Protein AF-0000000085879384 (afdb_homodimer)

pLDDT: mean 85.68, std 15.35, range [21.73, 98.75]

Radius of gyration: 38.64 Å; Cα contacts (8 Å, |Δi|>4): 1532; chains: 2; bounding box: 88×122×91 Å

Structure (mmCIF, N/CA/C/O backbone):
data_AF-0000000085879384-model_v1
#
loop_
_entity.id
_entity.type
_entity.pdbx_description
1 polymer Zgc:158403
#
loop_
_atom_site.group_PDB
_atom_site.id
_atom_site.type_symbol
_atom_site.label_atom_id
_atom_site.label_alt_id
_atom_site.label_comp_id
_atom_site.label_asym_id
_atom_site.label_entity_id
_atom_site.label_seq_id
_atom_site.pdbx_PDB_ins_code
_atom_site.Cartn_x
_atom_site.Cartn_y
_atom_site.Cartn_z
_atom_site.occupancy
_atom_site.B_iso_or_equiv
_atom_site.auth_seq_id
_atom_site.auth_comp_id
_atom_site.auth_asym_id
_atom_site.auth_atom_id
_atom_site.pdbx_PDB_model_num
ATOM 1 N N . SER A 1 1 ? 50.188 -1.147 30.719 1 21.92 1 SER A N 1
ATOM 2 C CA . SER A 1 1 ? 49.281 -0.184 31.312 1 21.92 1 SER A CA 1
ATOM 3 C C . SER A 1 1 ? 48.125 0.158 30.359 1 21.92 1 SER A C 1
ATOM 5 O O . SER A 1 1 ? 47.094 0.657 30.781 1 21.92 1 SER A O 1
ATOM 7 N N . GLN A 1 2 ? 48.344 0.394 29.031 1 24.83 2 GLN A N 1
ATOM 8 C CA . GLN A 1 2 ? 47.75 0.589 27.719 1 24.83 2 GLN A CA 1
ATOM 9 C C . GLN A 1 2 ? 46.656 -0.47 27.453 1 24.83 2 GLN A C 1
ATOM 11 O O . GLN A 1 2 ? 45.875 -0.345 26.516 1 24.83 2 GLN A O 1
ATOM 16 N N . LEU A 1 3 ? 46.844 -1.719 27.859 1 24.33 3 LEU A N 1
ATOM 17 C CA . LEU A 1 3 ? 46.094 -2.961 27.75 1 24.33 3 LEU A CA 1
ATOM 18 C C . LEU A 1 3 ? 44.688 -2.801 28.312 1 24.33 3 LEU A C 1
ATOM 20 O O . LEU A 1 3 ? 43.812 -3.607 28.016 1 24.33 3 LEU A O 1
ATOM 24 N N . LEU A 1 4 ? 44.594 -2.078 29.406 1 22.78 4 LEU A N 1
ATOM 25 C CA . LEU A 1 4 ? 43.406 -2.004 30.281 1 22.78 4 LEU A CA 1
ATOM 26 C C . LEU A 1 4 ? 42.219 -1.388 29.547 1 22.78 4 LEU A C 1
ATOM 28 O O . LEU A 1 4 ? 41.094 -1.471 30.016 1 22.78 4 LEU A O 1
ATOM 32 N N . LEU A 1 5 ? 42.5 -0.334 28.75 1 22.27 5 LEU A N 1
ATOM 33 C CA . LEU A 1 5 ? 41.469 0.579 28.297 1 22.27 5 LEU A CA 1
ATOM 34 C C . LEU A 1 5 ? 40.5 -0.127 27.344 1 22.27 5 LEU A C 1
ATOM 36 O O . LEU A 1 5 ? 39.531 0.475 26.891 1 22.27 5 LEU A O 1
ATOM 40 N N . PHE A 1 6 ? 40.938 -1.2 26.672 1 22.88 6 PHE A N 1
ATOM 41 C CA . PHE A 1 6 ? 40.25 -1.945 25.625 1 22.88 6 PHE A CA 1
ATOM 42 C C . PHE A 1 6 ? 39 -2.625 26.172 1 22.88 6 PHE A C 1
ATOM 44 O O . PHE A 1 6 ? 38.312 -3.338 25.438 1 22.88 6 PHE A O 1
ATOM 51 N N . SER A 1 7 ? 38.938 -2.953 27.5 1 22.69 7 SER A N 1
ATOM 52 C CA . SER A 1 7 ? 37.875 -3.713 28.156 1 22.69 7 SER A CA 1
ATOM 53 C C . SER A 1 7 ? 36.562 -2.979 28.094 1 22.69 7 SER A C 1
ATOM 55 O O . SER A 1 7 ? 35.688 -3.141 28.969 1 22.69 7 SER A O 1
ATOM 57 N N . VAL A 1 8 ? 36.562 -1.793 27.547 1 24.95 8 VAL A N 1
ATOM 58 C CA . VAL A 1 8 ? 35.344 -1.015 27.469 1 24.95 8 VAL A CA 1
ATOM 59 C C . VAL A 1 8 ? 34.156 -1.939 27.156 1 24.95 8 VAL A C 1
ATOM 61 O O . VAL A 1 8 ? 34.312 -2.957 26.484 1 24.95 8 VAL A O 1
ATOM 64 N N . PHE A 1 9 ? 32.812 -1.55 27.609 1 25.44 9 PHE A N 1
ATOM 65 C CA . PHE A 1 9 ? 31.562 -2.145 28.078 1 25.44 9 PHE A CA 1
ATOM 66 C C . PHE A 1 9 ? 30.891 -2.938 26.953 1 25.44 9 PHE A C 1
ATOM 68 O O . PHE A 1 9 ? 30.359 -2.355 26 1 25.44 9 PHE A O 1
ATOM 75 N N . LEU A 1 10 ? 31.422 -3.916 26.531 1 24.12 10 LEU A N 1
ATOM 76 C CA . LEU A 1 10 ? 30.766 -4.969 25.766 1 24.12 10 LEU A CA 1
ATOM 77 C C . LEU A 1 10 ? 29.391 -5.281 26.359 1 24.12 10 LEU A C 1
ATOM 79 O O . LEU A 1 10 ? 29.266 -6.098 27.266 1 24.12 10 LEU A O 1
ATOM 83 N N . TYR A 1 11 ? 28.625 -4.301 26.891 1 29.3 11 TYR A N 1
ATOM 84 C CA . TYR A 1 11 ? 27.297 -4.738 27.328 1 29.3 11 TYR A CA 1
ATOM 85 C C . TYR A 1 11 ? 26.688 -5.719 26.344 1 29.3 11 TYR A C 1
ATOM 87 O O . TYR A 1 11 ? 26.641 -5.445 25.141 1 29.3 11 TYR A O 1
ATOM 95 N N . PRO A 1 12 ? 26.781 -6.926 26.562 1 32.44 12 PRO A N 1
ATOM 96 C CA . PRO A 1 12 ? 26.078 -7.922 25.766 1 32.44 12 PRO A CA 1
ATOM 97 C C . PRO A 1 12 ? 24.719 -7.418 25.25 1 32.44 12 PRO A C 1
ATOM 99 O O . PRO A 1 12 ? 23.922 -6.887 26.031 1 32.44 12 PRO A O 1
ATOM 102 N N . CYS A 1 13 ? 24.609 -6.855 24.109 1 34 13 CYS A N 1
ATOM 103 C CA . CYS A 1 13 ? 23.422 -6.41 23.406 1 34 13 CYS A CA 1
ATOM 104 C C . CYS A 1 13 ? 22.25 -7.371 23.641 1 34 13 CYS A C 1
ATOM 106 O O . CYS A 1 13 ? 22.156 -8.406 22.984 1 34 13 CYS A O 1
ATOM 108 N N . VAL A 1 14 ? 22 -7.754 24.844 1 40.12 14 VAL A N 1
ATOM 109 C CA . VAL A 1 14 ? 20.797 -8.508 25.203 1 40.12 14 VAL A CA 1
ATOM 110 C C . VAL A 1 14 ? 19.594 -7.945 24.469 1 40.12 14 VAL A C 1
ATOM 112 O O . VAL A 1 14 ? 19.25 -6.77 24.641 1 40.12 14 VAL A O 1
ATOM 115 N N . GLN A 1 15 ? 19.266 -8.547 23.266 1 57.19 15 GLN A N 1
ATOM 116 C CA . GLN A 1 15 ? 18.047 -8.242 22.5 1 57.19 15 GLN A CA 1
ATOM 117 C C . GLN A 1 15 ? 16.859 -8.07 23.438 1 57.19 15 GLN A C 1
ATOM 119 O O . GLN A 1 15 ? 16.547 -8.953 24.234 1 57.19 15 GLN A O 1
ATOM 124 N N . MET A 1 16 ? 16.531 -6.988 23.844 1 65.19 16 MET A N 1
ATOM 125 C CA . MET A 1 16 ? 15.5 -6.547 24.766 1 65.19 16 MET A CA 1
ATOM 126 C C . MET A 1 16 ? 14.117 -7.023 24.312 1 65.19 16 MET A C 1
ATOM 128 O O . MET A 1 16 ? 13.875 -7.18 23.125 1 65.19 16 MET A O 1
ATOM 132 N N . SER A 1 17 ? 13.391 -7.52 25.344 1 74.75 17 SER A N 1
ATOM 133 C CA . SER A 1 17 ? 11.977 -7.812 25.094 1 74.75 17 SER A CA 1
ATOM 134 C C . SER A 1 17 ? 11.234 -6.578 24.609 1 74.75 17 SER A C 1
ATOM 136 O O . SER A 1 17 ? 11.711 -5.453 24.781 1 74.75 17 SER A O 1
ATOM 138 N N . LEU A 1 18 ? 10.172 -6.754 24 1 77.56 18 LEU A N 1
ATOM 139 C CA . LEU A 1 18 ? 9.328 -5.66 23.531 1 77.56 18 LEU A CA 1
ATOM 140 C C . LEU A 1 18 ? 8.961 -4.727 24.688 1 77.56 18 LEU A C 1
ATOM 142 O O . LEU A 1 18 ? 9.016 -3.504 24.547 1 77.56 18 LEU A O 1
ATOM 146 N N . GLN A 1 19 ? 8.633 -5.258 25.844 1 80.06 19 GLN A N 1
ATOM 147 C CA . GLN A 1 19 ? 8.242 -4.461 27 1 80.06 19 GLN A CA 1
ATOM 148 C C . GLN A 1 19 ? 9.391 -3.58 27.484 1 80.06 19 GLN A C 1
ATOM 150 O O . GLN A 1 19 ? 9.188 -2.414 27.828 1 80.06 19 GLN A O 1
ATOM 155 N N . ALA A 1 20 ? 10.547 -4.164 27.516 1 82.94 20 ALA A N 1
ATOM 156 C CA . ALA A 1 20 ? 11.711 -3.402 27.953 1 82.94 20 ALA A CA 1
ATOM 157 C C . ALA A 1 20 ? 12.008 -2.256 26.984 1 82.94 20 ALA A C 1
ATOM 159 O O . ALA A 1 20 ? 12.414 -1.17 27.406 1 82.94 20 ALA A O 1
ATOM 160 N N . CYS A 1 21 ? 11.844 -2.494 25.719 1 83.69 21 CYS A N 1
ATOM 161 C CA . CYS A 1 21 ? 12.039 -1.457 24.719 1 83.69 21 CYS A CA 1
ATOM 162 C C . CYS A 1 21 ? 11.039 -0.325 24.891 1 83.69 21 CYS A C 1
ATOM 164 O O . CYS A 1 21 ? 11.406 0.851 24.844 1 83.69 21 CYS A O 1
ATOM 166 N N . LEU A 1 22 ? 9.789 -0.696 25.141 1 84.5 22 LEU A N 1
ATOM 167 C CA . LEU A 1 22 ? 8.734 0.294 25.312 1 84.5 22 LEU A CA 1
ATOM 168 C C . LEU A 1 22 ? 8.977 1.145 26.547 1 84.5 22 LEU A C 1
ATOM 170 O O . LEU A 1 22 ? 8.789 2.363 26.516 1 84.5 22 LEU A O 1
ATOM 174 N N . ASP A 1 23 ? 9.398 0.533 27.594 1 88.06 23 ASP A N 1
ATOM 175 C CA . ASP A 1 23 ? 9.672 1.253 28.828 1 88.06 23 ASP A CA 1
ATOM 176 C C . ASP A 1 23 ? 10.82 2.246 28.656 1 88.06 23 ASP A C 1
ATOM 178 O O . ASP A 1 23 ? 10.75 3.375 29.141 1 88.06 23 ASP A O 1
ATOM 182 N N . GLU A 1 24 ? 11.812 1.823 27.984 1 89.88 24 GLU A N 1
ATOM 183 C CA . GLU A 1 24 ? 12.953 2.707 27.75 1 89.88 24 GLU A CA 1
ATOM 184 C C . GLU A 1 24 ? 12.555 3.885 26.859 1 89.88 24 GLU A C 1
ATOM 186 O O . GLU A 1 24 ? 13.039 5 27.047 1 89.88 24 GLU A O 1
ATOM 191 N N . CYS A 1 25 ? 11.758 3.646 25.906 1 89.62 25 CYS A N 1
ATOM 192 C CA . CYS A 1 25 ? 11.281 4.711 25.047 1 89.62 25 CYS A CA 1
ATOM 193 C C . CYS A 1 25 ? 10.422 5.703 25.812 1 89.62 25 CYS A C 1
ATOM 195 O O . CYS A 1 25 ? 10.492 6.91 25.578 1 89.62 25 CYS A O 1
ATOM 197 N N . MET A 1 26 ? 9.617 5.148 26.719 1 89.62 26 MET A N 1
ATOM 198 C CA . MET A 1 26 ? 8.812 6.02 27.562 1 89.62 26 MET A CA 1
ATOM 199 C C . MET A 1 26 ? 9.703 6.93 28.406 1 89.62 26 MET A C 1
ATOM 201 O O . MET A 1 26 ? 9.398 8.109 28.578 1 89.62 26 MET A O 1
ATOM 205 N N . GLU A 1 27 ? 10.734 6.387 28.891 1 91.75 27 GLU A N 1
ATOM 206 C CA . GLU A 1 27 ? 11.68 7.176 29.672 1 91.75 27 GLU A CA 1
ATOM 207 C C . GLU A 1 27 ? 12.328 8.266 28.828 1 91.75 27 GLU A C 1
ATOM 209 O O . GLU A 1 27 ? 12.516 9.391 29.281 1 91.75 27 GLU A O 1
ATOM 214 N N . ALA A 1 28 ? 12.703 7.918 27.641 1 92.06 28 ALA A N 1
ATOM 215 C CA . ALA A 1 28 ? 13.312 8.883 26.734 1 92.06 28 ALA A CA 1
ATOM 216 C C . ALA A 1 28 ? 12.344 10.016 26.391 1 92.06 28 ALA A C 1
ATOM 218 O O . ALA A 1 28 ? 12.742 11.18 26.312 1 92.06 28 ALA A O 1
ATOM 219 N N . LEU A 1 29 ? 11.117 9.688 26.219 1 90.56 29 LEU A N 1
ATOM 220 C CA . LEU A 1 29 ? 10.109 10.703 25.922 1 90.56 29 LEU A CA 1
ATOM 221 C C . LEU A 1 29 ? 9.883 11.617 27.125 1 90.56 29 LEU A C 1
ATOM 223 O O . LEU A 1 29 ? 9.633 12.812 26.953 1 90.56 29 LEU A O 1
ATOM 227 N N . ASP A 1 30 ? 9.922 10.969 28.25 1 90.44 30 ASP A N 1
ATOM 228 C CA . ASP A 1 30 ? 9.797 11.766 29.453 1 90.44 30 ASP A CA 1
ATOM 229 C C . ASP A 1 30 ? 10.922 12.789 29.562 1 90.44 30 ASP A C 1
ATOM 231 O O . ASP A 1 30 ? 10.695 13.938 29.953 1 90.44 30 ASP A O 1
ATOM 235 N N . LEU A 1 31 ? 12.094 12.391 29.234 1 91.44 31 LEU A N 1
ATOM 236 C CA . LEU A 1 31 ? 13.227 13.312 29.203 1 91.44 31 LEU A CA 1
ATOM 237 C C . LEU A 1 31 ? 13.008 14.422 28.188 1 91.44 31 LEU A C 1
ATOM 239 O O . LEU A 1 31 ? 13.25 15.594 28.484 1 91.44 31 LEU A O 1
ATOM 243 N N . PHE A 1 32 ? 12.516 14.094 27.062 1 90.12 32 PHE A N 1
ATOM 244 C CA . PHE A 1 32 ? 12.25 15.047 25.984 1 90.12 32 PHE A CA 1
ATOM 245 C C . PHE A 1 32 ? 11.234 16.094 26.438 1 90.12 32 PHE A C 1
ATOM 247 O O . PHE A 1 32 ? 11.438 17.297 26.234 1 90.12 32 PHE A O 1
ATOM 254 N N . LEU A 1 33 ? 10.203 15.656 27.062 1 89.56 33 LEU A N 1
ATOM 255 C CA . LEU A 1 33 ? 9.109 16.531 27.453 1 89.56 33 LEU A CA 1
ATOM 256 C C . LEU A 1 33 ? 9.516 17.422 28.625 1 89.56 33 LEU A C 1
ATOM 258 O O . LEU A 1 33 ? 8.875 18.438 28.891 1 89.56 33 LEU A O 1
ATOM 262 N N . ASN A 1 34 ? 10.602 16.969 29.266 1 89.5 34 ASN A N 1
ATOM 263 C CA . ASN A 1 34 ? 11.156 17.781 30.344 1 89.5 34 ASN A CA 1
ATOM 264 C C . ASN A 1 34 ? 12.328 18.641 29.859 1 89.5 34 ASN A C 1
ATOM 266 O O . ASN A 1 34 ? 13.141 19.094 30.656 1 89.5 34 ASN A O 1
ATOM 270 N N . ASN A 1 35 ? 12.508 18.797 28.609 1 89.88 35 ASN A N 1
ATOM 271 C CA . ASN A 1 35 ? 13.453 19.688 27.938 1 89.88 35 ASN A CA 1
ATOM 272 C C . ASN A 1 35 ? 14.867 19.125 27.953 1 89.88 35 ASN A C 1
ATOM 274 O O . ASN A 1 35 ? 15.828 19.844 27.688 1 89.88 35 ASN A O 1
ATOM 278 N N . HIS A 1 36 ? 15.008 17.844 28.375 1 90.06 36 HIS A N 1
ATOM 279 C CA . HIS A 1 36 ? 16.297 17.188 28.266 1 90.06 36 HIS A CA 1
ATOM 280 C C . HIS A 1 36 ? 16.453 16.5 26.906 1 90.06 36 HIS A C 1
ATOM 282 O O . HIS A 1 36 ? 16.594 15.273 26.844 1 90.06 36 HIS A O 1
ATOM 288 N N . PHE A 1 37 ? 16.562 17.281 25.922 1 87.12 37 PHE A N 1
ATOM 289 C CA . PHE A 1 37 ? 16.453 16.812 24.531 1 87.12 37 PHE A CA 1
ATOM 290 C C . PHE A 1 37 ? 17.656 15.945 24.172 1 87.12 37 PHE A C 1
ATOM 292 O O . PHE A 1 37 ? 17.5 14.859 23.609 1 87.12 37 PHE A O 1
ATOM 299 N N . ASN A 1 38 ? 18.844 16.406 24.531 1 88.06 38 ASN A N 1
ATOM 300 C CA . ASN A 1 38 ? 20.047 15.672 24.172 1 88.06 38 ASN A CA 1
ATOM 301 C C . ASN A 1 38 ? 20.125 14.328 24.891 1 88.06 38 ASN A C 1
ATOM 303 O O . ASN A 1 38 ? 20.531 13.328 24.312 1 88.06 38 ASN A O 1
ATOM 307 N N . GLU A 1 39 ? 19.703 14.367 26.141 1 91.06 39 GLU A N 1
ATOM 308 C CA . GLU A 1 39 ? 19.703 13.133 26.906 1 91.06 39 GLU A CA 1
ATOM 309 C C . GLU A 1 39 ? 18.719 12.125 26.328 1 91.06 39 GLU A C 1
ATOM 311 O O . GLU A 1 39 ? 18.969 10.922 26.344 1 91.06 39 GLU A O 1
ATOM 316 N N . SER A 1 40 ? 17.594 12.664 25.938 1 91.19 40 SER A N 1
ATOM 317 C CA . SER A 1 40 ? 16.594 11.812 25.312 1 91.19 40 SER A CA 1
ATOM 318 C C . SER A 1 40 ? 17.141 11.133 24.062 1 91.19 40 SER A C 1
ATOM 320 O O . SER A 1 40 ? 17.031 9.914 23.906 1 91.19 40 SER A O 1
ATOM 322 N N . LEU A 1 41 ? 17.797 11.898 23.172 1 89.81 41 LEU A N 1
ATOM 323 C CA . LEU A 1 41 ? 18.359 11.375 21.938 1 89.81 41 LEU A CA 1
ATOM 324 C C . LEU A 1 41 ? 19.484 10.383 22.219 1 89.81 41 LEU A C 1
ATOM 326 O O . LEU A 1 41 ? 19.609 9.359 21.547 1 89.81 41 LEU A O 1
ATOM 330 N N . ASP A 1 42 ? 20.266 10.688 23.25 1 91.69 42 ASP A N 1
ATOM 331 C CA . ASP A 1 42 ? 21.375 9.812 23.625 1 91.69 42 ASP A CA 1
ATOM 332 C C . ASP A 1 42 ? 20.875 8.461 24.125 1 91.69 42 ASP A C 1
ATOM 334 O O . ASP A 1 42 ? 21.516 7.434 23.906 1 91.69 42 ASP A O 1
ATOM 338 N N . LYS A 1 43 ? 19.766 8.5 24.734 1 91.25 43 LYS A N 1
ATOM 339 C CA . LYS A 1 43 ? 19.188 7.27 25.266 1 91.25 43 LYS A CA 1
ATOM 340 C C . LYS A 1 43 ? 18.609 6.406 24.141 1 91.25 43 LYS A C 1
ATOM 342 O O . LYS A 1 43 ? 18.625 5.18 24.219 1 91.25 43 LYS A O 1
ATOM 347 N N . LEU A 1 44 ? 18.125 7.047 23.125 1 89.81 44 LEU A N 1
ATOM 348 C CA . LEU A 1 44 ? 17.453 6.344 22.031 1 89.81 44 LEU A CA 1
ATOM 349 C C . LEU A 1 44 ? 18.453 5.879 20.984 1 89.81 44 LEU A C 1
ATOM 351 O O . LEU A 1 44 ? 18.281 4.805 20.406 1 89.81 44 LEU A O 1
ATOM 355 N N . ARG A 1 45 ? 19.531 6.555 20.734 1 88.25 45 ARG A N 1
ATOM 356 C CA . ARG A 1 45 ? 20.422 6.426 19.609 1 88.25 45 ARG A CA 1
ATOM 357 C C . ARG A 1 45 ? 21.062 5.039 19.562 1 88.25 45 ARG A C 1
ATOM 359 O O . ARG A 1 45 ? 21.109 4.402 18.516 1 88.25 45 ARG A O 1
ATOM 366 N N . PRO A 1 46 ? 21.5 4.488 20.719 1 85.5 46 PRO A N 1
ATOM 367 C CA . PRO A 1 46 ? 22.219 3.213 20.672 1 85.5 46 PRO A CA 1
ATOM 368 C C . PRO A 1 46 ? 21.359 2.066 20.156 1 85.5 46 PRO A C 1
ATOM 370 O O . PRO A 1 46 ? 21.859 1.125 19.547 1 85.5 46 PRO A O 1
ATOM 373 N N . ARG A 1 47 ? 20.094 2.174 20.359 1 85.75 47 ARG A N 1
ATOM 374 C CA . ARG A 1 47 ? 19.234 1.055 19.984 1 85.75 47 ARG A CA 1
ATOM 375 C C . ARG A 1 47 ? 18.359 1.409 18.797 1 85.75 47 ARG A C 1
ATOM 377 O O . ARG A 1 47 ? 17.453 0.656 18.438 1 85.75 47 ARG A O 1
ATOM 384 N N . SER A 1 48 ? 18.656 2.506 18.203 1 82.94 48 SER A N 1
ATOM 385 C CA . SER A 1 48 ? 17.828 2.982 17.094 1 82.94 48 SER A CA 1
ATOM 386 C C . SER A 1 48 ? 18.016 2.117 15.859 1 82.94 48 SER A C 1
ATOM 388 O O . SER A 1 48 ? 17.172 2.098 14.969 1 82.94 48 SER A O 1
ATOM 390 N N . LYS A 1 49 ? 19.062 1.312 15.812 1 77.81 49 LYS A N 1
ATOM 391 C CA . LYS A 1 49 ? 19.297 0.453 14.656 1 77.81 49 LYS A CA 1
ATOM 392 C C . LYS A 1 49 ? 18.781 -0.961 14.906 1 77.81 49 LYS A C 1
ATOM 394 O O . LYS A 1 49 ? 18.703 -1.771 13.977 1 77.81 49 LYS A O 1
ATOM 399 N N . GLU A 1 50 ? 18.406 -1.22 16.109 1 76.81 50 GLU A N 1
ATOM 400 C CA . GLU A 1 50 ? 18.016 -2.582 16.484 1 76.81 50 GLU A CA 1
ATOM 401 C C . GLU A 1 50 ? 16.516 -2.676 16.75 1 76.81 50 GLU A C 1
ATOM 403 O O . GLU A 1 50 ? 15.844 -3.559 16.219 1 76.81 50 GLU A O 1
ATOM 408 N N . SER A 1 51 ? 16 -1.746 17.578 1 81.69 51 SER A N 1
ATOM 409 C CA . SER A 1 51 ? 14.617 -1.772 18.047 1 81.69 51 SER A CA 1
ATOM 410 C C . SER A 1 51 ? 13.727 -0.86 17.203 1 81.69 51 SER A C 1
ATOM 412 O O . SER A 1 51 ? 14.07 0.301 16.969 1 81.69 51 SER A O 1
ATOM 414 N N . MET A 1 52 ? 12.633 -1.408 16.781 1 81.88 52 MET A N 1
ATOM 415 C CA . MET A 1 52 ? 11.727 -0.634 15.93 1 81.88 52 MET A CA 1
ATOM 416 C C . MET A 1 52 ? 11.195 0.583 16.688 1 81.88 52 MET A C 1
ATOM 418 O O . MET A 1 52 ? 11.07 1.665 16.109 1 81.88 52 MET A O 1
ATOM 422 N N . TYR A 1 53 ? 10.898 0.463 17.984 1 83.88 53 TYR A N 1
ATOM 423 C CA . TYR A 1 53 ? 10.344 1.583 18.734 1 83.88 53 TYR A CA 1
ATOM 424 C C . TYR A 1 53 ? 11.414 2.631 19.031 1 83.88 53 TYR A C 1
ATOM 426 O O . TYR A 1 53 ? 11.141 3.834 18.969 1 83.88 53 TYR A O 1
ATOM 434 N N . HIS A 1 54 ? 12.641 2.15 19.391 1 86.62 54 HIS A N 1
ATOM 435 C CA . HIS A 1 54 ? 13.711 3.117 19.578 1 86.62 54 HIS A CA 1
ATOM 436 C C . HIS A 1 54 ? 13.969 3.906 18.297 1 86.62 54 HIS A C 1
ATOM 438 O O . HIS A 1 54 ? 14.164 5.125 18.344 1 86.62 54 HIS A O 1
ATOM 444 N N . ALA A 1 55 ? 13.961 3.176 17.203 1 83.75 55 ALA A N 1
ATOM 445 C CA . ALA A 1 55 ? 14.172 3.826 15.906 1 83.75 55 ALA A CA 1
ATOM 446 C C . ALA A 1 55 ? 13.062 4.828 15.617 1 83.75 55 ALA A C 1
ATOM 448 O O . ALA A 1 55 ? 13.328 5.941 15.156 1 83.75 55 ALA A O 1
ATOM 449 N N . LEU A 1 56 ? 11.828 4.473 15.836 1 84.88 56 LEU A N 1
ATOM 450 C CA . LEU A 1 56 ? 10.672 5.312 15.539 1 84.88 56 LEU A CA 1
ATOM 451 C C . LEU A 1 56 ? 10.688 6.574 16.406 1 84.88 56 LEU A C 1
ATOM 453 O O . LEU A 1 56 ? 10.492 7.68 15.891 1 84.88 56 LEU A O 1
ATOM 457 N N . ILE A 1 57 ? 10.898 6.402 17.672 1 87 57 ILE A N 1
ATOM 458 C CA . ILE A 1 57 ? 10.859 7.547 18.578 1 87 57 ILE A CA 1
ATOM 459 C C . ILE A 1 57 ? 12.047 8.469 18.297 1 87 57 ILE A C 1
ATOM 461 O O . ILE A 1 57 ? 11.914 9.688 18.359 1 87 57 ILE A O 1
ATOM 465 N N . TYR A 1 58 ? 13.188 7.84 18.062 1 87.31 58 TYR A N 1
ATOM 466 C CA . TYR A 1 58 ? 14.352 8.633 17.672 1 87.31 58 TYR A CA 1
ATOM 467 C C . TYR A 1 58 ? 14.055 9.477 16.438 1 87.31 58 TYR A C 1
ATOM 469 O O . TYR A 1 58 ? 14.336 10.672 16.422 1 87.31 58 TYR A O 1
ATOM 477 N N . ALA A 1 59 ? 13.453 8.898 15.469 1 83.75 59 ALA A N 1
ATOM 478 C CA . ALA A 1 59 ? 13.094 9.594 14.234 1 83.75 59 ALA A CA 1
ATOM 479 C C . ALA A 1 59 ? 12.055 10.672 14.5 1 83.75 59 ALA A C 1
ATOM 481 O O . ALA A 1 59 ? 12.094 11.75 13.898 1 83.75 59 ALA A O 1
ATOM 482 N N . THR A 1 60 ? 11.094 10.375 15.289 1 86.06 60 THR A N 1
ATOM 483 C CA . THR A 1 60 ? 10.039 11.328 15.625 1 86.06 60 THR A CA 1
ATOM 484 C C . THR A 1 60 ? 10.633 12.586 16.266 1 86.06 60 THR A C 1
ATOM 486 O O . THR A 1 60 ? 10.25 13.703 15.906 1 86.06 60 THR A O 1
ATOM 489 N N . VAL A 1 61 ? 11.555 12.375 17.156 1 85.69 61 VAL A N 1
ATOM 490 C CA . VAL A 1 61 ? 12.188 13.5 17.844 1 85.69 61 VAL A CA 1
ATOM 491 C C . VAL A 1 61 ? 12.992 14.328 16.828 1 85.69 61 VAL A C 1
ATOM 493 O O . VAL A 1 61 ? 12.945 15.562 16.859 1 85.69 61 VAL A O 1
ATOM 496 N N . LEU A 1 62 ? 13.656 13.648 15.938 1 84.75 62 LEU A N 1
ATOM 497 C CA . LEU A 1 62 ? 14.43 14.352 14.922 1 84.75 62 LEU A CA 1
ATOM 498 C C . LEU A 1 62 ? 13.516 15.109 13.961 1 84.75 62 LEU A C 1
ATOM 500 O O . LEU A 1 62 ? 13.852 16.203 13.508 1 84.75 62 LEU A O 1
ATOM 504 N N . GLU A 1 63 ? 12.445 14.531 13.68 1 84.31 63 GLU A N 1
ATOM 505 C CA . GLU A 1 63 ? 11.484 15.195 12.805 1 84.31 63 GLU A CA 1
ATOM 506 C C . GLU A 1 63 ? 10.898 16.438 13.461 1 84.31 63 GLU A C 1
ATOM 508 O O . GLU A 1 63 ? 10.656 17.453 12.797 1 84.31 63 GLU A O 1
ATOM 513 N N . MET A 1 64 ? 10.594 16.281 14.695 1 82.62 64 MET A N 1
ATOM 514 C CA . MET A 1 64 ? 10.102 17.438 15.414 1 82.62 64 MET A CA 1
ATOM 515 C C . MET A 1 64 ? 11.117 18.578 15.383 1 82.62 64 MET A C 1
ATOM 517 O O . MET A 1 64 ? 10.75 19.734 15.195 1 82.62 64 MET A O 1
ATOM 521 N N . GLN A 1 65 ? 12.336 18.156 15.531 1 79.06 65 GLN A N 1
ATOM 522 C CA . GLN A 1 65 ? 13.406 19.141 15.445 1 79.06 65 GLN A CA 1
ATOM 523 C C . GLN A 1 65 ? 13.477 19.766 14.047 1 79.06 65 GLN A C 1
ATOM 525 O O . GLN A 1 65 ? 13.633 20.969 13.914 1 79.06 65 GLN A O 1
ATOM 530 N N . ALA A 1 66 ? 13.336 18.953 13.07 1 80.94 66 ALA A N 1
ATOM 531 C CA . ALA A 1 66 ? 13.398 19.438 11.695 1 80.94 66 ALA A CA 1
ATOM 532 C C . ALA A 1 66 ? 12.227 20.359 11.375 1 80.94 66 ALA A C 1
ATOM 534 O O . ALA A 1 66 ? 12.391 21.344 10.656 1 80.94 66 ALA A O 1
ATOM 535 N N . MET A 1 67 ? 11.102 20.031 11.914 1 77.88 67 MET A N 1
ATOM 536 C CA . MET A 1 67 ? 9.906 20.844 11.672 1 77.88 67 MET A CA 1
ATOM 537 C C . MET A 1 67 ? 10.016 22.203 12.352 1 77.88 67 MET A C 1
ATOM 539 O O . MET A 1 67 ? 9.477 23.188 11.859 1 77.88 67 MET A O 1
ATOM 543 N N . MET A 1 68 ? 10.758 22.219 13.438 1 73.5 68 MET A N 1
ATOM 544 C CA . MET A 1 68 ? 10.891 23.453 14.18 1 73.5 68 MET A CA 1
ATOM 545 C C . MET A 1 68 ? 11.992 24.328 13.586 1 73.5 68 MET A C 1
ATOM 547 O O . MET A 1 68 ? 11.891 25.562 13.602 1 73.5 68 MET A O 1
ATOM 551 N N . THR A 1 69 ? 12.977 23.641 13.023 1 73.5 69 THR A N 1
ATOM 552 C CA . THR A 1 69 ? 14.125 24.391 12.547 1 73.5 69 THR A CA 1
ATOM 553 C C . THR A 1 69 ? 13.969 24.734 11.062 1 73.5 69 THR A C 1
ATOM 555 O O . THR A 1 69 ? 14.508 25.734 10.594 1 73.5 69 THR A O 1
ATOM 558 N N . PHE A 1 70 ? 13.289 23.906 10.312 1 72.81 70 PHE A N 1
ATOM 559 C CA . PHE A 1 70 ? 13.133 24 8.867 1 72.81 70 PHE A CA 1
ATOM 560 C C . PHE A 1 70 ? 14.492 24.047 8.18 1 72.81 70 PHE A C 1
ATOM 562 O O . PHE A 1 70 ? 14.617 24.594 7.074 1 72.81 70 PHE A O 1
ATOM 569 N N . GLN A 1 71 ? 15.492 23.594 8.898 1 74 71 GLN A N 1
ATOM 570 C CA . GLN A 1 71 ? 16.812 23.5 8.297 1 74 71 GLN A CA 1
ATOM 571 C C . GLN A 1 71 ? 16.922 22.281 7.387 1 74 71 GLN A C 1
ATOM 573 O O . GLN A 1 71 ? 16.484 21.188 7.746 1 74 71 GLN A O 1
ATOM 578 N N . HIS A 1 72 ? 17.484 22.5 6.297 1 76.31 72 HIS A N 1
ATOM 579 C CA . HIS A 1 72 ? 17.578 21.453 5.289 1 76.31 72 HIS A CA 1
ATOM 580 C C . HIS A 1 72 ? 18.359 20.25 5.82 1 76.31 72 HIS A C 1
ATOM 582 O O . HIS A 1 72 ? 17.953 19.109 5.602 1 76.31 72 HIS A O 1
ATOM 588 N N . ASP A 1 73 ? 19.391 20.562 6.508 1 78.44 73 ASP A N 1
ATOM 589 C CA . ASP A 1 73 ? 20.219 19.484 7.016 1 78.44 73 ASP A CA 1
ATOM 590 C C . ASP A 1 73 ? 19.469 18.625 8.023 1 78.44 73 ASP A C 1
ATOM 592 O O . ASP A 1 73 ? 19.625 17.406 8.062 1 78.44 73 ASP A O 1
ATOM 596 N N . ASP A 1 74 ? 18.703 19.281 8.812 1 78.12 74 ASP A N 1
ATOM 597 C CA . ASP A 1 74 ? 17.922 18.562 9.805 1 78.12 74 ASP A CA 1
ATOM 598 C C . ASP A 1 74 ? 16.844 17.703 9.133 1 78.12 74 ASP A C 1
ATOM 600 O O . ASP A 1 74 ? 16.547 16.609 9.594 1 78.12 74 ASP A O 1
ATOM 604 N N . ILE A 1 75 ? 16.312 18.219 8.102 1 76.44 75 ILE A N 1
ATOM 605 C CA . ILE A 1 75 ? 15.258 17.516 7.375 1 76.44 75 ILE A CA 1
ATOM 606 C C . ILE A 1 75 ? 15.844 16.266 6.715 1 76.44 75 ILE A C 1
ATOM 608 O O . ILE A 1 75 ? 15.273 15.172 6.82 1 76.44 75 ILE A O 1
ATOM 612 N N . VAL A 1 76 ? 16.984 16.422 6.117 1 77.25 76 VAL A N 1
ATOM 613 C CA . VAL A 1 76 ? 17.656 15.305 5.445 1 77.25 76 VAL A CA 1
ATOM 614 C C . VAL A 1 76 ? 18.109 14.281 6.48 1 77.25 76 VAL A C 1
ATOM 616 O O . VAL A 1 76 ? 17.969 13.07 6.27 1 77.25 76 VAL A O 1
ATOM 619 N N . HIS A 1 77 ? 18.625 14.781 7.535 1 79.44 77 HIS A N 1
ATOM 620 C CA . HIS A 1 77 ? 19.094 13.898 8.594 1 79.44 77 HIS A CA 1
ATOM 621 C C . HIS A 1 77 ? 17.938 13.086 9.188 1 79.44 77 HIS A C 1
ATOM 623 O O . HIS A 1 77 ? 18.078 11.891 9.438 1 79.44 77 HIS A O 1
ATOM 629 N N . ALA A 1 78 ? 16.906 13.773 9.492 1 78.81 78 ALA A N 1
ATOM 630 C CA . ALA A 1 78 ? 15.719 13.078 10.008 1 78.81 78 ALA A CA 1
ATOM 631 C C . ALA A 1 78 ? 15.227 12.031 9.023 1 78.81 78 ALA A C 1
ATOM 633 O O . ALA A 1 78 ? 14.82 10.938 9.422 1 78.81 78 ALA A O 1
ATOM 634 N N . GLY A 1 79 ? 15.242 12.328 7.766 1 73.75 79 GLY A N 1
ATOM 635 C CA . GLY A 1 79 ? 14.812 11.406 6.727 1 73.75 79 GLY A CA 1
ATOM 636 C C . GLY A 1 79 ? 15.68 10.164 6.633 1 73.75 79 GLY A C 1
ATOM 637 O O . GLY A 1 79 ? 15.172 9.062 6.422 1 73.75 79 GLY A O 1
ATOM 638 N N . ASN A 1 80 ? 16.828 10.328 6.848 1 71 80 ASN A N 1
ATOM 639 C CA . ASN A 1 80 ? 17.781 9.234 6.723 1 71 80 ASN A CA 1
ATOM 640 C C . ASN A 1 80 ? 17.719 8.297 7.926 1 71 80 ASN A C 1
ATOM 642 O O . ASN A 1 80 ? 18.094 7.125 7.824 1 71 80 ASN A O 1
ATOM 646 N N . THR A 1 81 ? 17.312 8.844 9.062 1 70.88 81 THR A N 1
ATOM 647 C CA . THR A 1 81 ? 17.297 8.039 10.281 1 70.88 81 THR A CA 1
ATOM 648 C C . THR A 1 81 ? 16.062 7.148 10.328 1 70.88 81 THR A C 1
ATOM 650 O O . THR A 1 81 ? 16.047 6.125 11.016 1 70.88 81 THR A O 1
ATOM 653 N N . MET A 1 82 ? 14.93 7.492 9.828 1 61.91 82 MET A N 1
ATOM 654 C CA . MET A 1 82 ? 13.68 6.742 9.906 1 61.91 82 MET A CA 1
ATOM 655 C C . MET A 1 82 ? 13.836 5.355 9.289 1 61.91 82 MET A C 1
ATOM 657 O O . MET A 1 82 ? 13.125 4.422 9.656 1 61.91 82 MET A O 1
ATOM 661 N N . LYS A 1 83 ? 14.578 5.043 8.539 1 58.22 83 LYS A N 1
ATOM 662 C CA . LYS A 1 83 ? 14.578 3.758 7.848 1 58.22 83 LYS A CA 1
ATOM 663 C C . LYS A 1 83 ? 15.008 2.629 8.781 1 58.22 83 LYS A C 1
ATOM 665 O O . LYS A 1 83 ? 14.492 1.512 8.688 1 58.22 83 LYS A O 1
ATOM 670 N N . SER A 1 84 ? 16.031 2.658 9.742 1 59.22 84 SER A N 1
ATOM 671 C CA . SER A 1 84 ? 17.016 1.599 9.633 1 59.22 84 SER A CA 1
ATOM 672 C C . SER A 1 84 ? 16.938 0.643 10.82 1 59.22 84 SER A C 1
ATOM 674 O O . SER A 1 84 ? 17.953 0.086 11.242 1 59.22 84 SER A O 1
ATOM 676 N N . ALA A 1 85 ? 15.75 0.401 11.398 1 68.62 85 ALA A N 1
ATOM 677 C CA . ALA A 1 85 ? 15.984 -0.595 12.445 1 68.62 85 ALA A CA 1
ATOM 678 C C . ALA A 1 85 ? 15.797 -2.01 11.898 1 68.62 85 ALA A C 1
ATOM 680 O O . ALA A 1 85 ? 14.844 -2.281 11.164 1 68.62 85 ALA A O 1
ATOM 681 N N . GLN A 1 86 ? 16.688 -2.844 12.18 1 71.75 86 GLN A N 1
ATOM 682 C CA . GLN A 1 86 ? 16.688 -4.23 11.727 1 71.75 86 GLN A CA 1
ATOM 683 C C . GLN A 1 86 ? 15.352 -4.898 12.023 1 71.75 86 GLN A C 1
ATOM 685 O O . GLN A 1 86 ? 14.789 -5.598 11.18 1 71.75 86 GLN A O 1
ATOM 690 N N . GLU A 1 87 ? 14.859 -4.652 13.211 1 74.75 87 GLU A N 1
ATOM 691 C CA . GLU A 1 87 ? 13.594 -5.266 13.609 1 74.75 87 GLU A CA 1
ATOM 692 C C . GLU A 1 87 ? 12.445 -4.809 12.711 1 74.75 87 GLU A C 1
ATOM 694 O O . GLU A 1 87 ? 11.555 -5.59 12.391 1 74.75 87 GLU A O 1
ATOM 699 N N . GLN A 1 88 ? 12.531 -3.617 12.352 1 76.12 88 GLN A N 1
ATOM 700 C CA . GLN A 1 88 ? 11.492 -3.084 11.477 1 76.12 88 GLN A CA 1
ATOM 701 C C . GLN A 1 88 ? 11.57 -3.693 10.086 1 76.12 88 GLN A C 1
ATOM 703 O O . GLN A 1 88 ? 10.547 -3.961 9.453 1 76.12 88 GLN A O 1
ATOM 708 N N . LEU A 1 89 ? 12.766 -3.869 9.656 1 81.06 89 LEU A N 1
ATOM 709 C CA . LEU A 1 89 ? 12.938 -4.465 8.336 1 81.06 89 LEU A CA 1
ATOM 710 C C . LEU A 1 89 ? 12.398 -5.891 8.312 1 81.06 89 LEU A C 1
ATOM 712 O O . LEU A 1 89 ? 11.75 -6.297 7.344 1 81.06 89 LEU A O 1
ATOM 716 N N . HIS A 1 90 ? 12.711 -6.629 9.336 1 81.44 90 HIS A N 1
ATOM 717 C CA . HIS A 1 90 ? 12.172 -7.98 9.453 1 81.44 90 HIS A CA 1
ATOM 718 C C . HIS A 1 90 ? 10.648 -7.969 9.469 1 81.44 90 HIS A C 1
ATOM 720 O O . HIS A 1 90 ? 10.008 -8.82 8.852 1 81.44 90 HIS A O 1
ATOM 726 N N . ALA A 1 91 ? 10.156 -7.047 10.195 1 81 91 ALA A N 1
ATOM 727 C CA . ALA A 1 91 ? 8.703 -6.965 10.297 1 81 91 ALA A CA 1
ATOM 728 C C . ALA A 1 91 ? 8.078 -6.621 8.953 1 81 91 ALA A C 1
ATOM 730 O O . ALA A 1 91 ? 6.996 -7.117 8.617 1 81 91 ALA A O 1
ATOM 731 N N . GLU A 1 92 ? 8.703 -5.762 8.25 1 83.62 92 GLU A N 1
ATOM 732 C CA . GLU A 1 92 ? 8.188 -5.379 6.934 1 83.62 92 GLU A CA 1
ATOM 733 C C . GLU A 1 92 ? 8.195 -6.566 5.977 1 83.62 92 GLU A C 1
ATOM 735 O O . GLU A 1 92 ? 7.25 -6.746 5.199 1 83.62 92 GLU A O 1
ATOM 740 N N . VAL A 1 93 ? 9.242 -7.301 5.996 1 86.75 93 VAL A N 1
ATOM 741 C CA . VAL A 1 93 ? 9.305 -8.469 5.121 1 86.75 93 VAL A CA 1
ATOM 742 C C . VAL A 1 93 ? 8.211 -9.461 5.512 1 86.75 93 VAL A C 1
ATOM 744 O O . VAL A 1 93 ? 7.562 -10.055 4.645 1 86.75 93 VAL A O 1
ATOM 747 N N . CYS A 1 94 ? 8.047 -9.688 6.824 1 84.5 94 CYS A N 1
ATOM 748 C CA . CYS A 1 94 ? 7.004 -10.594 7.297 1 84.5 94 CYS A CA 1
ATOM 749 C C . CYS A 1 94 ? 5.625 -10.109 6.875 1 84.5 94 CYS A C 1
ATOM 751 O O . CYS A 1 94 ? 4.777 -10.906 6.461 1 84.5 94 CYS A O 1
ATOM 753 N N . TYR A 1 95 ? 5.445 -8.805 7.023 1 83.75 95 TYR A N 1
ATOM 754 C CA . TYR A 1 95 ? 4.168 -8.227 6.625 1 83.75 95 TYR A CA 1
ATOM 755 C C . TYR A 1 95 ? 3.93 -8.406 5.129 1 83.75 95 TYR A C 1
ATOM 757 O O . TYR A 1 95 ? 2.824 -8.766 4.711 1 83.75 95 TYR A O 1
ATOM 765 N N . ALA A 1 96 ? 4.898 -8.117 4.324 1 87.62 96 ALA A N 1
ATOM 766 C CA . ALA A 1 96 ? 4.785 -8.297 2.877 1 87.62 96 ALA A CA 1
ATOM 767 C C . ALA A 1 96 ? 4.434 -9.742 2.529 1 87.62 96 ALA A C 1
ATOM 769 O O . ALA A 1 96 ? 3.613 -9.992 1.645 1 87.62 96 ALA A O 1
ATOM 770 N N . GLU A 1 97 ? 5.078 -10.664 3.145 1 88.19 97 GLU A N 1
ATOM 771 C CA . GLU A 1 97 ? 4.816 -12.078 2.91 1 88.19 97 GLU A CA 1
ATOM 772 C C . GLU A 1 97 ? 3.4 -12.461 3.33 1 88.19 97 GLU A C 1
ATOM 774 O O . GLU A 1 97 ? 2.74 -13.258 2.662 1 88.19 97 GLU A O 1
ATOM 779 N N . CYS A 1 98 ? 3.02 -11.891 4.418 1 83.5 98 CYS A N 1
ATOM 780 C CA . CYS A 1 98 ? 1.657 -12.141 4.875 1 83.5 98 CYS A CA 1
ATOM 781 C C . CYS A 1 98 ? 0.64 -11.648 3.852 1 83.5 98 CYS A C 1
ATOM 783 O O . CYS A 1 98 ? -0.388 -12.289 3.633 1 83.5 98 CYS A O 1
ATOM 785 N N . LEU A 1 99 ? 0.881 -10.484 3.324 1 83.44 99 LEU A N 1
ATOM 786 C CA . LEU A 1 99 ? -0.006 -9.945 2.299 1 83.44 99 LEU A CA 1
ATOM 787 C C . LEU A 1 99 ? -0.131 -10.914 1.127 1 83.44 99 LEU A C 1
ATOM 789 O O . LEU A 1 99 ? -1.222 -11.094 0.579 1 83.44 99 LEU A O 1
ATOM 793 N N . LEU A 1 100 ? 0.932 -11.57 0.757 1 84.25 100 LEU A N 1
ATOM 794 C CA . LEU A 1 100 ? 0.927 -12.523 -0.347 1 84.25 100 LEU A CA 1
ATOM 795 C C . LEU A 1 100 ? 0.094 -13.75 0.001 1 84.25 100 LEU A C 1
ATOM 797 O O . LEU A 1 100 ? -0.67 -14.242 -0.832 1 84.25 100 LEU A O 1
ATOM 801 N N . HIS A 1 101 ? 0.322 -14.219 1.165 1 83.38 101 HIS A N 1
ATOM 802 C CA . HIS A 1 101 ? -0.438 -15.383 1.61 1 83.38 101 HIS A CA 1
ATOM 803 C C . HIS A 1 101 ? -1.931 -15.07 1.675 1 83.38 101 HIS A C 1
ATOM 805 O O . HIS A 1 101 ? -2.756 -15.875 1.23 1 83.38 101 HIS A O 1
ATOM 811 N N . ARG A 1 102 ? -2.219 -13.883 2.16 1 79.69 102 ARG A N 1
ATOM 812 C CA . ARG A 1 102 ? -3.619 -13.477 2.248 1 79.69 102 ARG A CA 1
ATOM 813 C C . ARG A 1 102 ? -4.227 -13.305 0.859 1 79.69 102 ARG A C 1
ATOM 815 O O . ARG A 1 102 ? -5.395 -13.633 0.642 1 79.69 102 ARG A O 1
ATOM 822 N N . ALA A 1 103 ? -3.5 -12.734 0.034 1 81.44 103 ALA A N 1
ATOM 823 C CA . ALA A 1 103 ? -3.963 -12.586 -1.343 1 81.44 103 ALA A CA 1
ATOM 824 C C . ALA A 1 103 ? -4.25 -13.945 -1.974 1 81.44 103 ALA A C 1
ATOM 826 O O . ALA A 1 103 ? -5.277 -14.125 -2.633 1 81.44 103 ALA A O 1
ATOM 827 N N . ALA A 1 104 ? -3.312 -14.883 -1.778 1 79.44 104 ALA A N 1
ATOM 828 C CA . ALA A 1 104 ? -3.488 -16.219 -2.324 1 79.44 104 ALA A CA 1
ATOM 829 C C . ALA A 1 104 ? -4.766 -16.875 -1.795 1 79.44 104 ALA A C 1
ATOM 831 O O . ALA A 1 104 ? -5.508 -17.5 -2.549 1 79.44 104 ALA A O 1
ATOM 832 N N . LEU A 1 105 ? -5.008 -16.672 -0.551 1 77.25 105 LEU A N 1
ATOM 833 C CA . LEU A 1 105 ? -6.191 -17.25 0.074 1 77.25 105 LEU A CA 1
ATOM 834 C C . LEU A 1 105 ? -7.457 -16.547 -0.407 1 77.25 105 LEU A C 1
ATOM 836 O O . LEU A 1 105 ? -8.5 -17.188 -0.58 1 77.25 105 LEU A O 1
ATOM 840 N N . THR A 1 106 ? -7.34 -15.227 -0.593 1 75.31 106 THR A N 1
ATOM 841 C CA . THR A 1 106 ? -8.469 -14.461 -1.107 1 75.31 106 THR A CA 1
ATOM 842 C C . THR A 1 106 ? -8.859 -14.938 -2.504 1 75.31 106 THR A C 1
ATOM 844 O O . THR A 1 106 ? -10.047 -15.039 -2.824 1 75.31 106 THR A O 1
ATOM 847 N N . PHE A 1 107 ? -7.91 -15.297 -3.266 1 73.62 107 PHE A N 1
ATOM 848 C CA . PHE A 1 107 ? -8.164 -15.773 -4.617 1 73.62 107 PHE A CA 1
ATOM 849 C C . PHE A 1 107 ? -8.797 -17.156 -4.594 1 73.62 107 PHE A C 1
ATOM 851 O O . PHE A 1 107 ? -9.602 -17.5 -5.465 1 73.62 107 PHE A O 1
ATOM 858 N N . LEU A 1 108 ? -8.508 -17.891 -3.541 1 72.06 108 LEU A N 1
ATOM 859 C CA . LEU A 1 108 ? -9.016 -19.266 -3.441 1 72.06 108 LEU A CA 1
ATOM 860 C C . LEU A 1 108 ? -10.43 -19.281 -2.877 1 72.06 108 LEU A C 1
ATOM 862 O O . LEU A 1 108 ? -11.203 -20.203 -3.154 1 72.06 108 LEU A O 1
ATOM 866 N N . GLN A 1 109 ? -10.797 -18.281 -1.964 1 67.94 109 GLN A N 1
ATOM 867 C CA . GLN A 1 109 ? -12.07 -18.281 -1.25 1 67.94 109 GLN A CA 1
ATOM 868 C C . GLN A 1 109 ? -13.211 -17.812 -2.154 1 67.94 109 GLN A C 1
ATOM 870 O O . GLN A 1 109 ? -14.281 -18.422 -2.168 1 67.94 109 GLN A O 1
ATOM 875 N N . ASP A 1 110 ? -13.086 -16.453 -2.547 1 60.12 110 ASP A N 1
ATOM 876 C CA . ASP A 1 110 ? -14.281 -15.852 -3.129 1 60.12 110 ASP A CA 1
ATOM 877 C C . ASP A 1 110 ? -14.047 -15.477 -4.594 1 60.12 110 ASP A C 1
ATOM 879 O O . ASP A 1 110 ? -12.945 -15.086 -4.973 1 60.12 110 ASP A O 1
ATOM 883 N N . GLU A 1 111 ? -15.164 -15.828 -5.184 1 62.81 111 GLU A N 1
ATOM 884 C CA . GLU A 1 111 ? -15.172 -15.688 -6.637 1 62.81 111 GLU A CA 1
ATOM 885 C C . GLU A 1 111 ? -15.617 -14.289 -7.051 1 62.81 111 GLU A C 1
ATOM 887 O O . GLU A 1 111 ? -15.609 -13.961 -8.242 1 62.81 111 GLU A O 1
ATOM 892 N N . ASN A 1 112 ? -15.68 -13.391 -6.164 1 66.5 112 ASN A N 1
ATOM 893 C CA . ASN A 1 112 ? -16.297 -12.148 -6.637 1 66.5 112 ASN A CA 1
ATOM 894 C C . ASN A 1 112 ? -15.242 -11.094 -6.953 1 66.5 112 ASN A C 1
ATOM 896 O O . ASN A 1 112 ? -14.07 -11.258 -6.621 1 66.5 112 ASN A O 1
ATOM 900 N N . MET A 1 113 ? -15.664 -10.227 -7.742 1 66.12 113 MET A N 1
ATOM 901 C CA . MET A 1 113 ? -14.789 -9.164 -8.234 1 66.12 113 MET A CA 1
ATOM 902 C C . MET A 1 113 ? -14.211 -8.352 -7.082 1 66.12 113 MET A C 1
ATOM 904 O O . MET A 1 113 ? -13.055 -7.918 -7.145 1 66.12 113 MET A O 1
ATOM 908 N N . VAL A 1 114 ? -14.961 -8.211 -6.133 1 67.75 114 VAL A N 1
ATOM 909 C CA . VAL A 1 114 ? -14.5 -7.441 -4.984 1 67.75 114 VAL A CA 1
ATOM 910 C C . VAL A 1 114 ? -13.305 -8.141 -4.34 1 67.75 114 VAL A C 1
ATOM 912 O O . VAL A 1 114 ? -12.305 -7.5 -4.004 1 67.75 114 VAL A O 1
ATOM 915 N N . SER A 1 115 ? -13.344 -9.453 -4.281 1 71.56 115 SER A N 1
ATOM 916 C CA . SER A 1 115 ? -12.25 -10.234 -3.719 1 71.56 115 SER A CA 1
ATOM 917 C C . SER A 1 115 ? -11.016 -10.188 -4.609 1 71.56 115 SER A C 1
ATOM 919 O O . SER A 1 115 ? -9.883 -10.156 -4.117 1 71.56 115 SER A O 1
ATOM 921 N N . PHE A 1 116 ? -11.297 -10.125 -5.844 1 71.44 116 PHE A N 1
ATOM 922 C CA . PHE A 1 116 ? -10.195 -10.039 -6.793 1 71.44 116 PHE A CA 1
ATOM 923 C C . PHE A 1 116 ? -9.453 -8.719 -6.641 1 71.44 116 PHE A C 1
ATOM 925 O O . PHE A 1 116 ? -8.219 -8.695 -6.633 1 71.44 116 PHE A O 1
ATOM 932 N N . ILE A 1 117 ? -10.18 -7.711 -6.5 1 69.62 117 ILE A N 1
ATOM 933 C CA . ILE A 1 117 ? -9.578 -6.391 -6.363 1 69.62 117 ILE A CA 1
ATOM 934 C C . ILE A 1 117 ? -8.812 -6.309 -5.043 1 69.62 117 ILE A C 1
ATOM 936 O O . ILE A 1 117 ? -7.691 -5.789 -5 1 69.62 117 ILE A O 1
ATOM 940 N N . LYS A 1 118 ? -9.422 -6.832 -4.078 1 73.31 118 LYS A N 1
ATOM 941 C CA . LYS A 1 118 ? -8.766 -6.836 -2.771 1 73.31 118 LYS A CA 1
ATOM 942 C C . LYS A 1 118 ? -7.457 -7.621 -2.812 1 73.31 118 LYS A C 1
ATOM 944 O O . LYS A 1 118 ? -6.453 -7.199 -2.234 1 73.31 118 LYS A O 1
ATOM 949 N N . GLY A 1 119 ? -7.531 -8.758 -3.389 1 77.69 119 GLY A N 1
ATOM 950 C CA . GLY A 1 119 ? -6.328 -9.562 -3.553 1 77.69 119 GLY A CA 1
ATOM 951 C C . GLY A 1 119 ? -5.262 -8.867 -4.379 1 77.69 119 GLY A C 1
ATOM 952 O O . GLY A 1 119 ? -4.078 -8.906 -4.035 1 77.69 119 GLY A O 1
ATOM 953 N N . GLY A 1 120 ? -5.738 -8.172 -5.426 1 77.44 120 GLY A N 1
ATOM 954 C CA . GLY A 1 120 ? -4.812 -7.441 -6.277 1 77.44 120 GLY A CA 1
ATOM 955 C C . GLY A 1 120 ? -4.113 -6.305 -5.555 1 77.44 120 GLY A C 1
ATOM 956 O O . GLY A 1 120 ? -2.916 -6.082 -5.75 1 77.44 120 GLY A O 1
ATOM 957 N N . ILE A 1 121 ? -4.805 -5.645 -4.75 1 74.44 121 ILE A N 1
ATOM 958 C CA . ILE A 1 121 ? -4.242 -4.539 -3.98 1 74.44 121 ILE A CA 1
ATOM 959 C C . ILE A 1 121 ? -3.197 -5.07 -3 1 74.44 121 ILE A C 1
ATOM 961 O O . ILE A 1 121 ? -2.137 -4.465 -2.826 1 74.44 121 ILE A O 1
ATOM 965 N N . LYS A 1 122 ? -3.498 -6.176 -2.381 1 80.75 122 LYS A N 1
ATOM 966 C CA . LYS A 1 122 ? -2.547 -6.781 -1.452 1 80.75 122 LYS A CA 1
ATOM 967 C C . LYS A 1 122 ? -1.259 -7.18 -2.166 1 80.75 122 LYS A C 1
ATOM 969 O O . LYS A 1 122 ? -0.165 -7.031 -1.616 1 80.75 122 LYS A O 1
ATOM 974 N N . VAL A 1 123 ? -1.427 -7.715 -3.326 1 85 123 VAL A N 1
ATOM 975 C CA . VAL A 1 123 ? -0.274 -8.133 -4.121 1 85 123 VAL A CA 1
ATOM 976 C C . VAL A 1 123 ? 0.572 -6.91 -4.48 1 85 123 VAL A C 1
ATOM 978 O O . VAL A 1 123 ? 1.801 -6.945 -4.375 1 85 123 VAL A O 1
ATOM 981 N N . ARG A 1 124 ? -0.082 -5.848 -4.887 1 81.56 124 ARG A N 1
ATOM 982 C CA . ARG A 1 124 ? 0.64 -4.633 -5.254 1 81.56 124 ARG A CA 1
ATOM 983 C C . ARG A 1 124 ? 1.392 -4.062 -4.059 1 81.56 124 ARG A C 1
ATOM 985 O O . ARG A 1 124 ? 2.543 -3.643 -4.184 1 81.56 124 ARG A O 1
ATOM 992 N N . ASN A 1 125 ? 0.712 -3.988 -2.932 1 79.69 125 ASN A N 1
ATOM 993 C CA . ASN A 1 125 ? 1.345 -3.482 -1.718 1 79.69 125 ASN A CA 1
ATOM 994 C C . ASN A 1 125 ? 2.561 -4.32 -1.328 1 79.69 125 ASN A C 1
ATOM 996 O O . ASN A 1 125 ? 3.592 -3.775 -0.932 1 79.69 125 ASN A O 1
ATOM 1000 N N . SER A 1 126 ? 2.352 -5.613 -1.383 1 87.56 126 SER A N 1
ATOM 1001 C CA . SER A 1 126 ? 3.463 -6.512 -1.093 1 87.56 126 SER A CA 1
ATOM 1002 C C . SER A 1 126 ? 4.641 -6.254 -2.029 1 87.56 126 SER A C 1
ATOM 1004 O O . SER A 1 126 ? 5.785 -6.172 -1.584 1 87.56 126 SER A O 1
ATOM 1006 N N . TYR A 1 127 ? 4.355 -6.051 -3.238 1 88.19 127 TYR A N 1
ATOM 1007 C CA . TYR A 1 127 ? 5.391 -5.812 -4.238 1 88.19 127 TYR A CA 1
ATOM 1008 C C . TYR A 1 127 ? 6.172 -4.543 -3.922 1 88.19 127 TYR A C 1
ATOM 1010 O O . TYR A 1 127 ? 7.402 -4.527 -3.998 1 88.19 127 TYR A O 1
ATOM 1018 N N . LEU A 1 128 ? 5.484 -3.496 -3.639 1 82.25 128 LEU A N 1
ATOM 1019 C CA . LEU A 1 128 ? 6.113 -2.211 -3.361 1 82.25 128 LEU A CA 1
ATOM 1020 C C . LEU A 1 128 ? 7.004 -2.297 -2.125 1 82.25 128 LEU A C 1
ATOM 1022 O O . LEU A 1 128 ? 8.086 -1.707 -2.092 1 82.25 128 LEU A O 1
ATOM 1026 N N . ILE A 1 129 ? 6.559 -3.016 -1.145 1 84.75 129 ILE A N 1
ATOM 1027 C CA . ILE A 1 129 ? 7.348 -3.178 0.071 1 84.75 129 ILE A CA 1
ATOM 1028 C C . ILE A 1 129 ? 8.633 -3.945 -0.244 1 84.75 129 ILE A C 1
ATOM 1030 O O . ILE A 1 129 ? 9.711 -3.566 0.205 1 84.75 129 ILE A O 1
ATOM 1034 N N . TYR A 1 130 ? 8.516 -5.055 -1.024 1 89.88 130 TYR A N 1
ATOM 1035 C CA . TYR A 1 130 ? 9.695 -5.844 -1.375 1 89.88 130 TYR A CA 1
ATOM 1036 C C . TYR A 1 130 ? 10.68 -5.02 -2.193 1 89.88 130 TYR A C 1
ATOM 1038 O O . TYR A 1 130 ? 11.898 -5.152 -2.031 1 89.88 130 TYR A O 1
ATOM 1046 N N . LYS A 1 131 ? 10.148 -4.246 -3.096 1 87.44 131 LYS A N 1
ATOM 1047 C CA . LYS A 1 131 ? 11.008 -3.396 -3.914 1 87.44 131 LYS A CA 1
ATOM 1048 C C . LYS A 1 131 ? 11.82 -2.432 -3.049 1 87.44 131 LYS A C 1
ATOM 1050 O O . LYS A 1 131 ? 13.016 -2.25 -3.266 1 87.44 131 LYS A O 1
ATOM 1055 N N . GLU A 1 132 ? 11.156 -1.806 -2.094 1 81.81 132 GLU A N 1
ATOM 1056 C CA . GLU A 1 132 ? 11.828 -0.887 -1.182 1 81.81 132 GLU A CA 1
ATOM 1057 C C . GLU A 1 132 ? 12.852 -1.62 -0.318 1 81.81 132 GLU A C 1
ATOM 1059 O O . GLU A 1 132 ? 13.945 -1.107 -0.072 1 81.81 132 GLU A O 1
ATOM 1064 N N . LEU A 1 133 ? 12.469 -2.74 0.18 1 85.31 133 LEU A N 1
ATOM 1065 C CA . LEU A 1 133 ? 13.359 -3.533 1.019 1 85.31 133 LEU A CA 1
ATOM 1066 C C . LEU A 1 133 ? 14.586 -3.984 0.232 1 85.31 133 LEU A C 1
ATOM 1068 O O . LEU A 1 133 ? 15.703 -4.004 0.764 1 85.31 133 LEU A O 1
ATOM 1072 N N . TYR A 1 134 ? 14.391 -4.422 -1.001 1 88.75 134 TYR A N 1
ATOM 1073 C CA . TYR A 1 134 ? 15.508 -4.848 -1.845 1 88.75 134 TYR A CA 1
ATOM 1074 C C . TYR A 1 134 ? 16.5 -3.709 -2.051 1 88.75 134 TYR A C 1
ATOM 1076 O O . TYR A 1 134 ? 17.703 -3.908 -1.945 1 88.75 134 TYR A O 1
ATOM 1084 N N . ALA A 1 135 ? 15.922 -2.541 -2.387 1 82.88 135 ALA A N 1
ATOM 1085 C CA . ALA A 1 135 ? 16.781 -1.371 -2.57 1 82.88 135 ALA A CA 1
ATOM 1086 C C . ALA A 1 135 ? 17.562 -1.068 -1.302 1 82.88 135 ALA A C 1
ATOM 1088 O O . ALA A 1 135 ? 18.75 -0.714 -1.37 1 82.88 135 ALA A O 1
ATOM 1089 N N . PHE A 1 136 ? 17 -1.233 -0.192 1 79.12 136 PHE A N 1
ATOM 1090 C CA . PHE A 1 136 ? 17.641 -0.956 1.089 1 79.12 136 PHE A CA 1
ATOM 1091 C C . PHE A 1 136 ? 18.75 -1.962 1.368 1 79.12 136 PHE A C 1
ATOM 1093 O O . PHE A 1 136 ? 19.844 -1.585 1.799 1 79.12 136 PHE A O 1
ATOM 1100 N N . VAL A 1 137 ? 18.453 -3.199 1.232 1 81.81 137 VAL A N 1
ATOM 1101 C CA . VAL A 1 137 ? 19.391 -4.266 1.525 1 81.81 137 VAL A CA 1
ATOM 1102 C C . VAL A 1 137 ? 20.609 -4.152 0.592 1 81.81 137 VAL A C 1
ATOM 1104 O O . VAL A 1 137 ? 21.734 -4.445 0.99 1 81.81 137 VAL A O 1
ATOM 1107 N N . GLN A 1 138 ? 20.359 -3.643 -0.564 1 81.88 138 GLN A N 1
ATOM 1108 C CA . GLN A 1 138 ? 21.453 -3.488 -1.521 1 81.88 138 GLN A CA 1
ATOM 1109 C C . GLN A 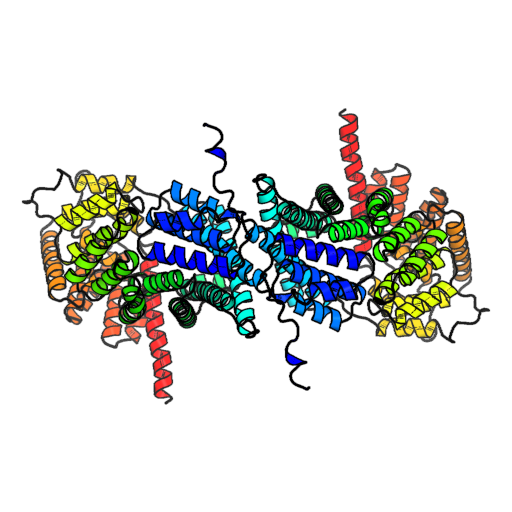1 138 ? 22.312 -2.285 -1.17 1 81.88 138 GLN A C 1
ATOM 1111 O O . GLN A 1 138 ? 23.516 -2.285 -1.44 1 81.88 138 GLN A O 1
ATOM 1116 N N . SER A 1 139 ? 21.688 -1.211 -0.6 1 73.62 139 SER A N 1
ATOM 1117 C CA . SER A 1 139 ? 22.406 0.035 -0.338 1 73.62 139 SER A CA 1
ATOM 1118 C C . SER A 1 139 ? 23.203 -0.044 0.961 1 73.62 139 SER A C 1
ATOM 1120 O O . SER A 1 139 ? 24.203 0.651 1.124 1 73.62 139 SER A O 1
ATOM 1122 N N . ASP A 1 140 ? 22.688 -0.705 1.984 1 65.44 140 ASP A N 1
ATOM 1123 C CA . ASP A 1 140 ? 23.359 -0.707 3.283 1 65.44 140 ASP A CA 1
ATOM 1124 C C . ASP A 1 140 ? 23.875 -2.098 3.629 1 65.44 140 ASP A C 1
ATOM 1126 O O . ASP A 1 140 ? 23.219 -2.865 4.32 1 65.44 140 ASP A O 1
ATOM 1130 N N . PRO A 1 141 ? 25.016 -2.344 3.057 1 57.78 141 PRO A N 1
ATOM 1131 C CA . PRO A 1 141 ? 25.578 -3.67 3.322 1 57.78 141 PRO A CA 1
ATOM 1132 C C . PRO A 1 141 ? 25.938 -3.873 4.793 1 57.78 141 PRO A C 1
ATOM 1134 O O . PRO A 1 141 ? 26.297 -4.98 5.195 1 57.78 141 PRO A O 1
ATOM 1137 N N . ALA A 1 142 ? 25.719 -2.852 5.59 1 55.41 142 ALA A N 1
ATOM 1138 C CA . ALA A 1 142 ? 26.297 -2.918 6.93 1 55.41 142 ALA A CA 1
ATOM 1139 C C . ALA A 1 142 ? 25.516 -3.885 7.812 1 55.41 142 ALA A C 1
ATOM 1141 O O . ALA A 1 142 ? 25.969 -4.273 8.891 1 55.41 142 ALA A O 1
ATOM 1142 N N . PHE A 1 143 ? 24.359 -4.168 7.414 1 62.16 143 PHE A N 1
ATOM 1143 C CA . PHE A 1 143 ? 23.688 -5.07 8.336 1 62.16 143 PHE A CA 1
ATOM 1144 C C . PHE A 1 143 ? 24.25 -6.48 8.234 1 62.16 143 PHE A C 1
ATOM 1146 O O . PHE A 1 143 ? 24.156 -7.125 7.191 1 62.16 143 PHE A O 1
ATOM 1153 N N . LYS A 1 144 ? 25.266 -6.602 9.07 1 64.62 144 LYS A N 1
ATOM 1154 C CA . LYS A 1 144 ? 25.922 -7.902 9.172 1 64.62 144 LYS A CA 1
ATOM 1155 C C . LYS A 1 144 ? 25.438 -8.664 10.398 1 64.62 144 LYS A C 1
ATOM 1157 O O . LYS A 1 144 ? 24.922 -8.07 11.344 1 64.62 144 LYS A O 1
ATOM 1162 N N . GLY A 1 145 ? 24.984 -10.031 10.227 1 65.31 145 GLY A N 1
ATOM 1163 C CA . GLY A 1 145 ? 24.656 -10.953 11.305 1 65.31 145 GLY A CA 1
ATOM 1164 C C . GLY A 1 145 ? 23.688 -12.039 10.875 1 65.31 145 GLY A C 1
ATOM 1165 O O . GLY A 1 145 ? 23.219 -12.047 9.734 1 65.31 145 GLY A O 1
ATOM 1166 N N . PRO A 1 146 ? 23.625 -12.898 11.773 1 66 146 PRO A N 1
ATOM 1167 C CA . PRO A 1 146 ? 22.781 -14.055 11.445 1 66 146 PRO A CA 1
ATOM 1168 C C . PRO A 1 146 ? 21.344 -13.656 11.117 1 66 146 PRO A C 1
ATOM 1170 O O . PRO A 1 146 ? 20.719 -14.242 10.234 1 66 146 PRO A O 1
ATOM 1173 N N . ASN A 1 147 ? 20.891 -12.602 11.781 1 77.81 147 ASN A N 1
ATOM 1174 C CA . ASN A 1 147 ? 19.531 -12.164 11.531 1 77.81 147 ASN A CA 1
ATOM 1175 C C . ASN A 1 147 ? 19.391 -11.508 10.156 1 77.81 147 ASN A C 1
ATOM 1177 O O . ASN A 1 147 ? 18.328 -11.57 9.539 1 77.81 147 ASN A O 1
ATOM 1181 N N . HIS A 1 148 ? 20.5 -11.055 9.789 1 82.19 148 HIS A N 1
ATOM 1182 C CA . HIS A 1 148 ? 20.469 -10.352 8.516 1 82.19 148 HIS A CA 1
ATOM 1183 C C . HIS A 1 148 ? 20.328 -11.336 7.352 1 82.19 148 HIS A C 1
ATOM 1185 O O . HIS A 1 148 ? 19.688 -11.016 6.34 1 82.19 148 HIS A O 1
ATOM 1191 N N . LYS A 1 149 ? 20.875 -12.531 7.539 1 84.44 149 LYS A N 1
ATOM 1192 C CA . LYS A 1 149 ? 20.781 -13.547 6.496 1 84.44 149 LYS A CA 1
ATOM 1193 C C . LYS A 1 149 ? 19.328 -13.938 6.25 1 84.44 149 LYS A C 1
ATOM 1195 O O . LYS A 1 149 ? 18.922 -14.172 5.105 1 84.44 149 LYS A O 1
ATOM 1200 N N . HIS A 1 150 ? 18.578 -14.039 7.254 1 87.5 150 HIS A N 1
ATOM 1201 C CA . HIS A 1 150 ? 17.172 -14.383 7.125 1 87.5 150 HIS A CA 1
ATOM 1202 C C . HIS A 1 150 ? 16.391 -13.258 6.445 1 87.5 150 HIS A C 1
ATOM 1204 O O . HIS A 1 150 ? 15.438 -13.516 5.711 1 87.5 150 HIS A O 1
ATOM 1210 N N . LEU A 1 151 ? 16.781 -12.023 6.754 1 87.31 151 LEU A N 1
ATOM 1211 C CA . LEU A 1 151 ? 16.156 -10.875 6.094 1 87.31 151 LEU A CA 1
ATOM 1212 C C . LEU A 1 151 ? 16.438 -10.898 4.594 1 87.31 151 LEU A C 1
ATOM 1214 O O . LEU A 1 151 ? 15.523 -10.727 3.787 1 87.31 151 LEU A O 1
ATOM 1218 N N . GLU A 1 152 ? 17.703 -11.141 4.266 1 88.06 152 GLU A N 1
ATOM 1219 C CA . GLU A 1 152 ? 18.094 -11.211 2.859 1 88.06 152 GLU A CA 1
ATOM 1220 C C . GLU A 1 152 ? 17.359 -12.344 2.141 1 88.06 152 GLU A C 1
ATOM 1222 O O . GLU A 1 152 ? 16.969 -12.195 0.981 1 88.06 152 GLU A O 1
ATOM 1227 N N . GLY A 1 153 ? 17.266 -13.461 2.789 1 89.25 153 GLY A N 1
ATOM 1228 C CA . GLY A 1 153 ? 16.531 -14.578 2.225 1 89.25 153 GLY A CA 1
ATOM 1229 C C . GLY A 1 153 ? 15.07 -14.242 1.939 1 89.25 153 GLY A C 1
ATOM 1230 O O . GLY A 1 153 ? 14.523 -14.656 0.912 1 89.25 153 GLY A O 1
ATOM 1231 N N . GLY A 1 154 ? 14.445 -13.516 2.9 1 90.44 154 GLY A N 1
ATOM 1232 C CA . GLY A 1 154 ? 13.07 -13.094 2.699 1 90.44 154 GLY A CA 1
ATOM 1233 C C . GLY A 1 154 ? 12.906 -12.133 1.538 1 90.44 154 GLY A C 1
ATOM 1234 O O . GLY A 1 154 ? 11.945 -12.234 0.769 1 90.44 154 GLY A O 1
ATOM 1235 N N . VAL A 1 155 ? 13.82 -11.227 1.477 1 91.62 155 VAL A N 1
ATOM 1236 C CA . VAL A 1 155 ? 13.781 -10.25 0.397 1 91.62 155 VAL A CA 1
ATOM 1237 C C . VAL A 1 155 ? 14.008 -10.938 -0.943 1 91.62 155 VAL A C 1
ATOM 1239 O O . VAL A 1 155 ? 13.32 -10.648 -1.926 1 91.62 155 VAL A O 1
ATOM 1242 N N . SER A 1 156 ? 14.93 -11.859 -0.968 1 92.5 156 SER A N 1
ATOM 1243 C CA . SER A 1 156 ? 15.203 -12.617 -2.186 1 92.5 156 SER A CA 1
ATOM 1244 C C . SER A 1 156 ? 13.984 -13.43 -2.619 1 92.5 156 SER A C 1
ATOM 1246 O O . SER A 1 156 ? 13.703 -13.547 -3.814 1 92.5 156 SER A O 1
ATOM 1248 N N . PHE A 1 157 ? 13.32 -13.977 -1.691 1 93.88 157 PHE A N 1
ATOM 1249 C CA . PHE A 1 157 ? 12.117 -14.742 -1.997 1 93.88 157 PHE A CA 1
ATOM 1250 C C . PHE A 1 157 ? 11.07 -13.859 -2.664 1 93.88 157 PHE A C 1
ATOM 1252 O O . PHE A 1 157 ? 10.539 -14.203 -3.723 1 93.88 157 PHE A O 1
ATOM 1259 N N . GLY A 1 158 ? 10.812 -12.742 -2.051 1 93.5 158 GLY A N 1
ATOM 1260 C CA . GLY A 1 158 ? 9.781 -11.852 -2.562 1 93.5 158 GLY A CA 1
ATOM 1261 C C . GLY A 1 158 ? 10.109 -11.289 -3.932 1 93.5 158 GLY A C 1
ATOM 1262 O O . GLY A 1 158 ? 9.32 -11.422 -4.871 1 93.5 158 GLY A O 1
ATOM 1263 N N . ILE A 1 159 ? 11.258 -10.719 -4.02 1 92.81 159 ILE A N 1
ATOM 1264 C CA . ILE A 1 159 ? 11.664 -10.086 -5.266 1 92.81 159 ILE A CA 1
ATOM 1265 C C . ILE A 1 159 ? 11.812 -11.141 -6.359 1 92.81 159 ILE A C 1
ATOM 1267 O O . ILE A 1 159 ? 11.461 -10.898 -7.516 1 92.81 159 ILE A O 1
ATOM 1271 N N . GLY A 1 160 ? 12.352 -12.234 -6.031 1 94.44 160 GLY A N 1
ATOM 1272 C CA . GLY A 1 160 ?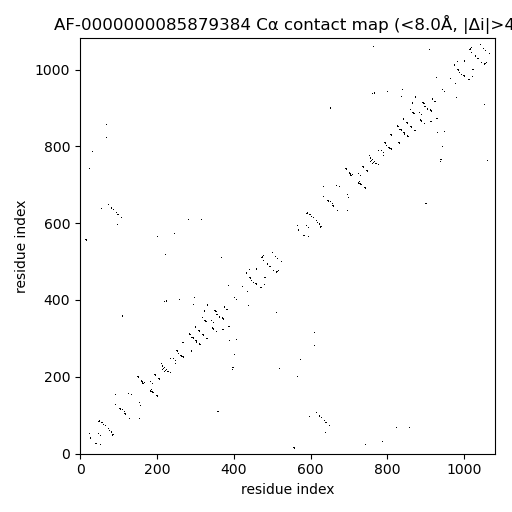 12.477 -13.328 -6.984 1 94.44 160 GLY A CA 1
ATOM 1273 C C . GLY A 1 160 ? 11.141 -13.859 -7.457 1 94.44 160 GLY A C 1
ATOM 1274 O O . GLY A 1 160 ? 10.93 -14.07 -8.656 1 94.44 160 GLY A O 1
ATOM 1275 N N . ALA A 1 161 ? 10.234 -14.109 -6.52 1 93.06 161 ALA A N 1
ATOM 1276 C CA . ALA A 1 161 ? 8.914 -14.633 -6.84 1 93.06 161 ALA A CA 1
ATOM 1277 C C . ALA A 1 161 ? 8.148 -13.68 -7.75 1 93.06 161 ALA A C 1
ATOM 1279 O O . ALA A 1 161 ? 7.543 -14.109 -8.734 1 93.06 161 ALA A O 1
ATOM 1280 N N . PHE A 1 162 ? 8.211 -12.422 -7.457 1 91 162 PHE A N 1
ATOM 1281 C CA . PHE A 1 162 ? 7.488 -11.43 -8.25 1 91 162 PHE A CA 1
ATOM 1282 C C . PHE A 1 162 ? 8.078 -11.328 -9.648 1 91 162 PHE A C 1
ATOM 1284 O O . PHE A 1 162 ? 7.348 -11.336 -10.641 1 91 162 PHE A O 1
ATOM 1291 N N . ASN A 1 163 ? 9.367 -11.258 -9.719 1 90.94 163 ASN A N 1
ATOM 1292 C CA . ASN A 1 163 ? 10 -11.125 -11.023 1 90.94 163 ASN A CA 1
ATOM 1293 C C . ASN A 1 163 ? 9.766 -12.359 -11.891 1 90.94 163 ASN A C 1
ATOM 1295 O O . ASN A 1 163 ? 9.508 -12.242 -13.094 1 90.94 163 ASN A O 1
ATOM 1299 N N . LEU A 1 164 ? 9.797 -13.492 -11.344 1 89.88 164 LEU A N 1
ATOM 1300 C CA . LEU A 1 164 ? 9.57 -14.727 -12.094 1 89.88 164 LEU A CA 1
ATOM 1301 C C . LEU A 1 164 ? 8.117 -14.828 -12.547 1 89.88 164 LEU A C 1
ATOM 1303 O O . LEU A 1 164 ? 7.848 -15.07 -13.727 1 89.88 164 LEU A O 1
ATOM 1307 N N . THR A 1 165 ? 7.195 -14.625 -11.656 1 86.19 165 THR A N 1
ATOM 1308 C CA . THR A 1 165 ? 5.773 -14.789 -11.945 1 86.19 165 THR A CA 1
ATOM 1309 C C . THR A 1 165 ? 5.305 -13.75 -12.953 1 86.19 165 THR A C 1
ATOM 1311 O O . THR A 1 165 ? 4.566 -14.062 -13.891 1 86.19 165 THR A O 1
ATOM 1314 N N . LEU A 1 166 ? 5.734 -12.547 -12.789 1 82 166 LEU A N 1
ATOM 1315 C CA . LEU A 1 166 ? 5.32 -11.477 -13.688 1 82 166 LEU A CA 1
ATOM 1316 C C . LEU A 1 166 ? 5.898 -11.68 -15.078 1 82 166 LEU A C 1
ATOM 1318 O O . LEU A 1 166 ? 5.262 -11.344 -16.078 1 82 166 LEU A O 1
ATOM 1322 N N . SER A 1 167 ? 7.035 -12.227 -15.164 1 82.5 167 SER A N 1
ATOM 1323 C CA . SER A 1 167 ? 7.695 -12.453 -16.453 1 82.5 167 SER A CA 1
ATOM 1324 C C . SER A 1 167 ? 6.957 -13.508 -17.266 1 82.5 167 SER A C 1
ATOM 1326 O O . SER A 1 167 ? 7.121 -13.578 -18.484 1 82.5 167 SER A O 1
ATOM 1328 N N . LEU A 1 168 ? 6.176 -14.328 -16.594 1 76.88 168 LEU A N 1
ATOM 1329 C CA . LEU A 1 168 ? 5.469 -15.406 -17.266 1 76.88 168 LEU A CA 1
ATOM 1330 C C . LEU A 1 168 ? 4.188 -14.898 -17.922 1 76.88 168 LEU A C 1
ATOM 1332 O O . LEU A 1 168 ? 3.607 -15.578 -18.766 1 76.88 168 LEU A O 1
ATOM 1336 N N . PHE A 1 169 ? 3.779 -13.664 -17.562 1 74.38 169 PHE A N 1
ATOM 1337 C CA . PHE A 1 169 ? 2.541 -13.125 -18.109 1 74.38 169 PHE A CA 1
ATOM 1338 C C . PHE A 1 169 ? 2.758 -12.594 -19.516 1 74.38 169 PHE A C 1
ATOM 1340 O O . PHE A 1 169 ? 3.824 -12.062 -19.828 1 74.38 169 PHE A O 1
ATOM 1347 N N . PRO A 1 170 ? 1.679 -12.844 -20.312 1 71 170 PRO A N 1
ATOM 1348 C CA . PRO A 1 170 ? 1.757 -12.25 -21.656 1 71 170 PRO A CA 1
ATOM 1349 C C . PRO A 1 170 ? 2.004 -10.75 -21.625 1 71 170 PRO A C 1
ATOM 1351 O O . PRO A 1 170 ? 1.61 -10.07 -20.672 1 71 170 PRO A O 1
ATOM 1354 N N . ALA A 1 171 ? 2.574 -10.25 -22.547 1 65.19 171 ALA A N 1
ATOM 1355 C CA . ALA A 1 171 ? 3.066 -8.875 -22.625 1 65.19 171 ALA A CA 1
ATOM 1356 C C . ALA A 1 171 ? 1.94 -7.875 -22.375 1 65.19 171 ALA A C 1
ATOM 1358 O O . ALA A 1 171 ? 2.146 -6.855 -21.703 1 65.19 171 ALA A O 1
ATOM 1359 N N . ARG A 1 172 ? 0.83 -8.188 -22.938 1 66.38 172 ARG A N 1
ATOM 1360 C CA . ARG A 1 172 ? -0.284 -7.258 -22.797 1 66.38 172 ARG A CA 1
ATOM 1361 C C . ARG A 1 172 ? -0.667 -7.078 -21.328 1 66.38 172 ARG A C 1
ATOM 1363 O O . ARG A 1 172 ? -0.938 -5.961 -20.891 1 66.38 172 ARG A O 1
ATOM 1370 N N . LEU A 1 173 ? -0.705 -8.141 -20.625 1 67.56 173 LEU A N 1
ATOM 1371 C CA . LEU A 1 173 ? -1.059 -8.102 -19.203 1 67.56 173 LEU A CA 1
ATOM 1372 C C . LEU A 1 173 ? 0.059 -7.465 -18.391 1 67.56 173 LEU A C 1
ATOM 1374 O O . LEU A 1 173 ? -0.206 -6.738 -17.422 1 67.56 173 LEU A O 1
ATOM 1378 N N . LEU A 1 174 ? 1.181 -7.715 -18.844 1 68.69 174 LEU A N 1
ATOM 1379 C CA . LEU A 1 174 ? 2.34 -7.176 -18.141 1 68.69 174 LEU A CA 1
ATOM 1380 C C . LEU A 1 174 ? 2.383 -5.652 -18.25 1 68.69 174 LEU A C 1
ATOM 1382 O O . LEU A 1 174 ? 2.73 -4.965 -17.281 1 68.69 174 LEU A O 1
ATOM 1386 N N . LYS A 1 175 ? 2.029 -5.145 -19.312 1 68.25 175 LYS A N 1
ATOM 1387 C CA . LYS A 1 175 ? 2.035 -3.699 -19.516 1 68.25 175 LYS A CA 1
ATOM 1388 C C . LYS A 1 175 ? 1.041 -3.008 -18.578 1 68.25 175 LYS A C 1
ATOM 1390 O O . LYS A 1 175 ? 1.32 -1.929 -18.047 1 68.25 175 LYS A O 1
ATOM 1395 N N . LEU A 1 176 ? -0.014 -3.705 -18.438 1 65.62 176 LEU A N 1
ATOM 1396 C CA . LEU A 1 176 ? -1.021 -3.17 -17.516 1 65.62 176 LEU A CA 1
ATOM 1397 C C . LEU A 1 176 ? -0.494 -3.133 -16.094 1 65.62 176 LEU A C 1
ATOM 1399 O O . LEU A 1 176 ? -0.727 -2.164 -15.367 1 65.62 176 LEU A O 1
ATOM 1403 N N . LEU A 1 177 ? 0.168 -4.109 -15.859 1 68.94 177 LEU A N 1
ATOM 1404 C CA . LEU A 1 177 ? 0.695 -4.227 -14.5 1 68.94 177 LEU A CA 1
ATOM 1405 C C . LEU A 1 177 ? 1.867 -3.273 -14.297 1 68.94 177 LEU A C 1
ATOM 1407 O O . LEU A 1 177 ? 2.076 -2.773 -13.188 1 68.94 177 LEU A O 1
ATOM 1411 N N . GLU A 1 178 ? 2.59 -2.998 -15.312 1 65.25 178 GLU A N 1
ATOM 1412 C CA . GLU A 1 178 ? 3.713 -2.066 -15.25 1 65.25 178 GLU A CA 1
ATOM 1413 C C . GLU A 1 178 ? 3.244 -0.659 -14.891 1 65.25 178 GLU A C 1
ATOM 1415 O O . GLU A 1 178 ? 3.945 0.076 -14.195 1 65.25 178 GLU A O 1
ATOM 1420 N N . PHE A 1 179 ? 2.215 -0.408 -15.352 1 56.81 179 PHE A N 1
ATOM 1421 C CA . PHE A 1 179 ? 1.635 0.879 -14.992 1 56.81 179 PHE A CA 1
ATOM 1422 C C . PHE A 1 179 ? 1.405 0.968 -13.492 1 56.81 179 PHE A C 1
ATOM 1424 O O . PHE A 1 179 ? 1.506 2.047 -12.906 1 56.81 179 PHE A O 1
ATOM 1431 N N . ALA A 1 180 ? 1.234 -0.132 -13.055 1 56.91 180 ALA A N 1
ATOM 1432 C CA . ALA A 1 180 ? 1.019 -0.181 -11.609 1 56.91 180 ALA A CA 1
ATOM 1433 C C . ALA A 1 180 ? 2.344 -0.305 -10.867 1 56.91 180 ALA A C 1
ATOM 1435 O O . ALA A 1 180 ? 2.359 -0.49 -9.648 1 56.91 180 ALA A O 1
ATOM 1436 N N . GLY A 1 181 ? 3.453 -0.27 -11.672 1 63.72 181 GLY A N 1
ATOM 1437 C CA . GLY A 1 181 ? 4.773 -0.246 -11.062 1 63.72 181 GLY A CA 1
ATOM 1438 C C . GLY A 1 181 ? 5.445 -1.606 -11.047 1 63.72 181 GLY A C 1
ATOM 1439 O O . GLY A 1 181 ? 6.5 -1.774 -10.43 1 63.72 181 GLY A O 1
ATOM 1440 N N . PHE A 1 182 ? 4.855 -2.504 -11.781 1 68.31 182 PHE A N 1
ATOM 1441 C CA . PHE A 1 182 ? 5.41 -3.852 -11.766 1 68.31 182 PHE A CA 1
ATOM 1442 C C . PHE A 1 182 ? 6.449 -4.027 -12.859 1 68.31 182 PHE A C 1
ATOM 1444 O O . PHE A 1 182 ? 6.398 -3.346 -13.891 1 68.31 182 PHE A O 1
ATOM 1451 N N . SER A 1 183 ? 7.5 -4.656 -12.656 1 74.19 183 SER A N 1
ATOM 1452 C CA . SER A 1 183 ? 8.461 -5.102 -13.656 1 74.19 183 SER A CA 1
ATOM 1453 C C . SER A 1 183 ? 8.914 -6.531 -13.391 1 74.19 183 SER A C 1
ATOM 1455 O O . SER A 1 183 ? 9.07 -6.941 -12.242 1 74.19 183 SER A O 1
ATOM 1457 N N . GLY A 1 184 ? 8.898 -7.301 -14.492 1 81.5 184 GLY A N 1
ATOM 1458 C CA . GLY A 1 184 ? 9.281 -8.695 -14.344 1 81.5 184 GLY A CA 1
ATOM 1459 C C . GLY A 1 184 ? 10.469 -9.086 -15.203 1 81.5 184 GLY A C 1
ATOM 1460 O O . GLY A 1 184 ? 10.477 -8.836 -16.406 1 81.5 184 GLY A O 1
ATOM 1461 N N . ASP A 1 185 ? 11.508 -9.523 -14.594 1 87 185 ASP A N 1
ATOM 1462 C CA . ASP A 1 185 ? 12.703 -10.078 -15.227 1 87 185 ASP A CA 1
ATOM 1463 C C . ASP A 1 185 ? 12.891 -11.547 -14.836 1 87 185 ASP A C 1
ATOM 1465 O O . ASP A 1 185 ? 13.266 -11.852 -13.703 1 87 185 ASP A O 1
ATOM 1469 N N . LYS A 1 186 ? 12.75 -12.438 -15.812 1 87.88 186 LYS A N 1
ATOM 1470 C CA . LYS A 1 186 ? 12.758 -13.875 -15.539 1 87.88 186 LYS A CA 1
ATOM 1471 C C . LYS A 1 186 ? 14.102 -14.328 -14.984 1 87.88 186 LYS A C 1
ATOM 1473 O O . LYS A 1 186 ? 14.164 -15.008 -13.961 1 87.88 186 LYS A O 1
ATOM 1478 N N . GLU A 1 187 ? 15.234 -13.922 -15.641 1 90.5 187 GLU A N 1
ATOM 1479 C CA . GLU A 1 187 ? 16.562 -14.367 -15.227 1 90.5 187 GLU A CA 1
ATOM 1480 C C . GLU A 1 187 ? 16.922 -13.828 -13.844 1 90.5 187 GLU A C 1
ATOM 1482 O O . GLU A 1 187 ? 17.516 -14.539 -13.031 1 90.5 187 GLU A O 1
ATOM 1487 N N . PHE A 1 188 ? 16.609 -12.602 -13.68 1 93 188 PHE A N 1
ATOM 1488 C CA . PHE A 1 188 ? 16.844 -12.016 -12.367 1 93 188 PHE A CA 1
ATOM 1489 C C . PHE A 1 188 ? 16.031 -12.742 -11.297 1 93 188 PHE A C 1
ATOM 1491 O O . PHE A 1 188 ? 16.531 -13.023 -10.211 1 93 188 PHE A O 1
ATOM 1498 N N . GLY A 1 189 ? 14.75 -12.984 -11.578 1 94.88 189 GLY A N 1
ATOM 1499 C CA . GLY A 1 189 ? 13.906 -13.711 -10.648 1 94.88 189 GLY A CA 1
ATOM 1500 C C . GLY A 1 189 ? 14.438 -15.094 -10.305 1 94.88 189 GLY A C 1
ATOM 1501 O O . GLY A 1 189 ? 14.484 -15.477 -9.133 1 94.88 189 GLY A O 1
ATOM 1502 N N . ILE A 1 190 ? 14.898 -15.797 -11.258 1 94.5 190 ILE A N 1
ATOM 1503 C CA . ILE A 1 190 ? 15.438 -17.141 -11.062 1 94.5 190 ILE A CA 1
ATOM 1504 C C . ILE A 1 190 ? 16.703 -17.062 -10.211 1 94.5 190 ILE A C 1
ATOM 1506 O O . ILE A 1 190 ? 16.891 -17.875 -9.305 1 94.5 190 ILE A O 1
ATOM 1510 N N . SER A 1 191 ? 17.516 -16.109 -10.5 1 95.81 191 SER A N 1
ATOM 1511 C CA . SER A 1 191 ? 18.766 -15.953 -9.766 1 95.81 191 SER A CA 1
ATOM 1512 C C . SER A 1 191 ? 18.5 -15.664 -8.289 1 95.81 191 SER A C 1
ATOM 1514 O O . SER A 1 191 ? 19.156 -16.219 -7.414 1 95.81 191 SER A O 1
ATOM 1516 N N . GLN A 1 192 ? 17.547 -14.805 -8.016 1 95.5 192 GLN A N 1
ATOM 1517 C CA . GLN A 1 192 ? 17.219 -14.445 -6.637 1 95.5 192 GLN A CA 1
ATOM 1518 C C . GLN A 1 192 ? 16.641 -15.641 -5.887 1 95.5 192 GLN A C 1
ATOM 1520 O O . GLN A 1 192 ? 16.984 -15.883 -4.727 1 95.5 192 GLN A O 1
ATOM 1525 N N . LEU A 1 193 ? 15.789 -16.344 -6.504 1 95.94 193 LEU A N 1
ATOM 1526 C CA . LEU A 1 193 ? 15.18 -17.516 -5.879 1 95.94 193 LEU A CA 1
ATOM 1527 C C . LEU A 1 193 ? 16.219 -18.609 -5.641 1 95.94 193 LEU A C 1
ATOM 1529 O O . LEU A 1 193 ? 16.172 -19.297 -4.625 1 95.94 193 LEU A O 1
ATOM 1533 N N . TYR A 1 194 ? 17.109 -18.734 -6.578 1 95.69 194 TYR A N 1
ATOM 1534 C CA . TYR A 1 194 ? 18.156 -19.734 -6.41 1 95.69 194 TYR A CA 1
ATOM 1535 C C . TYR A 1 194 ? 19.062 -19.375 -5.234 1 95.69 194 TYR A C 1
ATOM 1537 O O . TYR A 1 194 ? 19.422 -20.25 -4.434 1 95.69 194 TYR A O 1
ATOM 1545 N N . THR A 1 195 ? 19.406 -18.125 -5.145 1 92.88 195 THR A N 1
ATOM 1546 C CA . THR A 1 195 ? 20.188 -17.641 -4.008 1 92.88 195 THR A CA 1
ATOM 1547 C C . THR A 1 195 ? 19.438 -17.875 -2.699 1 92.88 195 THR A C 1
ATOM 1549 O O . THR A 1 195 ? 20.016 -18.328 -1.717 1 92.88 195 THR A O 1
ATOM 1552 N N . GLY A 1 196 ? 18.203 -17.578 -2.729 1 92.56 196 GLY A N 1
ATOM 1553 C CA . GLY A 1 196 ? 17.391 -17.812 -1.546 1 92.56 196 GLY A CA 1
ATOM 1554 C C . GLY A 1 196 ? 17.281 -19.266 -1.17 1 92.56 196 GLY A C 1
ATOM 1555 O O . GLY A 1 196 ? 17.297 -19.609 0.013 1 92.56 196 GLY A O 1
ATOM 1556 N N . ALA A 1 197 ? 17.188 -20.109 -2.1 1 93.31 197 ALA A N 1
ATOM 1557 C CA . ALA A 1 197 ? 17.047 -21.531 -1.875 1 93.31 197 ALA A CA 1
ATOM 1558 C C . ALA A 1 197 ? 18.328 -22.141 -1.292 1 93.31 197 ALA A C 1
ATOM 1560 O O . ALA A 1 197 ? 18.266 -23.078 -0.5 1 93.31 197 ALA A O 1
ATOM 1561 N N . THR A 1 198 ? 19.469 -21.516 -1.571 1 89.94 198 THR A N 1
ATOM 1562 C CA . THR A 1 198 ? 20.734 -22.109 -1.183 1 89.94 198 THR A CA 1
ATOM 1563 C C . THR A 1 198 ? 21.297 -21.406 0.051 1 89.94 198 THR A C 1
ATOM 1565 O O . THR A 1 198 ? 22.328 -21.812 0.589 1 89.94 198 THR A O 1
ATOM 1568 N N . SER A 1 199 ? 20.812 -20.312 0.588 1 86.88 199 SER A N 1
ATOM 1569 C CA . SER A 1 199 ? 21.312 -19.547 1.722 1 86.88 199 SER A CA 1
ATOM 1570 C C . SER A 1 199 ? 20.906 -20.172 3.047 1 86.88 199 SER A C 1
ATOM 1572 O O . SER A 1 199 ? 21.391 -19.781 4.109 1 86.88 199 SER A O 1
ATOM 1574 N N . HIS A 1 200 ? 20.266 -21.203 3.178 1 84.5 200 HIS A N 1
ATOM 1575 C CA . HIS A 1 200 ? 19.797 -21.922 4.363 1 84.5 200 HIS A CA 1
ATOM 1576 C C . HIS A 1 200 ? 19.094 -20.969 5.328 1 84.5 200 HIS A C 1
ATOM 1578 O O . HIS A 1 200 ? 19.562 -20.781 6.461 1 84.5 200 HIS A O 1
ATOM 1584 N N . THR A 1 201 ? 18.109 -20.391 4.953 1 89.12 201 THR A N 1
ATOM 1585 C CA . THR A 1 201 ? 17.266 -19.484 5.73 1 89.12 201 THR A CA 1
ATOM 1586 C C . THR A 1 201 ? 15.836 -20 5.812 1 89.12 201 THR A C 1
ATOM 1588 O O . THR A 1 201 ? 15.516 -21.047 5.254 1 89.12 201 THR A O 1
ATOM 1591 N N . LEU A 1 202 ? 15.016 -19.297 6.469 1 88 202 LEU A N 1
ATOM 1592 C CA . LEU A 1 202 ? 13.625 -19.672 6.672 1 88 202 LEU A CA 1
ATOM 1593 C C . LEU A 1 202 ? 12.891 -19.781 5.336 1 88 202 LEU A C 1
ATOM 1595 O O . LEU A 1 202 ? 11.953 -20.562 5.199 1 88 202 LEU A O 1
ATOM 1599 N N . ARG A 1 203 ? 13.344 -19.016 4.398 1 91.62 203 ARG A N 1
ATOM 1600 C CA . ARG A 1 203 ? 12.609 -18.969 3.137 1 91.62 203 ARG A CA 1
ATOM 1601 C C . ARG A 1 203 ? 13.266 -19.859 2.092 1 91.62 203 ARG A C 1
ATOM 1603 O O . ARG A 1 203 ? 12.82 -19.906 0.942 1 91.62 203 ARG A O 1
ATOM 1610 N N . SER A 1 204 ? 14.305 -20.562 2.465 1 90.19 204 SER A N 1
ATOM 1611 C CA . SER A 1 204 ? 14.984 -21.438 1.53 1 90.19 204 SER A CA 1
ATOM 1612 C C . SER A 1 204 ? 14.023 -22.469 0.927 1 90.19 204 SER A C 1
ATOM 1614 O O . SER A 1 204 ? 14.07 -22.734 -0.275 1 90.19 204 SER A O 1
ATOM 1616 N N . MET A 1 205 ? 13.219 -22.969 1.726 1 87.25 205 MET A N 1
ATOM 1617 C CA . MET A 1 205 ? 12.258 -23.969 1.273 1 87.25 205 MET A CA 1
ATOM 1618 C C . MET A 1 205 ? 11.305 -23.391 0.241 1 87.25 205 MET A C 1
ATOM 1620 O O . MET A 1 205 ? 11.078 -23.984 -0.811 1 87.25 205 MET A O 1
ATOM 1624 N N . LEU A 1 206 ? 10.766 -22.234 0.56 1 90.25 206 LEU A N 1
ATOM 1625 C CA . LEU A 1 206 ? 9.797 -21.625 -0.335 1 90.25 206 LEU A CA 1
ATOM 1626 C C . LEU A 1 206 ? 10.438 -21.25 -1.668 1 90.25 206 LEU A C 1
ATOM 1628 O O . LEU A 1 206 ? 9.828 -21.422 -2.725 1 90.25 206 LEU A O 1
ATOM 1632 N N . CYS A 1 207 ? 11.641 -20.75 -1.582 1 93.19 207 CYS A N 1
ATOM 1633 C CA . CYS A 1 207 ? 12.383 -20.438 -2.797 1 93.19 207 CYS A CA 1
ATOM 1634 C C . CYS A 1 207 ? 12.594 -21.672 -3.646 1 93.19 207 CYS A C 1
ATOM 1636 O O . CYS A 1 207 ? 12.383 -21.656 -4.859 1 93.19 207 CYS A O 1
ATOM 1638 N N . ALA A 1 208 ? 12.992 -22.719 -2.986 1 93.06 208 ALA A N 1
ATOM 1639 C CA . ALA A 1 208 ? 13.234 -23.984 -3.688 1 93.06 208 ALA A CA 1
ATOM 1640 C C . ALA A 1 208 ? 11.945 -24.531 -4.301 1 93.06 208 ALA A C 1
ATOM 1642 O O . ALA A 1 208 ? 11.945 -24.969 -5.449 1 93.06 208 ALA A O 1
ATOM 1643 N N . LEU A 1 209 ? 10.914 -24.5 -3.545 1 92.62 209 LEU A N 1
ATOM 1644 C CA . LEU A 1 209 ? 9.641 -25.031 -4.02 1 92.62 209 LEU A CA 1
ATOM 1645 C C . LEU A 1 209 ? 9.141 -24.234 -5.227 1 92.62 209 LEU A C 1
ATOM 1647 O O . LEU A 1 209 ? 8.68 -24.828 -6.207 1 92.62 209 LEU A O 1
ATOM 1651 N N . LEU A 1 210 ? 9.219 -22.969 -5.156 1 92.69 210 LEU A N 1
ATOM 1652 C CA . LEU A 1 210 ? 8.766 -22.125 -6.262 1 92.69 210 LEU A CA 1
ATOM 1653 C C . LEU A 1 210 ? 9.594 -22.375 -7.516 1 92.69 210 LEU A C 1
ATOM 1655 O O . LEU A 1 210 ? 9.047 -22.5 -8.617 1 92.69 210 LEU A O 1
ATOM 1659 N N . LEU A 1 211 ? 10.852 -22.484 -7.363 1 93.94 211 LEU A N 1
ATOM 1660 C CA . LEU A 1 211 ? 11.727 -22.734 -8.5 1 93.94 211 LEU A CA 1
ATOM 1661 C C . LEU A 1 211 ? 11.469 -24.125 -9.094 1 93.94 211 LEU A C 1
ATOM 1663 O O . LEU A 1 211 ? 11.477 -24.297 -10.312 1 93.94 211 LEU A O 1
ATOM 1667 N N . LEU A 1 212 ? 11.359 -25.078 -8.211 1 94 212 LEU A N 1
ATOM 1668 C CA . LEU A 1 212 ? 11.086 -26.438 -8.688 1 94 212 LEU A CA 1
ATOM 1669 C C . LEU A 1 212 ? 9.758 -26.484 -9.438 1 94 212 LEU A C 1
ATOM 1671 O O . LEU A 1 212 ? 9.648 -27.141 -10.477 1 94 212 LEU A O 1
ATOM 1675 N N . CYS A 1 213 ? 8.797 -25.797 -8.906 1 92.25 213 CYS A N 1
ATOM 1676 C CA . CYS A 1 213 ? 7.52 -25.719 -9.602 1 92.25 213 CYS A CA 1
ATOM 1677 C C . CYS A 1 213 ? 7.68 -25.062 -10.961 1 92.25 213 CYS A C 1
ATOM 1679 O O . CYS A 1 213 ? 7.09 -25.5 -11.945 1 92.25 213 CYS A O 1
ATOM 1681 N N . PHE A 1 214 ? 8.445 -24.062 -11 1 90.88 214 PHE A N 1
ATOM 1682 C CA . PHE A 1 214 ? 8.688 -23.375 -12.266 1 90.88 214 PHE A CA 1
ATOM 1683 C C . PHE A 1 214 ? 9.391 -24.281 -13.258 1 90.88 214 PHE A C 1
ATOM 1685 O O . PHE A 1 214 ? 8.961 -24.406 -14.406 1 90.88 214 PHE A O 1
ATOM 1692 N N . TYR A 1 215 ? 10.438 -24.969 -12.82 1 91.12 215 TYR A N 1
ATOM 1693 C CA . TYR A 1 215 ? 11.273 -25.781 -13.695 1 91.12 215 TYR A CA 1
ATOM 1694 C C . TYR A 1 215 ? 10.508 -27 -14.203 1 91.12 215 TYR A C 1
ATOM 1696 O O . TYR A 1 215 ? 10.695 -27.438 -15.344 1 91.12 215 TYR A O 1
ATOM 1704 N N . THR A 1 216 ? 9.633 -27.5 -13.391 1 91.94 216 THR A N 1
ATOM 1705 C CA . THR A 1 216 ? 9.117 -28.828 -13.711 1 91.94 216 THR A CA 1
ATOM 1706 C C . THR A 1 216 ? 7.652 -28.75 -14.141 1 91.94 216 THR A C 1
ATOM 1708 O O . THR A 1 216 ? 7.145 -29.672 -14.797 1 91.94 216 THR A O 1
ATOM 1711 N N . PHE A 1 217 ? 6.992 -27.734 -13.766 1 90.12 217 PHE A N 1
ATOM 1712 C CA . PHE A 1 217 ? 5.574 -27.672 -14.109 1 90.12 217 PHE A CA 1
ATOM 1713 C C . PHE A 1 217 ? 5.293 -26.469 -15.016 1 90.12 217 PHE A C 1
ATOM 1715 O O . PHE A 1 217 ? 4.891 -26.641 -16.172 1 90.12 217 PHE A O 1
ATOM 1722 N N . LEU A 1 218 ? 5.57 -25.312 -14.578 1 85.62 218 LEU A N 1
ATOM 1723 C CA . LEU A 1 218 ? 5.16 -24.125 -15.297 1 85.62 218 LEU A CA 1
ATOM 1724 C C . LEU A 1 218 ? 5.867 -24.016 -16.641 1 85.62 218 LEU A C 1
ATOM 1726 O O . LEU A 1 218 ? 5.23 -23.766 -17.672 1 85.62 218 LEU A O 1
ATOM 1730 N N . SER A 1 219 ? 7.141 -24.203 -16.562 1 83.12 219 SER A N 1
ATOM 1731 C CA . SER A 1 219 ? 7.906 -24.109 -17.797 1 83.12 219 SER A CA 1
ATOM 1732 C C . SER A 1 219 ? 7.508 -25.219 -18.781 1 83.12 219 SER A C 1
ATOM 1734 O O . SER A 1 219 ? 7.559 -25.031 -20 1 83.12 219 SER A O 1
ATOM 1736 N N . PHE A 1 220 ? 7.078 -26.281 -18.25 1 82.31 220 PHE A N 1
ATOM 1737 C CA . PHE A 1 220 ? 6.691 -27.406 -19.078 1 82.31 220 PHE A CA 1
ATOM 1738 C C . PHE A 1 220 ? 5.309 -27.203 -19.672 1 82.31 220 PHE A C 1
ATOM 1740 O O . PHE A 1 220 ? 5.105 -27.406 -20.875 1 82.31 220 PHE A O 1
ATOM 1747 N N . ILE A 1 221 ? 4.422 -26.75 -18.906 1 78.81 221 ILE A N 1
ATOM 1748 C CA . ILE A 1 221 ? 3.031 -26.641 -19.312 1 78.81 221 ILE A CA 1
ATOM 1749 C C . ILE A 1 221 ? 2.857 -25.375 -20.172 1 78.81 221 ILE A C 1
ATOM 1751 O O . ILE A 1 221 ? 2.146 -25.406 -21.188 1 78.81 221 ILE A O 1
ATOM 1755 N N . LEU A 1 222 ? 3.506 -24.344 -19.75 1 73.19 222 LEU A N 1
ATOM 1756 C CA . LEU A 1 222 ? 3.299 -23.078 -20.438 1 73.19 222 LEU A CA 1
ATOM 1757 C C . LEU A 1 222 ? 4.398 -22.828 -21.469 1 73.19 222 LEU A C 1
ATOM 1759 O O . LEU A 1 222 ? 4.289 -21.922 -22.297 1 73.19 222 LEU A O 1
ATOM 1763 N N . GLY A 1 223 ? 5.363 -23.688 -21.516 1 75.12 223 GLY A N 1
ATOM 1764 C CA . GLY A 1 223 ? 6.473 -23.531 -22.438 1 75.12 223 GLY A CA 1
ATOM 1765 C C . GLY A 1 223 ? 6.391 -24.453 -23.641 1 75.12 223 GLY A C 1
ATOM 1766 O O . GLY A 1 223 ? 5.297 -24.766 -24.109 1 75.12 223 GLY A O 1
ATOM 1767 N N . THR A 1 224 ? 7.648 -24.594 -24.234 1 70.31 224 THR A N 1
ATOM 1768 C CA . THR A 1 224 ? 7.727 -25.406 -25.453 1 70.31 224 THR A CA 1
ATOM 1769 C C . THR A 1 224 ? 7.957 -26.875 -25.109 1 70.31 224 THR A C 1
ATOM 1771 O O . THR A 1 224 ? 8.352 -27.656 -25.969 1 70.31 224 THR A O 1
ATOM 1774 N N . GLY A 1 225 ? 7.773 -27.172 -23.828 1 64.5 225 GLY A N 1
ATOM 1775 C CA . GLY A 1 225 ? 7.773 -28.562 -23.422 1 64.5 225 GLY A CA 1
ATOM 1776 C C . GLY A 1 225 ? 9.156 -29.094 -23.078 1 64.5 225 GLY A C 1
ATOM 1777 O O . GLY A 1 225 ? 9.336 -30.281 -22.844 1 64.5 225 GLY A O 1
ATOM 1778 N N . GLU A 1 226 ? 10.258 -28.375 -23.219 1 65.06 226 GLU A N 1
ATOM 1779 C CA . GLU A 1 226 ? 11.594 -28.875 -22.922 1 65.06 226 GLU A CA 1
ATOM 1780 C C . GLU A 1 226 ? 11.891 -28.781 -21.422 1 65.06 226 GLU A C 1
ATOM 1782 O O . GLU A 1 226 ? 12.719 -29.531 -20.906 1 65.06 226 GLU A O 1
ATOM 1787 N N . GLY A 1 227 ? 11.055 -28.422 -20.656 1 64.31 227 GLY A N 1
ATOM 1788 C CA . GLY A 1 227 ? 11.297 -28.266 -19.234 1 64.31 227 GLY A CA 1
ATOM 1789 C C . GLY A 1 227 ? 12.75 -27.953 -18.906 1 64.31 227 GLY A C 1
ATOM 1790 O O . GLY A 1 227 ? 13.609 -28.016 -19.781 1 64.31 227 GLY A O 1
ATOM 1791 N N . GLU A 1 228 ? 13.18 -27.469 -17.797 1 81.56 228 GLU A N 1
ATOM 1792 C CA . GLU A 1 228 ? 14.523 -27.219 -17.297 1 81.56 228 GLU A CA 1
ATOM 1793 C C . GLU A 1 228 ? 14.914 -28.234 -16.234 1 81.56 228 GLU A C 1
ATOM 1795 O O . GLU A 1 228 ? 15.148 -27.875 -15.078 1 81.56 228 GLU A O 1
ATOM 1800 N N . VAL A 1 229 ? 14.977 -29.594 -16.688 1 89.06 229 VAL A N 1
ATOM 1801 C CA . VAL A 1 229 ? 15.125 -30.734 -15.781 1 89.06 229 VAL A CA 1
ATOM 1802 C C . VAL A 1 229 ? 16.5 -30.703 -15.133 1 89.06 229 VAL A C 1
ATOM 1804 O O . VAL A 1 229 ? 16.656 -31.047 -13.961 1 89.06 229 VAL A O 1
ATOM 1807 N N . GLU A 1 230 ? 17.484 -30.312 -15.859 1 91.38 230 GLU A N 1
ATOM 1808 C CA . GLU A 1 230 ? 18.844 -30.266 -15.305 1 91.38 230 GLU A CA 1
ATOM 1809 C C . GLU A 1 230 ? 18.922 -29.266 -14.156 1 91.38 230 GLU A C 1
ATOM 1811 O O . GLU A 1 230 ? 19.547 -29.547 -13.125 1 91.38 230 GLU A O 1
ATOM 1816 N N . GLU A 1 231 ? 18.344 -28.156 -14.414 1 92.75 231 GLU A N 1
ATOM 1817 C CA . GLU A 1 231 ? 18.328 -27.125 -13.375 1 92.75 231 GLU A CA 1
ATOM 1818 C C . GLU A 1 231 ? 17.547 -27.609 -12.148 1 92.75 231 GLU A C 1
ATOM 1820 O O . GLU A 1 231 ? 17.938 -27.359 -11.016 1 92.75 231 GLU A O 1
ATOM 1825 N N . ALA A 1 232 ? 16.406 -28.266 -12.414 1 94.5 232 ALA A N 1
ATOM 1826 C CA . ALA A 1 232 ? 15.594 -28.797 -11.32 1 94.5 232 ALA A CA 1
ATOM 1827 C C . ALA A 1 232 ? 16.375 -29.812 -10.5 1 94.5 232 ALA A C 1
ATOM 1829 O O . ALA A 1 232 ? 16.344 -29.781 -9.266 1 94.5 232 ALA A O 1
ATOM 1830 N N . GLU A 1 233 ? 17.094 -30.703 -11.156 1 95.19 233 GLU A N 1
ATOM 1831 C CA . GLU A 1 233 ? 17.859 -31.734 -10.469 1 95.19 233 GLU A CA 1
ATOM 1832 C C . GLU A 1 233 ? 19 -31.125 -9.672 1 95.19 233 GLU A C 1
ATOM 1834 O O . GLU A 1 233 ? 19.312 -31.578 -8.57 1 95.19 233 GLU A O 1
ATOM 1839 N N . ARG A 1 234 ? 19.625 -30.188 -10.242 1 94.94 234 ARG A N 1
ATOM 1840 C CA . ARG A 1 234 ? 20.703 -29.5 -9.547 1 94.94 234 ARG A CA 1
ATOM 1841 C C . ARG A 1 234 ? 20.203 -28.859 -8.258 1 94.94 234 ARG A C 1
ATOM 1843 O O . ARG A 1 234 ? 20.875 -28.922 -7.223 1 94.94 234 ARG A O 1
ATOM 1850 N N . LEU A 1 235 ? 19.062 -28.266 -8.344 1 95.12 235 LEU A N 1
ATOM 1851 C CA . LEU A 1 235 ? 18.484 -27.594 -7.188 1 95.12 235 LEU A CA 1
ATOM 1852 C C . LEU A 1 235 ? 18.016 -28.609 -6.156 1 95.12 235 LEU A C 1
ATOM 1854 O O . LEU A 1 235 ? 18.078 -28.359 -4.953 1 95.12 235 LEU A O 1
ATOM 1858 N N . LEU A 1 236 ? 17.547 -29.766 -6.637 1 94.88 236 LEU A N 1
ATOM 1859 C CA . LEU A 1 236 ? 16.938 -30.781 -5.793 1 94.88 236 LEU A CA 1
ATOM 1860 C C . LEU A 1 236 ? 18.016 -31.531 -4.996 1 94.88 236 LEU A C 1
ATOM 1862 O O . LEU A 1 236 ? 17.734 -32.031 -3.895 1 94.88 236 LEU A O 1
ATOM 1866 N N . LYS A 1 237 ? 19.172 -31.594 -5.438 1 94.12 237 LYS A N 1
ATOM 1867 C CA . LYS A 1 237 ? 20.219 -32.438 -4.895 1 94.12 237 LYS A CA 1
ATOM 1868 C C . LYS A 1 237 ? 20.484 -32.125 -3.426 1 94.12 237 LYS A C 1
ATOM 1870 O O . LYS A 1 237 ? 20.453 -33 -2.574 1 94.12 237 LYS A O 1
ATOM 1875 N N . PRO A 1 238 ? 20.766 -30.875 -3.115 1 91.75 238 PRO A N 1
ATOM 1876 C CA . PRO A 1 238 ? 21.047 -30.594 -1.707 1 91.75 238 PRO A CA 1
ATOM 1877 C C . PRO A 1 238 ? 19.859 -30.891 -0.797 1 91.75 238 PRO A C 1
ATOM 1879 O O . PRO A 1 238 ? 20.047 -31.281 0.354 1 91.75 238 PRO A O 1
ATOM 1882 N N . PHE A 1 239 ? 18.719 -30.719 -1.235 1 91.56 239 PHE A N 1
ATOM 1883 C CA . PHE A 1 239 ? 17.516 -30.938 -0.424 1 91.56 239 PHE A CA 1
ATOM 1884 C C . PHE A 1 239 ? 17.25 -32.438 -0.251 1 91.56 239 PHE A C 1
ATOM 1886 O O . PHE A 1 239 ? 16.797 -32.875 0.812 1 91.56 239 PHE A O 1
ATOM 1893 N N . ARG A 1 240 ? 17.5 -33.219 -1.305 1 93.62 240 ARG A N 1
ATOM 1894 C CA . ARG A 1 240 ? 17.344 -34.656 -1.213 1 93.62 240 ARG A CA 1
ATOM 1895 C C . ARG A 1 240 ? 18.359 -35.25 -0.252 1 93.62 240 ARG A C 1
ATOM 1897 O O . ARG A 1 240 ? 18.078 -36.25 0.409 1 93.62 240 ARG A O 1
ATOM 1904 N N . LEU A 1 241 ? 19.516 -34.625 -0.131 1 91.5 241 LEU A N 1
ATOM 1905 C CA . LEU A 1 241 ? 20.547 -35.062 0.804 1 91.5 241 LEU A CA 1
ATOM 1906 C C . LEU A 1 241 ? 20.156 -34.719 2.24 1 91.5 241 LEU A C 1
ATOM 1908 O O . LEU A 1 241 ? 20.344 -35.531 3.146 1 91.5 241 LEU A O 1
ATOM 1912 N N . ARG A 1 242 ? 19.641 -33.562 2.469 1 87.38 242 ARG A N 1
ATOM 1913 C CA . ARG A 1 242 ? 19.266 -33.094 3.801 1 87.38 242 ARG A CA 1
ATOM 1914 C C . ARG A 1 242 ? 17.984 -33.781 4.277 1 87.38 242 ARG A C 1
ATOM 1916 O O . ARG A 1 242 ? 17.828 -34.031 5.473 1 87.38 242 ARG A O 1
ATOM 1923 N N . TYR A 1 243 ? 17.078 -34.031 3.285 1 91.62 243 TYR A N 1
ATOM 1924 C CA . TYR A 1 243 ? 15.797 -34.656 3.588 1 91.62 243 TYR A CA 1
ATOM 1925 C C . TYR A 1 243 ? 15.539 -35.844 2.68 1 91.62 243 TYR A C 1
ATOM 1927 O O . TYR A 1 243 ? 14.641 -35.812 1.838 1 91.62 243 TYR A O 1
ATOM 1935 N N . PRO A 1 244 ? 16.172 -36.875 2.828 1 91.31 244 PRO A N 1
ATOM 1936 C CA . PRO A 1 244 ? 16.125 -38 1.908 1 91.31 244 PRO A CA 1
ATOM 1937 C C . PRO A 1 244 ? 14.727 -38.625 1.838 1 91.31 244 PRO A C 1
ATOM 1939 O O . PRO A 1 244 ? 14.352 -39.188 0.805 1 91.31 244 PRO A O 1
ATOM 1942 N N . ARG A 1 245 ? 13.992 -38.531 2.871 1 91.69 245 ARG A N 1
ATOM 1943 C CA . ARG A 1 245 ? 12.656 -39.094 2.865 1 91.69 245 ARG A CA 1
ATOM 1944 C C . ARG A 1 245 ? 11.586 -38.031 2.848 1 91.69 245 ARG A C 1
ATOM 1946 O O . ARG A 1 245 ? 10.43 -38.281 3.174 1 91.69 245 ARG A O 1
ATOM 1953 N N . GLY A 1 246 ? 12.016 -36.875 2.57 1 91.12 246 GLY A N 1
ATOM 1954 C CA . GLY A 1 246 ? 11.039 -35.781 2.471 1 91.12 246 GLY A CA 1
ATOM 1955 C C . GLY A 1 246 ? 10.055 -36 1.339 1 91.12 246 GLY A C 1
ATOM 1956 O O . GLY A 1 246 ? 10.445 -36.125 0.179 1 91.12 246 GLY A O 1
ATOM 1957 N N . ALA A 1 247 ? 8.773 -36.031 1.642 1 91 247 ALA A N 1
ATOM 1958 C CA . ALA A 1 247 ? 7.727 -36.312 0.661 1 91 247 ALA A CA 1
ATOM 1959 C C . ALA A 1 247 ? 7.73 -35.281 -0.462 1 91 247 ALA A C 1
ATOM 1961 O O . ALA A 1 247 ? 7.551 -35.625 -1.633 1 91 247 ALA A O 1
ATOM 1962 N N . ILE A 1 248 ? 7.934 -34.062 -0.141 1 89.56 248 ILE A N 1
ATOM 1963 C CA . ILE A 1 248 ? 7.883 -32.969 -1.103 1 89.56 248 ILE A CA 1
ATOM 1964 C C . ILE A 1 248 ? 9 -33.125 -2.129 1 89.56 248 ILE A C 1
ATOM 1966 O O . ILE A 1 248 ? 8.766 -33.031 -3.336 1 89.56 248 ILE A O 1
ATOM 1970 N N . PHE A 1 249 ? 10.211 -33.375 -1.646 1 92.25 249 PHE A N 1
ATOM 1971 C CA . PHE A 1 249 ? 11.352 -33.469 -2.545 1 92.25 249 PHE A CA 1
ATOM 1972 C C . PHE A 1 249 ? 11.344 -34.781 -3.324 1 92.25 249 PHE A C 1
ATOM 1974 O O . PHE A 1 249 ? 11.789 -34.812 -4.473 1 92.25 249 PHE A O 1
ATOM 1981 N N . LEU A 1 250 ? 10.727 -35.844 -2.727 1 95 250 LEU A N 1
ATOM 1982 C CA . LEU A 1 250 ? 10.508 -37.062 -3.471 1 95 250 LEU A CA 1
ATOM 1983 C C . LEU A 1 250 ? 9.547 -36.844 -4.633 1 95 250 LEU A C 1
ATOM 1985 O O . LEU A 1 250 ? 9.75 -37.375 -5.723 1 95 250 LEU A O 1
ATOM 1989 N N . PHE A 1 251 ? 8.602 -36.094 -4.418 1 94.81 251 PHE A N 1
ATOM 1990 C CA . PHE A 1 251 ? 7.629 -35.781 -5.457 1 94.81 251 PHE A CA 1
ATOM 1991 C C . PHE A 1 251 ? 8.312 -35.094 -6.633 1 94.81 251 PHE A C 1
ATOM 1993 O O . PHE A 1 251 ? 8.109 -35.469 -7.789 1 94.81 251 PHE A O 1
ATOM 2000 N N . PHE A 1 252 ? 9.07 -34.062 -6.316 1 95.5 252 PHE A N 1
ATOM 2001 C CA . PHE A 1 252 ? 9.719 -33.312 -7.387 1 95.5 252 PHE A CA 1
ATOM 2002 C C . PHE A 1 252 ? 10.773 -34.156 -8.078 1 95.5 252 PHE A C 1
ATOM 2004 O O . PHE A 1 252 ? 11 -34.031 -9.281 1 95.5 252 PHE A O 1
ATOM 2011 N N . ALA A 1 253 ? 11.414 -35.031 -7.309 1 96.38 253 ALA A N 1
ATOM 2012 C CA . ALA A 1 253 ? 12.328 -35.969 -7.934 1 96.38 253 ALA A CA 1
ATOM 2013 C C . ALA A 1 253 ? 11.586 -36.875 -8.914 1 96.38 253 ALA A C 1
ATOM 2015 O O . ALA A 1 253 ? 12.109 -37.188 -9.984 1 96.38 253 ALA A O 1
ATOM 2016 N N . GLY A 1 254 ? 10.438 -37.375 -8.508 1 97.25 254 GLY A N 1
ATOM 2017 C CA . GLY A 1 254 ? 9.594 -38.156 -9.398 1 97.25 254 GLY A CA 1
ATOM 2018 C C . GLY A 1 254 ? 9.203 -37.406 -10.664 1 97.25 254 GLY A C 1
ATOM 2019 O O . GLY A 1 254 ? 9.242 -37.969 -11.758 1 97.25 254 GLY A O 1
ATOM 2020 N N . ARG A 1 255 ? 8.828 -36.156 -10.461 1 95.62 255 ARG A N 1
ATOM 2021 C CA . ARG A 1 255 ? 8.445 -35.312 -11.594 1 95.62 255 ARG A CA 1
ATOM 2022 C C . ARG A 1 255 ? 9.609 -35.125 -12.555 1 95.62 255 ARG A C 1
ATOM 2024 O O . ARG A 1 255 ? 9.422 -35.156 -13.773 1 95.62 255 ARG A O 1
ATOM 2031 N N . ALA A 1 256 ? 10.797 -34.906 -12.031 1 94.06 256 ALA A N 1
ATOM 2032 C CA . ALA A 1 256 ? 11.984 -34.781 -12.867 1 94.06 256 ALA A CA 1
ATOM 2033 C C . ALA A 1 256 ? 12.211 -36.031 -13.703 1 94.06 256 ALA A C 1
ATOM 2035 O O . ALA A 1 256 ? 12.508 -35.938 -14.898 1 94.06 256 ALA A O 1
ATOM 2036 N N . GLU A 1 257 ? 12.039 -37.188 -13.117 1 95.44 257 GLU A N 1
ATOM 2037 C CA . GLU A 1 257 ? 12.188 -38.469 -13.844 1 95.44 257 GLU A CA 1
ATOM 2038 C C . GLU A 1 257 ? 11.086 -38.625 -14.891 1 95.44 257 GLU A C 1
ATOM 2040 O O . GLU A 1 257 ? 11.336 -39.156 -15.977 1 95.44 257 GLU A O 1
ATOM 2045 N N . GLU A 1 258 ? 9.945 -38.188 -14.531 1 94.56 258 GLU A N 1
ATOM 2046 C CA . GLU A 1 258 ? 8.82 -38.219 -15.461 1 94.56 258 GLU A CA 1
ATOM 2047 C C . GLU A 1 258 ? 9.117 -37.438 -16.719 1 94.56 258 GLU A C 1
ATOM 2049 O O . GLU A 1 258 ? 8.867 -37.906 -17.844 1 94.56 258 GLU A O 1
ATOM 2054 N N . ILE A 1 259 ? 9.602 -36.25 -16.578 1 91.69 259 ILE A N 1
ATOM 2055 C CA . ILE A 1 259 ? 9.891 -35.375 -17.703 1 91.69 259 ILE A CA 1
ATOM 2056 C C . ILE A 1 259 ? 11 -35.969 -18.547 1 91.69 259 ILE A C 1
ATOM 2058 O O . ILE A 1 259 ? 11 -35.812 -19.781 1 91.69 259 ILE A O 1
ATOM 2062 N N . LYS A 1 260 ? 11.922 -36.719 -17.922 1 90.44 260 LYS A N 1
ATOM 2063 C CA . LYS A 1 260 ? 13 -37.375 -18.656 1 90.44 260 LYS A CA 1
ATOM 2064 C C . LYS A 1 260 ? 12.5 -38.594 -19.406 1 90.44 260 LYS A C 1
ATOM 2066 O O . LYS A 1 260 ? 13.203 -39.125 -20.266 1 90.44 260 LYS A O 1
ATOM 2071 N N . GLY A 1 261 ? 11.266 -39.031 -19.125 1 91.31 261 GLY A N 1
ATOM 2072 C CA . GLY A 1 261 ? 10.688 -40.188 -19.766 1 91.31 261 GLY A CA 1
ATOM 2073 C C . GLY A 1 261 ? 10.93 -41.469 -18.984 1 91.31 261 GLY A C 1
ATOM 2074 O O . GLY A 1 261 ? 10.523 -42.562 -19.406 1 91.31 261 GLY A O 1
ATOM 2075 N N . ASN A 1 262 ? 11.617 -41.344 -17.828 1 94.62 262 ASN A N 1
ATOM 2076 C CA . ASN A 1 262 ? 11.836 -42.5 -16.969 1 94.62 262 ASN A CA 1
ATOM 2077 C C . ASN A 1 262 ? 10.617 -42.812 -16.109 1 94.62 262 ASN A C 1
ATOM 2079 O O . ASN A 1 262 ? 10.625 -42.531 -14.906 1 94.62 262 ASN A O 1
ATOM 2083 N N . ILE A 1 263 ? 9.68 -43.438 -16.656 1 97.06 263 ILE A N 1
ATOM 2084 C CA . ILE A 1 263 ? 8.352 -43.562 -16.062 1 97.06 263 ILE A CA 1
ATOM 2085 C C . ILE A 1 263 ? 8.406 -44.5 -14.875 1 97.06 263 ILE A C 1
ATOM 2087 O O . ILE A 1 263 ? 7.789 -44.25 -13.844 1 97.06 263 ILE A O 1
ATOM 2091 N N . ASP A 1 264 ? 9.125 -45.625 -15 1 97.06 264 ASP A N 1
ATOM 2092 C CA . ASP A 1 264 ? 9.195 -46.562 -13.898 1 97.06 264 ASP A CA 1
ATOM 2093 C C . ASP A 1 264 ? 9.844 -45.938 -12.664 1 97.06 264 ASP A C 1
ATOM 2095 O O . ASP A 1 264 ? 9.383 -46.156 -11.539 1 97.06 264 ASP A O 1
ATOM 2099 N N . GLU A 1 265 ? 10.938 -45.25 -12.891 1 97.19 265 GLU A N 1
ATOM 2100 C CA . GLU A 1 265 ? 11.602 -44.531 -11.789 1 97.19 265 GLU A CA 1
ATOM 2101 C C . GLU A 1 265 ? 10.688 -43.5 -11.164 1 97.19 265 GLU A C 1
ATOM 2103 O O . GLU A 1 265 ? 10.664 -43.312 -9.945 1 97.19 265 GLU A O 1
ATOM 2108 N N . ALA A 1 266 ? 9.984 -42.75 -12.016 1 97.81 266 ALA A N 1
ATOM 2109 C CA . ALA A 1 266 ? 9.039 -41.75 -11.531 1 97.81 266 ALA A CA 1
ATOM 2110 C C . ALA A 1 266 ? 7.969 -42.375 -10.648 1 97.81 266 ALA A C 1
ATOM 2112 O O . ALA A 1 266 ? 7.664 -41.875 -9.57 1 97.81 266 ALA A O 1
ATOM 2113 N N . VAL A 1 267 ? 7.387 -43.5 -11.062 1 98.06 267 VAL A N 1
ATOM 2114 C CA . VAL A 1 267 ? 6.352 -44.219 -10.32 1 98.06 267 VAL A CA 1
ATOM 2115 C C . VAL A 1 267 ? 6.879 -44.594 -8.938 1 98.06 267 VAL A C 1
ATOM 2117 O O . VAL A 1 267 ? 6.191 -44.438 -7.934 1 98.06 267 VAL A O 1
ATOM 2120 N N . ALA A 1 268 ? 8.102 -45.094 -8.898 1 97.94 268 ALA A N 1
ATOM 2121 C CA . ALA A 1 268 ? 8.703 -45.5 -7.633 1 97.94 268 ALA A CA 1
ATOM 2122 C C . ALA A 1 268 ? 8.844 -44.344 -6.676 1 97.94 268 ALA A C 1
ATOM 2124 O O . ALA A 1 268 ? 8.57 -44.469 -5.48 1 97.94 268 ALA A O 1
ATOM 2125 N N . LEU A 1 269 ? 9.289 -43.25 -7.195 1 97.06 269 LEU A N 1
ATOM 2126 C CA . LEU A 1 269 ? 9.508 -42.062 -6.375 1 97.06 269 LEU A CA 1
ATOM 2127 C C . LEU A 1 269 ? 8.188 -41.5 -5.871 1 97.06 269 LEU A C 1
ATOM 2129 O O . LEU A 1 269 ? 8.094 -41.062 -4.719 1 97.06 269 LEU A O 1
ATOM 2133 N N . PHE A 1 270 ? 7.121 -41.438 -6.746 1 97.31 270 PHE A N 1
ATOM 2134 C CA . PHE A 1 270 ? 5.805 -40.969 -6.32 1 97.31 270 PHE A CA 1
ATOM 2135 C C . PHE A 1 270 ? 5.234 -41.875 -5.234 1 97.31 270 PHE A C 1
ATOM 2137 O O . PHE A 1 270 ? 4.664 -41.406 -4.254 1 97.31 270 PHE A O 1
ATOM 2144 N N . GLU A 1 271 ? 5.398 -43.156 -5.422 1 96.38 271 GLU A N 1
ATOM 2145 C CA . GLU A 1 271 ? 4.918 -44.125 -4.426 1 96.38 271 GLU A CA 1
ATOM 2146 C C . GLU A 1 271 ? 5.688 -43.969 -3.113 1 96.38 271 GLU A C 1
ATOM 2148 O O . GLU A 1 271 ? 5.102 -44.062 -2.033 1 96.38 271 GLU A O 1
ATOM 2153 N N . ASP A 1 272 ? 6.996 -43.781 -3.215 1 94.75 272 ASP A N 1
ATOM 2154 C CA . ASP A 1 272 ? 7.805 -43.531 -2.023 1 94.75 272 ASP A CA 1
ATOM 2155 C C . ASP A 1 272 ? 7.344 -42.281 -1.294 1 94.75 272 ASP A C 1
ATOM 2157 O O . ASP A 1 272 ? 7.352 -42.219 -0.062 1 94.75 272 ASP A O 1
ATOM 2161 N N . GLY A 1 273 ? 7.016 -41.25 -2.102 1 91.44 273 GLY A N 1
ATOM 2162 C CA . GLY A 1 273 ? 6.496 -40.031 -1.504 1 91.44 273 GLY A CA 1
ATOM 2163 C C . GLY A 1 273 ? 5.211 -40.281 -0.723 1 91.44 273 GLY A C 1
ATOM 2164 O O . GLY A 1 273 ? 5.023 -39.688 0.348 1 91.44 273 GLY A O 1
ATOM 2165 N N . CYS A 1 274 ? 4.34 -41.031 -1.228 1 92.5 274 CYS A N 1
ATOM 2166 C CA . CYS A 1 274 ? 3.088 -41.344 -0.555 1 92.5 274 CYS A CA 1
ATOM 2167 C C . CYS A 1 274 ? 3.338 -42.156 0.713 1 92.5 274 CYS A C 1
ATOM 2169 O O . CYS A 1 274 ? 2.689 -41.938 1.736 1 92.5 274 CYS A O 1
ATOM 2171 N N . LYS A 1 275 ? 4.301 -43.031 0.724 1 93 275 LYS A N 1
ATOM 2172 C CA . LYS A 1 275 ? 4.621 -43.906 1.862 1 93 275 LYS A CA 1
ATOM 2173 C C . LYS A 1 275 ? 5.32 -43.094 2.965 1 93 275 LYS A C 1
ATOM 2175 O O . LYS A 1 275 ? 5.25 -43.469 4.141 1 93 275 LYS A O 1
ATOM 2180 N N . ALA A 1 276 ? 6.016 -42.094 2.586 1 89.31 276 ALA A N 1
ATOM 2181 C CA . ALA A 1 276 ? 6.871 -41.312 3.496 1 89.31 276 ALA A CA 1
ATOM 2182 C C . ALA A 1 276 ? 6.047 -40.656 4.598 1 89.31 276 ALA A C 1
ATOM 2184 O O . ALA A 1 276 ? 6.555 -40.406 5.695 1 89.31 276 ALA A O 1
ATOM 2185 N N . GLN A 1 277 ? 4.801 -40.344 4.285 1 84.44 277 GLN A N 1
ATOM 2186 C CA . GLN A 1 277 ? 3.984 -39.719 5.312 1 84.44 277 GLN A CA 1
ATOM 2187 C C . GLN A 1 277 ? 2.504 -40.031 5.105 1 84.44 277 GLN A C 1
ATOM 2189 O O . GLN A 1 277 ? 2.061 -40.25 3.973 1 84.44 277 GLN A O 1
ATOM 2194 N N . GLN A 1 278 ? 1.734 -40.031 6.18 1 85 278 GLN A N 1
ATOM 2195 C CA . GLN A 1 278 ? 0.303 -40.312 6.133 1 85 278 GLN A CA 1
ATOM 2196 C C . GLN A 1 278 ? -0.501 -39.188 6.789 1 85 278 GLN A C 1
ATOM 2198 O O . GLN A 1 278 ? -1.733 -39.219 6.773 1 85 278 GLN A O 1
ATOM 2203 N N . ALA A 1 279 ? 0.226 -38.281 7.266 1 77.56 279 ALA A N 1
ATOM 2204 C CA . ALA A 1 279 ? -0.433 -37.188 8 1 77.56 279 ALA A CA 1
ATOM 2205 C C . ALA A 1 279 ? -1.198 -36.281 7.055 1 77.56 279 ALA A C 1
ATOM 2207 O O . ALA A 1 279 ? -2.295 -35.812 7.379 1 77.56 279 ALA A O 1
ATOM 2208 N N . TRP A 1 280 ? -0.671 -36 5.828 1 78.38 280 TRP A N 1
ATOM 2209 C CA . TRP A 1 280 ? -1.301 -35.125 4.836 1 78.38 280 TRP A CA 1
ATOM 2210 C C . TRP A 1 280 ? -1.759 -35.938 3.625 1 78.38 280 TRP A C 1
ATOM 2212 O O . TRP A 1 280 ? -1.09 -35.938 2.59 1 78.38 280 TRP A O 1
ATOM 2222 N N . LYS A 1 281 ? -2.859 -36.5 3.725 1 81.25 281 LYS A N 1
ATOM 2223 C CA . LYS A 1 281 ? -3.408 -37.344 2.682 1 81.25 281 LYS A CA 1
ATOM 2224 C C . LYS A 1 281 ? -3.619 -36.562 1.383 1 81.25 281 LYS A C 1
ATOM 2226 O O . LYS A 1 281 ? -3.527 -37.156 0.293 1 81.25 281 LYS A O 1
ATOM 2231 N N . GLN A 1 282 ? -3.799 -35.406 1.603 1 80.75 282 GLN A N 1
ATOM 2232 C CA . GLN A 1 282 ? -4.047 -34.562 0.432 1 80.75 282 GLN A CA 1
ATOM 2233 C C . GLN A 1 282 ? -2.791 -34.438 -0.429 1 80.75 282 GLN A C 1
ATOM 2235 O O . GLN A 1 282 ? -2.883 -34.219 -1.639 1 80.75 282 GLN A O 1
ATOM 2240 N N . PHE A 1 283 ? -1.698 -34.594 0.205 1 83.06 283 PHE A N 1
ATOM 2241 C CA . PHE A 1 283 ? -0.451 -34.625 -0.549 1 83.06 283 PHE A CA 1
ATOM 2242 C C . PHE A 1 283 ? -0.429 -35.812 -1.516 1 83.06 283 PHE A C 1
ATOM 2244 O O . PHE A 1 283 ? 0.128 -35.719 -2.611 1 83.06 283 PHE A O 1
ATOM 2251 N N . HIS A 1 284 ? -1.051 -36.844 -1.175 1 90.81 284 HIS A N 1
ATOM 2252 C CA . HIS A 1 284 ? -1.083 -38.031 -2.02 1 90.81 284 HIS A CA 1
ATOM 2253 C C . HIS A 1 284 ? -1.8 -37.75 -3.336 1 90.81 284 HIS A C 1
ATOM 2255 O O . HIS A 1 284 ? -1.49 -38.375 -4.359 1 90.81 284 HIS A O 1
ATOM 2261 N N . HIS A 1 285 ? -2.744 -36.875 -3.219 1 91.75 285 HIS A N 1
ATOM 2262 C CA . HIS A 1 285 ? -3.533 -36.562 -4.41 1 91.75 285 HIS A CA 1
ATOM 2263 C C . HIS A 1 285 ? -2.652 -36.062 -5.539 1 91.75 285 HIS A C 1
ATOM 2265 O O . HIS A 1 285 ? -2.898 -36.344 -6.711 1 91.75 285 HIS A O 1
ATOM 2271 N N . MET A 1 286 ? -1.657 -35.281 -5.23 1 90.62 286 MET A N 1
ATOM 2272 C CA . MET A 1 286 ? -0.726 -34.781 -6.246 1 90.62 286 MET A CA 1
ATOM 2273 C C . MET A 1 286 ? 0.04 -35.938 -6.875 1 90.62 286 MET A C 1
ATOM 2275 O O . MET A 1 286 ? 0.241 -35.969 -8.086 1 90.62 286 MET A O 1
ATOM 2279 N N . CYS A 1 287 ? 0.435 -36.844 -6 1 94.12 287 CYS A N 1
ATOM 2280 C CA . CYS A 1 287 ? 1.132 -38.031 -6.484 1 94.12 287 CYS A CA 1
ATOM 2281 C C . CYS A 1 287 ? 0.206 -38.906 -7.324 1 94.12 287 CYS A C 1
ATOM 2283 O O . CYS A 1 287 ? 0.608 -39.406 -8.367 1 94.12 287 CYS A O 1
ATOM 2285 N N . TYR A 1 288 ? -1.051 -39.062 -6.84 1 96.69 288 TYR A N 1
ATOM 2286 C CA . TYR A 1 288 ? -2.023 -39.875 -7.574 1 96.69 288 TYR A CA 1
ATOM 2287 C C . TYR A 1 288 ? -2.234 -39.312 -8.977 1 96.69 288 TYR A C 1
ATOM 2289 O O . TYR A 1 288 ? -2.373 -40.062 -9.938 1 96.69 288 TYR A O 1
ATOM 2297 N N . TRP A 1 289 ? -2.312 -38.031 -9.109 1 95.81 289 TRP A N 1
ATOM 2298 C CA . TRP A 1 289 ? -2.492 -37.406 -10.406 1 95.81 289 TRP A CA 1
ATOM 2299 C C . TRP A 1 289 ? -1.341 -37.75 -11.344 1 95.81 289 TRP A C 1
ATOM 2301 O O . TRP A 1 289 ? -1.564 -38.156 -12.492 1 95.81 289 TRP A O 1
ATOM 2311 N N . GLU A 1 290 ? -0.144 -37.625 -10.82 1 96.5 290 GLU A N 1
ATOM 2312 C CA . GLU A 1 290 ? 1.022 -37.906 -11.641 1 96.5 290 GLU A CA 1
ATOM 2313 C C . GLU A 1 290 ? 1.122 -39.406 -11.945 1 96.5 290 GLU A C 1
ATOM 2315 O O . GLU A 1 290 ? 1.532 -39.812 -13.039 1 96.5 290 GLU A O 1
ATOM 2320 N N . LEU A 1 291 ? 0.798 -40.219 -10.945 1 98 291 LEU A N 1
ATOM 2321 C CA . LEU A 1 291 ? 0.789 -41.656 -11.156 1 98 291 LEU A CA 1
ATOM 2322 C C . LEU A 1 291 ? -0.22 -42.031 -12.234 1 98 291 LEU A C 1
ATOM 2324 O O . LEU A 1 291 ? 0.047 -42.906 -13.055 1 98 291 LEU A O 1
ATOM 2328 N N . MET A 1 292 ? -1.373 -41.406 -12.195 1 98.31 292 MET A N 1
ATOM 2329 C CA . MET A 1 292 ? -2.371 -41.625 -13.242 1 98.31 292 MET A CA 1
ATOM 2330 C C . MET A 1 292 ? -1.765 -41.406 -14.625 1 98.31 292 MET A C 1
ATOM 2332 O O . MET A 1 292 ? -1.936 -42.25 -15.516 1 98.31 292 MET A O 1
ATOM 2336 N N . TRP A 1 293 ? -1.04 -40.375 -14.789 1 97.56 293 TRP A N 1
ATOM 2337 C CA . TRP A 1 293 ? -0.438 -40.062 -16.078 1 97.56 293 TRP A CA 1
ATOM 2338 C C . TRP A 1 293 ? 0.678 -41.062 -16.406 1 97.56 293 TRP A C 1
ATOM 2340 O O . TRP A 1 293 ? 0.838 -41.469 -17.562 1 97.56 293 TRP A O 1
ATOM 2350 N N . CYS A 1 294 ? 1.483 -41.406 -15.414 1 97.94 294 CYS A N 1
ATOM 2351 C CA . CYS A 1 294 ? 2.537 -42.375 -15.648 1 97.94 294 CYS A CA 1
ATOM 2352 C C . CYS A 1 294 ? 1.961 -43.656 -16.219 1 97.94 294 CYS A C 1
ATOM 2354 O O . CYS A 1 294 ? 2.494 -44.219 -17.188 1 97.94 294 CYS A O 1
ATOM 2356 N N . PHE A 1 295 ? 0.892 -44.094 -15.688 1 98 295 PHE A N 1
ATOM 2357 C CA . PHE A 1 295 ? 0.282 -45.344 -16.156 1 98 295 PHE A CA 1
ATOM 2358 C C . PHE A 1 295 ? -0.409 -45.125 -17.5 1 98 295 PHE A C 1
ATOM 2360 O O . PHE A 1 295 ? -0.515 -46.062 -18.312 1 98 295 PHE A O 1
ATOM 2367 N N . THR A 1 296 ? -0.873 -43.938 -17.75 1 98.19 296 THR A N 1
ATOM 2368 C CA . THR A 1 296 ? -1.398 -43.594 -19.062 1 98.19 296 THR A CA 1
ATOM 2369 C C . THR A 1 296 ? -0.321 -43.75 -20.141 1 98.19 296 THR A C 1
ATOM 2371 O O . THR A 1 296 ? -0.568 -44.344 -21.188 1 98.19 296 THR A O 1
ATOM 2374 N N . PHE A 1 297 ? 0.867 -43.281 -19.828 1 97.69 297 PHE A N 1
ATOM 2375 C CA . PHE A 1 297 ? 1.965 -43.344 -20.781 1 97.69 297 PHE A CA 1
ATOM 2376 C C . PHE A 1 297 ? 2.299 -44.781 -21.125 1 97.69 297 PHE A C 1
ATOM 2378 O O . PHE A 1 297 ? 2.709 -45.094 -22.25 1 97.69 297 PHE A O 1
ATOM 2385 N N . LYS A 1 298 ? 2.057 -45.625 -20.188 1 96.69 298 LYS A N 1
ATOM 2386 C CA . LYS A 1 298 ? 2.357 -47.031 -20.375 1 96.69 298 LYS A CA 1
ATOM 2387 C C . LYS A 1 298 ? 1.155 -47.781 -20.953 1 96.69 298 LYS A C 1
ATOM 2389 O O . LYS A 1 298 ? 1.204 -49 -21.125 1 96.69 298 LYS A O 1
ATOM 2394 N N . LYS A 1 299 ? 0.007 -47.156 -21.203 1 96.5 299 LYS A N 1
ATOM 2395 C CA . LYS A 1 299 ? -1.246 -47.688 -21.719 1 96.5 299 LYS A CA 1
ATOM 2396 C C . LYS A 1 299 ? -1.854 -48.688 -20.75 1 96.5 299 LYS A C 1
ATOM 2398 O O . LYS A 1 299 ? -2.49 -49.656 -21.188 1 96.5 299 LYS A O 1
ATOM 2403 N N . HIS A 1 300 ? -1.458 -48.531 -19.469 1 96.25 300 HIS A N 1
ATOM 2404 C CA . HIS A 1 300 ? -2.146 -49.281 -18.438 1 96.25 300 HIS A CA 1
ATOM 2405 C C . HIS A 1 300 ? -3.432 -48.594 -18 1 96.25 300 HIS A C 1
ATOM 2407 O O . HIS A 1 300 ? -3.504 -48.031 -16.906 1 96.25 300 HIS A O 1
ATOM 2413 N N . TRP A 1 301 ? -4.48 -48.688 -18.766 1 95.94 301 TRP A N 1
ATOM 2414 C CA . TRP A 1 301 ? -5.703 -47.906 -18.641 1 95.94 301 TRP A CA 1
ATOM 2415 C C . TRP A 1 301 ? -6.43 -48.219 -17.344 1 95.94 301 TRP A C 1
ATOM 2417 O O . TRP A 1 301 ? -7.016 -47.344 -16.719 1 95.94 301 TRP A O 1
ATOM 2427 N N . LYS A 1 302 ? -6.375 -49.469 -16.891 1 94.94 302 LYS A N 1
ATOM 2428 C CA . LYS A 1 302 ? -7.082 -49.875 -15.688 1 94.94 302 LYS A CA 1
ATOM 2429 C C . LYS A 1 302 ? -6.457 -49.25 -14.445 1 94.94 302 LYS A C 1
ATOM 2431 O O . LYS A 1 302 ? -7.172 -48.781 -13.562 1 94.94 302 LYS A O 1
ATOM 2436 N N . MET A 1 303 ? -5.145 -49.344 -14.422 1 95.62 303 MET A N 1
ATOM 2437 C CA . MET A 1 303 ? -4.453 -48.719 -13.297 1 95.62 303 MET A CA 1
ATOM 2438 C C . MET A 1 303 ? -4.699 -47.219 -13.281 1 95.62 303 MET A C 1
ATOM 2440 O O . MET A 1 303 ? -4.887 -46.625 -12.219 1 95.62 303 MET A O 1
ATOM 2444 N N . ALA A 1 304 ? -4.605 -46.562 -14.461 1 97.62 304 ALA A N 1
ATOM 2445 C CA . ALA A 1 304 ? -4.887 -45.125 -14.562 1 97.62 304 ALA A CA 1
ATOM 2446 C C . ALA A 1 304 ? -6.305 -44.812 -14.102 1 97.62 304 ALA A C 1
ATOM 2448 O O . ALA A 1 304 ? -6.531 -43.812 -13.414 1 97.62 304 ALA A O 1
ATOM 2449 N N . TYR A 1 305 ? -7.27 -45.688 -14.469 1 97.38 305 TYR A N 1
ATOM 2450 C CA . TYR A 1 305 ? -8.656 -45.531 -14.031 1 97.38 305 TYR A CA 1
ATOM 2451 C C . TYR A 1 305 ? -8.75 -45.562 -12.508 1 97.38 305 TYR A C 1
ATOM 2453 O O . TYR A 1 305 ? -9.508 -44.781 -11.922 1 97.38 305 TYR A O 1
ATOM 2461 N N . PHE A 1 306 ? -8.008 -46.406 -11.883 1 96.81 306 PHE A N 1
ATOM 2462 C CA . PHE A 1 306 ? -8.047 -46.531 -10.438 1 96.81 306 PHE A CA 1
ATOM 2463 C C . PHE A 1 306 ? -7.633 -45.219 -9.766 1 96.81 306 PHE A C 1
ATOM 2465 O O . PHE A 1 306 ? -8.25 -44.812 -8.789 1 96.81 306 PHE A O 1
ATOM 2472 N N . TYR A 1 307 ? -6.57 -44.656 -10.273 1 97.31 307 TYR A N 1
ATOM 2473 C CA . TYR A 1 307 ? -6.113 -43.406 -9.695 1 97.31 307 TYR A CA 1
ATOM 2474 C C . TYR A 1 307 ? -7.105 -42.281 -9.977 1 97.31 307 TYR A C 1
ATOM 2476 O O . TYR A 1 307 ? -7.32 -41.406 -9.133 1 97.31 307 TYR A O 1
ATOM 2484 N N . ALA A 1 308 ? -7.703 -42.25 -11.188 1 97.75 308 ALA A N 1
ATOM 2485 C CA . ALA A 1 308 ? -8.742 -41.25 -11.484 1 97.75 308 ALA A CA 1
ATOM 2486 C C . ALA A 1 308 ? -9.938 -41.406 -10.539 1 97.75 308 ALA A C 1
ATOM 2488 O O . ALA A 1 308 ? -10.539 -40.438 -10.117 1 97.75 308 ALA A O 1
ATOM 2489 N N . ASP A 1 309 ? -10.242 -42.625 -10.266 1 96.81 309 ASP A N 1
ATOM 2490 C CA . ASP A 1 309 ? -11.344 -42.938 -9.352 1 96.81 309 ASP A CA 1
ATOM 2491 C C . ASP A 1 309 ? -11.023 -42.469 -7.938 1 96.81 309 ASP A C 1
ATOM 2493 O O . ASP A 1 309 ? -11.875 -41.875 -7.27 1 96.81 309 ASP A O 1
ATOM 2497 N N . LEU A 1 310 ? -9.828 -42.781 -7.5 1 95.19 310 LEU A N 1
ATOM 2498 C CA . LEU A 1 310 ? -9.391 -42.344 -6.18 1 95.19 310 LEU A CA 1
ATOM 2499 C C . LEU A 1 310 ? -9.461 -40.812 -6.062 1 95.19 310 LEU A C 1
ATOM 2501 O O . LEU A 1 310 ? -9.938 -40.312 -5.055 1 95.19 310 LEU A O 1
ATOM 2505 N N . LEU A 1 311 ? -8.992 -40.125 -7.062 1 95.31 311 LEU A N 1
ATOM 2506 C CA . LEU A 1 311 ? -9 -38.688 -7.07 1 95.31 311 LEU A CA 1
ATOM 2507 C C . LEU A 1 311 ? -10.43 -38.156 -7.082 1 95.31 311 LEU A C 1
ATOM 2509 O O . LEU A 1 311 ? -10.734 -37.156 -6.398 1 95.31 311 LEU A O 1
ATOM 2513 N N . SER A 1 312 ? -11.32 -38.719 -7.863 1 95.06 312 SER A N 1
ATOM 2514 C CA . SER A 1 312 ? -12.703 -38.25 -7.965 1 95.06 312 SER A CA 1
ATOM 2515 C C . SER A 1 312 ? -13.43 -38.375 -6.625 1 95.06 312 SER A C 1
ATOM 2517 O O . SER A 1 312 ? -14.359 -37.625 -6.34 1 95.06 312 SER A O 1
ATOM 2519 N N . GLN A 1 313 ? -12.93 -39.25 -5.773 1 93.56 313 GLN A N 1
ATOM 2520 C CA . GLN A 1 313 ? -13.57 -39.5 -4.488 1 93.56 313 GLN A CA 1
ATOM 2521 C C . GLN A 1 313 ? -12.969 -38.594 -3.4 1 93.56 313 GLN A C 1
ATOM 2523 O O . GLN A 1 313 ? -13.688 -38.125 -2.52 1 93.56 313 GLN A O 1
ATOM 2528 N N . GLU A 1 314 ? -11.664 -38.438 -3.525 1 90.25 314 GLU A N 1
ATOM 2529 C CA . GLU A 1 314 ? -10.977 -37.875 -2.365 1 90.25 314 GLU A CA 1
ATOM 2530 C C . GLU A 1 314 ? -10.594 -36.406 -2.605 1 90.25 314 GLU A C 1
ATOM 2532 O O . GLU A 1 314 ? -10.516 -35.625 -1.663 1 90.25 314 GLU A O 1
ATOM 2537 N N . SER A 1 315 ? -10.273 -36.156 -3.818 1 88.31 315 SER A N 1
ATOM 2538 C CA . SER A 1 315 ? -9.734 -34.812 -4.086 1 88.31 315 SER A CA 1
ATOM 2539 C C . SER A 1 315 ? -10.852 -33.812 -4.371 1 88.31 315 SER A C 1
ATOM 2541 O O . SER A 1 315 ? -11.852 -34.156 -5 1 88.31 315 SER A O 1
ATOM 2543 N N . ARG A 1 316 ? -10.641 -32.562 -3.951 1 81.5 316 ARG A N 1
ATOM 2544 C CA . ARG A 1 316 ? -11.656 -31.531 -4.125 1 81.5 316 ARG A CA 1
ATOM 2545 C C . ARG A 1 316 ? -11.203 -30.469 -5.121 1 81.5 316 ARG A C 1
ATOM 2547 O O . ARG A 1 316 ? -11.906 -29.484 -5.348 1 81.5 316 ARG A O 1
ATOM 2554 N N . TRP A 1 317 ? -10.141 -30.688 -5.766 1 79.75 317 TRP A N 1
ATOM 2555 C CA . TRP A 1 317 ? -9.617 -29.703 -6.699 1 79.75 317 TRP A CA 1
ATOM 2556 C C . TRP A 1 317 ? -10.539 -29.547 -7.902 1 79.75 317 TRP A C 1
ATOM 2558 O O . TRP A 1 317 ? -11.031 -28.453 -8.18 1 79.75 317 TRP A O 1
ATOM 2568 N N . SER A 1 318 ? -10.789 -30.625 -8.648 1 86.88 318 SER A N 1
ATOM 2569 C CA . SER A 1 318 ? -11.703 -30.609 -9.789 1 86.88 318 SER A CA 1
ATOM 2570 C C . SER A 1 318 ? -12.375 -31.953 -9.992 1 86.88 318 SER A C 1
ATOM 2572 O O . SER A 1 318 ? -11.875 -32.812 -10.75 1 86.88 318 SER A O 1
ATOM 2574 N N . LYS A 1 319 ? -13.414 -32.094 -9.406 1 91.25 319 LYS A N 1
ATOM 2575 C CA . LYS A 1 319 ? -14.148 -33.344 -9.531 1 91.25 319 LYS A CA 1
ATOM 2576 C C . LYS A 1 319 ? -14.586 -33.594 -10.977 1 91.25 319 LYS A C 1
ATOM 2578 O O . LYS A 1 319 ? -14.602 -34.75 -11.438 1 91.25 319 LYS A O 1
ATOM 2583 N N . ALA A 1 320 ? -14.953 -32.531 -11.609 1 94.25 320 ALA A N 1
ATOM 2584 C CA . ALA A 1 320 ? -15.352 -32.625 -13.008 1 94.25 320 ALA A CA 1
ATOM 2585 C C . ALA A 1 320 ? -14.234 -33.25 -13.852 1 94.25 320 ALA A C 1
ATOM 2587 O O . ALA A 1 320 ? -14.477 -34.125 -14.672 1 94.25 320 ALA A O 1
ATOM 2588 N N . MET A 1 321 ? -13.039 -32.781 -13.602 1 94.56 321 MET A N 1
ATOM 2589 C CA . MET A 1 321 ? -11.883 -33.281 -14.352 1 94.56 321 MET A CA 1
ATOM 2590 C C . MET A 1 321 ? -11.609 -34.75 -14.023 1 94.56 321 MET A C 1
ATOM 2592 O O . MET A 1 321 ? -11.352 -35.562 -14.922 1 94.56 321 MET A O 1
ATOM 2596 N N . TYR A 1 322 ? -11.719 -35.125 -12.797 1 96.12 322 TYR A N 1
ATOM 2597 C CA . TYR A 1 322 ? -11.398 -36.5 -12.383 1 96.12 322 TYR A CA 1
ATOM 2598 C C . TYR A 1 322 ? -12.438 -37.469 -12.906 1 96.12 322 TYR A C 1
ATOM 2600 O O . TYR A 1 322 ? -12.094 -38.562 -13.359 1 96.12 322 TYR A O 1
ATOM 2608 N N . VAL A 1 323 ? -13.688 -37.062 -12.844 1 97.5 323 VAL A N 1
ATOM 2609 C CA . VAL A 1 323 ? -14.75 -37.938 -13.352 1 97.5 323 VAL A CA 1
ATOM 2610 C C . VAL A 1 323 ? -14.633 -38.062 -14.867 1 97.5 323 VAL A C 1
ATOM 2612 O O . VAL A 1 323 ? -14.883 -39.125 -15.43 1 97.5 323 VAL A O 1
ATOM 2615 N N . TYR A 1 324 ? -14.305 -37 -15.484 1 98.06 324 TYR A N 1
ATOM 2616 C CA . TYR A 1 324 ? -14.062 -37.062 -16.922 1 98.06 324 TYR A CA 1
ATOM 2617 C C . TYR A 1 324 ? -12.961 -38.094 -17.234 1 98.06 324 TYR A C 1
ATOM 2619 O O . TYR A 1 324 ? -13.117 -38.906 -18.141 1 98.06 324 TYR A O 1
ATOM 2627 N N . MET A 1 325 ? -11.844 -38 -16.531 1 98.25 325 MET A N 1
ATOM 2628 C CA . MET A 1 325 ? -10.727 -38.906 -16.781 1 98.25 325 MET A CA 1
ATOM 2629 C C . MET A 1 325 ? -11.117 -40.344 -16.484 1 98.25 325 MET A C 1
ATOM 2631 O O . MET A 1 325 ? -10.727 -41.25 -17.203 1 98.25 325 MET A O 1
ATOM 2635 N N . LYS A 1 326 ? -11.836 -40.469 -15.422 1 97.56 326 LYS A N 1
ATOM 2636 C CA . LYS A 1 326 ? -12.359 -41.781 -15.078 1 97.56 326 LYS A CA 1
ATOM 2637 C C . LYS A 1 326 ? -13.156 -42.375 -16.234 1 97.56 326 LYS A C 1
ATOM 2639 O O . LYS A 1 326 ? -12.938 -43.531 -16.625 1 97.56 326 LYS A O 1
ATOM 2644 N N . ALA A 1 327 ? -14.094 -41.625 -16.75 1 97.88 327 ALA A N 1
ATOM 2645 C CA . ALA A 1 327 ? -14.906 -42.062 -17.891 1 97.88 327 ALA A CA 1
ATOM 2646 C C . ALA A 1 327 ? -14.039 -42.312 -19.125 1 97.88 327 ALA A C 1
ATOM 2648 O O . ALA A 1 327 ? -14.25 -43.281 -19.859 1 97.88 327 ALA A O 1
ATOM 2649 N N . ALA A 1 328 ? -13.102 -41.469 -19.359 1 98.19 328 ALA A N 1
ATOM 2650 C CA . ALA A 1 328 ? -12.211 -41.562 -20.516 1 98.19 328 ALA A CA 1
ATOM 2651 C C . ALA A 1 328 ? -11.422 -42.844 -20.484 1 98.19 328 ALA A C 1
ATOM 2653 O O . ALA A 1 328 ? -11.305 -43.531 -21.5 1 98.19 328 ALA A O 1
ATOM 2654 N N . TYR A 1 329 ? -10.906 -43.219 -19.375 1 97.94 329 TYR A N 1
ATOM 2655 C CA . TYR A 1 329 ? -10.117 -44.438 -19.25 1 97.94 329 TYR A CA 1
ATOM 2656 C C . TYR A 1 329 ? -10.992 -45.656 -19.5 1 97.94 329 TYR A C 1
ATOM 2658 O O . TYR A 1 329 ? -10.547 -46.625 -20.141 1 97.94 329 TYR A O 1
ATOM 2666 N N . LEU A 1 330 ? -12.172 -45.625 -18.969 1 96.06 330 LEU A N 1
ATOM 2667 C CA . LEU A 1 330 ? -13.094 -46.719 -19.203 1 96.06 330 LEU A CA 1
ATOM 2668 C C . LEU A 1 330 ? -13.383 -46.875 -20.703 1 96.06 330 LEU A C 1
ATOM 2670 O O . LEU A 1 330 ? -13.5 -48 -21.203 1 96.06 330 LEU A O 1
ATOM 2674 N N . SER A 1 331 ? -13.484 -45.781 -21.344 1 95.06 331 SER A N 1
ATOM 2675 C CA . SER A 1 331 ? -13.812 -45.812 -22.766 1 95.06 331 SER A CA 1
ATOM 2676 C C . SER A 1 331 ? -12.656 -46.344 -23.594 1 95.06 331 SER A C 1
ATOM 2678 O O . SER A 1 331 ? -12.844 -46.75 -24.734 1 95.06 331 SER A O 1
ATOM 2680 N N . MET A 1 332 ? -11.469 -46.312 -23.062 1 94 332 MET A N 1
ATOM 2681 C CA . MET A 1 332 ? -10.289 -46.812 -23.766 1 94 332 MET A CA 1
ATOM 2682 C C . MET A 1 332 ? -10.164 -48.312 -23.641 1 94 332 MET A C 1
ATOM 2684 O O . MET A 1 332 ? -9.43 -48.938 -24.391 1 94 332 MET A O 1
ATOM 2688 N N . LEU A 1 333 ? -10.906 -48.875 -22.734 1 91.94 333 LEU A N 1
ATOM 2689 C CA . LEU A 1 333 ? -10.867 -50.344 -22.547 1 91.94 333 LEU A CA 1
ATOM 2690 C C . LEU A 1 333 ? -11.648 -51.031 -23.656 1 91.94 333 LEU A C 1
ATOM 2692 O O . LEU A 1 333 ? -12.695 -50.562 -24.078 1 91.94 333 LEU A O 1
ATOM 2696 N N . PRO A 1 334 ? -11.102 -52.125 -24.109 1 87.19 334 PRO A N 1
ATOM 2697 C CA . PRO A 1 334 ? -11.852 -52.906 -25.109 1 87.19 334 PRO A CA 1
ATOM 2698 C C . PRO A 1 334 ? -13.211 -53.375 -24.594 1 87.19 334 PRO A C 1
ATOM 2700 O O . PRO A 1 334 ? -13.391 -53.562 -23.391 1 87.19 334 PRO A O 1
ATOM 2703 N N . ASP A 1 335 ? -14.125 -53.562 -25.484 1 83.56 335 ASP A N 1
ATOM 2704 C CA . ASP A 1 335 ? -15.492 -53.938 -25.156 1 83.56 335 ASP A CA 1
ATOM 2705 C C . ASP A 1 335 ? -15.523 -55.312 -24.469 1 83.56 335 ASP A C 1
ATOM 2707 O O . ASP A 1 335 ? -16.422 -55.594 -23.672 1 83.56 335 ASP A O 1
ATOM 2711 N N . THR A 1 336 ? -14.547 -56.094 -24.703 1 85.88 336 THR A N 1
ATOM 2712 C CA . THR A 1 336 ? -14.516 -57.438 -24.172 1 85.88 336 THR A CA 1
ATOM 2713 C C . THR A 1 336 ? -14.094 -57.438 -22.703 1 85.88 336 THR A C 1
ATOM 2715 O O . THR A 1 336 ? -14.305 -58.438 -22 1 85.88 336 THR A O 1
ATOM 2718 N N . GLU A 1 337 ? -13.602 -56.375 -22.297 1 84.69 337 GLU A N 1
ATOM 2719 C CA . GLU A 1 337 ? -13.102 -56.312 -20.922 1 84.69 337 GLU A CA 1
ATOM 2720 C C . GLU A 1 337 ? -14.18 -55.812 -19.969 1 84.69 337 GLU A C 1
ATOM 2722 O O . GLU A 1 337 ? -14.938 -54.906 -20.328 1 84.69 337 GLU A O 1
ATOM 2727 N N . CYS A 1 338 ? -14.141 -56.375 -18.828 1 81.06 338 CYS A N 1
ATOM 2728 C CA . CYS A 1 338 ? -15.094 -55.969 -17.812 1 81.06 338 CYS A CA 1
ATOM 2729 C C . CYS A 1 338 ? -14.742 -54.562 -17.266 1 81.06 338 CYS A C 1
ATOM 2731 O O . CYS A 1 338 ? -13.562 -54.281 -17.062 1 81.06 338 CYS A O 1
ATOM 2733 N N . ARG A 1 339 ? -15.758 -53.844 -17.062 1 83.38 339 ARG A N 1
ATOM 2734 C CA . ARG A 1 339 ? -15.586 -52.5 -16.484 1 83.38 339 ARG A CA 1
ATOM 2735 C C . ARG A 1 339 ? -15.414 -52.594 -14.961 1 83.38 339 ARG A C 1
ATOM 2737 O O . ARG A 1 339 ? -16.203 -53.25 -14.281 1 83.38 339 ARG A O 1
ATOM 2744 N N . PRO A 1 340 ? -14.352 -51.969 -14.469 1 84.88 340 PRO A N 1
ATOM 2745 C CA . PRO A 1 340 ? -14.133 -52 -13.023 1 84.88 340 PRO A CA 1
ATOM 2746 C C . PRO A 1 340 ? -15.266 -51.312 -12.242 1 84.88 340 PRO A C 1
ATOM 2748 O O . PRO A 1 340 ? -15.805 -50.312 -12.672 1 84.88 340 PRO A O 1
ATOM 2751 N N . PHE A 1 341 ? -15.672 -51.906 -11.047 1 83.19 341 PHE A N 1
ATOM 2752 C CA . PHE A 1 341 ? -16.625 -51.406 -10.062 1 83.19 341 PHE A CA 1
ATOM 2753 C C . PHE A 1 341 ? -18 -51.25 -10.68 1 83.19 341 PHE A C 1
ATOM 2755 O O . PHE A 1 341 ? -18.859 -50.531 -10.141 1 83.19 341 PHE A O 1
ATOM 2762 N N . GLY A 1 342 ? -18.234 -51.844 -11.906 1 82.81 342 GLY A N 1
ATOM 2763 C CA . GLY A 1 342 ? -19.531 -51.75 -12.555 1 82.81 342 GLY A CA 1
ATOM 2764 C C . GLY A 1 342 ? -19.844 -50.406 -13.117 1 82.81 342 GLY A C 1
ATOM 2765 O O . GLY A 1 342 ? -21 -50.094 -13.398 1 82.81 342 GLY A O 1
ATOM 2766 N N . ASP A 1 343 ? -18.844 -49.594 -13.312 1 88.62 343 ASP A N 1
ATOM 2767 C CA . ASP A 1 343 ? -19.031 -48.25 -13.836 1 88.62 343 ASP A CA 1
ATOM 2768 C C . ASP A 1 343 ? -19.328 -48.281 -15.336 1 88.62 343 ASP A C 1
ATOM 2770 O O . ASP A 1 343 ? -18.906 -49.219 -16.031 1 88.62 343 ASP A O 1
ATOM 2774 N N . ASN A 1 344 ? -20.109 -47.312 -15.695 1 92.81 344 ASN A N 1
ATOM 2775 C CA . ASN A 1 344 ? -20.422 -47.094 -17.109 1 92.81 344 ASN A CA 1
ATOM 2776 C C . ASN A 1 344 ? -19.859 -45.781 -17.609 1 92.81 344 ASN A C 1
ATOM 2778 O O . ASN A 1 344 ? -20.172 -44.719 -17.047 1 92.81 344 ASN A O 1
ATOM 2782 N N . GLU A 1 345 ? -19.016 -45.875 -18.609 1 94.81 345 GLU A N 1
ATOM 2783 C CA . GLU A 1 345 ? -18.344 -44.656 -19.094 1 94.81 345 GLU A CA 1
ATOM 2784 C C . GLU A 1 345 ? -19.344 -43.625 -19.562 1 94.81 345 GLU A C 1
ATOM 2786 O O . GLU A 1 345 ? -19.141 -42.406 -19.344 1 94.81 345 GLU A O 1
ATOM 2791 N N . VAL A 1 346 ? -20.453 -44 -20.25 1 95.88 346 VAL A N 1
ATOM 2792 C CA . VAL A 1 346 ? -21.438 -43.031 -20.766 1 95.88 346 VAL A CA 1
ATOM 2793 C C . VAL A 1 346 ? -22.109 -42.312 -19.594 1 95.88 346 VAL A C 1
ATOM 2795 O O . VAL A 1 346 ? -22.281 -41.094 -19.656 1 95.88 346 VAL A O 1
ATOM 2798 N N . ASP A 1 347 ? -22.438 -43.031 -18.578 1 95.75 347 ASP A N 1
ATOM 2799 C CA . ASP A 1 347 ? -23.047 -42.406 -17.406 1 95.75 347 ASP A CA 1
ATOM 2800 C C . ASP A 1 347 ? -22.094 -41.438 -16.719 1 95.75 347 ASP A C 1
ATOM 2802 O O . ASP A 1 347 ? -22.5 -40.406 -16.234 1 95.75 347 ASP A O 1
ATOM 2806 N N . LEU A 1 348 ? -20.891 -41.844 -16.656 1 96.94 348 LEU A N 1
ATOM 2807 C CA . LEU A 1 348 ? -19.891 -41 -16.031 1 96.94 348 LEU A CA 1
ATOM 2808 C C . LEU A 1 348 ? -19.703 -39.719 -16.812 1 96.94 348 LEU A C 1
ATOM 2810 O O . LEU A 1 348 ? -19.672 -38.625 -16.234 1 96.94 348 LEU A O 1
ATOM 2814 N N . PHE A 1 349 ? -19.562 -39.812 -18.172 1 97.88 349 PHE A N 1
ATOM 2815 C CA . PHE A 1 349 ? -19.453 -38.594 -18.984 1 97.88 349 PHE A CA 1
ATOM 2816 C C . PHE A 1 349 ? -20.641 -37.688 -18.781 1 97.88 349 PHE A C 1
ATOM 2818 O O . PHE A 1 349 ? -20.484 -36.469 -18.719 1 97.88 349 PHE A O 1
ATOM 2825 N N . ARG A 1 350 ? -21.828 -38.219 -18.609 1 97.19 350 ARG A N 1
ATOM 2826 C CA . ARG A 1 350 ? -23.062 -37.469 -18.438 1 97.19 350 ARG A CA 1
ATOM 2827 C C . ARG A 1 350 ? -23.047 -36.688 -17.125 1 97.19 350 ARG A C 1
ATOM 2829 O O . ARG A 1 350 ? -23.656 -35.625 -17 1 97.19 350 ARG A O 1
ATOM 2836 N N . GLN A 1 351 ? -22.266 -37.125 -16.203 1 96.38 351 GLN A N 1
ATOM 2837 C CA . GLN A 1 351 ? -22.25 -36.5 -14.867 1 96.38 351 GLN A CA 1
ATOM 2838 C C . GLN A 1 351 ? -21.219 -35.375 -14.797 1 96.38 351 GLN A C 1
ATOM 2840 O O . GLN A 1 351 ? -21.266 -34.562 -13.883 1 96.38 351 GLN A O 1
ATOM 2845 N N . VAL A 1 352 ? -20.328 -35.312 -15.695 1 96.81 352 VAL A N 1
ATOM 2846 C CA . VAL A 1 352 ? -19.172 -34.406 -15.633 1 96.81 352 VAL A CA 1
ATOM 2847 C C . VAL A 1 352 ? -19.656 -32.969 -15.453 1 96.81 352 VAL A C 1
ATOM 2849 O O . VAL A 1 352 ? -19.156 -32.25 -14.578 1 96.81 352 VAL A O 1
ATOM 2852 N N . PRO A 1 353 ? -20.703 -32.469 -16.188 1 94.75 353 PRO A N 1
ATOM 2853 C CA . PRO A 1 353 ? -21.125 -31.078 -16.062 1 94.75 353 PRO A CA 1
ATOM 2854 C C . PRO A 1 353 ? -21.734 -30.75 -14.695 1 94.75 353 PRO A C 1
ATOM 2856 O O . PRO A 1 353 ? -21.719 -29.594 -14.273 1 94.75 353 PRO A O 1
ATOM 2859 N N . THR A 1 354 ? -22.141 -31.75 -13.984 1 94.25 354 THR A N 1
ATOM 2860 C CA . THR A 1 354 ? -22.781 -31.516 -12.695 1 94.25 354 THR A CA 1
ATOM 2861 C C . THR A 1 354 ? -21.75 -31.156 -11.633 1 94.25 354 THR A C 1
ATOM 2863 O O . THR A 1 354 ? -22.094 -30.625 -10.578 1 94.25 354 THR A O 1
ATOM 2866 N N . TYR A 1 355 ? -20.516 -31.453 -11.977 1 92.81 355 TYR A N 1
ATOM 2867 C CA . TYR A 1 355 ? -19.469 -31.25 -10.977 1 92.81 355 TYR A CA 1
ATOM 2868 C C . TYR A 1 355 ? -18.719 -29.953 -11.25 1 92.81 355 TYR A C 1
ATOM 2870 O O . TYR A 1 355 ? -17.641 -29.719 -10.68 1 92.81 355 TYR A O 1
ATOM 2878 N N . LYS A 1 356 ? -19.25 -29.156 -12.078 1 88.31 356 LYS A N 1
ATOM 2879 C CA . LYS A 1 356 ? -18.594 -27.891 -12.391 1 88.31 356 LYS A CA 1
ATOM 2880 C C . LYS A 1 356 ? -18.422 -27.031 -11.141 1 88.31 356 LYS A C 1
ATOM 2882 O O . LYS A 1 356 ? -19.344 -26.953 -10.312 1 88.31 356 LYS A O 1
ATOM 2887 N N . GLN A 1 357 ? -17.234 -26.609 -10.938 1 78.25 357 GLN A N 1
ATOM 2888 C CA . GLN A 1 357 ? -16.969 -25.719 -9.805 1 78.25 357 GLN A CA 1
ATOM 2889 C C . GLN A 1 357 ? -16.266 -24.438 -10.25 1 78.25 357 GLN A C 1
ATOM 2891 O O . GLN A 1 357 ? -15.648 -24.406 -11.312 1 78.25 357 GLN A O 1
ATOM 2896 N N . LYS A 1 358 ? -16.578 -23.297 -9.539 1 70.25 358 LYS A N 1
ATOM 2897 C CA . LYS A 1 358 ? -15.914 -22.016 -9.812 1 70.25 358 LYS A CA 1
ATOM 2898 C C . LYS A 1 358 ? -14.828 -21.734 -8.781 1 70.25 358 LYS A C 1
ATOM 2900 O O . LYS A 1 358 ? -15.008 -22.016 -7.59 1 70.25 358 LYS A O 1
ATOM 2905 N N . ILE A 1 359 ? -13.727 -21.641 -9.273 1 62.69 359 ILE A N 1
ATOM 2906 C CA . ILE A 1 359 ? -12.625 -21.156 -8.453 1 62.69 359 ILE A CA 1
ATOM 2907 C C . ILE A 1 359 ? -12.344 -19.703 -8.773 1 62.69 359 ILE A C 1
ATOM 2909 O O . ILE A 1 359 ? -12.078 -19.344 -9.93 1 62.69 359 ILE A O 1
ATOM 2913 N N . ALA A 1 360 ? -12.281 -18.703 -7.777 1 56.91 360 ALA A N 1
ATOM 2914 C CA . ALA A 1 360 ? -12.086 -17.266 -7.965 1 56.91 360 ALA A CA 1
ATOM 2915 C C . ALA A 1 360 ? -13.047 -16.719 -9.016 1 56.91 360 ALA A C 1
ATOM 2917 O O . ALA A 1 360 ? -12.648 -15.953 -9.898 1 56.91 360 ALA A O 1
ATOM 2918 N N . GLY A 1 361 ? -14.164 -17.297 -9.07 1 60.97 361 GLY A N 1
ATOM 2919 C CA . GLY A 1 361 ? -15.219 -16.797 -9.938 1 60.97 361 GLY A CA 1
ATOM 2920 C C . GLY A 1 361 ? -15.211 -17.438 -11.312 1 60.97 361 GLY A C 1
ATOM 2921 O O . GLY A 1 361 ? -16.125 -17.234 -12.102 1 60.97 361 GLY A O 1
ATOM 2922 N N . LYS A 1 362 ? -14.109 -18.141 -11.594 1 69.62 362 LYS A N 1
ATOM 2923 C CA . LYS A 1 362 ? -14.023 -18.75 -12.922 1 69.62 362 LYS A CA 1
ATOM 2924 C C . LYS A 1 362 ? -13.742 -20.25 -12.812 1 69.62 362 LYS A C 1
ATOM 2926 O O . LYS A 1 362 ? -13.102 -20.703 -11.867 1 69.62 362 LYS A O 1
ATOM 2931 N N . SER A 1 363 ? -14.359 -20.922 -13.742 1 76.19 363 SER A N 1
ATOM 2932 C CA . SER A 1 363 ? -14.031 -22.344 -13.844 1 76.19 363 SER A CA 1
ATOM 2933 C C . SER A 1 363 ? -12.695 -22.547 -14.555 1 76.19 363 SER A C 1
ATOM 2935 O O . SER A 1 363 ? -12.391 -21.859 -15.531 1 76.19 363 SER A O 1
ATOM 2937 N N . PRO A 1 364 ? -11.867 -23.375 -14.039 1 81.19 364 PRO A N 1
ATOM 2938 C CA . PRO A 1 364 ? -10.602 -23.672 -14.711 1 81.19 364 PRO A CA 1
ATOM 2939 C C . PRO A 1 364 ? -10.781 -24.062 -16.172 1 81.19 364 PRO A C 1
ATOM 2941 O O . PRO A 1 364 ? -11.734 -24.781 -16.516 1 81.19 364 PRO A O 1
ATOM 2944 N N . PRO A 1 365 ? -9.898 -23.609 -16.984 1 85.81 365 PRO A N 1
ATOM 2945 C CA . PRO A 1 365 ? -10.016 -23.891 -18.406 1 85.81 365 PRO A CA 1
ATOM 2946 C C . PRO A 1 365 ? -10.078 -25.391 -18.719 1 85.81 365 PRO A C 1
ATOM 2948 O O . PRO A 1 365 ? -10.805 -25.812 -19.609 1 85.81 365 PRO A O 1
ATOM 2951 N N . THR A 1 366 ? -9.352 -26.172 -17.984 1 89.06 366 THR A N 1
ATOM 2952 C CA . THR A 1 366 ? -9.328 -27.609 -18.234 1 89.06 366 THR A CA 1
ATOM 2953 C C . THR A 1 366 ? -10.672 -28.234 -17.875 1 89.06 366 THR A C 1
ATOM 2955 O O . THR A 1 366 ? -11.117 -29.188 -18.516 1 89.06 366 THR A O 1
ATOM 2958 N N . GLU A 1 367 ? -11.234 -27.75 -16.891 1 89.75 367 GLU A N 1
ATOM 2959 C CA . GLU A 1 367 ? -12.562 -28.219 -16.5 1 89.75 367 GLU A CA 1
ATOM 2960 C C . GLU A 1 367 ? -13.609 -27.875 -17.562 1 89.75 367 GLU A C 1
ATOM 2962 O O . GLU A 1 367 ? -14.445 -28.703 -17.906 1 89.75 367 GLU A O 1
ATOM 2967 N N . LYS A 1 368 ? -13.562 -26.688 -18.016 1 91.94 368 LYS A N 1
ATOM 2968 C CA . LYS A 1 368 ? -14.477 -26.266 -19.078 1 91.94 368 LYS A CA 1
ATOM 2969 C C . LYS A 1 368 ? -14.305 -27.141 -20.328 1 91.94 368 LYS A C 1
ATOM 2971 O O . LYS A 1 368 ? -15.281 -27.469 -21 1 91.94 368 LYS A O 1
ATOM 2976 N N . PHE A 1 369 ? -13.086 -27.422 -20.578 1 95.31 369 PHE A N 1
ATOM 2977 C CA . PHE A 1 369 ? -12.773 -28.266 -21.719 1 95.31 369 PHE A CA 1
ATOM 2978 C C . PHE A 1 369 ? -13.391 -29.656 -21.531 1 95.31 369 PHE A C 1
ATOM 2980 O O . PHE A 1 369 ? -14.016 -30.188 -22.453 1 95.31 369 PHE A O 1
ATOM 2987 N N . ALA A 1 370 ? -13.18 -30.234 -20.391 1 95.94 370 ALA A N 1
ATOM 2988 C CA . ALA A 1 370 ? -13.727 -31.562 -20.078 1 95.94 370 ALA A CA 1
ATOM 2989 C C . ALA A 1 370 ? -15.25 -31.547 -20.172 1 95.94 370 ALA A C 1
ATOM 2991 O O . ALA A 1 370 ? -15.844 -32.5 -20.719 1 95.94 370 ALA A O 1
ATOM 2992 N N . ILE A 1 371 ? -15.852 -30.531 -19.688 1 95.5 371 ILE A N 1
ATOM 2993 C CA . ILE A 1 371 ? -17.297 -30.406 -19.688 1 95.5 371 ILE A CA 1
ATOM 2994 C C . ILE A 1 371 ? -17.812 -30.281 -21.125 1 95.5 371 ILE A C 1
ATOM 2996 O O . ILE A 1 371 ? -18.812 -30.906 -21.484 1 95.5 371 ILE A O 1
ATOM 3000 N N . ARG A 1 372 ? -17.172 -29.484 -21.875 1 95.88 372 ARG A N 1
ATOM 3001 C CA . ARG A 1 372 ? -17.562 -29.312 -23.266 1 95.88 372 ARG A CA 1
ATOM 3002 C C . ARG A 1 372 ? -17.484 -30.641 -24.031 1 95.88 372 ARG A C 1
ATOM 3004 O O . ARG A 1 372 ? -18.359 -30.953 -24.828 1 95.88 372 ARG A O 1
ATOM 3011 N N . LYS A 1 373 ? -16.422 -31.406 -23.844 1 97.06 373 LYS A N 1
ATOM 3012 C CA . LYS A 1 373 ? -16.266 -32.719 -24.5 1 97.06 373 LYS A CA 1
ATOM 3013 C C . LYS A 1 373 ? -17.328 -33.688 -24.031 1 97.06 373 LYS A C 1
ATOM 3015 O O . LYS A 1 373 ? -17.859 -34.469 -24.828 1 97.06 373 LYS A O 1
ATOM 3020 N N . ALA A 1 374 ? -17.625 -33.625 -22.797 1 97.06 374 ALA A N 1
ATOM 3021 C CA . ALA A 1 374 ? -18.578 -34.531 -22.188 1 97.06 374 ALA A CA 1
ATOM 3022 C C . ALA A 1 374 ? -20 -34.25 -22.688 1 97.06 374 ALA A C 1
ATOM 3024 O O . ALA A 1 374 ? -20.859 -35.156 -22.641 1 97.06 374 ALA A O 1
ATOM 3025 N N . ARG A 1 375 ? -20.297 -33.094 -23.062 1 94.62 375 ARG A N 1
ATOM 3026 C CA . ARG A 1 375 ? -21.625 -32.688 -23.531 1 94.62 375 ARG A CA 1
ATOM 3027 C C . ARG A 1 375 ? -22.094 -33.594 -24.672 1 94.62 375 ARG A C 1
ATOM 3029 O O . ARG A 1 375 ? -23.297 -33.75 -24.875 1 94.62 375 ARG A O 1
ATOM 3036 N N . ARG A 1 376 ? -21.125 -34.062 -25.422 1 94.5 376 ARG A N 1
ATOM 3037 C CA . ARG A 1 376 ? -21.438 -34.969 -26.531 1 94.5 376 ARG A CA 1
ATOM 3038 C C . ARG A 1 376 ? -22.281 -36.156 -26.047 1 94.5 376 ARG A C 1
ATOM 3040 O O . ARG A 1 376 ? -23.078 -36.688 -26.797 1 94.5 376 ARG A O 1
ATOM 3047 N N . TYR A 1 377 ? -22.234 -36.531 -24.844 1 96.5 377 TYR A N 1
ATOM 3048 C CA . TYR A 1 377 ? -22.859 -37.75 -24.312 1 96.5 377 TYR A CA 1
ATOM 3049 C C . TYR A 1 377 ? -24.234 -37.438 -23.734 1 96.5 377 TYR A C 1
ATOM 3051 O O . TYR A 1 377 ? -24.922 -38.344 -23.266 1 96.5 377 TYR A O 1
ATOM 3059 N N . LYS A 1 378 ? -24.672 -36.25 -23.781 1 93.75 378 LYS A N 1
ATOM 3060 C CA . LYS A 1 378 ? -26.031 -35.906 -23.359 1 93.75 378 LYS A CA 1
ATOM 3061 C C . LYS A 1 378 ? -27.078 -36.562 -24.266 1 93.75 378 LYS A C 1
ATOM 3063 O O . LYS A 1 378 ? -28.203 -36.844 -23.828 1 93.75 378 LYS A O 1
ATOM 3068 N N . ALA A 1 379 ? -26.703 -36.75 -25.516 1 92.44 379 ALA A N 1
ATOM 3069 C CA . ALA A 1 379 ? -27.609 -37.375 -26.469 1 92.44 379 ALA A CA 1
ATOM 3070 C C . ALA A 1 379 ? -27.953 -38.812 -26.047 1 92.44 379 ALA A C 1
ATOM 3072 O O . ALA A 1 379 ? -27.156 -39.469 -25.391 1 92.44 379 ALA A O 1
ATOM 3073 N N . SER A 1 380 ? -29.125 -39.312 -26.438 1 92 380 SER A N 1
ATOM 3074 C CA . SER A 1 380 ? -29.562 -40.656 -26.109 1 92 380 SER A CA 1
ATOM 3075 C C . SER A 1 380 ? -28.641 -41.719 -26.719 1 92 380 SER A C 1
ATOM 3077 O O . SER A 1 380 ? -28.297 -42.688 -26.062 1 92 380 SER A O 1
ATOM 3079 N N . ASN A 1 381 ? -28.266 -41.531 -27.938 1 91.5 381 ASN A N 1
ATOM 3080 C CA . ASN A 1 381 ? -27.25 -42.344 -28.609 1 91.5 381 ASN A CA 1
ATOM 3081 C C . ASN A 1 381 ? -26 -41.531 -28.953 1 91.5 381 ASN A C 1
ATOM 3083 O O . ASN A 1 381 ? -25.812 -41.156 -30.109 1 91.5 381 ASN A O 1
ATOM 3087 N N . PRO A 1 382 ? -25.156 -41.438 -27.969 1 94.06 382 PRO A N 1
ATOM 3088 C CA . PRO A 1 382 ? -24.031 -40.5 -28.156 1 94.06 382 PRO A CA 1
ATOM 3089 C C . PRO A 1 382 ? -22.953 -41.094 -29.078 1 94.06 382 PRO A C 1
ATOM 3091 O O . PRO A 1 382 ? -22.703 -42.281 -29.062 1 94.06 382 PRO A O 1
ATOM 3094 N N . VAL A 1 383 ? -22.406 -40.188 -29.859 1 93.88 383 VAL A N 1
ATOM 3095 C CA . VAL A 1 383 ? -21.203 -40.531 -30.625 1 93.88 383 VAL A CA 1
ATOM 3096 C C . VAL A 1 383 ? -19.984 -40.531 -29.688 1 93.88 383 VAL A C 1
ATOM 3098 O O . VAL A 1 383 ? -19.688 -39.531 -29.031 1 93.88 383 VAL A O 1
ATOM 3101 N N . ARG A 1 384 ? -19.328 -41.594 -29.625 1 93.94 384 ARG A N 1
ATOM 3102 C CA . ARG A 1 384 ? -18.234 -41.781 -28.672 1 93.94 384 ARG A CA 1
ATOM 3103 C C . ARG A 1 384 ? -17.031 -40.938 -29.062 1 93.94 384 ARG A C 1
ATOM 3105 O O . ARG A 1 384 ? -16.734 -40.75 -30.25 1 93.94 384 ARG A O 1
ATOM 3112 N N . LEU A 1 385 ? -16.344 -40.406 -28.078 1 96.88 385 LEU A N 1
ATOM 3113 C CA . LEU A 1 385 ? -15.07 -39.75 -28.312 1 96.88 385 LEU A CA 1
ATOM 3114 C C . LEU A 1 385 ? -14.008 -40.75 -28.734 1 96.88 385 LEU A C 1
ATOM 3116 O O . LEU A 1 385 ? -13.906 -41.844 -28.141 1 96.88 385 LEU A O 1
ATOM 3120 N N . PRO A 1 386 ? -13.273 -40.469 -29.688 1 96.12 386 PRO A N 1
ATOM 3121 C CA . PRO A 1 386 ? -12.359 -41.469 -30.219 1 96.12 386 PRO A CA 1
ATOM 3122 C C . PRO A 1 386 ? -11.195 -41.781 -29.281 1 96.12 386 PRO A C 1
ATOM 3124 O O . PRO A 1 386 ? -10.836 -42.938 -29.078 1 96.12 386 PRO A O 1
ATOM 3127 N N . VAL A 1 387 ? -10.516 -40.781 -28.766 1 97.44 387 VAL A N 1
ATOM 3128 C CA . VAL A 1 387 ? -9.344 -40.969 -27.906 1 97.44 387 VAL A CA 1
ATOM 3129 C C . VAL A 1 387 ? -9.305 -39.875 -26.828 1 97.44 387 VAL A C 1
ATOM 3131 O O . VAL A 1 387 ? -8.328 -39.125 -26.734 1 97.44 387 VAL A O 1
ATOM 3134 N N . PRO A 1 388 ? -10.273 -39.906 -25.953 1 97.81 388 PRO A N 1
ATOM 3135 C CA . PRO A 1 388 ? -10.375 -38.812 -24.984 1 97.81 388 PRO A CA 1
ATOM 3136 C C . PRO A 1 388 ? -9.164 -38.719 -24.062 1 97.81 388 PRO A C 1
ATOM 3138 O O . PRO A 1 388 ? -8.734 -37.625 -23.688 1 97.81 388 PRO A O 1
ATOM 3141 N N . VAL A 1 389 ? -8.586 -39.844 -23.672 1 98.19 389 VAL A N 1
ATOM 3142 C CA . VAL A 1 389 ? -7.426 -39.875 -22.781 1 98.19 389 VAL A CA 1
ATOM 3143 C C . VAL A 1 389 ? -6.234 -39.188 -23.469 1 98.19 389 VAL A C 1
ATOM 3145 O O . VAL A 1 389 ? -5.527 -38.406 -22.859 1 98.19 389 VAL A O 1
ATOM 3148 N N . LEU A 1 390 ? -6.02 -39.531 -24.719 1 98.31 390 LEU A N 1
ATOM 3149 C CA . LEU A 1 390 ? -4.871 -39.031 -25.453 1 98.31 390 LEU A CA 1
ATOM 3150 C C . LEU A 1 390 ? -5.039 -37.531 -25.766 1 98.31 390 LEU A C 1
ATOM 3152 O O . LEU A 1 390 ? -4.059 -36.781 -25.797 1 98.31 390 LEU A O 1
ATOM 3156 N N . GLU A 1 391 ? -6.293 -37.125 -25.984 1 98 391 GLU A N 1
ATOM 3157 C CA . GLU A 1 391 ? -6.555 -35.719 -26.172 1 98 391 GLU A CA 1
ATOM 3158 C C . GLU A 1 391 ? -6.188 -34.906 -24.922 1 98 391 GLU A C 1
ATOM 3160 O O . GLU A 1 391 ? -5.559 -33.844 -25.016 1 98 391 GLU A O 1
ATOM 3165 N N . MET A 1 392 ? -6.574 -35.438 -23.781 1 96.88 392 MET A N 1
ATOM 3166 C CA . MET A 1 392 ? -6.227 -34.781 -22.516 1 96.88 392 MET A CA 1
ATOM 3167 C C . MET A 1 392 ? -4.723 -34.844 -22.266 1 96.88 392 MET A C 1
ATOM 3169 O O . MET A 1 392 ? -4.145 -33.906 -21.703 1 96.88 392 MET A O 1
ATOM 3173 N N . MET A 1 393 ? -4.172 -35.969 -22.672 1 96.5 393 MET A N 1
ATOM 3174 C CA . MET A 1 393 ? -2.721 -36.094 -22.562 1 96.5 393 MET A CA 1
ATOM 3175 C C . MET A 1 393 ? -2.012 -35 -23.312 1 96.5 393 MET A C 1
ATOM 3177 O O . MET A 1 393 ? -0.997 -34.469 -22.859 1 96.5 393 MET A O 1
ATOM 3181 N N . TYR A 1 394 ? -2.52 -34.625 -24.453 1 95.94 394 TYR A N 1
ATOM 3182 C CA . TYR A 1 394 ? -1.959 -33.5 -25.234 1 95.94 394 TYR A CA 1
ATOM 3183 C C . TYR A 1 394 ? -2.072 -32.188 -24.453 1 95.94 394 TYR A C 1
ATOM 3185 O O . TYR A 1 394 ? -1.131 -31.406 -24.438 1 95.94 394 TYR A O 1
ATOM 3193 N N . MET A 1 395 ? -3.27 -32 -23.828 1 93.25 395 MET A N 1
ATOM 3194 C CA . MET A 1 395 ? -3.512 -30.75 -23.094 1 93.25 395 MET A CA 1
ATOM 3195 C C . MET A 1 395 ? -2.525 -30.609 -21.938 1 93.25 395 MET A C 1
ATOM 3197 O O . MET A 1 395 ? -2.158 -29.484 -21.562 1 93.25 395 MET A O 1
ATOM 3201 N N . TRP A 1 396 ? -2.107 -31.719 -21.438 1 90.88 396 TRP A N 1
ATOM 3202 C CA . TRP A 1 396 ? -1.19 -31.672 -20.312 1 90.88 396 TRP A CA 1
ATOM 3203 C C . TRP A 1 396 ? 0.249 -31.891 -20.766 1 90.88 396 TRP A C 1
ATOM 3205 O O . TRP A 1 396 ? 1.124 -32.219 -19.953 1 90.88 396 TRP A O 1
ATOM 3215 N N . ASN A 1 397 ? 0.497 -31.922 -22.062 1 90.69 397 ASN A N 1
ATOM 3216 C CA . ASN A 1 397 ? 1.802 -32.031 -22.703 1 90.69 397 ASN A CA 1
ATOM 3217 C C . ASN A 1 397 ? 2.436 -33.375 -22.484 1 90.69 397 ASN A C 1
ATOM 3219 O O . ASN A 1 397 ? 3.654 -33.5 -22.344 1 90.69 397 ASN A O 1
ATOM 3223 N N . GLY A 1 398 ? 1.613 -34.344 -22.438 1 92.88 398 GLY A N 1
ATOM 3224 C CA . GLY A 1 398 ? 2.092 -35.688 -22.203 1 92.88 398 GLY A CA 1
ATOM 3225 C C . GLY A 1 398 ? 2.904 -36.25 -23.359 1 92.88 398 GLY A C 1
ATOM 3226 O O . GLY A 1 398 ? 3.803 -37.062 -23.156 1 92.88 398 GLY A O 1
ATOM 3227 N N . PHE A 1 399 ? 2.643 -35.781 -24.609 1 94.5 399 PHE A N 1
ATOM 3228 C CA . PHE A 1 399 ? 3.373 -36.281 -25.766 1 94.5 399 PHE A CA 1
ATOM 3229 C C . PHE A 1 399 ? 4.809 -35.781 -25.766 1 94.5 399 PHE A C 1
ATOM 3231 O O . PHE A 1 399 ? 5.715 -36.438 -26.266 1 94.5 399 PHE A O 1
ATOM 3238 N N . SER A 1 400 ? 4.973 -34.594 -25.172 1 90.38 400 SER A N 1
ATOM 3239 C CA . SER A 1 400 ? 6.328 -34.094 -24.984 1 90.38 400 SER A CA 1
ATOM 3240 C C . SER A 1 400 ? 7.07 -34.906 -23.922 1 90.38 400 SER A C 1
ATOM 3242 O O . SER A 1 400 ? 8.281 -35.125 -24.031 1 90.38 400 SER A O 1
ATOM 3244 N N . MET A 1 401 ? 6.332 -35.375 -22.984 1 89.5 401 MET A N 1
ATOM 3245 C CA . MET A 1 401 ? 6.902 -36.125 -21.875 1 89.5 401 MET A CA 1
ATOM 3246 C C . MET A 1 401 ? 7.48 -37.438 -22.359 1 89.5 401 MET A C 1
ATOM 3248 O O . MET A 1 401 ? 8.453 -37.938 -21.781 1 89.5 401 MET A O 1
ATOM 3252 N N . ILE A 1 402 ? 6.902 -38.031 -23.344 1 93.5 402 ILE A N 1
ATOM 3253 C CA . ILE A 1 402 ? 7.305 -39.375 -23.75 1 93.5 402 ILE A CA 1
ATOM 3254 C C . ILE A 1 402 ? 8.164 -39.281 -25.016 1 93.5 402 ILE A C 1
ATOM 3256 O O . ILE A 1 402 ? 8.461 -40.312 -25.641 1 93.5 402 ILE A O 1
ATOM 3260 N N . SER A 1 403 ? 8.555 -38.156 -25.406 1 92.06 403 SER A N 1
ATOM 3261 C CA . SER A 1 403 ? 9.25 -37.938 -26.672 1 92.06 403 SER A CA 1
ATOM 3262 C C . SER A 1 403 ? 10.586 -38.656 -26.703 1 92.06 403 SER A C 1
ATOM 3264 O O . SER A 1 403 ? 11.055 -39.062 -27.766 1 92.06 403 SER A O 1
ATOM 3266 N N . LYS A 1 404 ? 11.164 -38.906 -25.562 1 90 404 LYS A N 1
ATOM 3267 C CA . LYS A 1 404 ? 12.484 -39.531 -25.516 1 90 404 LYS A CA 1
ATOM 3268 C C . LYS A 1 404 ? 12.375 -41.031 -25.328 1 90 404 LYS A C 1
ATOM 3270 O O . LYS A 1 404 ? 13.383 -41.719 -25.25 1 90 404 LYS A O 1
ATOM 3275 N N . GLN A 1 405 ? 11.188 -41.531 -25.281 1 94.25 405 GLN A N 1
ATOM 3276 C CA . GLN A 1 405 ? 10.953 -42.969 -25.109 1 94.25 405 GLN A CA 1
ATOM 3277 C C . GLN A 1 405 ? 10.188 -43.531 -26.297 1 94.25 405 GLN A C 1
ATOM 3279 O O . GLN A 1 405 ? 8.961 -43.625 -26.266 1 94.25 405 GLN A O 1
ATOM 3284 N N . PRO A 1 406 ? 10.883 -44.094 -27.219 1 95.31 406 PRO A N 1
ATOM 3285 C CA . PRO A 1 406 ? 10.25 -44.562 -28.453 1 95.31 406 PRO A CA 1
ATOM 3286 C C . PRO A 1 406 ? 9.18 -45.625 -28.219 1 95.31 406 PRO A C 1
ATOM 3288 O O . PRO A 1 406 ? 8.164 -45.656 -28.922 1 95.31 406 PRO A O 1
ATOM 3291 N N . GLU A 1 407 ? 9.391 -46.438 -27.234 1 95.75 407 GLU A N 1
ATOM 3292 C CA . GLU A 1 407 ? 8.438 -47.531 -26.969 1 95.75 407 GLU A CA 1
ATOM 3293 C C . GLU A 1 407 ? 7.086 -46.969 -26.531 1 95.75 407 GLU A C 1
ATOM 3295 O O . GLU A 1 407 ? 6.039 -47.5 -26.922 1 95.75 407 GLU A O 1
ATOM 3300 N N . LEU A 1 408 ? 7.16 -45.938 -25.766 1 96.31 408 LEU A N 1
ATOM 3301 C CA . LEU A 1 408 ? 5.922 -45.312 -25.297 1 96.31 408 LEU A CA 1
ATOM 3302 C C . LEU A 1 408 ? 5.191 -44.625 -26.453 1 96.31 408 LEU A C 1
ATOM 3304 O O . LEU A 1 408 ? 3.971 -44.75 -26.578 1 96.31 408 LEU A O 1
ATOM 3308 N N . THR A 1 409 ? 5.93 -43.969 -27.281 1 97.38 409 THR A N 1
ATOM 3309 C CA . THR A 1 409 ? 5.355 -43.312 -28.453 1 97.38 409 THR A CA 1
ATOM 3310 C C . THR A 1 409 ? 4.727 -44.344 -29.391 1 97.38 409 THR A C 1
ATOM 3312 O O . THR A 1 409 ? 3.67 -44.094 -29.969 1 97.38 409 THR A O 1
ATOM 3315 N N . GLU A 1 410 ? 5.395 -45.438 -29.516 1 97.44 410 GLU A N 1
ATOM 3316 C CA . GLU A 1 410 ? 4.875 -46.5 -30.375 1 97.44 410 GLU A CA 1
ATOM 3317 C C . GLU A 1 410 ? 3.537 -47 -29.859 1 97.44 410 GLU A C 1
ATOM 3319 O O . GLU A 1 410 ? 2.631 -47.281 -30.641 1 97.44 410 GLU A O 1
ATOM 3324 N N . GLY A 1 411 ? 3.506 -47.156 -28.578 1 96.5 411 GLY A N 1
ATOM 3325 C CA . GLY A 1 411 ? 2.244 -47.594 -27.984 1 96.5 411 GLY A CA 1
ATOM 3326 C C . GLY A 1 411 ? 1.111 -46.625 -28.234 1 96.5 411 GLY A C 1
ATOM 3327 O O . GLY A 1 411 ? -0.009 -47.031 -28.547 1 96.5 411 GLY A O 1
ATOM 3328 N N . MET A 1 412 ? 1.361 -45.344 -28.156 1 97.5 412 MET A N 1
ATOM 3329 C CA . MET A 1 412 ? 0.357 -44.312 -28.422 1 97.5 412 MET A CA 1
ATOM 3330 C C . MET A 1 412 ? -0.061 -44.344 -29.891 1 97.5 412 MET A C 1
ATOM 3332 O O . MET A 1 412 ? -1.243 -44.188 -30.203 1 97.5 412 MET A O 1
ATOM 3336 N N . MET A 1 413 ? 0.922 -44.531 -30.75 1 97.94 413 MET A N 1
ATOM 3337 C CA . MET A 1 413 ? 0.654 -44.594 -32.188 1 97.94 413 MET A CA 1
ATOM 3338 C C . MET A 1 413 ? -0.283 -45.75 -32.5 1 97.94 413 MET A C 1
ATOM 3340 O O . MET A 1 413 ? -1.205 -45.594 -33.312 1 97.94 413 MET A O 1
ATOM 3344 N N . GLU A 1 414 ? -0.064 -46.812 -31.844 1 97.44 414 GLU A N 1
ATOM 3345 C CA . GLU A 1 414 ? -0.924 -47.969 -32.062 1 97.44 414 GLU A CA 1
ATOM 3346 C C . GLU A 1 414 ? -2.371 -47.656 -31.688 1 97.44 414 GLU A C 1
ATOM 3348 O O . GLU A 1 414 ? -3.297 -48.031 -32.406 1 97.44 414 GLU A O 1
ATOM 3353 N N . THR A 1 415 ? -2.506 -47.031 -30.594 1 97.25 415 THR A N 1
ATOM 3354 C CA . THR A 1 415 ? -3.838 -46.656 -30.141 1 97.25 415 THR A CA 1
ATOM 3355 C C . THR A 1 415 ? -4.496 -45.688 -31.109 1 97.25 415 THR A C 1
ATOM 3357 O O . THR A 1 415 ? -5.688 -45.812 -31.406 1 97.25 415 THR A O 1
ATOM 3360 N N . LEU A 1 416 ? -3.752 -44.781 -31.656 1 98.25 416 LEU A N 1
ATOM 3361 C CA . LEU A 1 416 ? -4.262 -43.781 -32.594 1 98.25 416 LEU A CA 1
ATOM 3362 C C . LEU A 1 416 ? -4.645 -44.438 -33.938 1 98.25 416 LEU A C 1
ATOM 3364 O O . LEU A 1 416 ? -5.656 -44.062 -34.531 1 98.25 416 LEU A O 1
ATOM 3368 N N . LEU A 1 417 ? -3.846 -45.344 -34.344 1 97.81 417 LEU A N 1
ATOM 3369 C CA . LEU A 1 417 ? -4.141 -46.031 -35.594 1 97.81 417 LEU A CA 1
ATOM 3370 C C . LEU A 1 417 ? -5.418 -46.844 -35.5 1 97.81 417 LEU A C 1
ATOM 3372 O O . LEU A 1 417 ? -6.215 -46.906 -36.438 1 97.81 417 LEU A O 1
ATOM 3376 N N . GLU A 1 418 ? -5.555 -47.469 -34.375 1 96.31 418 GLU A N 1
ATOM 3377 C CA . GLU A 1 418 ? -6.785 -48.219 -34.156 1 96.31 418 GLU A CA 1
ATOM 3378 C C . GLU A 1 418 ? -8 -47.281 -34.125 1 96.31 418 GLU A C 1
ATOM 3380 O O . GLU A 1 418 ? -9.055 -47.656 -34.656 1 96.31 418 GLU A O 1
ATOM 3385 N N . ALA A 1 419 ? -7.859 -46.188 -33.531 1 96.69 419 ALA A N 1
ATOM 3386 C CA . ALA A 1 419 ? -8.945 -45.219 -33.469 1 96.69 419 ALA A CA 1
ATOM 3387 C C . ALA A 1 419 ? -9.25 -44.688 -34.875 1 96.69 419 ALA A C 1
ATOM 3389 O O . ALA A 1 419 ? -10.406 -44.438 -35.219 1 96.69 419 ALA A O 1
ATOM 3390 N N . GLU A 1 420 ? -8.211 -44.438 -35.562 1 97.5 420 GLU A N 1
ATOM 3391 C CA . GLU A 1 420 ? -8.367 -43.969 -36.938 1 97.5 420 GLU A CA 1
ATOM 3392 C C . GLU A 1 420 ? -9.141 -44.969 -37.781 1 97.5 420 GLU A C 1
ATOM 3394 O O . GLU A 1 420 ? -10.039 -44.594 -38.531 1 97.5 420 GLU A O 1
ATOM 3399 N N . ARG A 1 421 ? -8.836 -46.219 -37.656 1 96.88 421 ARG A N 1
ATOM 3400 C CA . ARG A 1 421 ? -9.516 -47.281 -38.406 1 96.88 421 ARG A CA 1
ATOM 3401 C C . ARG A 1 421 ? -10.984 -47.344 -38 1 96.88 421 ARG A C 1
ATOM 3403 O O . ARG A 1 421 ? -11.859 -47.531 -38.844 1 96.88 421 ARG A O 1
ATOM 3410 N N . THR A 1 422 ? -11.203 -47.25 -36.812 1 95.12 422 THR A N 1
ATOM 3411 C CA . THR A 1 422 ? -12.57 -47.312 -36.312 1 95.12 422 THR A CA 1
ATOM 3412 C C . THR A 1 422 ? -13.391 -46.125 -36.812 1 95.12 422 THR A C 1
ATOM 3414 O O . THR A 1 422 ? -14.547 -46.281 -37.188 1 95.12 422 THR A O 1
ATOM 3417 N N . LEU A 1 423 ? -12.82 -45.031 -36.844 1 96.12 423 LEU A N 1
ATOM 3418 C CA . LEU A 1 423 ? -13.5 -43.812 -37.312 1 96.12 423 LEU A CA 1
ATOM 3419 C C . LEU A 1 423 ? -13.805 -43.906 -38.812 1 96.12 423 LEU A C 1
ATOM 3421 O O . LEU A 1 423 ? -14.875 -43.5 -39.25 1 96.12 423 LEU A O 1
ATOM 3425 N N . GLN A 1 424 ? -12.828 -44.469 -39.5 1 95 424 GLN A N 1
ATOM 3426 C CA . GLN A 1 424 ? -13 -44.594 -40.938 1 95 424 GLN A CA 1
ATOM 3427 C C . GLN A 1 424 ? -14.086 -45.625 -41.281 1 95 424 GLN A C 1
ATOM 3429 O O . GLN A 1 424 ? -14.758 -45.5 -42.312 1 95 424 GLN A O 1
ATOM 3434 N N . ALA A 1 425 ? -14.297 -46.531 -40.438 1 94.69 425 ALA A N 1
ATOM 3435 C CA . ALA A 1 425 ? -15.273 -47.594 -40.656 1 94.69 425 ALA A CA 1
ATOM 3436 C C . ALA A 1 425 ? -16.672 -47.156 -40.219 1 94.69 425 ALA A C 1
ATOM 3438 O O . ALA A 1 425 ? -17.672 -47.75 -40.625 1 94.69 425 ALA A O 1
ATOM 3439 N N . ALA A 1 426 ? -16.781 -46.188 -39.469 1 92.62 426 ALA A N 1
ATOM 3440 C CA . ALA A 1 426 ? -18.047 -45.719 -38.938 1 92.62 426 ALA A CA 1
ATOM 3441 C C . ALA A 1 426 ? -18.734 -44.75 -39.906 1 92.62 426 ALA A C 1
ATOM 3443 O O . ALA A 1 426 ? -18.062 -44.062 -40.688 1 92.62 426 ALA A O 1
ATOM 3444 N N . PRO A 1 427 ? -20.094 -44.688 -39.906 1 93.81 427 PRO A N 1
ATOM 3445 C CA . PRO A 1 427 ? -20.797 -43.75 -40.75 1 93.81 427 PRO A CA 1
ATOM 3446 C C . PRO A 1 427 ? -20.484 -42.281 -40.406 1 93.81 427 PRO A C 1
ATOM 3448 O O . PRO A 1 427 ? -20.281 -41.969 -39.219 1 93.81 427 PRO A O 1
ATOM 3451 N N . GLU A 1 428 ? -20.484 -41.469 -41.406 1 93.94 428 GLU A N 1
ATOM 3452 C CA . GLU A 1 428 ? -20.203 -40.062 -41.219 1 93.94 428 GLU A CA 1
ATOM 3453 C C . GLU A 1 428 ? -21.25 -39.406 -40.312 1 93.94 428 GLU A C 1
ATOM 3455 O O . GLU A 1 428 ? -22.438 -39.719 -40.406 1 93.94 428 GLU A O 1
ATOM 3460 N N . ASN A 1 429 ? -20.812 -38.594 -39.438 1 94.12 429 ASN A N 1
ATOM 3461 C CA . ASN A 1 429 ? -21.688 -37.812 -38.562 1 94.12 429 ASN A CA 1
ATOM 3462 C C . ASN A 1 429 ? -21.156 -36.406 -38.406 1 94.12 429 ASN A C 1
ATOM 3464 O O . ASN A 1 429 ? -20.188 -36 -39.062 1 94.12 429 ASN A O 1
ATOM 3468 N N . GLU A 1 430 ? -21.781 -35.562 -37.562 1 94.5 430 GLU A N 1
ATOM 3469 C CA . GLU A 1 430 ? -21.453 -34.125 -37.438 1 94.5 430 GLU A CA 1
ATOM 3470 C C . GLU A 1 430 ? -20.078 -33.938 -36.812 1 94.5 430 GLU A C 1
ATOM 3472 O O . GLU A 1 430 ? -19.469 -32.875 -36.938 1 94.5 430 GLU A O 1
ATOM 3477 N N . TYR A 1 431 ? -19.531 -35.031 -36.156 1 96.38 431 TYR A N 1
ATOM 3478 C CA . TYR A 1 431 ? -18.266 -34.906 -35.438 1 96.38 431 TYR A CA 1
ATOM 3479 C C . TYR A 1 431 ? -17.125 -35.531 -36.25 1 96.38 431 TYR A C 1
ATOM 3481 O O . TYR A 1 431 ? -15.953 -35.406 -35.844 1 96.38 431 TYR A O 1
ATOM 3489 N N . SER A 1 432 ? -17.312 -36.125 -37.344 1 96.81 432 SER A N 1
ATOM 3490 C CA . SER A 1 432 ? -16.328 -36.938 -38.062 1 96.81 432 SER A CA 1
ATOM 3491 C C . SER A 1 432 ? -15.094 -36.125 -38.438 1 96.81 432 SER A C 1
ATOM 3493 O O . SER A 1 432 ? -13.969 -36.594 -38.25 1 96.81 432 SER A O 1
ATOM 3495 N N . VAL A 1 433 ? -15.367 -34.875 -38.875 1 97.56 433 VAL A N 1
ATOM 3496 C CA . VAL A 1 433 ? -14.234 -34.062 -39.281 1 97.56 433 VAL A CA 1
ATOM 3497 C C . VAL A 1 433 ? -13.422 -33.656 -38.031 1 97.56 433 VAL A C 1
ATOM 3499 O O . VAL A 1 433 ? -12.195 -33.719 -38.062 1 97.56 433 VAL A O 1
ATOM 3502 N N . ASP A 1 434 ? -14.094 -33.25 -37 1 98.06 434 ASP A N 1
ATOM 3503 C CA . ASP A 1 434 ? -13.43 -32.906 -35.75 1 98.06 434 ASP A CA 1
ATOM 3504 C C . ASP A 1 434 ? -12.617 -34.062 -35.188 1 98.06 434 ASP A C 1
ATOM 3506 O O . ASP A 1 434 ? -11.445 -33.906 -34.844 1 98.06 434 ASP A O 1
ATOM 3510 N N . ASP A 1 435 ? -13.258 -35.188 -35.188 1 98.31 435 ASP A N 1
ATOM 3511 C CA . ASP A 1 435 ? -12.609 -36.375 -34.656 1 98.31 435 ASP A CA 1
ATOM 3512 C C . ASP A 1 435 ? -11.391 -36.781 -35.469 1 98.31 435 ASP A C 1
ATOM 3514 O O . ASP A 1 435 ? -10.375 -37.219 -34.938 1 98.31 435 ASP A O 1
ATOM 3518 N N . THR A 1 436 ? -11.516 -36.688 -36.75 1 98.19 436 THR A N 1
ATOM 3519 C CA . THR A 1 436 ? -10.391 -36.969 -37.656 1 98.19 436 THR A CA 1
ATOM 3520 C C . THR A 1 436 ? -9.234 -36 -37.375 1 98.19 436 THR A C 1
ATOM 3522 O O . THR A 1 436 ? -8.078 -36.438 -37.344 1 98.19 436 THR A O 1
ATOM 3525 N N . CYS A 1 437 ? -9.578 -34.781 -37.156 1 98.56 437 CYS A N 1
ATOM 3526 C CA . CYS A 1 437 ? -8.555 -33.781 -36.938 1 98.56 437 CYS A CA 1
ATOM 3527 C C . CYS A 1 437 ? -7.859 -34 -35.594 1 98.56 437 CYS A C 1
ATOM 3529 O O . CYS A 1 437 ? -6.66 -33.75 -35.469 1 98.56 437 CYS A O 1
ATOM 3531 N N . VAL A 1 438 ? -8.586 -34.438 -34.531 1 98.62 438 VAL A N 1
ATOM 3532 C CA . VAL A 1 438 ? -7.984 -34.781 -33.25 1 98.62 438 VAL A CA 1
ATOM 3533 C C . VAL A 1 438 ? -6.961 -35.875 -33.438 1 98.62 438 VAL A C 1
ATOM 3535 O O . VAL A 1 438 ? -5.832 -35.781 -32.938 1 98.62 438 VAL A O 1
ATOM 3538 N N . ILE A 1 439 ? -7.355 -36.906 -34.125 1 98.62 439 ILE A N 1
ATOM 3539 C CA . ILE A 1 439 ? -6.488 -38.031 -34.344 1 98.62 439 ILE A CA 1
ATOM 3540 C C . ILE A 1 439 ? -5.266 -37.625 -35.156 1 98.62 439 ILE A C 1
ATOM 3542 O O . ILE A 1 439 ? -4.141 -38.031 -34.844 1 98.62 439 ILE A O 1
ATOM 3546 N N . LEU A 1 440 ? -5.48 -36.75 -36.188 1 98.62 440 LEU A N 1
ATOM 3547 C CA . LEU A 1 440 ? -4.387 -36.281 -37.031 1 98.62 440 LEU A CA 1
ATOM 3548 C C . LEU A 1 440 ? -3.383 -35.469 -36.219 1 98.62 440 LEU A C 1
ATOM 3550 O O . LEU A 1 440 ? -2.17 -35.625 -36.406 1 98.62 440 LEU A O 1
ATOM 3554 N N . LEU A 1 441 ? -3.863 -34.625 -35.406 1 98.75 441 LEU A N 1
ATOM 3555 C CA . LEU A 1 441 ? -2.984 -33.812 -34.562 1 98.75 441 LEU A CA 1
ATOM 3556 C C . LEU A 1 441 ? -2.115 -34.719 -33.688 1 98.75 441 LEU A C 1
ATOM 3558 O O . LEU A 1 441 ? -0.897 -34.531 -33.594 1 98.75 441 LEU A O 1
ATOM 3562 N N . LEU A 1 442 ? -2.758 -35.656 -33.031 1 98.75 442 LEU A N 1
ATOM 3563 C CA . LEU A 1 442 ? -2.055 -36.531 -32.094 1 98.75 442 LEU A CA 1
ATOM 3564 C C . LEU A 1 442 ? -1.102 -37.469 -32.812 1 98.75 442 LEU A C 1
ATOM 3566 O O . LEU A 1 442 ? 0 -37.719 -32.344 1 98.75 442 LEU A O 1
ATOM 3570 N N . LYS A 1 443 ? -1.598 -37.938 -33.969 1 98.62 443 LYS A N 1
ATOM 3571 C CA . LYS A 1 443 ? -0.726 -38.75 -34.812 1 98.62 443 LYS A CA 1
ATOM 3572 C C . LYS A 1 443 ? 0.51 -37.969 -35.25 1 98.62 443 LYS A C 1
ATOM 3574 O O . LYS A 1 443 ? 1.619 -38.5 -35.25 1 98.62 443 LYS A O 1
ATOM 3579 N N . GLY A 1 444 ? 0.325 -36.719 -35.625 1 98.56 444 GLY A N 1
ATOM 3580 C CA . GLY A 1 444 ? 1.442 -35.875 -35.969 1 98.56 444 GLY A CA 1
ATOM 3581 C C . GLY A 1 444 ? 2.473 -35.719 -34.875 1 98.56 444 GLY A C 1
ATOM 3582 O O . GLY A 1 444 ? 3.676 -35.719 -35.156 1 98.56 444 GLY A O 1
ATOM 3583 N N . LEU A 1 445 ? 2.014 -35.656 -33.656 1 97.88 445 LEU A N 1
ATOM 3584 C CA . LEU A 1 445 ? 2.906 -35.531 -32.531 1 97.88 445 LEU A CA 1
ATOM 3585 C C . LEU A 1 445 ? 3.729 -36.812 -32.344 1 97.88 445 LEU A C 1
ATOM 3587 O O . LEU A 1 445 ? 4.922 -36.75 -32.031 1 97.88 445 LEU A O 1
ATOM 3591 N N . CYS A 1 446 ? 3.051 -37.969 -32.469 1 98.19 446 CYS A N 1
ATOM 3592 C CA . CYS A 1 446 ? 3.764 -39.219 -32.375 1 98.19 446 CYS A CA 1
ATOM 3593 C C . CYS A 1 446 ? 4.805 -39.344 -33.5 1 98.19 446 CYS A C 1
ATOM 3595 O O . CYS A 1 446 ? 5.926 -39.812 -33.25 1 98.19 446 CYS A O 1
ATOM 3597 N N . LEU A 1 447 ? 4.43 -38.938 -34.719 1 98.38 447 LEU A N 1
ATOM 3598 C CA . LEU A 1 447 ? 5.348 -39 -35.844 1 98.38 447 LEU A CA 1
ATOM 3599 C C . LEU A 1 447 ? 6.531 -38.062 -35.625 1 98.38 447 LEU A C 1
ATOM 3601 O O . LEU A 1 447 ? 7.664 -38.406 -35.969 1 98.38 447 LEU A O 1
ATOM 3605 N N . LYS A 1 448 ? 6.27 -36.969 -35.094 1 96.5 448 LYS A N 1
ATOM 3606 C CA . LYS A 1 448 ? 7.336 -36.031 -34.719 1 96.5 448 LYS A CA 1
ATOM 3607 C C . LYS A 1 448 ? 8.305 -36.656 -33.719 1 96.5 448 LYS A C 1
ATOM 3609 O O . LYS A 1 448 ? 9.523 -36.562 -33.906 1 96.5 448 LYS A O 1
ATOM 3614 N N . ASN A 1 449 ? 7.75 -37.281 -32.719 1 95.31 449 ASN A N 1
ATOM 3615 C CA . ASN A 1 449 ? 8.57 -37.938 -31.703 1 95.31 449 ASN A CA 1
ATOM 3616 C C . ASN A 1 449 ? 9.422 -39.062 -32.312 1 95.31 449 ASN A C 1
ATOM 3618 O O . ASN A 1 449 ? 10.508 -39.344 -31.812 1 95.31 449 ASN A O 1
ATOM 3622 N N . GLN A 1 450 ? 8.938 -39.625 -33.406 1 96.31 450 GLN A N 1
ATOM 3623 C CA . GLN A 1 450 ? 9.633 -40.719 -34.062 1 96.31 450 GLN A CA 1
ATOM 3624 C C . GLN A 1 450 ? 10.633 -40.219 -35.094 1 96.31 450 GLN A C 1
ATOM 3626 O O . GLN A 1 450 ? 11.305 -41 -35.781 1 96.31 450 GLN A O 1
ATOM 3631 N N . GLY A 1 451 ? 10.695 -38.938 -35.281 1 94.62 451 GLY A N 1
ATOM 3632 C CA . GLY A 1 451 ? 11.641 -38.312 -36.188 1 94.62 451 GLY A CA 1
ATOM 3633 C C . GLY A 1 451 ? 11.141 -38.281 -37.625 1 94.62 451 GLY A C 1
ATOM 3634 O O . GLY A 1 451 ? 11.906 -38 -38.562 1 94.62 451 GLY A O 1
ATOM 3635 N N . GLN A 1 452 ? 9.836 -38.625 -37.812 1 97.06 452 GLN A N 1
ATOM 3636 C CA . GLN A 1 452 ? 9.242 -38.562 -39.156 1 97.06 452 GLN A CA 1
ATOM 3637 C C . GLN A 1 452 ? 8.68 -37.188 -39.438 1 97.06 452 GLN A C 1
ATOM 3639 O O . GLN A 1 452 ? 7.465 -37 -39.469 1 97.06 452 GLN A O 1
ATOM 3644 N N . THR A 1 453 ? 9.5 -36.312 -39.812 1 96.44 453 THR A N 1
ATOM 3645 C CA . THR A 1 453 ? 9.219 -34.875 -39.875 1 96.44 453 THR A CA 1
ATOM 3646 C C . THR A 1 453 ? 8.203 -34.562 -40.969 1 96.44 453 THR A C 1
ATOM 3648 O O . THR A 1 453 ? 7.25 -33.812 -40.75 1 96.44 453 THR A O 1
ATOM 3651 N N . GLN A 1 454 ? 8.398 -35.156 -42.094 1 97.19 454 GLN A N 1
ATOM 3652 C CA . GLN A 1 454 ? 7.508 -34.875 -43.219 1 97.19 454 GLN A CA 1
ATOM 3653 C C . GLN A 1 454 ? 6.102 -35.406 -42.969 1 97.19 454 GLN A C 1
ATOM 3655 O O . GLN A 1 454 ? 5.113 -34.719 -43.25 1 97.19 454 GLN A O 1
ATOM 3660 N N . ALA A 1 455 ? 6.086 -36.625 -42.469 1 98.12 455 ALA A N 1
ATOM 3661 C CA . ALA A 1 455 ? 4.789 -37.219 -42.156 1 98.12 455 ALA A CA 1
ATOM 3662 C C . ALA A 1 455 ? 4.059 -36.406 -41.094 1 98.12 455 ALA A C 1
ATOM 3664 O O . ALA A 1 455 ? 2.836 -36.25 -41.156 1 98.12 455 ALA A O 1
ATOM 3665 N N . ALA A 1 456 ? 4.797 -35.969 -40.125 1 98.25 456 ALA A N 1
ATOM 3666 C CA . ALA A 1 456 ? 4.219 -35.156 -39.062 1 98.25 456 ALA A CA 1
ATOM 3667 C C . ALA A 1 456 ? 3.676 -33.844 -39.625 1 98.25 456 ALA A C 1
ATOM 3669 O O . ALA A 1 456 ? 2.562 -33.406 -39.312 1 98.25 456 ALA A O 1
ATOM 3670 N N . GLU A 1 457 ? 4.453 -33.156 -40.438 1 98.06 457 GLU A N 1
ATOM 3671 C CA . GLU A 1 457 ? 4.039 -31.922 -41.094 1 98.06 457 GLU A CA 1
ATOM 3672 C C . GLU A 1 457 ? 2.756 -32.125 -41.906 1 98.06 457 GLU A C 1
ATOM 3674 O O . GLU A 1 457 ? 1.874 -31.266 -41.875 1 98.06 457 GLU A O 1
ATOM 3679 N N . ASP A 1 458 ? 2.711 -33.219 -42.594 1 98.44 458 ASP A N 1
ATOM 3680 C CA . ASP A 1 458 ? 1.529 -33.531 -43.406 1 98.44 458 ASP A CA 1
ATOM 3681 C C . ASP A 1 458 ? 0.283 -33.625 -42.531 1 98.44 458 ASP A C 1
ATOM 3683 O O . ASP A 1 458 ? -0.802 -33.219 -42.906 1 98.44 458 ASP A O 1
ATOM 3687 N N . CYS A 1 459 ? 0.414 -34.25 -41.375 1 98.56 459 CYS A N 1
ATOM 3688 C CA . CYS A 1 459 ? -0.705 -34.375 -40.469 1 98.56 459 CYS A CA 1
ATOM 3689 C C . CYS A 1 459 ? -1.182 -33 -40 1 98.56 459 CYS A C 1
ATOM 3691 O O . CYS A 1 459 ? -2.381 -32.719 -40.031 1 98.56 459 CYS A O 1
ATOM 3693 N N . PHE A 1 460 ? -0.26 -32.125 -39.656 1 98.56 460 PHE A N 1
ATOM 3694 C CA . PHE A 1 460 ? -0.607 -30.797 -39.188 1 98.56 460 PHE A CA 1
ATOM 3695 C C . PHE A 1 460 ? -1.229 -29.969 -40.281 1 98.56 460 PHE A C 1
ATOM 3697 O O . PHE A 1 460 ? -2.174 -29.203 -40.062 1 98.56 460 PHE A O 1
ATOM 3704 N N . LYS A 1 461 ? -0.73 -30.109 -41.469 1 98.06 461 LYS A N 1
ATOM 3705 C CA . LYS A 1 461 ? -1.268 -29.406 -42.625 1 98.06 461 LYS A CA 1
ATOM 3706 C C . LYS A 1 461 ? -2.701 -29.844 -42.906 1 98.06 461 LYS A C 1
ATOM 3708 O O . LYS A 1 461 ? -3.531 -29.016 -43.312 1 98.06 461 LYS A O 1
ATOM 3713 N N . GLN A 1 462 ? -2.91 -31.062 -42.781 1 98.38 462 GLN A N 1
ATOM 3714 C CA . GLN A 1 462 ? -4.258 -31.578 -43.031 1 98.38 462 GLN A CA 1
ATOM 3715 C C . GLN A 1 462 ? -5.25 -30.984 -42.031 1 98.38 462 GLN A C 1
ATOM 3717 O O . GLN A 1 462 ? -6.395 -30.688 -42.375 1 98.38 462 GLN A O 1
ATOM 3722 N N . VAL A 1 463 ? -4.863 -30.891 -40.75 1 98.56 463 VAL A N 1
ATOM 3723 C CA . VAL A 1 463 ? -5.715 -30.266 -39.75 1 98.56 463 VAL A CA 1
ATOM 3724 C C . VAL A 1 463 ? -5.969 -28.812 -40.156 1 98.56 463 VAL A C 1
ATOM 3726 O O . VAL A 1 463 ? -7.102 -28.328 -40.062 1 98.56 463 VAL A O 1
ATOM 3729 N N . TYR A 1 464 ? -4.93 -28.125 -40.562 1 97.69 464 TYR A N 1
ATOM 3730 C CA . TYR A 1 464 ? -5.035 -26.734 -40.969 1 97.69 464 TYR A CA 1
ATOM 3731 C C . TYR A 1 464 ? -5.969 -26.578 -42.156 1 97.69 464 TYR A C 1
ATOM 3733 O O . TYR A 1 464 ? -6.77 -25.641 -42.219 1 97.69 464 TYR A O 1
ATOM 3741 N N . SER A 1 465 ? -5.898 -27.484 -43.062 1 97.44 465 SER A N 1
ATOM 3742 C CA . SER A 1 465 ? -6.715 -27.438 -44.281 1 97.44 465 SER A CA 1
ATOM 3743 C C . SER A 1 465 ? -8.188 -27.688 -43.969 1 97.44 465 SER A C 1
ATOM 3745 O O . SER A 1 465 ? -9.062 -27.344 -44.75 1 97.44 465 SER A O 1
ATOM 3747 N N . SER A 1 466 ? -8.43 -28.281 -42.844 1 97.12 466 SER A N 1
ATOM 3748 C CA . SER A 1 466 ? -9.797 -28.609 -42.469 1 97.12 466 SER A CA 1
ATOM 3749 C C . SER A 1 466 ? -10.422 -27.484 -41.656 1 97.12 466 SER A C 1
ATOM 3751 O O . SER A 1 466 ? -11.484 -27.672 -41.031 1 97.12 466 SER A O 1
ATOM 3753 N N . GLU A 1 467 ? -9.867 -26.375 -41.594 1 95.94 467 GLU A N 1
ATOM 3754 C CA . GLU A 1 467 ? -10.242 -25.25 -40.75 1 95.94 467 GLU A CA 1
ATOM 3755 C C . GLU A 1 467 ? -11.711 -24.875 -40.938 1 95.94 467 GLU A C 1
ATOM 3757 O O . GLU A 1 467 ? -12.422 -24.625 -39.969 1 95.94 467 GLU A O 1
ATOM 3762 N N . LYS A 1 468 ? -12.18 -24.859 -42.188 1 96.06 468 LYS A N 1
ATOM 3763 C CA . LYS A 1 468 ? -13.539 -24.422 -42.469 1 96.06 468 LYS A CA 1
ATOM 3764 C C . LYS A 1 468 ? -14.547 -25.516 -42.156 1 96.06 468 LYS A C 1
ATOM 3766 O O . LYS A 1 468 ? -15.742 -25.25 -42.031 1 96.06 468 LYS A O 1
ATOM 3771 N N . LYS A 1 469 ? -14.062 -26.734 -42.031 1 97.06 469 LYS A N 1
ATOM 3772 C CA . LYS A 1 469 ? -14.961 -27.875 -41.844 1 97.06 469 LYS A CA 1
ATOM 3773 C C . LYS A 1 469 ? -15.094 -28.25 -40.375 1 97.06 469 LYS A C 1
ATOM 3775 O O . LYS A 1 469 ? -16.016 -28.953 -40 1 97.06 469 LYS A O 1
ATOM 3780 N N . VAL A 1 470 ? -14.156 -27.812 -39.531 1 96.94 470 VAL A N 1
ATOM 3781 C CA . VAL A 1 470 ? -14.211 -28.094 -38.125 1 96.94 470 VAL A CA 1
ATOM 3782 C C . VAL A 1 470 ? -15.43 -27.406 -37.5 1 96.94 470 VAL A C 1
ATOM 3784 O O . VAL A 1 470 ? -15.664 -26.203 -37.75 1 96.94 470 VAL A O 1
ATOM 3787 N N . LYS A 1 471 ? -16.188 -28.031 -36.719 1 96.19 471 LYS A N 1
ATOM 3788 C CA . LYS A 1 471 ? -17.469 -27.5 -36.25 1 96.19 471 LYS A CA 1
ATOM 3789 C C . LYS A 1 471 ? -17.375 -27.141 -34.781 1 96.19 471 LYS A C 1
ATOM 3791 O O . LYS A 1 471 ? -17.984 -26.156 -34.312 1 96.19 471 LYS A O 1
ATOM 3796 N N . PHE A 1 472 ? -16.703 -27.953 -33.938 1 95.56 472 PHE A N 1
ATOM 3797 C CA . PHE A 1 472 ? -16.781 -27.781 -32.5 1 95.56 472 PHE A CA 1
ATOM 3798 C C . PHE A 1 472 ? -15.391 -27.531 -31.906 1 95.56 472 PHE A C 1
ATOM 3800 O O . PHE A 1 472 ? -15.203 -26.625 -31.094 1 95.56 472 PHE A O 1
ATOM 3807 N N . ASP A 1 473 ? -14.406 -28.359 -32.281 1 97.12 473 ASP A N 1
ATOM 3808 C CA . ASP A 1 473 ? -13.078 -28.344 -31.688 1 97.12 473 ASP A CA 1
ATOM 3809 C C . ASP A 1 473 ? -12.18 -27.297 -32.375 1 97.12 473 ASP A C 1
ATOM 3811 O O . ASP A 1 473 ? -11.148 -27.656 -32.938 1 97.12 473 ASP A O 1
ATOM 3815 N N . HIS A 1 474 ? -12.469 -26.062 -32.094 1 97.25 474 HIS A N 1
ATOM 3816 C CA . HIS A 1 474 ? -11.805 -24.969 -32.781 1 97.25 474 HIS A CA 1
ATOM 3817 C C . HIS A 1 474 ? -10.391 -24.766 -32.25 1 97.25 474 HIS A C 1
ATOM 3819 O O . HIS A 1 474 ? -9.602 -24.031 -32.844 1 97.25 474 HIS A O 1
ATOM 3825 N N . TYR A 1 475 ? -10.008 -25.469 -31.172 1 97.69 475 TYR A N 1
ATOM 3826 C CA . TYR A 1 475 ? -8.656 -25.375 -30.641 1 97.69 475 TYR A CA 1
ATOM 3827 C C . TYR A 1 475 ? -7.664 -26.109 -31.531 1 97.69 475 TYR A C 1
ATOM 3829 O O . TYR A 1 475 ? -6.453 -25.891 -31.453 1 97.69 475 TYR A O 1
ATOM 3837 N N . LEU A 1 476 ? -8.117 -26.984 -32.438 1 98.5 476 LEU A N 1
ATOM 3838 C CA . LEU A 1 476 ? -7.277 -27.906 -33.188 1 98.5 476 LEU A CA 1
ATOM 3839 C C . LEU A 1 476 ? -6.402 -27.156 -34.188 1 98.5 476 LEU A C 1
ATOM 3841 O O . LEU A 1 476 ? -5.203 -27.438 -34.312 1 98.5 476 LEU A O 1
ATOM 3845 N N . VAL A 1 477 ? -6.98 -26.172 -34.844 1 98.12 477 VAL A N 1
ATOM 3846 C CA . VAL A 1 477 ? -6.277 -25.5 -35.906 1 98.12 477 VAL A CA 1
ATOM 3847 C C . VAL A 1 477 ? -5.125 -24.672 -35.375 1 98.12 477 VAL A C 1
ATOM 3849 O O . VAL A 1 477 ? -3.977 -24.828 -35.781 1 98.12 477 VAL A O 1
ATOM 3852 N N . PRO A 1 478 ? -5.391 -23.797 -34.375 1 97.81 478 PRO A N 1
ATOM 3853 C CA . PRO A 1 478 ? -4.258 -23.031 -33.844 1 97.81 478 PRO A CA 1
ATOM 3854 C C . PRO A 1 478 ? -3.211 -23.938 -33.188 1 97.81 478 PRO A C 1
ATOM 3856 O O . PRO A 1 478 ? -2.016 -23.641 -33.25 1 97.81 478 PRO A O 1
ATOM 3859 N N . ASN A 1 479 ? -3.58 -25.031 -32.562 1 97.56 479 ASN A N 1
ATOM 3860 C CA . ASN A 1 479 ? -2.613 -25.938 -31.969 1 97.56 479 ASN A CA 1
ATOM 3861 C C . ASN A 1 479 ? -1.818 -26.703 -33.031 1 97.56 479 ASN A C 1
ATOM 3863 O O . ASN A 1 479 ? -0.648 -27.016 -32.812 1 97.56 479 ASN A O 1
ATOM 3867 N N . ALA A 1 480 ? -2.498 -27.016 -34.125 1 98.5 480 ALA A N 1
ATOM 3868 C CA . ALA A 1 480 ? -1.767 -27.641 -35.25 1 98.5 480 ALA A CA 1
ATOM 3869 C C . ALA A 1 480 ? -0.702 -26.688 -35.781 1 98.5 480 ALA A C 1
ATOM 3871 O O . ALA A 1 480 ? 0.408 -27.125 -36.125 1 98.5 480 ALA A O 1
ATOM 3872 N N . LEU A 1 481 ? -1.092 -25.422 -35.906 1 98.06 481 LEU A N 1
ATOM 3873 C CA . LEU A 1 481 ? -0.136 -24.422 -36.375 1 98.06 481 LEU A CA 1
ATOM 3874 C C . LEU A 1 481 ? 1.021 -24.281 -35.375 1 98.06 481 LEU A C 1
ATOM 3876 O O . LEU A 1 481 ? 2.176 -24.156 -35.781 1 98.06 481 LEU A O 1
ATOM 3880 N N . LEU A 1 482 ? 0.723 -24.312 -34.156 1 96.44 482 LEU A N 1
ATOM 3881 C CA . LEU A 1 482 ? 1.743 -24.25 -33.125 1 96.44 482 LEU A CA 1
ATOM 3882 C C . LEU A 1 482 ? 2.699 -25.438 -33.219 1 96.44 482 LEU A C 1
ATOM 3884 O O . LEU A 1 482 ? 3.92 -25.25 -33.219 1 96.44 482 LEU A O 1
ATOM 3888 N N . GLU A 1 483 ? 2.127 -26.656 -33.281 1 96.69 483 GLU A N 1
ATOM 3889 C CA . GLU A 1 483 ? 2.955 -27.859 -33.344 1 96.69 483 GLU A CA 1
ATOM 3890 C C . GLU A 1 483 ? 3.797 -27.891 -34.594 1 96.69 483 GLU A C 1
ATOM 3892 O O . GLU A 1 483 ? 4.938 -28.344 -34.594 1 96.69 483 GLU A O 1
ATOM 3897 N N . MET A 1 484 ? 3.209 -27.406 -35.688 1 97.31 484 MET A N 1
ATOM 3898 C CA . MET A 1 484 ? 3.957 -27.297 -36.938 1 97.31 484 MET A CA 1
ATOM 3899 C C . MET A 1 484 ? 5.117 -26.312 -36.781 1 97.31 484 MET A C 1
ATOM 3901 O O . MET A 1 484 ? 6.215 -26.578 -37.281 1 97.31 484 MET A O 1
ATOM 3905 N N . SER A 1 485 ? 4.871 -25.219 -36.156 1 96.44 485 SER A N 1
ATOM 3906 C CA . SER A 1 485 ? 5.914 -24.234 -35.906 1 96.44 485 SER A CA 1
ATOM 3907 C C . SER A 1 485 ? 7.047 -24.812 -35.062 1 96.44 485 SER A C 1
ATOM 3909 O O . SER A 1 485 ? 8.219 -24.531 -35.312 1 96.44 485 SER A O 1
ATOM 3911 N N . LEU A 1 486 ? 6.684 -25.547 -34.031 1 94 486 LEU A N 1
ATOM 3912 C CA . LEU A 1 486 ? 7.699 -26.172 -33.188 1 94 486 LEU A CA 1
ATOM 3913 C C . LEU A 1 486 ? 8.539 -27.156 -34 1 94 486 LEU A C 1
ATOM 3915 O O . LEU A 1 486 ? 9.75 -27.266 -33.781 1 94 486 LEU A O 1
ATOM 3919 N N . LEU A 1 487 ? 7.891 -27.875 -34.875 1 95.38 487 LEU A N 1
ATOM 3920 C CA . LEU A 1 487 ? 8.594 -28.75 -35.812 1 95.38 487 LEU A CA 1
ATOM 3921 C C . LEU A 1 487 ? 9.57 -27.969 -36.688 1 95.38 487 LEU A C 1
ATOM 3923 O O . LEU A 1 487 ? 10.703 -28.406 -36.906 1 95.38 487 LEU A O 1
ATOM 3927 N N . TYR A 1 488 ? 9.117 -26.812 -37.125 1 95.62 488 TYR A N 1
ATOM 3928 C CA . TYR A 1 488 ? 9.953 -25.953 -37.938 1 95.62 488 TYR A CA 1
ATOM 3929 C C . TYR A 1 488 ? 11.133 -25.422 -37.156 1 95.62 488 TYR A C 1
ATOM 3931 O O . TYR A 1 488 ? 12.242 -25.297 -37.688 1 95.62 488 TYR A O 1
ATOM 3939 N N . ILE A 1 489 ? 10.977 -25.078 -35.969 1 92.06 489 ILE A N 1
ATOM 3940 C CA . ILE A 1 489 ? 12.055 -24.609 -35.094 1 92.06 489 ILE A CA 1
ATOM 3941 C C . ILE A 1 489 ? 13.109 -25.703 -34.969 1 92.06 489 ILE A C 1
ATOM 3943 O O . ILE A 1 489 ? 14.312 -25.438 -35.062 1 92.06 489 ILE A O 1
ATOM 3947 N N . ASP A 1 490 ? 12.656 -26.922 -34.781 1 89.62 490 ASP A N 1
ATOM 3948 C CA . ASP A 1 490 ? 13.555 -28.062 -34.594 1 89.62 490 ASP A CA 1
ATOM 3949 C C . ASP A 1 490 ? 14.344 -28.344 -35.844 1 89.62 490 ASP A C 1
ATOM 3951 O O . ASP A 1 490 ? 15.469 -28.859 -35.781 1 89.62 490 ASP A O 1
ATOM 3955 N N . THR A 1 491 ? 13.75 -27.984 -36.969 1 93.19 491 THR A N 1
ATOM 3956 C CA . THR A 1 491 ? 14.391 -28.297 -38.25 1 93.19 491 THR A CA 1
ATOM 3957 C C . THR A 1 491 ? 15.102 -27.062 -38.812 1 93.19 491 THR A C 1
ATOM 3959 O O . THR A 1 491 ? 15.562 -27.047 -39.938 1 93.19 491 THR A O 1
ATOM 3962 N N . GLY A 1 492 ? 15.148 -25.938 -38.031 1 91.69 492 GLY A N 1
ATOM 3963 C CA . GLY A 1 492 ? 15.938 -24.75 -38.344 1 91.69 492 GLY A CA 1
ATOM 3964 C C . GLY A 1 492 ? 15.203 -23.766 -39.219 1 91.69 492 GLY A C 1
ATOM 3965 O O . GLY A 1 492 ? 15.789 -22.797 -39.719 1 91.69 492 GLY A O 1
ATOM 3966 N N . LYS A 1 493 ? 13.953 -23.969 -39.5 1 94.44 493 LYS A N 1
ATOM 3967 C CA . LYS A 1 493 ? 13.148 -23.047 -40.312 1 94.44 493 LYS A CA 1
ATOM 3968 C C . LYS A 1 493 ? 12.508 -21.984 -39.438 1 94.44 493 LYS A C 1
ATOM 3970 O O . LYS A 1 493 ? 11.281 -21.906 -39.312 1 94.44 493 LYS A O 1
ATOM 3975 N N . LYS A 1 494 ? 13.188 -21.094 -38.938 1 94.12 494 LYS A N 1
ATOM 3976 C CA . LYS A 1 494 ? 12.789 -20.156 -37.906 1 94.12 494 LYS A CA 1
ATOM 3977 C C . LYS A 1 494 ? 11.812 -19.109 -38.438 1 94.12 494 LYS A C 1
ATOM 3979 O O . LYS A 1 494 ? 10.836 -18.766 -37.781 1 94.12 494 LYS A O 1
ATOM 3984 N N . GLU A 1 495 ? 12.031 -18.625 -39.656 1 94.25 495 GLU A N 1
ATOM 3985 C CA . GLU A 1 495 ? 11.172 -17.594 -40.219 1 94.25 495 GLU A CA 1
ATOM 3986 C C . GLU A 1 495 ? 9.758 -18.125 -40.438 1 94.25 495 GLU A C 1
ATOM 3988 O O . GLU A 1 495 ? 8.773 -17.422 -40.156 1 94.25 495 GLU A O 1
ATOM 3993 N N . GLN A 1 496 ? 9.727 -19.297 -41 1 95.56 496 GLN A N 1
ATOM 3994 C CA . GLN A 1 496 ? 8.414 -19.906 -41.219 1 95.56 496 GLN A CA 1
ATOM 3995 C C . GLN A 1 496 ? 7.707 -20.172 -39.906 1 95.56 496 GLN A C 1
ATOM 3997 O O . GLN A 1 496 ? 6.488 -20.016 -39.812 1 95.56 496 GLN A O 1
ATOM 4002 N N . ALA A 1 497 ? 8.477 -20.609 -38.938 1 96.38 497 ALA A N 1
ATOM 4003 C CA . ALA A 1 497 ? 7.922 -20.859 -37.625 1 96.38 497 ALA A CA 1
ATOM 4004 C C . ALA A 1 497 ? 7.312 -19.594 -37.031 1 96.38 497 ALA A C 1
ATOM 4006 O O . ALA A 1 497 ? 6.211 -19.625 -36.469 1 96.38 497 ALA A O 1
ATOM 4007 N N . ILE A 1 498 ? 8.016 -18.516 -37.156 1 95.81 498 ILE A N 1
ATOM 4008 C CA . ILE A 1 498 ? 7.551 -17.234 -36.625 1 95.81 498 ILE A CA 1
ATOM 4009 C C . ILE A 1 498 ? 6.246 -16.828 -37.312 1 95.81 498 ILE A C 1
ATOM 4011 O O . ILE A 1 498 ? 5.312 -16.359 -36.656 1 95.81 498 ILE A O 1
ATOM 4015 N N . HIS A 1 499 ? 6.23 -17.016 -38.531 1 96.06 499 HIS A N 1
ATOM 4016 C CA . HIS A 1 499 ? 5.043 -16.656 -39.312 1 96.06 499 HIS A CA 1
ATOM 4017 C C . HIS A 1 499 ? 3.83 -17.469 -38.844 1 96.06 499 HIS A C 1
ATOM 4019 O O . HIS A 1 499 ? 2.748 -16.906 -38.656 1 96.06 499 HIS A O 1
ATOM 4025 N N . LEU A 1 500 ? 3.973 -18.703 -38.688 1 96.88 500 LEU A N 1
ATOM 4026 C CA . LEU A 1 500 ? 2.879 -19.578 -38.281 1 96.88 500 LEU A CA 1
ATOM 4027 C C . LEU A 1 500 ? 2.439 -19.266 -36.844 1 96.88 500 LEU A C 1
ATOM 4029 O O . LEU A 1 500 ? 1.25 -19.344 -36.531 1 96.88 500 LEU A O 1
ATOM 4033 N N . LEU A 1 501 ? 3.379 -19.016 -36.031 1 96 501 LEU A N 1
ATOM 4034 C CA . LEU A 1 501 ? 3.062 -18.656 -34.625 1 96 501 LEU A CA 1
ATOM 4035 C C . LEU A 1 501 ? 2.244 -17.375 -34.594 1 96 501 LEU A C 1
ATOM 4037 O O . LEU A 1 501 ? 1.297 -17.266 -33.812 1 96 501 LEU A O 1
ATOM 4041 N N . GLN A 1 502 ? 2.607 -16.422 -35.375 1 95.25 502 GLN A N 1
ATOM 4042 C CA . GLN A 1 502 ? 1.855 -15.18 -35.438 1 95.25 502 GLN A CA 1
ATOM 4043 C C . GLN A 1 502 ? 0.436 -15.414 -35.938 1 95.25 502 GLN A C 1
ATOM 4045 O O . GLN A 1 502 ? -0.514 -14.797 -35.438 1 95.25 502 GLN A O 1
ATOM 4050 N N . LYS A 1 503 ? 0.364 -16.25 -36.875 1 95.75 503 LYS A N 1
ATOM 4051 C CA . LYS A 1 503 ? -0.95 -16.609 -37.406 1 95.75 503 LYS A CA 1
ATOM 4052 C C . LYS A 1 503 ? -1.812 -17.266 -36.312 1 95.75 503 LYS A C 1
ATOM 4054 O O . LYS A 1 503 ? -2.994 -16.953 -36.188 1 95.75 503 LYS A O 1
ATOM 4059 N N . ALA A 1 504 ? -1.261 -18.219 -35.625 1 95.94 504 ALA A N 1
ATOM 4060 C CA . ALA A 1 504 ? -1.973 -18.906 -34.562 1 95.94 504 ALA A CA 1
ATOM 4061 C C . ALA A 1 504 ? -2.404 -17.922 -33.469 1 95.94 504 ALA A C 1
ATOM 4063 O O . ALA A 1 504 ? -3.473 -18.078 -32.875 1 95.94 504 ALA A O 1
ATOM 4064 N N . LYS A 1 505 ? -1.612 -16.984 -33.219 1 92.69 505 LYS A N 1
ATOM 4065 C CA . LYS A 1 505 ? -1.843 -16 -32.156 1 92.69 505 LYS A CA 1
ATOM 4066 C C . LYS A 1 505 ? -2.928 -15.008 -32.562 1 92.69 505 LYS A C 1
ATOM 4068 O O . LYS A 1 505 ? -3.795 -14.672 -31.734 1 92.69 505 LYS A O 1
ATOM 4073 N N . LYS A 1 506 ? -2.996 -14.531 -33.781 1 93.12 506 LYS A N 1
ATOM 4074 C CA . LYS A 1 506 ? -3.797 -13.383 -34.188 1 93.12 506 LYS A CA 1
ATOM 4075 C C . LYS A 1 506 ? -5.109 -13.828 -34.812 1 93.12 506 LYS A C 1
ATOM 4077 O O . LYS A 1 506 ? -6.133 -13.148 -34.656 1 93.12 506 LYS A O 1
ATOM 4082 N N . ASN A 1 507 ? -5.102 -14.961 -35.438 1 94.19 507 ASN A N 1
ATOM 4083 C CA . ASN A 1 507 ? -6.215 -15.281 -36.312 1 94.19 507 ASN A CA 1
ATOM 4084 C C . ASN A 1 507 ? -7.293 -16.078 -35.594 1 94.19 507 ASN A C 1
ATOM 4086 O O . ASN A 1 507 ? -8.406 -16.234 -36.094 1 94.19 507 ASN A O 1
ATOM 4090 N N . TYR A 1 508 ? -7.012 -16.609 -34.469 1 95.12 508 TYR A N 1
ATOM 4091 C CA . TYR A 1 508 ? -7.969 -17.469 -33.812 1 95.12 508 TYR A CA 1
ATOM 4092 C C . TYR A 1 508 ? -8.234 -16.984 -32.375 1 95.12 508 TYR A C 1
ATOM 4094 O O . TYR A 1 508 ? -7.305 -16.703 -31.625 1 95.12 508 TYR A O 1
ATOM 4102 N N . LYS A 1 509 ? -9.5 -16.859 -32.094 1 92.69 509 LYS A N 1
ATOM 4103 C CA . LYS A 1 509 ? -9.883 -16.344 -30.766 1 92.69 509 LYS A CA 1
ATOM 4104 C C . LYS A 1 509 ? -11.102 -17.094 -30.234 1 92.69 509 LYS A C 1
ATOM 4106 O O . LYS A 1 509 ? -11.812 -17.766 -30.984 1 92.69 509 LYS A O 1
ATOM 4111 N N . GLU A 1 510 ? -11.305 -17.094 -28.891 1 92.19 510 GLU A N 1
ATOM 4112 C CA . GLU A 1 510 ? -12.477 -17.578 -28.172 1 92.19 510 GLU A CA 1
ATOM 4113 C C . GLU A 1 510 ? -12.648 -19.078 -28.344 1 92.19 510 GLU A C 1
ATOM 4115 O O . GLU A 1 510 ? -13.766 -19.562 -28.562 1 92.19 510 GLU A O 1
ATOM 4120 N N . TYR A 1 511 ? -11.578 -19.797 -28.422 1 94.25 511 TYR A N 1
ATOM 4121 C CA . TYR A 1 511 ? -11.648 -21.25 -28.469 1 94.25 511 TYR A CA 1
ATOM 4122 C C . TYR A 1 511 ? -11.227 -21.859 -27.141 1 94.25 511 TYR A C 1
ATOM 4124 O O . TYR A 1 511 ? -10.711 -21.156 -26.266 1 94.25 511 TYR A O 1
ATOM 4132 N N . SER A 1 512 ? -11.523 -23.125 -26.953 1 94.19 512 SER A N 1
ATOM 4133 C CA . SER A 1 512 ? -11.242 -23.828 -25.703 1 94.19 512 SER A CA 1
ATOM 4134 C C . SER A 1 512 ? -9.742 -23.906 -25.453 1 94.19 512 SER A C 1
ATOM 4136 O O . SER A 1 512 ? -8.961 -24.203 -26.359 1 94.19 512 SER A O 1
ATOM 4138 N N . MET A 1 513 ? -9.336 -23.609 -24.234 1 92.75 513 MET A N 1
ATOM 4139 C CA . MET A 1 513 ? -7.945 -23.703 -23.797 1 92.75 513 MET A CA 1
ATOM 4140 C C . MET A 1 513 ? -7.074 -22.688 -24.547 1 92.75 513 MET A C 1
ATOM 4142 O O . MET A 1 513 ? -5.906 -22.953 -24.828 1 92.75 513 MET A O 1
ATOM 4146 N N . GLU A 1 514 ? -7.664 -21.578 -24.938 1 92.44 514 GLU A N 1
ATOM 4147 C CA . GLU A 1 514 ? -6.969 -20.547 -25.688 1 92.44 514 GLU A CA 1
ATOM 4148 C C . GLU A 1 514 ? -5.77 -20.016 -24.922 1 92.44 514 GLU A C 1
ATOM 4150 O O . GLU A 1 514 ? -4.707 -19.766 -25.5 1 92.44 514 GLU A O 1
ATOM 4155 N N . SER A 1 515 ? -5.945 -19.828 -23.609 1 84.75 515 SER A N 1
ATOM 4156 C CA . SER A 1 515 ? -4.871 -19.281 -22.781 1 84.75 515 SER A CA 1
ATOM 4157 C C . SER A 1 515 ? -3.631 -20.172 -22.828 1 84.75 515 SER A C 1
ATOM 4159 O O . SER A 1 515 ? -2.508 -19.672 -22.938 1 84.75 515 SER A O 1
ATOM 4161 N N . ARG A 1 516 ? -3.859 -21.391 -22.734 1 88.75 516 ARG A N 1
ATOM 4162 C CA . ARG A 1 516 ? -2.742 -22.328 -22.797 1 88.75 516 ARG A CA 1
ATOM 4163 C C . ARG A 1 516 ? -1.99 -22.188 -24.109 1 88.75 516 ARG A C 1
ATOM 4165 O O . ARG A 1 516 ? -0.758 -22.156 -24.125 1 88.75 516 ARG A O 1
ATOM 4172 N N . THR A 1 517 ? -2.723 -22.172 -25.234 1 91.81 517 THR A N 1
ATOM 4173 C CA . THR A 1 517 ? -2.125 -22.047 -26.562 1 91.81 517 THR A CA 1
ATOM 4174 C C . THR A 1 517 ? -1.354 -20.734 -26.688 1 91.81 517 THR A C 1
ATOM 4176 O O . THR A 1 517 ? -0.242 -20.719 -27.219 1 91.81 517 THR A O 1
ATOM 4179 N N . GLN A 1 518 ? -1.978 -19.703 -26.141 1 88.5 518 GLN A N 1
ATOM 4180 C CA . GLN A 1 518 ? -1.352 -18.391 -26.219 1 88.5 518 GLN A CA 1
ATOM 4181 C C . GLN A 1 518 ? -0.051 -18.344 -25.422 1 88.5 518 GLN A C 1
ATOM 4183 O O . GLN A 1 518 ? 0.933 -17.75 -25.859 1 88.5 518 GLN A O 1
ATOM 4188 N N . PHE A 1 519 ? -0.08 -18.953 -24.297 1 85.06 519 PHE A N 1
ATOM 4189 C CA . PHE A 1 519 ? 1.126 -19 -23.484 1 85.06 519 PHE A CA 1
ATOM 4190 C C . PHE A 1 519 ? 2.232 -19.781 -24.188 1 85.06 519 PHE A C 1
ATOM 4192 O O . PHE A 1 519 ? 3.396 -19.375 -24.156 1 85.06 519 PHE A O 1
ATOM 4199 N N . ARG A 1 520 ? 1.905 -20.844 -24.797 1 89.19 520 ARG A N 1
ATOM 4200 C CA . ARG A 1 520 ? 2.883 -21.656 -25.5 1 89.19 520 ARG A CA 1
ATOM 4201 C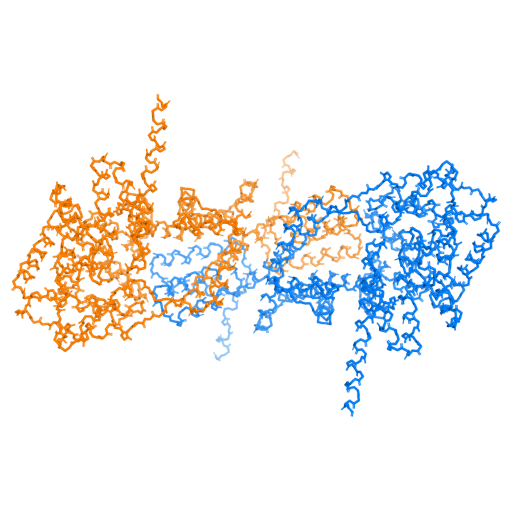 C . ARG A 1 520 ? 3.43 -20.938 -26.719 1 89.19 520 ARG A C 1
ATOM 4203 O O . ARG A 1 520 ? 4.621 -21.031 -27.016 1 89.19 520 ARG A O 1
ATOM 4210 N N . VAL A 1 521 ? 2.537 -20.25 -27.438 1 90.88 521 VAL A N 1
ATOM 4211 C CA . VAL A 1 521 ? 2.955 -19.438 -28.578 1 90.88 521 VAL A CA 1
ATOM 4212 C C . VAL A 1 521 ? 3.932 -18.359 -28.125 1 90.88 521 VAL A C 1
ATOM 4214 O O . VAL A 1 521 ? 4.965 -18.141 -28.766 1 90.88 521 VAL A O 1
ATOM 4217 N N . HIS A 1 522 ? 3.568 -17.75 -27.047 1 84.62 522 HIS A N 1
ATOM 4218 C CA . HIS A 1 522 ? 4.426 -16.703 -26.5 1 84.62 522 HIS A CA 1
ATOM 4219 C C . HIS A 1 522 ? 5.789 -17.266 -26.094 1 84.62 522 HIS A C 1
ATOM 4221 O O . HIS A 1 522 ? 6.82 -16.641 -26.344 1 84.62 522 HIS A O 1
ATOM 4227 N N . ALA A 1 523 ? 5.754 -18.328 -25.438 1 84.31 523 ALA A N 1
ATOM 4228 C CA . ALA A 1 523 ? 6.996 -18.969 -25.031 1 84.31 523 ALA A CA 1
ATOM 4229 C C . ALA A 1 523 ? 7.871 -19.312 -26.234 1 84.31 523 ALA A C 1
ATOM 4231 O O . ALA A 1 523 ? 9.094 -19.156 -26.188 1 84.31 523 ALA A O 1
ATOM 4232 N N . ALA A 1 524 ? 7.301 -19.844 -27.281 1 88.56 524 ALA A N 1
ATOM 4233 C CA . ALA A 1 524 ? 8.023 -20.203 -28.5 1 88.56 524 ALA A CA 1
ATOM 4234 C C . ALA A 1 524 ? 8.617 -18.969 -29.172 1 88.56 524 ALA A C 1
ATOM 4236 O O . ALA A 1 524 ? 9.766 -19 -29.625 1 88.56 524 ALA A O 1
ATOM 4237 N N . LEU A 1 525 ? 7.828 -17.922 -29.188 1 87.81 525 LEU A N 1
ATOM 4238 C CA . LEU A 1 525 ? 8.289 -16.672 -29.797 1 87.81 525 LEU A CA 1
ATOM 4239 C C . LEU A 1 525 ? 9.438 -16.078 -29 1 87.81 525 LEU A C 1
ATOM 4241 O O . LEU A 1 525 ? 10.391 -15.547 -29.578 1 87.81 525 LEU A O 1
ATOM 4245 N N . THR A 1 526 ? 9.297 -16.109 -27.703 1 80.38 526 THR A N 1
ATOM 4246 C CA . THR A 1 526 ? 10.336 -15.578 -26.844 1 80.38 526 THR A CA 1
ATOM 4247 C C . THR A 1 526 ? 11.633 -16.359 -27.016 1 80.38 526 THR A C 1
ATOM 4249 O O . THR A 1 526 ? 12.719 -15.766 -27 1 80.38 526 THR A O 1
ATOM 4252 N N . LYS A 1 527 ? 11.477 -17.641 -27.109 1 78.81 527 LYS A N 1
ATOM 4253 C CA . LYS A 1 527 ? 12.641 -18.5 -27.328 1 78.81 527 LYS A CA 1
ATOM 4254 C C . LYS A 1 527 ? 13.312 -18.172 -28.656 1 78.81 527 LYS A C 1
ATOM 4256 O O . LYS A 1 527 ? 14.547 -18.188 -28.75 1 78.81 527 LYS A O 1
ATOM 4261 N N . LEU A 1 528 ? 12.562 -17.922 -29.688 1 85.88 528 LEU A N 1
ATOM 4262 C CA . LEU A 1 528 ? 13.078 -17.609 -31.016 1 85.88 528 LEU A CA 1
ATOM 4263 C C . LEU A 1 528 ? 13.75 -16.234 -31.016 1 85.88 528 LEU A C 1
ATOM 4265 O O . LEU A 1 528 ? 14.758 -16.047 -31.719 1 85.88 528 LEU A O 1
ATOM 4269 N N . LYS A 1 529 ? 13.234 -15.227 -30.297 1 75.31 529 LYS A N 1
ATOM 4270 C CA . LYS A 1 529 ? 13.828 -13.891 -30.219 1 75.31 529 LYS A CA 1
ATOM 4271 C C . LYS A 1 529 ? 15.148 -13.914 -29.453 1 75.31 529 LYS A C 1
ATOM 4273 O O . LYS A 1 529 ? 16.094 -13.219 -29.828 1 75.31 529 LYS A O 1
ATOM 4278 N N . ALA A 1 530 ? 15.094 -14.664 -28.469 1 65.19 530 ALA A N 1
ATOM 4279 C CA . ALA A 1 530 ? 16.312 -14.766 -27.656 1 65.19 530 ALA A CA 1
ATOM 4280 C C . ALA A 1 530 ? 17.453 -15.383 -28.453 1 65.19 530 ALA A C 1
ATOM 4282 O O . ALA A 1 530 ? 18.609 -15 -28.281 1 65.19 530 ALA A O 1
ATOM 4283 N N . ASP A 1 531 ? 17.125 -16.25 -29.203 1 58.19 531 ASP A N 1
ATOM 4284 C CA . ASP A 1 531 ? 18.094 -16.922 -30.062 1 58.19 531 ASP A CA 1
ATOM 4285 C C . ASP A 1 531 ? 18.641 -15.977 -31.125 1 58.19 531 ASP A C 1
ATOM 4287 O O . ASP A 1 531 ? 19.797 -16.078 -31.516 1 58.19 531 ASP A O 1
ATOM 4291 N N . THR A 1 532 ? 17.766 -15.109 -31.422 1 55.34 532 THR A N 1
ATOM 4292 C CA . THR A 1 532 ? 18.219 -14.125 -32.406 1 55.34 532 THR A CA 1
ATOM 4293 C C . THR A 1 532 ? 19.141 -13.102 -31.75 1 55.34 532 THR A C 1
ATOM 4295 O O . THR A 1 532 ? 20.125 -12.672 -32.344 1 55.34 532 THR A O 1
ATOM 4298 N N . ASN A 1 533 ? 18.75 -12.633 -30.531 1 48.84 533 ASN A N 1
ATOM 4299 C CA . ASN A 1 533 ? 19.641 -11.711 -29.828 1 48.84 533 ASN A CA 1
ATOM 4300 C C . ASN A 1 533 ? 20.953 -12.383 -29.438 1 48.84 533 ASN A C 1
ATOM 4302 O O . ASN A 1 533 ? 22.016 -11.742 -29.453 1 48.84 533 ASN A O 1
ATOM 4306 N N . ASP A 1 534 ? 20.938 -13.57 -29.016 1 44.53 534 ASP A N 1
ATOM 4307 C CA . ASP A 1 534 ? 22.156 -14.32 -28.734 1 44.53 534 ASP A CA 1
ATOM 4308 C C . ASP A 1 534 ? 22.953 -14.547 -30.016 1 44.53 534 ASP A C 1
ATOM 4310 O O . ASP A 1 534 ? 24.188 -14.562 -30 1 44.53 534 ASP A O 1
ATOM 4314 N N . GLN A 1 535 ? 22.391 -14.828 -31.125 1 42.59 535 GLN A N 1
ATOM 4315 C CA . GLN A 1 535 ? 23.094 -14.945 -32.406 1 42.59 535 GLN A CA 1
ATOM 4316 C C . GLN A 1 535 ? 23.656 -13.602 -32.844 1 42.59 535 GLN A C 1
ATOM 4318 O O . GLN A 1 535 ? 24.75 -13.531 -33.438 1 42.59 535 GLN A O 1
ATOM 4323 N N . ASP A 1 536 ? 23.047 -12.562 -32.688 1 37.28 536 ASP A N 1
ATOM 4324 C CA . ASP A 1 536 ? 23.625 -11.273 -33.031 1 37.28 536 ASP A CA 1
ATOM 4325 C C . ASP A 1 536 ? 24.812 -10.945 -32.125 1 37.28 536 ASP A C 1
ATOM 4327 O O . ASP A 1 536 ? 25.766 -10.281 -32.531 1 37.28 536 ASP A O 1
ATOM 4331 N N . GLU A 1 537 ? 24.703 -11.352 -30.984 1 36.03 537 GLU A N 1
ATOM 4332 C CA . GLU A 1 537 ? 25.875 -11.148 -30.141 1 36.03 537 GLU A CA 1
ATOM 4333 C C . GLU A 1 537 ? 27 -12.117 -30.5 1 36.03 537 GLU A C 1
ATOM 4335 O O . GLU A 1 537 ? 28.172 -11.797 -30.344 1 36.03 537 GLU A O 1
ATOM 4340 N N . ILE A 1 538 ? 26.812 -13.336 -30.859 1 35.72 538 ILE A N 1
ATOM 4341 C CA . ILE A 1 538 ? 27.875 -14.219 -31.312 1 35.72 538 ILE A CA 1
ATOM 4342 C C . ILE A 1 538 ? 28.453 -13.711 -32.625 1 35.72 538 ILE A C 1
ATOM 4344 O O . ILE A 1 538 ? 29.656 -13.844 -32.875 1 35.72 538 ILE A O 1
ATOM 4348 N N . THR A 1 539 ? 27.781 -13.141 -33.5 1 32.66 539 THR A N 1
ATOM 4349 C CA . THR A 1 539 ? 28.375 -12.648 -34.75 1 32.66 539 THR A CA 1
ATOM 4350 C C . THR A 1 539 ? 29.141 -11.344 -34.5 1 32.66 539 THR A C 1
ATOM 4352 O O . THR A 1 539 ? 29.922 -10.906 -35.344 1 32.66 539 THR A O 1
ATOM 4355 N N . THR A 1 540 ? 28.641 -10.648 -33.5 1 31.25 540 THR A N 1
ATOM 4356 C CA . THR A 1 540 ? 29.469 -9.469 -33.281 1 31.25 540 THR A CA 1
ATOM 4357 C C . THR A 1 540 ? 30.766 -9.844 -32.562 1 31.25 540 THR A C 1
ATOM 4359 O O . THR A 1 540 ? 31.594 -8.984 -32.281 1 31.25 540 THR A O 1
ATOM 4362 N N . LEU A 1 541 ? 30.781 -10.953 -32.094 1 24.62 541 LEU A N 1
ATOM 4363 C CA . LEU A 1 541 ? 32.125 -11.336 -31.594 1 24.62 541 LEU A CA 1
ATOM 4364 C C . LEU A 1 541 ? 32.938 -11.953 -32.719 1 24.62 541 LEU A C 1
ATOM 4366 O O . LEU A 1 541 ? 34.156 -11.734 -32.781 1 24.62 541 LEU A O 1
ATOM 4370 N N . SER B 1 1 ? -4.285 -33.812 47.812 1 21.89 1 SER B N 1
ATOM 4371 C CA . SER B 1 1 ? -3.754 -34.5 46.656 1 21.89 1 SER B CA 1
ATOM 4372 C C . SER B 1 1 ? -3.98 -33.719 45.375 1 21.89 1 SER B C 1
ATOM 4374 O O . SER B 1 1 ? -3.33 -33.969 44.344 1 21.89 1 SER B O 1
ATOM 4376 N N . GLN B 1 2 ? -5.156 -33.094 45.125 1 24.61 2 GLN B N 1
ATOM 4377 C CA . GLN B 1 2 ? -5.863 -32.156 44.219 1 24.61 2 GLN B CA 1
ATOM 4378 C C . GLN B 1 2 ? -5.031 -30.922 43.938 1 24.61 2 GLN B C 1
ATOM 4380 O O . GLN B 1 2 ? -5.316 -30.172 43 1 24.61 2 GLN B O 1
ATOM 4385 N N . LEU B 1 3 ? -4.324 -30.359 44.906 1 23.38 3 LEU B N 1
ATOM 4386 C CA . LEU B 1 3 ? -3.504 -29.172 45.031 1 23.38 3 LEU B CA 1
ATOM 4387 C C . LEU B 1 3 ? -2.361 -29.188 44.031 1 23.38 3 LEU B C 1
ATOM 4389 O O . LEU B 1 3 ? -1.732 -28.156 43.75 1 23.38 3 LEU B O 1
ATOM 4393 N N . LEU B 1 4 ? -1.782 -30.359 43.781 1 22.81 4 LEU B N 1
ATOM 4394 C CA . LEU B 1 4 ? -0.518 -30.547 43.094 1 22.81 4 LEU B CA 1
ATOM 4395 C C . LEU B 1 4 ? -0.626 -30.109 41.625 1 22.81 4 LEU B C 1
ATOM 4397 O O . LEU B 1 4 ? 0.39 -29.922 40.969 1 22.81 4 LEU B O 1
ATOM 4401 N N . LEU B 1 5 ? -1.796 -30.375 41.031 1 22.19 5 LEU B N 1
ATOM 4402 C CA . LEU B 1 5 ? -1.945 -30.375 39.562 1 22.19 5 LEU B CA 1
ATOM 4403 C C . LEU B 1 5 ? -1.795 -28.953 39.031 1 22.19 5 LEU B C 1
ATOM 4405 O O . LEU B 1 5 ? -1.827 -28.75 37.812 1 22.19 5 LEU B O 1
ATOM 4409 N N . PHE B 1 6 ? -2.088 -27.953 39.812 1 22.86 6 PHE B N 1
ATOM 4410 C CA . PHE B 1 6 ? -2.193 -26.547 39.469 1 22.86 6 PHE B CA 1
ATOM 4411 C C . PHE B 1 6 ? -0.836 -25.984 39.031 1 22.86 6 PHE B C 1
ATOM 4413 O O . PHE B 1 6 ? -0.716 -24.797 38.719 1 22.86 6 PHE B O 1
ATOM 4420 N N . SER B 1 7 ? 0.282 -26.531 39.562 1 22.89 7 SER B N 1
ATOM 4421 C CA . SER B 1 7 ? 1.643 -26.031 39.406 1 22.89 7 SER B CA 1
ATOM 4422 C C . SER B 1 7 ? 2.076 -26.094 37.938 1 22.89 7 SER B C 1
ATOM 4424 O O . SER B 1 7 ? 3.262 -26.266 37.656 1 22.89 7 SER B O 1
ATOM 4426 N N . VAL B 1 8 ? 1.209 -26.562 37.094 1 24.91 8 VAL B N 1
ATOM 4427 C CA . VAL B 1 8 ? 1.548 -26.672 35.688 1 24.91 8 VAL B CA 1
ATOM 4428 C C . VAL B 1 8 ? 2.357 -25.453 35.25 1 24.91 8 VAL B C 1
ATOM 4430 O O . VAL B 1 8 ? 2.16 -24.344 35.781 1 24.91 8 VAL B O 1
ATOM 4433 N N . PHE B 1 9 ? 3.344 -25.594 34.188 1 25.34 9 PHE B N 1
ATOM 4434 C CA . PHE B 1 9 ? 4.605 -25.031 33.719 1 25.34 9 PHE B CA 1
ATOM 4435 C C . PHE B 1 9 ? 4.434 -23.578 33.312 1 25.34 9 PHE B C 1
ATOM 4437 O O . PHE B 1 9 ? 3.816 -23.281 32.281 1 25.34 9 PHE B O 1
ATOM 4444 N N . LEU B 1 10 ? 4.152 -22.766 34.156 1 24.31 10 LEU B N 1
ATOM 4445 C CA . LEU B 1 10 ? 4.324 -21.328 34 1 24.31 10 LEU B CA 1
ATOM 4446 C C . LEU B 1 10 ? 5.645 -21 33.312 1 24.31 10 LEU B C 1
ATOM 4448 O O . LEU B 1 10 ? 6.684 -20.891 33.969 1 24.31 10 LEU B O 1
ATOM 4452 N N . TYR B 1 11 ? 6.098 -21.781 32.312 1 29.28 11 TYR B N 1
ATOM 4453 C CA . TYR B 1 11 ? 7.32 -21.281 31.688 1 29.28 11 TYR B CA 1
ATOM 4454 C C . TYR B 1 11 ? 7.266 -19.781 31.5 1 29.28 11 TYR B C 1
ATOM 4456 O O . TYR B 1 11 ? 6.293 -19.25 30.953 1 29.28 11 TYR B O 1
ATOM 4464 N N . PRO B 1 12 ? 7.816 -19.047 32.312 1 32.31 12 PRO B N 1
ATOM 4465 C CA . PRO B 1 12 ? 7.961 -17.609 32.125 1 32.31 12 PRO B CA 1
ATOM 4466 C C . PRO B 1 12 ? 8.133 -17.219 30.656 1 32.31 12 PRO B C 1
ATOM 4468 O O . PRO B 1 12 ? 8.969 -17.812 29.953 1 32.31 12 PRO B O 1
ATOM 4471 N N . CYS B 1 13 ? 7.141 -16.922 29.906 1 34 13 CYS B N 1
ATOM 4472 C CA . CYS B 1 13 ? 7.098 -16.422 28.531 1 34 13 CYS B CA 1
ATOM 4473 C C . CYS B 1 13 ? 8.242 -15.453 28.281 1 34 13 CYS B C 1
ATOM 4475 O O . CYS B 1 13 ? 8.148 -14.273 28.609 1 34 13 CYS B O 1
ATOM 4477 N N . VAL B 1 14 ? 9.43 -15.773 28.641 1 40.94 14 VAL B N 1
ATOM 4478 C CA . VAL B 1 14 ? 10.633 -15.016 28.281 1 40.94 14 VAL B CA 1
ATOM 4479 C C . VAL B 1 14 ? 10.562 -14.594 26.828 1 40.94 14 VAL B C 1
ATOM 4481 O O . VAL B 1 14 ? 10.484 -15.445 25.922 1 40.94 14 VAL B O 1
ATOM 4484 N N . GLN B 1 15 ? 10.039 -13.328 26.547 1 57.34 15 GLN B N 1
ATOM 4485 C CA . GLN B 1 15 ? 10.047 -12.703 25.234 1 57.34 15 GLN B CA 1
ATOM 4486 C C . GLN B 1 15 ? 11.367 -12.961 24.5 1 57.34 15 GLN B C 1
ATOM 4488 O O . GLN B 1 15 ? 12.438 -12.695 25.047 1 57.34 15 GLN B O 1
ATOM 4493 N N . MET B 1 16 ? 11.477 -13.883 23.75 1 65.38 16 MET B N 1
ATOM 4494 C CA . MET B 1 16 ? 12.617 -14.398 23 1 65.38 16 MET B CA 1
ATOM 4495 C C . MET B 1 16 ? 13.203 -13.328 22.078 1 65.38 16 MET B C 1
ATOM 4497 O O . MET B 1 16 ? 12.484 -12.438 21.625 1 65.38 16 MET B O 1
ATOM 4501 N N . SER B 1 17 ? 14.555 -13.305 22.109 1 74.56 17 SER B N 1
ATOM 4502 C CA . SER B 1 17 ? 15.266 -12.477 21.141 1 74.56 17 SER B CA 1
ATOM 4503 C C . SER B 1 17 ? 14.898 -12.859 19.719 1 74.56 17 SER B C 1
ATOM 4505 O O . SER B 1 17 ? 14.375 -13.953 19.469 1 74.56 17 SER B O 1
ATOM 4507 N N . LEU B 1 18 ? 15.094 -12.023 18.828 1 77.5 18 LEU B N 1
ATOM 4508 C CA . LEU B 1 18 ? 14.836 -12.281 17.422 1 77.5 18 LEU B CA 1
ATOM 4509 C C . LEU B 1 18 ? 15.602 -13.516 16.938 1 77.5 18 LEU B C 1
ATOM 4511 O O . LEU B 1 18 ? 15.047 -14.367 16.234 1 77.5 18 LEU B O 1
ATOM 4515 N N . GLN B 1 19 ? 16.844 -13.68 17.344 1 79.94 19 GLN B N 1
ATOM 4516 C CA . GLN B 1 19 ? 17.672 -14.805 16.938 1 79.94 19 GLN B CA 1
ATOM 4517 C C . GLN B 1 19 ? 17.094 -16.125 17.453 1 79.94 19 GLN B C 1
ATOM 4519 O O . GLN B 1 19 ? 17.078 -17.125 16.719 1 79.94 19 GLN B O 1
ATOM 4524 N N . ALA B 1 20 ? 16.672 -16.094 18.672 1 83 20 ALA B N 1
ATOM 4525 C CA . ALA B 1 20 ? 16.078 -17.312 19.25 1 83 20 ALA B CA 1
ATOM 4526 C C . ALA B 1 20 ? 14.805 -17.703 18.516 1 83 20 ALA B C 1
ATOM 4528 O O . ALA B 1 20 ? 14.531 -18.891 18.328 1 83 20 ALA B O 1
ATOM 4529 N N . CYS B 1 21 ? 14.016 -16.75 18.156 1 83.62 21 CYS B N 1
ATOM 4530 C CA . CYS B 1 21 ? 12.797 -17 17.391 1 83.62 21 CYS B CA 1
ATOM 4531 C C . CYS B 1 21 ? 13.117 -17.609 16.031 1 83.62 21 CYS B C 1
ATOM 4533 O O . CYS B 1 21 ? 12.484 -18.578 15.625 1 83.62 21 CYS B O 1
ATOM 4535 N N . LEU B 1 22 ? 14.117 -17.047 15.375 1 84.31 22 LEU B N 1
ATOM 4536 C CA . LEU B 1 22 ? 14.5 -17.531 14.055 1 84.31 22 LEU B CA 1
ATOM 4537 C C . LEU B 1 22 ? 15.023 -18.953 14.125 1 84.31 22 LEU B C 1
ATOM 4539 O O . LEU B 1 22 ? 14.695 -19.781 13.266 1 84.31 22 LEU B O 1
ATOM 4543 N N . ASP B 1 23 ? 15.781 -19.25 15.117 1 87.94 23 ASP B N 1
ATOM 4544 C CA . ASP B 1 23 ? 16.328 -20.594 15.281 1 87.94 23 ASP B CA 1
ATOM 4545 C C . ASP B 1 23 ? 15.219 -21.609 15.523 1 87.94 23 ASP B C 1
ATOM 4547 O O . ASP B 1 23 ? 15.25 -22.719 14.969 1 87.94 23 ASP B O 1
ATOM 4551 N N . GLU B 1 24 ? 14.305 -21.25 16.328 1 89.81 24 GLU B N 1
ATOM 4552 C CA . GLU B 1 24 ? 13.188 -22.156 16.609 1 89.81 24 GLU B CA 1
ATOM 4553 C C . GLU B 1 24 ? 12.344 -22.391 15.352 1 89.81 24 GLU B C 1
ATOM 4555 O O . GLU B 1 24 ? 11.836 -23.484 15.141 1 89.81 24 GLU B O 1
ATOM 4560 N N . CYS B 1 25 ? 12.148 -21.391 14.609 1 89.69 25 CYS B N 1
ATOM 4561 C CA . CYS B 1 25 ? 11.398 -21.516 13.359 1 89.69 25 CYS B CA 1
ATOM 4562 C C . CYS B 1 25 ? 12.133 -22.422 12.375 1 89.69 25 CYS B C 1
ATOM 4564 O O . CYS B 1 25 ? 11.508 -23.203 11.664 1 89.69 25 CYS B O 1
ATOM 4566 N N . MET B 1 26 ? 13.461 -22.25 12.359 1 89.75 26 MET B N 1
ATOM 4567 C CA . MET B 1 26 ? 14.258 -23.125 11.5 1 89.75 26 MET B CA 1
ATOM 4568 C C . MET B 1 26 ? 14.094 -24.578 11.906 1 89.75 26 MET B C 1
ATOM 4570 O O . MET B 1 26 ? 14 -25.469 11.047 1 89.75 26 MET B O 1
ATOM 4574 N N . GLU B 1 27 ? 14.055 -24.812 13.148 1 91.81 27 GLU B N 1
ATOM 4575 C CA . GLU B 1 27 ? 13.852 -26.156 13.656 1 91.81 27 GLU B CA 1
ATOM 4576 C C . GLU B 1 27 ? 12.484 -26.703 13.258 1 91.81 27 GLU B C 1
ATOM 4578 O O . GLU B 1 27 ? 12.352 -27.875 12.891 1 91.81 27 GLU B O 1
ATOM 4583 N N . ALA B 1 28 ? 11.492 -25.875 13.383 1 92.12 28 ALA B N 1
ATOM 4584 C CA . ALA B 1 28 ? 10.141 -26.281 13.008 1 92.12 28 ALA B CA 1
ATOM 4585 C C . ALA B 1 28 ? 10.047 -26.609 11.523 1 92.12 28 ALA B C 1
ATOM 4587 O O . ALA B 1 28 ? 9.375 -27.562 11.133 1 92.12 28 ALA B O 1
ATOM 4588 N N . LEU B 1 29 ? 10.711 -25.859 10.734 1 90.56 29 LEU B N 1
ATOM 4589 C CA . LEU B 1 29 ? 10.703 -26.109 9.297 1 90.56 29 LEU B CA 1
ATOM 4590 C C . LEU B 1 29 ? 11.43 -27.391 8.953 1 90.56 29 LEU B C 1
ATOM 4592 O O . LEU B 1 29 ? 11.039 -28.109 8.023 1 90.56 29 LEU B O 1
ATOM 4596 N N . ASP B 1 30 ? 12.484 -27.578 9.703 1 90.56 30 ASP B N 1
ATOM 4597 C CA . ASP B 1 30 ? 13.203 -28.828 9.516 1 90.56 30 ASP B CA 1
ATOM 4598 C C . ASP B 1 30 ? 12.305 -30.031 9.805 1 90.56 30 ASP B C 1
ATOM 4600 O O . ASP B 1 30 ? 12.344 -31.031 9.086 1 90.56 30 ASP B O 1
ATOM 4604 N N . LEU B 1 31 ? 11.531 -29.938 10.828 1 91.5 31 LEU B N 1
ATOM 4605 C CA . LEU B 1 31 ? 10.57 -30.984 11.148 1 91.5 31 LEU B CA 1
ATOM 4606 C C . LEU B 1 31 ? 9.547 -31.141 10.031 1 91.5 31 LEU B C 1
ATOM 4608 O O . LEU B 1 31 ? 9.234 -32.25 9.625 1 91.5 31 LEU B O 1
ATOM 4612 N N . PHE B 1 32 ? 9.07 -30.094 9.508 1 90.19 32 PHE B N 1
ATOM 4613 C CA . PHE B 1 32 ? 8.086 -30.094 8.43 1 90.19 32 PHE B CA 1
ATOM 4614 C C . PHE B 1 32 ? 8.641 -30.781 7.188 1 90.19 32 PHE B C 1
ATOM 4616 O O . PHE B 1 32 ? 7.973 -31.641 6.594 1 90.19 32 PHE B O 1
ATOM 4623 N N . LEU B 1 33 ? 9.844 -30.469 6.855 1 89.69 33 LEU B N 1
ATOM 4624 C CA . LEU B 1 33 ? 10.453 -30.984 5.633 1 89.69 33 LEU B CA 1
ATOM 4625 C C . LEU B 1 33 ? 10.82 -32.469 5.789 1 89.69 33 LEU B C 1
ATOM 4627 O O . LEU B 1 33 ? 11.039 -33.156 4.793 1 89.69 33 LEU B O 1
ATOM 4631 N N . ASN B 1 34 ? 10.867 -32.844 7.055 1 89.69 34 ASN B N 1
ATOM 4632 C CA . ASN B 1 34 ? 11.094 -34.281 7.34 1 89.69 34 ASN B CA 1
ATOM 4633 C C . ASN B 1 34 ? 9.781 -35 7.586 1 89.69 34 ASN B C 1
ATOM 4635 O O . ASN B 1 34 ? 9.781 -36.094 8.188 1 89.69 34 ASN B O 1
ATOM 4639 N N . ASN B 1 35 ? 8.672 -34.469 7.254 1 89.94 35 ASN B N 1
ATOM 4640 C CA . ASN B 1 35 ? 7.344 -35.062 7.25 1 89.94 35 ASN B CA 1
ATOM 4641 C C . ASN B 1 35 ? 6.754 -35.125 8.656 1 89.94 35 ASN B C 1
ATOM 4643 O O . ASN B 1 35 ? 5.781 -35.844 8.891 1 89.94 35 ASN B O 1
ATOM 4647 N N . HIS B 1 36 ? 7.418 -34.469 9.625 1 90.12 36 HIS B N 1
ATOM 4648 C CA . HIS B 1 36 ? 6.836 -34.344 10.961 1 90.12 36 HIS B CA 1
ATOM 4649 C C . HIS B 1 36 ? 5.953 -33.094 11.062 1 90.12 36 HIS B C 1
ATOM 4651 O O . HIS B 1 36 ? 6.242 -32.188 11.844 1 90.12 36 HIS B O 1
ATOM 4657 N N . PHE B 1 37 ? 4.883 -33.156 10.383 1 87.19 37 PHE B N 1
ATOM 4658 C CA . PHE B 1 37 ? 4.047 -31.969 10.164 1 87.19 37 PHE B CA 1
ATOM 4659 C C . PHE B 1 37 ? 3.391 -31.516 11.461 1 87.19 37 PHE B C 1
ATOM 4661 O O . PHE B 1 37 ? 3.422 -30.328 11.797 1 87.19 37 PHE B O 1
ATOM 4668 N N . ASN B 1 38 ? 2.834 -32.438 12.203 1 88 38 ASN B N 1
ATOM 4669 C CA . ASN B 1 38 ? 2.137 -32.094 13.438 1 88 38 ASN B CA 1
ATOM 4670 C C . ASN B 1 38 ? 3.096 -31.547 14.477 1 88 38 ASN B C 1
ATOM 4672 O O . ASN B 1 38 ? 2.756 -30.609 15.195 1 88 38 ASN B O 1
ATOM 4676 N N . GLU B 1 39 ? 4.266 -32.156 14.531 1 91.19 39 GLU B N 1
ATOM 4677 C CA . GLU B 1 39 ? 5.27 -31.688 15.477 1 91.19 39 GLU B CA 1
ATOM 4678 C C . GLU B 1 39 ? 5.723 -30.266 15.125 1 91.19 39 GLU B C 1
ATOM 4680 O O . GLU B 1 39 ? 6.004 -29.469 16.016 1 91.19 39 GLU B O 1
ATOM 4685 N N . SER B 1 40 ? 5.867 -30.062 13.836 1 91.25 40 SER B N 1
ATOM 4686 C CA . SER B 1 40 ? 6.234 -28.734 13.367 1 91.25 40 SER B CA 1
ATOM 4687 C C . SER B 1 40 ? 5.207 -27.688 13.805 1 91.25 40 SER B C 1
ATOM 4689 O O . SER B 1 40 ? 5.562 -26.656 14.375 1 91.25 40 SER B O 1
ATOM 4691 N N . LEU B 1 41 ? 3.912 -27.969 13.602 1 89.81 41 LEU B N 1
ATOM 4692 C CA . LEU B 1 41 ? 2.836 -27.047 13.953 1 89.81 41 LEU B CA 1
ATOM 4693 C C . LEU B 1 41 ? 2.756 -26.859 15.469 1 89.81 41 LEU B C 1
ATOM 4695 O O . LEU B 1 41 ? 2.52 -25.75 15.945 1 89.81 41 LEU B O 1
ATOM 4699 N N . ASP B 1 42 ? 3.002 -27.938 16.203 1 91.69 42 ASP B N 1
ATOM 4700 C CA . ASP B 1 42 ? 2.959 -27.875 17.656 1 91.69 42 ASP B CA 1
ATOM 4701 C C . ASP B 1 42 ? 4.074 -26.984 18.203 1 91.69 42 ASP B C 1
ATOM 4703 O O . ASP B 1 42 ? 3.902 -26.328 19.219 1 91.69 42 ASP B O 1
ATOM 4707 N N . LYS B 1 43 ? 5.137 -27 17.531 1 91.25 43 LYS B N 1
ATOM 4708 C CA . LYS B 1 43 ? 6.277 -26.203 17.953 1 91.25 43 LYS B CA 1
ATOM 4709 C C . LYS B 1 43 ? 6.035 -24.719 17.672 1 91.25 43 LYS B C 1
ATOM 4711 O O . LYS B 1 43 ? 6.512 -23.859 18.406 1 91.25 43 LYS B O 1
ATOM 4716 N N . LEU B 1 44 ? 5.316 -24.438 16.609 1 89.81 44 LEU B N 1
ATOM 4717 C CA . LEU B 1 44 ? 5.109 -23.062 16.172 1 89.81 44 LEU B CA 1
ATOM 4718 C C . LEU B 1 44 ? 3.91 -22.438 16.875 1 89.81 44 LEU B C 1
ATOM 4720 O O . LEU B 1 44 ? 3.918 -21.25 17.188 1 89.81 44 LEU B O 1
ATOM 4724 N N . ARG B 1 45 ? 2.895 -23.156 17.234 1 88.19 45 ARG B N 1
ATOM 4725 C CA . ARG B 1 45 ? 1.57 -22.703 17.656 1 88.19 45 ARG B CA 1
ATOM 4726 C C . ARG B 1 45 ? 1.653 -21.859 18.922 1 88.19 45 ARG B C 1
ATOM 4728 O O . ARG B 1 45 ? 1.044 -20.797 19 1 88.19 45 ARG B O 1
ATOM 4735 N N . PRO B 1 46 ? 2.473 -22.281 19.922 1 85.38 46 PRO B N 1
ATOM 4736 C CA . PRO B 1 46 ? 2.463 -21.531 21.188 1 85.38 46 PRO B CA 1
ATOM 4737 C C . PRO B 1 46 ? 2.943 -20.094 21.031 1 85.38 46 PRO B C 1
ATOM 4739 O O . PRO B 1 46 ? 2.512 -19.219 21.781 1 85.38 46 PRO B O 1
ATOM 4742 N N . ARG B 1 47 ? 3.766 -19.859 20.078 1 85.62 47 ARG B N 1
ATOM 4743 C CA . ARG B 1 47 ? 4.348 -18.531 19.969 1 85.62 47 ARG B CA 1
ATOM 4744 C C . ARG B 1 47 ? 3.816 -17.812 18.719 1 85.62 47 ARG B C 1
ATOM 4746 O O . ARG B 1 47 ? 4.312 -16.75 18.359 1 85.62 47 ARG B O 1
ATOM 4753 N N . SER B 1 48 ? 2.84 -18.406 18.141 1 82.88 48 SER B N 1
ATOM 4754 C CA . SER B 1 48 ? 2.303 -17.844 16.906 1 82.88 48 SER B CA 1
ATOM 4755 C C . SER B 1 48 ? 1.541 -16.547 17.172 1 82.88 48 SER B C 1
ATOM 4757 O O . SER B 1 48 ? 1.346 -15.734 16.266 1 82.88 48 SER B O 1
ATOM 4759 N N . LYS B 1 49 ? 1.195 -16.266 18.406 1 77.88 49 LYS B N 1
ATOM 4760 C CA . LYS B 1 49 ? 0.474 -15.031 18.734 1 77.88 49 LYS B CA 1
ATOM 4761 C C . LYS B 1 49 ? 1.427 -13.953 19.234 1 77.88 49 LYS B C 1
ATOM 4763 O O . LYS B 1 49 ? 1.043 -12.789 19.359 1 77.88 49 LYS B O 1
ATOM 4768 N N . GLU B 1 50 ? 2.652 -14.336 19.469 1 76.69 50 GLU B N 1
ATOM 4769 C CA . GLU B 1 50 ? 3.598 -13.398 20.062 1 76.69 50 GLU B CA 1
ATOM 4770 C C . GLU B 1 50 ? 4.676 -12.984 19.078 1 76.69 50 GLU B C 1
ATOM 4772 O O . GLU B 1 50 ? 4.953 -11.797 18.906 1 76.69 50 GLU B O 1
ATOM 4777 N N . SER B 1 51 ? 5.277 -13.969 18.391 1 81.44 51 SER B N 1
ATOM 4778 C CA . SER B 1 51 ? 6.414 -13.758 17.516 1 81.44 51 SER B CA 1
ATOM 4779 C C . SER B 1 51 ? 5.969 -13.648 16.047 1 81.44 51 SER B C 1
ATOM 4781 O O . SER B 1 51 ? 5.215 -14.492 15.57 1 81.44 51 SER B O 1
ATOM 4783 N N . MET B 1 52 ? 6.441 -12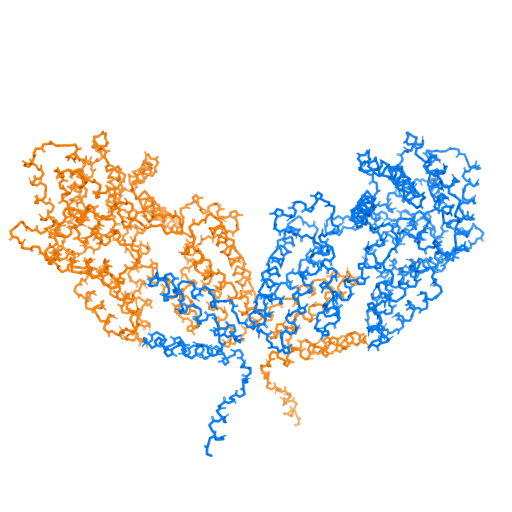.633 15.414 1 81.81 52 MET B N 1
ATOM 4784 C CA . MET B 1 52 ? 6.055 -12.422 14.023 1 81.81 52 MET B CA 1
ATOM 4785 C C . MET B 1 52 ? 6.512 -13.578 13.141 1 81.81 52 MET B C 1
ATOM 4787 O O . MET B 1 52 ? 5.781 -14.008 12.25 1 81.81 52 MET B O 1
ATOM 4791 N N . TYR B 1 53 ? 7.695 -14.148 13.391 1 83.88 53 TYR B N 1
ATOM 4792 C CA . TYR B 1 53 ? 8.195 -15.227 12.555 1 83.88 53 TYR B CA 1
ATOM 4793 C C . TYR B 1 53 ? 7.469 -16.531 12.844 1 83.88 53 TYR B C 1
ATOM 4795 O O . TYR B 1 53 ? 7.172 -17.297 11.93 1 83.88 53 TYR B O 1
ATOM 4803 N N . HIS B 1 54 ? 7.227 -16.797 14.156 1 86.62 54 HIS B N 1
ATOM 4804 C CA . HIS B 1 54 ? 6.441 -17.984 14.477 1 86.62 54 HIS B CA 1
ATOM 4805 C C . HIS B 1 54 ? 5.062 -17.922 13.82 1 86.62 54 HIS B C 1
ATOM 4807 O O . HIS B 1 54 ? 4.582 -18.922 13.281 1 86.62 54 HIS B O 1
ATOM 4813 N N . ALA B 1 55 ? 4.48 -16.75 13.906 1 83.88 55 ALA B N 1
ATOM 4814 C CA . ALA B 1 55 ? 3.164 -16.562 13.297 1 83.88 55 ALA B CA 1
ATOM 4815 C C . ALA B 1 55 ? 3.225 -16.766 11.789 1 83.88 55 ALA B C 1
ATOM 4817 O O . ALA B 1 55 ? 2.355 -17.406 11.211 1 83.88 55 ALA B O 1
ATOM 4818 N N . LEU B 1 56 ? 4.203 -16.203 11.133 1 84.75 56 LEU B N 1
ATOM 4819 C CA . LEU B 1 56 ? 4.348 -16.281 9.68 1 84.75 56 LEU B CA 1
ATOM 4820 C C . LEU B 1 56 ? 4.562 -17.719 9.227 1 84.75 56 LEU B C 1
ATOM 4822 O O . LEU B 1 56 ? 3.91 -18.188 8.289 1 84.75 56 LEU B O 1
ATOM 4826 N N . ILE B 1 57 ? 5.473 -18.391 9.867 1 87.12 57 ILE B N 1
ATOM 4827 C CA . ILE B 1 57 ? 5.793 -19.75 9.453 1 87.12 57 ILE B CA 1
ATOM 4828 C C . ILE B 1 57 ? 4.605 -20.672 9.734 1 87.12 57 ILE B C 1
ATOM 4830 O O . ILE B 1 57 ? 4.305 -21.562 8.945 1 87.12 57 ILE B O 1
ATOM 4834 N N . TYR B 1 58 ? 3.992 -20.453 10.891 1 87.31 58 TYR B N 1
ATOM 4835 C CA . TYR B 1 58 ? 2.783 -21.203 11.195 1 87.31 58 TYR B CA 1
ATOM 4836 C C . TYR B 1 58 ? 1.735 -21.016 10.102 1 87.31 58 TYR B C 1
ATOM 4838 O O . TYR B 1 58 ? 1.159 -22 9.617 1 87.31 58 TYR B O 1
ATOM 4846 N N . ALA B 1 59 ? 1.522 -19.828 9.688 1 83.88 59 ALA B N 1
ATOM 4847 C CA . ALA B 1 59 ? 0.559 -19.516 8.633 1 83.88 59 ALA B CA 1
ATOM 4848 C C . ALA B 1 59 ? 0.982 -20.125 7.301 1 83.88 59 ALA B C 1
ATOM 4850 O O . ALA B 1 59 ? 0.14 -20.594 6.531 1 83.88 59 ALA B O 1
ATOM 4851 N N . THR B 1 60 ? 2.217 -20.031 6.984 1 86.06 60 THR B N 1
ATOM 4852 C CA . THR B 1 60 ? 2.742 -20.594 5.742 1 86.06 60 THR B CA 1
ATOM 4853 C C . THR B 1 60 ? 2.467 -22.094 5.656 1 86.06 60 THR B C 1
ATOM 4855 O O . THR B 1 60 ? 2.041 -22.594 4.613 1 86.06 60 THR B O 1
ATOM 4858 N N . VAL B 1 61 ? 2.705 -22.766 6.758 1 85.75 61 VAL B N 1
ATOM 4859 C CA . VAL B 1 61 ? 2.482 -24.203 6.797 1 85.75 61 VAL B CA 1
ATOM 4860 C C . VAL B 1 61 ? 0.996 -24.5 6.617 1 85.75 61 VAL B C 1
ATOM 4862 O O . VAL B 1 61 ? 0.626 -25.422 5.879 1 85.75 61 VAL B O 1
ATOM 4865 N N . LEU B 1 62 ? 0.173 -23.703 7.242 1 84.94 62 LEU B N 1
ATOM 4866 C CA . LEU B 1 62 ? -1.266 -23.906 7.109 1 84.94 62 LEU B CA 1
ATOM 4867 C C . LEU B 1 62 ? -1.728 -23.609 5.688 1 84.94 62 LEU B C 1
ATOM 4869 O O . LEU B 1 62 ? -2.625 -24.281 5.168 1 84.94 62 LEU B O 1
ATOM 4873 N N . GLU B 1 63 ? -1.158 -22.641 5.125 1 84.31 63 GLU B N 1
ATOM 4874 C CA . GLU B 1 63 ? -1.5 -22.312 3.746 1 84.31 63 GLU B CA 1
ATOM 4875 C C . GLU B 1 63 ? -1.094 -23.438 2.789 1 84.31 63 GLU B C 1
ATOM 4877 O O . GLU B 1 63 ? -1.802 -23.719 1.822 1 84.31 63 GLU B O 1
ATOM 4882 N N . MET B 1 64 ? 0.066 -23.906 3.029 1 82.81 64 MET B N 1
ATOM 4883 C CA . MET B 1 64 ? 0.498 -25.031 2.201 1 82.81 64 MET B CA 1
ATOM 4884 C C . MET B 1 64 ? -0.481 -26.203 2.309 1 82.81 64 MET B C 1
ATOM 4886 O O . MET B 1 64 ? -0.809 -26.828 1.305 1 82.81 64 MET B O 1
ATOM 4890 N N . GLN B 1 65 ? -0.904 -26.391 3.52 1 79.19 65 GLN B N 1
ATOM 4891 C CA . GLN B 1 65 ? -1.9 -27.438 3.74 1 79.19 65 GLN B CA 1
ATOM 4892 C C . GLN B 1 65 ? -3.201 -27.109 3.01 1 79.19 65 GLN B C 1
ATOM 4894 O O . GLN B 1 65 ? -3.801 -27.984 2.385 1 79.19 65 GLN B O 1
ATOM 4899 N N . ALA B 1 66 ? -3.598 -25.906 3.072 1 81.12 66 ALA B N 1
ATOM 4900 C CA . ALA B 1 66 ? -4.84 -25.484 2.426 1 81.12 66 ALA B CA 1
ATOM 4901 C C . ALA B 1 66 ? -4.73 -25.594 0.908 1 81.12 66 ALA B C 1
ATOM 4903 O O . ALA B 1 66 ? -5.695 -25.984 0.239 1 81.12 66 ALA B O 1
ATOM 4904 N N . MET B 1 67 ? -3.586 -25.281 0.398 1 78 67 MET B N 1
ATOM 4905 C CA . MET B 1 67 ? -3.371 -25.344 -1.045 1 78 67 MET B CA 1
ATOM 4906 C C . MET B 1 67 ? -3.369 -26.781 -1.536 1 78 67 MET B C 1
ATOM 4908 O O . MET B 1 67 ? -3.773 -27.062 -2.668 1 78 67 MET B O 1
ATOM 4912 N N . MET B 1 68 ? -2.971 -27.672 -0.643 1 73.44 68 MET B N 1
ATOM 4913 C CA . MET B 1 68 ? -2.902 -29.078 -1.028 1 73.44 68 MET B CA 1
ATOM 4914 C C . MET B 1 68 ? -4.266 -29.75 -0.882 1 73.44 68 MET B C 1
ATOM 4916 O O . MET B 1 68 ? -4.609 -30.641 -1.664 1 73.44 68 MET B O 1
ATOM 4920 N N . THR B 1 69 ? -4.992 -29.234 0.092 1 73.44 69 THR B N 1
ATOM 4921 C CA . THR B 1 69 ? -6.254 -29.906 0.377 1 73.44 69 THR B CA 1
ATOM 4922 C C . THR B 1 69 ? -7.402 -29.25 -0.387 1 73.44 69 THR B C 1
ATOM 4924 O O . THR B 1 69 ? -8.398 -29.906 -0.709 1 73.44 69 THR B O 1
ATOM 4927 N N . PHE B 1 70 ? -7.324 -27.969 -0.666 1 72.81 70 PHE B N 1
ATOM 4928 C CA . PHE B 1 70 ? -8.359 -27.141 -1.279 1 72.81 70 PHE B CA 1
ATOM 4929 C C . PHE B 1 70 ? -9.664 -27.25 -0.497 1 72.81 70 PHE B C 1
ATOM 4931 O O . PHE B 1 70 ? -10.75 -27.047 -1.056 1 72.81 70 PHE B O 1
ATOM 4938 N N . GLN B 1 71 ? -9.531 -27.656 0.748 1 74 71 GLN B N 1
ATOM 4939 C CA . GLN B 1 71 ? -10.703 -27.688 1.615 1 74 71 GLN B CA 1
ATOM 4940 C C . GLN B 1 71 ? -11.047 -26.297 2.125 1 74 71 GLN B C 1
ATOM 4942 O O . GLN B 1 71 ? -10.156 -25.531 2.529 1 74 71 GLN B O 1
ATOM 4947 N N . HIS B 1 72 ? -12.258 -26 2.098 1 76.31 72 HIS B N 1
ATOM 4948 C CA . HIS B 1 72 ? -12.719 -24.672 2.473 1 76.31 72 HIS B CA 1
ATOM 4949 C C . HIS B 1 72 ? -12.352 -24.344 3.916 1 76.31 72 HIS B C 1
ATOM 4951 O O . HIS B 1 72 ? -11.906 -23.234 4.211 1 76.31 72 HIS B O 1
ATOM 4957 N N . ASP B 1 73 ? -12.516 -25.328 4.715 1 78.5 73 ASP B N 1
ATOM 4958 C CA . ASP B 1 73 ? -12.242 -25.094 6.129 1 78.5 73 ASP B CA 1
ATOM 4959 C C . ASP B 1 73 ? -10.758 -24.797 6.355 1 78.5 73 ASP B C 1
ATOM 4961 O O . ASP B 1 73 ? -10.414 -23.953 7.188 1 78.5 73 ASP B O 1
ATOM 4965 N N . ASP B 1 74 ? -9.961 -25.5 5.645 1 78.19 74 ASP B N 1
ATOM 4966 C CA . ASP B 1 74 ? -8.523 -25.266 5.77 1 78.19 74 ASP B CA 1
ATOM 4967 C C . ASP B 1 74 ? -8.141 -23.891 5.238 1 78.19 74 ASP B C 1
ATOM 4969 O O . ASP B 1 74 ? -7.254 -23.234 5.789 1 78.19 74 ASP B O 1
ATOM 4973 N N . ILE B 1 75 ? -8.797 -23.484 4.219 1 76.56 75 ILE B N 1
ATOM 4974 C CA . ILE B 1 75 ? -8.523 -22.188 3.609 1 76.56 75 ILE B CA 1
ATOM 4975 C C . ILE B 1 75 ? -8.93 -21.078 4.566 1 76.56 75 ILE B C 1
ATOM 4977 O O . ILE B 1 75 ? -8.156 -20.141 4.805 1 76.56 75 ILE B O 1
ATOM 4981 N N . VAL B 1 76 ? -10.078 -21.219 5.168 1 77.31 76 VAL B N 1
ATOM 4982 C CA . VAL B 1 76 ? -10.586 -20.234 6.105 1 77.31 76 VAL B CA 1
ATOM 4983 C C . VAL B 1 76 ? -9.711 -20.219 7.363 1 77.31 76 VAL B C 1
ATOM 4985 O O . VAL B 1 76 ? -9.391 -19.156 7.891 1 77.31 76 VAL B O 1
ATOM 4988 N N . HIS B 1 77 ? -9.375 -21.391 7.781 1 79.5 77 HIS B N 1
ATOM 4989 C CA . HIS B 1 77 ? -8.531 -21.5 8.969 1 79.5 77 HIS B CA 1
ATOM 4990 C C . HIS B 1 77 ? -7.172 -20.859 8.742 1 79.5 77 HIS B C 1
ATOM 4992 O O . HIS B 1 77 ? -6.66 -20.156 9.625 1 79.5 77 HIS B O 1
ATOM 4998 N N . ALA B 1 78 ? -6.59 -21.188 7.656 1 79.06 78 ALA B N 1
ATOM 4999 C CA . ALA B 1 78 ? -5.305 -20.578 7.32 1 79.06 78 ALA B CA 1
ATOM 5000 C C . ALA B 1 78 ? -5.418 -19.062 7.242 1 79.06 78 ALA B C 1
ATOM 5002 O O . ALA B 1 78 ? -4.52 -18.344 7.688 1 79.06 78 ALA B O 1
ATOM 5003 N N . GLY B 1 79 ? -6.504 -18.594 6.699 1 73.88 79 GLY B N 1
ATOM 5004 C CA . GLY B 1 79 ? -6.734 -17.156 6.59 1 73.88 79 GLY B CA 1
ATOM 5005 C C . GLY B 1 79 ? -6.879 -16.469 7.934 1 73.88 79 GLY B C 1
ATOM 5006 O O . GLY B 1 79 ? -6.383 -15.352 8.125 1 73.88 79 GLY B O 1
ATOM 5007 N N . ASN B 1 80 ? -7.434 -17.141 8.781 1 71.44 80 ASN B N 1
ATOM 5008 C CA . ASN B 1 80 ? -7.695 -16.562 10.102 1 71.44 80 ASN B CA 1
ATOM 5009 C C . ASN B 1 80 ? -6.438 -16.547 10.961 1 71.44 80 ASN B C 1
ATOM 5011 O O . ASN B 1 80 ? -6.328 -15.742 11.891 1 71.44 80 ASN B O 1
ATOM 5015 N N . THR B 1 81 ? -5.57 -17.531 10.672 1 71.25 81 THR B N 1
ATOM 5016 C CA . THR B 1 81 ? -4.367 -17.609 11.492 1 71.25 81 THR B CA 1
ATOM 5017 C C . THR B 1 81 ? -3.342 -16.562 11.062 1 71.25 81 THR B C 1
ATOM 5019 O O . THR B 1 81 ? -2.469 -16.188 11.852 1 71.25 81 THR B O 1
ATOM 5022 N N . MET B 1 82 ? -3.314 -16.312 9.812 1 61.16 82 MET B N 1
ATOM 5023 C CA . MET B 1 82 ? -2.318 -15.359 9.328 1 61.16 82 MET B CA 1
ATOM 5024 C C . MET B 1 82 ? -2.438 -14.031 10.062 1 61.16 82 MET B C 1
ATOM 5026 O O . MET B 1 82 ? -1.477 -13.258 10.125 1 61.16 82 MET B O 1
ATOM 5030 N N . LYS B 1 83 ? -3.496 -14.047 10.766 1 55.88 83 LYS B N 1
ATOM 5031 C CA . LYS B 1 83 ? -3.619 -12.766 11.453 1 55.88 83 LYS B CA 1
ATOM 5032 C C . LYS B 1 83 ? -2.66 -12.695 12.641 1 55.88 83 LYS B C 1
ATOM 5034 O O . LYS B 1 83 ? -2.209 -13.719 13.148 1 55.88 83 LYS B O 1
ATOM 5039 N N . SER B 1 84 ? -2.578 -11.594 13.641 1 58.38 84 SER B N 1
ATOM 5040 C CA . SER B 1 84 ? -1.732 -10.492 14.078 1 58.38 84 SER B CA 1
ATOM 5041 C C . SER B 1 84 ? -0.99 -10.844 15.367 1 58.38 84 SER B C 1
ATOM 5043 O O . SER B 1 84 ? -1.611 -11.086 16.406 1 58.38 84 SER B O 1
ATOM 5045 N N . ALA B 1 85 ? 0.136 -11.711 15.07 1 67.38 85 ALA B N 1
ATOM 5046 C CA . ALA B 1 85 ? 1.066 -11.68 16.188 1 67.38 85 ALA B CA 1
ATOM 5047 C C . ALA B 1 85 ? 1.243 -10.266 16.719 1 67.38 85 ALA B C 1
ATOM 5049 O O . ALA B 1 85 ? 1.344 -9.312 15.945 1 67.38 85 ALA B O 1
ATOM 5050 N N . GLN B 1 86 ? 1.222 -10.211 17.938 1 72.06 86 GLN B N 1
ATOM 5051 C CA . GLN B 1 86 ? 1.347 -8.906 18.594 1 72.06 86 GLN B CA 1
ATOM 5052 C C . GLN B 1 86 ? 2.549 -8.141 18.047 1 72.06 86 GLN B C 1
ATOM 5054 O O . GLN B 1 86 ? 2.451 -6.941 17.766 1 72.06 86 GLN B O 1
ATOM 5059 N N . GLU B 1 87 ? 3.619 -8.875 17.891 1 74.88 87 GLU B N 1
ATOM 5060 C CA . GLU B 1 87 ? 4.832 -8.219 17.406 1 74.88 87 GLU B CA 1
ATOM 5061 C C . GLU B 1 87 ? 4.637 -7.664 16 1 74.88 87 GLU B C 1
ATOM 5063 O O . GLU B 1 87 ? 5.152 -6.594 15.664 1 74.88 87 GLU B O 1
ATOM 5068 N N . GLN B 1 88 ? 3.895 -8.383 15.266 1 76.19 88 GLN B N 1
ATOM 5069 C CA . GLN B 1 88 ? 3.641 -7.934 13.898 1 76.19 88 GLN B CA 1
ATOM 5070 C C . GLN B 1 88 ? 2.734 -6.703 13.891 1 76.19 88 GLN B C 1
ATOM 5072 O O . GLN B 1 88 ? 2.918 -5.801 13.07 1 76.19 88 GLN B O 1
ATOM 5077 N N . LEU B 1 89 ? 1.804 -6.734 14.766 1 81.25 89 LEU B N 1
ATOM 5078 C CA . LEU B 1 89 ? 0.9 -5.594 14.844 1 81.25 89 LEU B CA 1
ATOM 5079 C C . LEU B 1 89 ? 1.653 -4.332 15.25 1 81.25 89 LEU B C 1
ATOM 5081 O O . LEU B 1 89 ? 1.417 -3.256 14.695 1 81.25 89 LEU B O 1
ATOM 5085 N N . HIS B 1 90 ? 2.516 -4.477 16.219 1 81.5 90 HIS B N 1
ATOM 5086 C CA . HIS B 1 90 ? 3.355 -3.357 16.625 1 81.5 90 HIS B CA 1
ATOM 5087 C C . HIS B 1 90 ? 4.215 -2.861 15.469 1 81.5 90 HIS B C 1
ATOM 5089 O O . HIS B 1 90 ? 4.383 -1.653 15.289 1 81.5 90 HIS B O 1
ATOM 5095 N N . ALA B 1 91 ? 4.727 -3.801 14.789 1 80.88 91 ALA B N 1
ATOM 5096 C CA . ALA B 1 91 ? 5.59 -3.436 13.672 1 80.88 91 ALA B CA 1
ATOM 5097 C C . ALA B 1 91 ? 4.801 -2.703 12.586 1 80.88 91 ALA B C 1
ATOM 5099 O O . ALA B 1 91 ? 5.32 -1.78 11.953 1 80.88 91 ALA B O 1
ATOM 5100 N N . GLU B 1 92 ? 3.631 -3.16 12.352 1 83.69 92 GLU B N 1
ATOM 5101 C CA . GLU B 1 92 ? 2.795 -2.518 11.336 1 83.69 92 GLU B CA 1
ATOM 5102 C C . GLU B 1 92 ? 2.457 -1.083 11.734 1 83.69 92 GLU B C 1
ATOM 5104 O O . GLU B 1 92 ? 2.451 -0.186 10.891 1 83.69 92 GLU B O 1
ATOM 5109 N N . VAL B 1 93 ? 2.137 -0.899 12.969 1 86.88 93 VAL B N 1
ATOM 5110 C CA . VAL B 1 93 ? 1.827 0.453 13.422 1 86.88 93 VAL B CA 1
ATOM 5111 C C . VAL B 1 93 ? 3.066 1.337 13.289 1 86.88 93 VAL B C 1
ATOM 5113 O O . VAL B 1 93 ? 2.969 2.494 12.875 1 86.88 93 VAL B O 1
ATOM 5116 N N . CYS B 1 94 ? 4.23 0.796 13.688 1 84.62 94 CYS B N 1
ATOM 5117 C CA . CYS B 1 94 ? 5.473 1.553 13.57 1 84.62 94 CYS B CA 1
ATOM 5118 C C . CYS B 1 94 ? 5.762 1.896 12.109 1 84.62 94 CYS B C 1
ATOM 5120 O O . CYS B 1 94 ? 6.188 3.012 11.805 1 84.62 94 CYS B O 1
ATOM 5122 N N . TYR B 1 95 ? 5.535 0.9 11.258 1 83.69 95 TYR B N 1
ATOM 5123 C CA . TYR B 1 95 ? 5.754 1.129 9.836 1 83.69 95 TYR B CA 1
ATOM 5124 C C . TYR B 1 95 ? 4.816 2.207 9.305 1 83.69 95 TYR B C 1
ATOM 5126 O O . TYR B 1 95 ? 5.234 3.084 8.547 1 83.69 95 TYR B O 1
ATOM 5134 N N . ALA B 1 96 ? 3.564 2.133 9.633 1 87.75 96 ALA B N 1
ATOM 5135 C CA . ALA B 1 96 ? 2.592 3.135 9.203 1 87.75 96 ALA B CA 1
ATOM 5136 C C . ALA B 1 96 ? 3.004 4.531 9.672 1 87.75 96 ALA B C 1
ATOM 5138 O O . ALA B 1 96 ? 2.873 5.504 8.922 1 87.75 96 ALA B O 1
ATOM 5139 N N . GLU B 1 97 ? 3.43 4.652 10.883 1 88.38 97 GLU B N 1
ATOM 5140 C CA . GLU B 1 97 ? 3.871 5.934 11.43 1 88.38 97 GLU B CA 1
ATOM 5141 C C . GLU B 1 97 ? 5.109 6.445 10.703 1 88.38 97 GLU B C 1
ATOM 5143 O O . GLU B 1 97 ? 5.242 7.648 10.461 1 88.38 97 GLU B O 1
ATOM 5148 N N . CYS B 1 98 ? 5.949 5.516 10.414 1 83.62 98 CYS B N 1
ATOM 5149 C CA . CYS B 1 98 ? 7.141 5.895 9.656 1 83.62 98 CYS B CA 1
ATOM 5150 C C . CYS B 1 98 ? 6.77 6.457 8.297 1 83.62 98 CYS B C 1
ATOM 5152 O O . CYS B 1 98 ? 7.391 7.41 7.82 1 83.62 98 CYS B O 1
ATOM 5154 N N . LEU B 1 99 ? 5.844 5.809 7.645 1 83.56 99 LEU B N 1
ATOM 5155 C CA . LEU B 1 99 ? 5.379 6.293 6.348 1 83.56 99 LEU B CA 1
ATOM 5156 C C . LEU B 1 99 ? 4.883 7.73 6.453 1 83.56 99 LEU B C 1
ATOM 5158 O O . LEU B 1 99 ? 5.137 8.547 5.562 1 83.56 99 LEU B O 1
ATOM 5162 N N . LEU B 1 100 ? 4.23 8.086 7.527 1 84.56 100 LEU B N 1
ATOM 5163 C CA . LEU B 1 100 ? 3.713 9.43 7.738 1 84.56 100 LEU B CA 1
ATOM 5164 C C . LEU B 1 100 ? 4.852 10.43 7.922 1 84.56 100 LEU B C 1
ATOM 5166 O O . LEU B 1 100 ? 4.816 11.531 7.371 1 84.56 100 LEU B O 1
ATOM 5170 N N . HIS B 1 101 ? 5.766 10.023 8.719 1 83.44 101 HIS B N 1
ATOM 5171 C CA . HIS B 1 101 ? 6.918 10.891 8.945 1 83.44 101 HIS B CA 1
ATOM 5172 C C . HIS B 1 101 ? 7.699 11.125 7.66 1 83.44 101 HIS B C 1
ATOM 5174 O O . HIS B 1 101 ? 8.094 12.25 7.363 1 83.44 101 HIS B O 1
ATOM 5180 N N . ARG B 1 102 ? 7.832 10.055 6.902 1 79.81 102 ARG B N 1
ATOM 5181 C CA . ARG B 1 102 ? 8.547 10.172 5.637 1 79.81 102 ARG B CA 1
ATOM 5182 C C . ARG B 1 102 ? 7.777 11.047 4.652 1 79.81 102 ARG B C 1
ATOM 5184 O O . ARG B 1 102 ? 8.375 11.805 3.889 1 79.81 102 ARG B O 1
ATOM 5191 N N . ALA B 1 103 ? 6.555 10.859 4.621 1 81.5 103 ALA B N 1
ATOM 5192 C CA . ALA B 1 103 ? 5.723 11.703 3.764 1 81.5 103 ALA B CA 1
ATOM 5193 C C . ALA B 1 103 ? 5.859 13.172 4.141 1 81.5 103 ALA B C 1
ATOM 5195 O O . ALA B 1 103 ? 5.996 14.031 3.27 1 81.5 103 ALA B O 1
ATOM 5196 N N . ALA B 1 104 ? 5.801 13.445 5.445 1 79.38 104 ALA B N 1
ATOM 5197 C CA . ALA B 1 104 ? 5.934 14.812 5.926 1 79.38 104 ALA B CA 1
ATOM 5198 C C . ALA B 1 104 ? 7.266 15.422 5.488 1 79.38 104 ALA B C 1
ATOM 5200 O O . ALA B 1 104 ? 7.324 16.578 5.07 1 79.38 104 ALA B O 1
ATOM 5201 N N . LEU B 1 105 ? 8.273 14.617 5.566 1 77 105 LEU B N 1
ATOM 5202 C CA . LEU B 1 105 ? 9.602 15.086 5.191 1 77 105 LEU B CA 1
ATOM 5203 C C . LEU B 1 105 ? 9.711 15.266 3.682 1 77 105 LEU B C 1
ATOM 5205 O O . LEU B 1 105 ? 10.375 16.188 3.209 1 77 105 LEU B O 1
ATOM 5209 N N . THR B 1 106 ? 9.062 14.367 2.953 1 75.25 106 THR B N 1
ATOM 5210 C CA . THR B 1 106 ? 9.039 14.469 1.498 1 75.25 106 THR B CA 1
ATOM 5211 C C . THR B 1 106 ? 8.367 15.766 1.057 1 75.25 106 THR B C 1
ATOM 5213 O O . THR B 1 106 ? 8.82 16.422 0.116 1 75.25 106 THR B O 1
ATOM 5216 N N . PHE B 1 107 ? 7.387 16.156 1.753 1 73.5 107 PHE B N 1
ATOM 5217 C CA . PHE B 1 107 ? 6.664 17.375 1.426 1 73.5 107 PHE B CA 1
ATOM 5218 C C . PHE B 1 107 ? 7.504 18.609 1.751 1 73.5 107 PHE B C 1
ATOM 5220 O O . PHE B 1 107 ? 7.406 19.625 1.07 1 73.5 107 PHE B O 1
ATOM 5227 N N . LEU B 1 108 ? 8.375 18.438 2.721 1 71.94 108 LEU B N 1
ATOM 5228 C CA . LEU B 1 108 ? 9.195 19.562 3.158 1 71.94 108 LEU B CA 1
ATOM 5229 C C . LEU B 1 108 ? 10.422 19.734 2.266 1 71.94 108 LEU B C 1
ATOM 5231 O O . LEU B 1 108 ? 10.961 20.828 2.133 1 71.94 108 LEU B O 1
ATOM 5235 N N . GLN B 1 109 ? 10.992 18.578 1.678 1 67.69 109 GLN B N 1
ATOM 5236 C CA . GLN B 1 109 ? 12.242 18.594 0.932 1 67.69 109 GLN B CA 1
ATOM 5237 C C . GLN B 1 109 ? 12.039 19.156 -0.473 1 67.69 109 GLN B C 1
ATOM 5239 O O . GLN B 1 109 ? 12.836 19.969 -0.943 1 67.69 109 GLN B O 1
ATOM 5244 N N . ASP B 1 110 ? 11.211 18.328 -1.287 1 59.97 110 ASP B N 1
ATOM 5245 C CA . ASP B 1 110 ? 11.234 18.625 -2.717 1 59.97 110 ASP B CA 1
ATOM 5246 C C . ASP B 1 110 ? 9.867 19.094 -3.197 1 59.97 110 ASP B C 1
ATOM 5248 O O . ASP B 1 110 ? 8.836 18.641 -2.703 1 59.97 110 ASP B O 1
ATOM 5252 N N . GLU B 1 111 ? 10.172 20.078 -4.012 1 62.75 111 GLU B N 1
ATOM 5253 C CA . GLU B 1 111 ? 9.023 20.812 -4.539 1 62.75 111 GLU B CA 1
ATOM 5254 C C . GLU B 1 111 ? 8.492 20.156 -5.812 1 62.75 111 GLU B C 1
ATOM 5256 O O . GLU B 1 111 ? 7.469 20.578 -6.355 1 62.75 111 GLU B O 1
ATOM 5261 N N . ASN B 1 112 ? 8.891 19 -6.105 1 66.25 112 ASN B N 1
ATOM 5262 C CA . ASN B 1 112 ? 8.461 18.562 -7.43 1 66.25 112 ASN B CA 1
ATOM 5263 C C . ASN B 1 112 ? 7.277 17.594 -7.344 1 66.25 112 ASN B C 1
ATOM 5265 O O . ASN B 1 112 ? 6.934 17.125 -6.258 1 66.25 112 ASN B O 1
ATOM 5269 N N . MET B 1 113 ? 6.617 17.562 -8.391 1 66.06 113 MET B N 1
ATOM 5270 C CA . MET B 1 113 ? 5.398 16.766 -8.5 1 66.06 113 MET B CA 1
ATOM 5271 C C . MET B 1 113 ? 5.676 15.297 -8.18 1 66.06 113 MET B C 1
ATOM 5273 O O . MET B 1 113 ? 4.84 14.625 -7.574 1 66.06 113 MET B O 1
ATOM 5277 N N . VAL B 1 114 ? 6.766 14.891 -8.547 1 67.56 114 VAL B N 1
ATOM 5278 C CA . VAL B 1 114 ? 7.121 13.5 -8.289 1 67.56 114 VAL B CA 1
ATOM 5279 C C . VAL B 1 114 ? 7.176 13.25 -6.781 1 67.56 114 VAL B C 1
ATOM 5281 O O . VAL B 1 114 ? 6.664 12.242 -6.293 1 67.56 114 VAL B O 1
ATOM 5284 N N . SER B 1 115 ? 7.684 14.203 -6.043 1 71.38 115 SER B N 1
ATOM 5285 C CA . SER B 1 115 ? 7.766 14.094 -4.59 1 71.38 115 SER B CA 1
ATOM 5286 C C . SER B 1 115 ? 6.379 14.156 -3.953 1 71.38 115 SER B C 1
ATOM 5288 O O . SER B 1 115 ? 6.113 13.469 -2.965 1 71.38 115 SER B O 1
ATOM 5290 N N . PHE B 1 116 ? 5.59 14.922 -4.574 1 71.19 116 PHE B N 1
ATOM 5291 C CA . PHE B 1 116 ? 4.227 15.031 -4.07 1 71.19 116 PHE B CA 1
ATOM 5292 C C . PHE B 1 116 ? 3.48 13.711 -4.227 1 71.19 116 PHE B C 1
ATOM 5294 O O . PHE B 1 116 ? 2.787 13.273 -3.309 1 71.19 116 PHE B O 1
ATOM 5301 N N . ILE B 1 117 ? 3.662 13.133 -5.324 1 69.5 117 ILE B N 1
ATOM 5302 C CA . ILE B 1 117 ? 2.99 11.867 -5.59 1 69.5 117 ILE B CA 1
ATOM 5303 C C . ILE B 1 117 ? 3.531 10.789 -4.652 1 69.5 117 ILE B C 1
ATOM 5305 O O . ILE B 1 117 ? 2.764 10 -4.09 1 69.5 117 ILE B O 1
ATOM 5309 N N . LYS B 1 118 ? 4.777 10.812 -4.523 1 73.31 118 LYS B N 1
ATOM 5310 C CA . LYS B 1 118 ? 5.402 9.844 -3.627 1 73.31 118 LYS B CA 1
ATOM 5311 C C . LYS B 1 118 ? 4.902 10.016 -2.195 1 73.31 118 LYS B C 1
ATOM 5313 O O . LYS B 1 118 ? 4.637 9.031 -1.501 1 73.31 118 LYS B O 1
ATOM 5318 N N . GLY B 1 119 ? 4.887 11.219 -1.77 1 77.56 119 GLY B N 1
ATOM 5319 C CA . GLY B 1 119 ? 4.355 11.5 -0.446 1 77.56 119 GLY B CA 1
ATOM 5320 C C . GLY B 1 119 ? 2.9 11.109 -0.288 1 77.56 119 GLY B C 1
ATOM 5321 O O . GLY B 1 119 ? 2.512 10.547 0.738 1 77.56 119 GLY B O 1
ATOM 5322 N N . GLY B 1 120 ? 2.145 11.359 -1.369 1 77.19 120 GLY B N 1
ATOM 5323 C CA . GLY B 1 120 ? 0.737 10.992 -1.352 1 77.19 120 GLY B CA 1
ATOM 5324 C C . GLY B 1 120 ? 0.51 9.5 -1.255 1 77.19 120 GLY B C 1
ATOM 5325 O O . GLY B 1 120 ? -0.388 9.047 -0.54 1 77.19 120 GLY B O 1
ATOM 5326 N N . ILE B 1 121 ? 1.279 8.773 -1.908 1 74.44 121 ILE B N 1
ATOM 5327 C CA . ILE B 1 121 ? 1.173 7.316 -1.887 1 74.44 121 ILE B CA 1
ATOM 5328 C C . ILE B 1 121 ? 1.512 6.793 -0.492 1 74.44 121 ILE B C 1
ATOM 5330 O O . ILE B 1 121 ? 0.849 5.887 0.016 1 74.44 121 ILE B O 1
ATOM 5334 N N . LYS B 1 122 ? 2.529 7.363 0.106 1 80.69 122 LYS B N 1
ATOM 5335 C CA . LYS B 1 122 ? 2.902 6.957 1.458 1 80.69 122 LYS B CA 1
ATOM 5336 C C . LYS B 1 122 ? 1.774 7.234 2.447 1 80.69 122 LYS B C 1
ATOM 5338 O O . LYS B 1 122 ? 1.526 6.438 3.354 1 80.69 122 LYS B O 1
ATOM 5343 N N . VAL B 1 123 ? 1.163 8.359 2.279 1 85.12 123 VAL B N 1
ATOM 5344 C CA . VAL B 1 123 ? 0.057 8.742 3.15 1 85.12 123 VAL B CA 1
ATOM 5345 C C . VAL B 1 123 ? -1.097 7.754 2.982 1 85.12 123 VAL B C 1
ATOM 5347 O O . VAL B 1 123 ? -1.691 7.309 3.967 1 85.12 123 VAL B O 1
ATOM 5350 N N . ARG B 1 124 ? -1.398 7.422 1.745 1 81.56 124 ARG B N 1
ATOM 5351 C CA . ARG B 1 124 ? -2.488 6.488 1.482 1 81.56 124 ARG B CA 1
ATOM 5352 C C . ARG B 1 124 ? -2.193 5.117 2.084 1 81.56 124 ARG B C 1
ATOM 5354 O O . ARG B 1 124 ? -3.074 4.492 2.678 1 81.56 124 ARG B O 1
ATOM 5361 N N . ASN B 1 125 ? -0.984 4.637 1.861 1 79.69 125 ASN B N 1
ATOM 5362 C CA . ASN B 1 125 ? -0.588 3.348 2.418 1 79.69 125 ASN B CA 1
ATOM 5363 C C . ASN B 1 125 ? -0.693 3.338 3.939 1 79.69 125 ASN B C 1
ATOM 5365 O O . ASN B 1 125 ? -1.153 2.359 4.531 1 79.69 125 ASN B O 1
ATOM 5369 N N . SER B 1 126 ? -0.173 4.398 4.516 1 87.62 126 SER B N 1
ATOM 5370 C CA . SER B 1 126 ? -0.275 4.527 5.969 1 87.62 126 SER B CA 1
ATOM 5371 C C . SER B 1 126 ? -1.729 4.484 6.426 1 87.62 126 SER B C 1
ATOM 5373 O O . SER B 1 126 ? -2.062 3.783 7.383 1 87.62 126 SER B O 1
ATOM 5375 N N . TYR B 1 127 ? -2.549 5.125 5.727 1 88.31 127 TYR B N 1
ATOM 5376 C CA . TYR B 1 127 ? -3.967 5.18 6.066 1 88.31 127 TYR B CA 1
ATOM 5377 C C . TYR B 1 127 ? -4.59 3.789 6.02 1 88.31 127 TYR B C 1
ATOM 5379 O O . TYR B 1 127 ? -5.344 3.41 6.918 1 88.31 127 TYR B O 1
ATOM 5387 N N . LEU B 1 128 ? -4.348 3.08 4.977 1 82.38 128 LEU B N 1
ATOM 5388 C CA . LEU B 1 128 ? -4.922 1.751 4.801 1 82.38 128 LEU B CA 1
ATOM 5389 C C . LEU B 1 128 ? -4.453 0.804 5.902 1 82.38 128 LEU B C 1
ATOM 5391 O O . LEU B 1 128 ? -5.23 -0.018 6.391 1 82.38 128 LEU B O 1
ATOM 5395 N N . ILE B 1 129 ? -3.217 0.916 6.273 1 84.81 129 ILE B N 1
ATOM 5396 C CA . ILE B 1 129 ? -2.682 0.071 7.336 1 84.81 129 ILE B CA 1
ATOM 5397 C C . ILE B 1 129 ? -3.381 0.394 8.656 1 84.81 129 ILE B C 1
ATOM 5399 O O . ILE B 1 129 ? -3.77 -0.512 9.398 1 84.81 129 ILE B O 1
ATOM 5403 N N . TYR B 1 130 ? -3.537 1.709 8.984 1 89.88 130 TYR B N 1
ATOM 5404 C CA . TYR B 1 130 ? -4.195 2.104 10.219 1 89.88 130 TYR B CA 1
ATOM 5405 C C . TYR B 1 130 ? -5.645 1.628 10.242 1 89.88 130 TYR B C 1
ATOM 5407 O O . TYR B 1 130 ? -6.156 1.223 11.289 1 89.88 130 TYR B O 1
ATOM 5415 N N . LYS B 1 131 ? -6.301 1.749 9.125 1 87.44 131 LYS B N 1
ATOM 5416 C CA . LYS B 1 131 ? -7.684 1.299 9.039 1 87.44 131 LYS B CA 1
ATOM 5417 C C . LYS B 1 131 ? -7.801 -0.19 9.359 1 87.44 131 LYS B C 1
ATOM 5419 O O . LYS B 1 131 ? -8.695 -0.604 10.102 1 87.44 131 LYS B O 1
ATOM 5424 N N . GLU B 1 132 ? -6.914 -0.982 8.781 1 81.88 132 GLU B N 1
ATOM 5425 C CA . GLU B 1 132 ? -6.91 -2.42 9.039 1 81.88 132 GLU B CA 1
ATOM 5426 C C . GLU B 1 132 ? -6.578 -2.715 10.5 1 81.88 132 GLU B C 1
ATOM 5428 O O . GLU B 1 132 ? -7.172 -3.609 11.109 1 81.88 132 GLU B O 1
ATOM 5433 N N . LEU B 1 133 ? -5.617 -2.041 11.008 1 85.44 133 LEU B N 1
ATOM 5434 C CA . LEU B 1 133 ? -5.215 -2.23 12.398 1 85.44 133 LEU B CA 1
ATOM 5435 C C . LEU B 1 133 ? -6.344 -1.852 13.352 1 85.44 133 LEU B C 1
ATOM 5437 O O . LEU B 1 133 ? -6.555 -2.518 14.367 1 85.44 133 LEU B O 1
ATOM 5441 N N . TYR B 1 134 ? -7.016 -0.748 13.078 1 88.81 134 TYR B N 1
ATOM 5442 C CA . TYR B 1 134 ? -8.133 -0.317 13.906 1 88.81 134 TYR B CA 1
ATOM 5443 C C . TYR B 1 134 ? -9.227 -1.377 13.945 1 88.81 134 TYR B C 1
ATOM 5445 O O . TYR B 1 134 ? -9.758 -1.697 15.008 1 88.81 134 TYR B O 1
ATOM 5453 N N . ALA B 1 135 ? -9.562 -1.859 12.727 1 83.06 135 ALA B N 1
ATOM 5454 C CA . ALA B 1 135 ? -10.57 -2.91 12.648 1 83.06 135 ALA B CA 1
ATOM 5455 C C . ALA B 1 135 ? -10.156 -4.133 13.461 1 83.06 135 ALA B C 1
ATOM 5457 O O . ALA B 1 135 ? -10.984 -4.746 14.133 1 83.06 135 ALA B O 1
ATOM 5458 N N . PHE B 1 136 ? -8.938 -4.43 13.438 1 78.81 136 PHE B N 1
ATOM 5459 C CA . PHE B 1 136 ? -8.422 -5.59 14.148 1 78.81 136 PHE B CA 1
ATOM 5460 C C . PHE B 1 136 ? -8.492 -5.375 15.656 1 78.81 136 PHE B C 1
ATOM 5462 O O . PHE B 1 136 ? -8.906 -6.266 16.391 1 78.81 136 PHE B O 1
ATOM 5469 N N . VAL B 1 137 ? -7.996 -4.293 16.109 1 82 137 VAL B N 1
ATOM 5470 C CA . VAL B 1 137 ? -7.949 -3.988 17.547 1 82 137 VAL B CA 1
ATOM 5471 C C . VAL B 1 137 ? -9.367 -3.939 18.109 1 82 137 VAL B C 1
ATOM 5473 O O . VAL B 1 137 ? -9.602 -4.332 19.25 1 82 137 VAL B O 1
ATOM 5476 N N . GLN B 1 138 ? -10.281 -3.572 17.281 1 81.94 138 GLN B N 1
ATOM 5477 C CA . GLN B 1 138 ? -11.664 -3.504 17.719 1 81.94 138 GLN B CA 1
ATOM 5478 C C . GLN B 1 138 ? -12.289 -4.895 17.797 1 81.94 138 GLN B C 1
ATOM 5480 O O . GLN B 1 138 ? -13.164 -5.145 18.625 1 81.94 138 GLN B O 1
ATOM 5485 N N . SER B 1 139 ? -11.859 -5.801 16.875 1 73.5 139 SER B N 1
ATOM 5486 C CA . SER B 1 139 ? -12.477 -7.121 16.766 1 73.5 139 SER B CA 1
ATOM 5487 C C . SER B 1 139 ? -11.906 -8.078 17.812 1 73.5 139 SER B C 1
ATOM 5489 O O . SER B 1 139 ? -12.578 -9.023 18.219 1 73.5 139 SER B O 1
ATOM 5491 N N . ASP B 1 140 ? -10.625 -7.996 18.109 1 65.44 140 ASP B N 1
ATOM 5492 C CA . ASP B 1 140 ? -10.008 -8.969 19.016 1 65.44 140 ASP B CA 1
ATOM 5493 C C . ASP B 1 140 ? -9.57 -8.312 20.312 1 65.44 140 ASP B C 1
ATOM 5495 O O . ASP B 1 140 ? -8.414 -7.91 20.453 1 65.44 140 ASP B O 1
ATOM 5499 N N . PRO B 1 141 ? -10.562 -8.188 21.156 1 57.97 141 PRO B N 1
ATOM 5500 C CA . PRO B 1 141 ? -10.227 -7.543 22.438 1 57.97 141 PRO B CA 1
ATOM 5501 C C . PRO B 1 141 ? -9.25 -8.359 23.266 1 57.97 141 PRO B C 1
ATOM 5503 O O . PRO B 1 141 ? -8.781 -7.891 24.312 1 57.97 141 PRO B O 1
ATOM 5506 N N . ALA B 1 142 ? -8.852 -9.508 22.75 1 55.72 142 ALA B N 1
ATOM 5507 C CA . ALA B 1 142 ? -8.133 -10.43 23.625 1 55.72 142 ALA B CA 1
ATOM 5508 C C . ALA B 1 142 ? -6.703 -9.945 23.875 1 55.72 142 ALA B C 1
ATOM 5510 O O . ALA B 1 142 ? -6.023 -10.438 24.781 1 55.72 142 ALA B O 1
ATOM 5511 N N . PHE B 1 143 ? -6.27 -9.102 23.047 1 62.12 143 PHE B N 1
ATOM 5512 C CA . PHE B 1 143 ? -4.887 -8.734 23.344 1 62.12 143 PHE B CA 1
ATOM 5513 C C . PHE B 1 143 ? -4.816 -7.812 24.547 1 62.12 143 PHE B C 1
ATOM 5515 O O . PHE B 1 143 ? -5.332 -6.691 24.516 1 62.12 143 PHE B O 1
ATOM 5522 N N . LYS B 1 144 ? -4.691 -8.547 25.656 1 64.62 144 LYS B N 1
ATOM 5523 C CA . LYS B 1 144 ? -4.547 -7.828 26.922 1 64.62 144 LYS B CA 1
ATOM 5524 C C . LYS B 1 144 ? -3.088 -7.797 27.359 1 64.62 144 LYS B C 1
ATOM 5526 O O . LYS B 1 144 ? -2.277 -8.609 26.906 1 64.62 144 LYS B O 1
ATOM 5531 N N . GLY B 1 145 ? -2.547 -6.555 27.797 1 65.69 145 GLY B N 1
ATOM 5532 C CA . GLY B 1 145 ? -1.237 -6.367 28.391 1 65.69 145 GLY B CA 1
ATOM 5533 C C . GLY B 1 145 ? -0.653 -4.992 28.141 1 65.69 145 GLY B C 1
ATOM 5534 O O . GLY B 1 145 ? -1.25 -4.184 27.422 1 65.69 145 GLY B O 1
ATOM 5535 N N . PRO B 1 146 ? 0.34 -4.836 28.859 1 66.12 146 PRO B N 1
ATOM 5536 C CA . PRO B 1 146 ? 0.957 -3.51 28.766 1 66.12 146 PRO B CA 1
ATOM 5537 C C . PRO B 1 146 ? 1.378 -3.158 27.344 1 66.12 146 PRO B C 1
ATOM 5539 O O . PRO B 1 146 ? 1.256 -2.002 26.922 1 66.12 146 PRO B O 1
ATOM 5542 N N . ASN B 1 147 ? 1.784 -4.18 26.609 1 77.88 147 ASN B N 1
ATOM 5543 C CA . ASN B 1 147 ? 2.209 -3.92 25.234 1 77.88 147 ASN B CA 1
ATOM 5544 C C . ASN B 1 147 ? 1.026 -3.574 24.344 1 77.88 147 ASN B C 1
ATOM 5546 O O . ASN B 1 147 ? 1.173 -2.824 23.375 1 77.88 147 ASN B O 1
ATOM 5550 N N . HIS B 1 148 ? -0.017 -4.07 24.812 1 82.38 148 HIS B N 1
ATOM 5551 C CA . HIS B 1 148 ? -1.209 -3.846 24 1 82.38 148 HIS B CA 1
ATOM 5552 C C . HIS B 1 148 ? -1.683 -2.4 24.094 1 82.38 148 HIS B C 1
ATOM 5554 O O . HIS B 1 148 ? -2.209 -1.844 23.141 1 82.38 148 HIS B O 1
ATOM 5560 N N . LYS B 1 149 ? -1.452 -1.801 25.266 1 84.56 149 LYS B N 1
ATOM 5561 C CA . LYS B 1 149 ? -1.844 -0.407 25.469 1 84.56 149 LYS B CA 1
ATOM 5562 C C . LYS B 1 149 ? -1.087 0.512 24.516 1 84.56 149 LYS B C 1
ATOM 5564 O O . LYS B 1 149 ? -1.651 1.478 23.984 1 84.56 149 LYS B O 1
ATOM 5569 N N . HIS B 1 150 ? 0.128 0.252 24.312 1 87.56 150 HIS B N 1
ATOM 5570 C CA . HIS B 1 150 ? 0.934 1.05 23.391 1 87.56 150 HIS B CA 1
ATOM 5571 C C . HIS B 1 150 ? 0.474 0.864 21.953 1 87.56 150 HIS B C 1
ATOM 5573 O O . HIS B 1 150 ? 0.537 1.799 21.156 1 87.56 150 HIS B O 1
ATOM 5579 N N . LEU B 1 151 ? 0.076 -0.362 21.625 1 87.44 151 LEU B N 1
ATOM 5580 C CA . LEU B 1 151 ? -0.462 -0.627 20.297 1 87.44 151 LEU B CA 1
ATOM 5581 C C . LEU B 1 151 ? -1.745 0.163 20.062 1 87.44 151 LEU B C 1
ATOM 5583 O O . LEU B 1 151 ? -1.902 0.806 19.016 1 87.44 151 LEU B O 1
ATOM 5587 N N . GLU B 1 152 ? -2.617 0.121 21.062 1 88.12 152 GLU B N 1
ATOM 5588 C CA . GLU B 1 152 ? -3.875 0.854 20.969 1 88.12 152 GLU B CA 1
ATOM 5589 C C . GLU B 1 152 ? -3.633 2.355 20.844 1 88.12 152 GLU B C 1
ATOM 5591 O O . GLU B 1 152 ? -4.344 3.047 20.109 1 88.12 152 GLU B O 1
ATOM 5596 N N . GLY B 1 153 ? -2.719 2.838 21.625 1 89.25 153 GLY B N 1
ATOM 5597 C CA . GLY B 1 153 ? -2.357 4.246 21.531 1 89.25 153 GLY B CA 1
ATOM 5598 C C . GLY B 1 153 ? -1.872 4.652 20.156 1 89.25 153 GLY B C 1
ATOM 5599 O O . GLY B 1 153 ? -2.207 5.73 19.672 1 89.25 153 GLY B O 1
ATOM 5600 N N . GLY B 1 154 ? -1.04 3.764 19.562 1 90.5 154 GLY B N 1
ATOM 5601 C CA . GLY B 1 154 ? -0.565 4.023 18.203 1 90.5 154 GLY B CA 1
ATOM 5602 C C . GLY B 1 154 ? -1.677 4.031 17.172 1 90.5 154 GLY B C 1
ATOM 5603 O O . GLY B 1 154 ? -1.688 4.871 16.266 1 90.5 154 GLY B O 1
ATOM 5604 N N . VAL B 1 155 ? -2.535 3.09 17.328 1 91.69 155 VAL B N 1
ATOM 5605 C CA . VAL B 1 155 ? -3.658 2.996 16.391 1 91.69 155 VAL B CA 1
ATOM 5606 C C . VAL B 1 155 ? -4.57 4.207 16.562 1 91.69 155 VAL B C 1
ATOM 5608 O O . VAL B 1 155 ? -5.031 4.789 15.578 1 91.69 155 VAL B O 1
ATOM 5611 N N . SER B 1 156 ? -4.797 4.602 17.781 1 92.44 156 SER B N 1
ATOM 5612 C CA . SER B 1 156 ? -5.621 5.777 18.062 1 92.44 156 SER B CA 1
ATOM 5613 C C . SER B 1 156 ? -5 7.039 17.469 1 92.44 156 SER B C 1
ATOM 5615 O O . SER B 1 156 ? -5.707 7.91 16.969 1 92.44 156 SER B O 1
ATOM 5617 N N . PHE B 1 157 ? -3.732 7.125 17.562 1 93.88 157 PHE B N 1
ATOM 5618 C CA . PHE B 1 157 ? -3.035 8.273 17 1 93.88 157 PHE B CA 1
ATOM 5619 C C . PHE B 1 157 ? -3.252 8.352 15.492 1 93.88 157 PHE B C 1
ATOM 5621 O O . PHE B 1 157 ? -3.641 9.398 14.969 1 93.88 157 PHE B O 1
ATOM 5628 N N . GLY B 1 158 ? -3.025 7.266 14.844 1 93.69 158 GLY B N 1
ATOM 5629 C CA . GLY B 1 158 ? -3.139 7.246 13.391 1 93.69 158 GLY B CA 1
ATOM 5630 C C . GLY B 1 158 ? -4.551 7.504 12.898 1 93.69 158 GLY B C 1
ATOM 5631 O O . GLY B 1 158 ? -4.777 8.414 12.102 1 93.69 158 GLY B O 1
ATOM 5632 N N . ILE B 1 159 ? -5.441 6.746 13.414 1 92.88 159 ILE B N 1
ATOM 5633 C CA . ILE B 1 159 ? -6.828 6.852 12.977 1 92.88 159 ILE B CA 1
ATOM 5634 C C . ILE B 1 159 ? -7.387 8.219 13.367 1 92.88 159 ILE B C 1
ATOM 5636 O O . ILE B 1 159 ? -8.156 8.82 12.609 1 92.88 159 ILE B O 1
ATOM 5640 N N . GLY B 1 160 ? -7.07 8.672 14.508 1 94.5 160 GLY B N 1
ATOM 5641 C CA . GLY B 1 160 ? -7.5 9.992 14.945 1 94.5 160 GLY B CA 1
ATOM 5642 C C . GLY B 1 160 ? -6.926 11.109 14.094 1 94.5 160 GLY B C 1
ATOM 5643 O O . GLY B 1 160 ? -7.652 12.023 13.695 1 94.5 160 GLY B O 1
ATOM 5644 N N . ALA B 1 161 ? -5.629 11.047 13.836 1 93.12 161 ALA B N 1
ATOM 5645 C CA . ALA B 1 161 ? -4.957 12.07 13.039 1 93.12 161 ALA B CA 1
ATOM 5646 C C . ALA B 1 161 ? -5.539 12.141 11.633 1 93.12 161 ALA B C 1
ATOM 5648 O O . ALA B 1 161 ? -5.805 13.234 11.117 1 93.12 161 ALA B O 1
ATOM 5649 N N . PHE B 1 162 ? -5.781 11.016 11.039 1 91.12 162 PHE B N 1
ATOM 5650 C CA . PHE B 1 162 ? -6.309 10.977 9.68 1 91.12 162 PHE B CA 1
ATOM 5651 C C . PHE B 1 162 ? -7.738 11.508 9.641 1 91.12 162 PHE B C 1
ATOM 5653 O O . PHE B 1 162 ? -8.078 12.328 8.789 1 91.12 162 PHE B O 1
ATOM 5660 N N . ASN B 1 163 ? -8.523 11.07 10.57 1 91.12 163 ASN B N 1
ATOM 5661 C CA . ASN B 1 163 ? -9.914 11.516 10.57 1 91.12 163 ASN B CA 1
ATOM 5662 C C . ASN B 1 163 ? -10.023 13.016 10.836 1 91.12 163 ASN B C 1
ATOM 5664 O O . ASN B 1 163 ? -10.828 13.703 10.211 1 91.12 163 ASN B O 1
ATOM 5668 N N . LEU B 1 164 ? -9.234 13.523 11.68 1 90 164 LEU B N 1
ATOM 5669 C CA . LEU B 1 164 ? -9.266 14.953 11.992 1 90 164 LEU B CA 1
ATOM 5670 C C . LEU B 1 164 ? -8.766 15.773 10.805 1 90 164 LEU B C 1
ATOM 5672 O O . LEU B 1 164 ? -9.43 16.719 10.383 1 90 164 LEU B O 1
ATOM 5676 N N . THR B 1 165 ? -7.645 15.422 10.266 1 86.44 165 THR B N 1
ATOM 5677 C CA . THR B 1 165 ? -7.02 16.188 9.195 1 86.44 165 THR B CA 1
ATOM 5678 C C . THR B 1 165 ? -7.867 16.156 7.93 1 86.44 165 THR B C 1
ATOM 5680 O O . THR B 1 165 ? -8.055 17.172 7.266 1 86.44 165 THR B O 1
ATOM 5683 N N . LEU B 1 166 ? -8.383 15.023 7.617 1 82.31 166 LEU B N 1
ATOM 5684 C CA . LEU B 1 166 ? -9.195 14.883 6.41 1 82.31 166 LEU B CA 1
ATOM 5685 C C . LEU B 1 166 ? -10.508 15.641 6.539 1 82.31 166 LEU B C 1
ATOM 5687 O O . LEU B 1 166 ? -11.016 16.188 5.559 1 82.31 166 LEU B O 1
ATOM 5691 N N . SER B 1 167 ? -11.023 15.727 7.695 1 82.69 167 SER B N 1
ATOM 5692 C CA . SER B 1 167 ? -12.289 16.406 7.938 1 82.69 167 SER B CA 1
ATOM 5693 C C . SER B 1 167 ? -12.141 17.922 7.738 1 82.69 167 SER B C 1
ATOM 5695 O O . SER B 1 167 ? -13.141 18.609 7.527 1 82.69 167 SER B O 1
ATOM 5697 N N . LEU B 1 168 ? -10.922 18.391 7.82 1 77.06 168 LEU B N 1
ATOM 5698 C CA . LEU B 1 168 ? -10.672 19.828 7.707 1 77.06 168 LEU B CA 1
ATOM 5699 C C . LEU B 1 168 ? -10.617 20.25 6.242 1 77.06 168 LEU B C 1
ATOM 5701 O O . LEU B 1 168 ? -10.711 21.438 5.934 1 77.06 168 LEU B O 1
ATOM 5705 N N . PHE B 1 169 ? -10.539 19.266 5.324 1 74.62 169 PHE B N 1
ATOM 5706 C CA . PHE B 1 169 ? -10.445 19.594 3.908 1 74.62 169 PHE B CA 1
ATOM 5707 C C . PHE B 1 169 ? -11.812 19.938 3.338 1 74.62 169 PHE B C 1
ATOM 5709 O O . PHE B 1 169 ? -12.82 19.375 3.736 1 74.62 169 PHE B O 1
ATOM 5716 N N . PRO B 1 170 ? -11.711 20.953 2.428 1 70.81 170 PRO B N 1
ATOM 5717 C CA . PRO B 1 170 ? -12.969 21.266 1.737 1 70.81 170 PRO B CA 1
ATOM 5718 C C . PRO B 1 170 ? -13.586 20.047 1.057 1 70.81 170 PRO B C 1
ATOM 5720 O O . PRO B 1 170 ? -12.867 19.125 0.659 1 70.81 170 PRO B O 1
ATOM 5723 N N . ALA B 1 171 ? -14.773 20.016 0.923 1 65.31 171 ALA B N 1
ATOM 5724 C CA . ALA B 1 171 ? -15.562 18.875 0.477 1 65.31 171 ALA B CA 1
ATOM 5725 C C . ALA B 1 171 ? -15.07 18.359 -0.877 1 65.31 171 ALA B C 1
ATOM 5727 O O . ALA B 1 171 ? -15.031 17.156 -1.116 1 65.31 171 ALA B O 1
ATOM 5728 N N . ARG B 1 172 ? -14.781 19.312 -1.693 1 66.56 172 ARG B N 1
ATOM 5729 C CA . ARG B 1 172 ? -14.359 18.906 -3.033 1 66.56 172 ARG B CA 1
ATOM 5730 C C . ARG B 1 172 ? -13.102 18.062 -2.98 1 66.56 172 ARG B C 1
ATOM 5732 O O . ARG B 1 172 ? -12.984 17.062 -3.701 1 66.56 172 ARG B O 1
ATOM 5739 N N . LEU B 1 173 ? -12.188 18.453 -2.186 1 67.88 173 LEU B N 1
ATOM 5740 C CA . LEU B 1 173 ? -10.938 17.719 -2.047 1 67.88 173 LEU B CA 1
ATOM 5741 C C . LEU B 1 173 ? -11.156 16.391 -1.317 1 67.88 173 LEU B C 1
ATOM 5743 O O . LEU B 1 173 ? -10.516 15.391 -1.646 1 67.88 173 LEU B O 1
ATOM 5747 N N . LEU B 1 174 ? -12.039 16.469 -0.458 1 68.69 174 LEU B N 1
ATOM 5748 C CA . LEU B 1 174 ? -12.336 15.273 0.319 1 68.69 174 LEU B CA 1
ATOM 5749 C C . LEU B 1 174 ? -12.953 14.195 -0.563 1 68.69 174 LEU B C 1
ATOM 5751 O O . LEU B 1 174 ? -12.656 13.008 -0.403 1 68.69 174 LEU B O 1
ATOM 5755 N N . LYS B 1 175 ? -13.719 14.539 -1.445 1 68.5 175 LYS B N 1
ATOM 5756 C CA . LYS B 1 175 ? -14.359 13.578 -2.342 1 68.5 175 LYS B CA 1
ATOM 5757 C C . LYS B 1 175 ? -13.328 12.867 -3.211 1 68.5 175 LYS B C 1
ATOM 5759 O O . LYS B 1 175 ? -13.453 11.664 -3.471 1 68.5 175 LYS B O 1
ATOM 5764 N N . LEU B 1 176 ? -12.406 13.656 -3.562 1 65.88 176 LEU B N 1
ATOM 5765 C CA . LEU B 1 176 ? -11.336 13.078 -4.359 1 65.88 176 LEU B CA 1
ATOM 5766 C C . LEU B 1 176 ? -10.555 12.047 -3.549 1 65.88 176 LEU B C 1
ATOM 5768 O O . LEU B 1 176 ? -10.203 10.984 -4.066 1 65.88 176 LEU B O 1
ATOM 5772 N N . LEU B 1 177 ? -10.422 12.406 -2.414 1 69.25 177 LEU B N 1
ATOM 5773 C CA . LEU B 1 177 ? -9.648 11.531 -1.537 1 69.25 177 LEU B CA 1
ATOM 5774 C C . LEU B 1 177 ? -10.469 10.305 -1.136 1 69.25 177 LEU B C 1
ATOM 5776 O O . LEU B 1 177 ? -9.914 9.227 -0.933 1 69.25 177 LEU B O 1
ATOM 5780 N N . GLU B 1 178 ? -11.742 10.453 -1.059 1 65.5 178 GLU B N 1
ATOM 5781 C CA . GLU B 1 178 ? -12.633 9.352 -0.724 1 65.5 178 GLU B CA 1
ATOM 5782 C C . GLU B 1 178 ? -12.578 8.258 -1.786 1 65.5 178 GLU B C 1
ATOM 5784 O O . GLU B 1 178 ? -12.688 7.07 -1.47 1 65.5 178 GLU B O 1
ATOM 5789 N N . PHE B 1 179 ? -12.438 8.68 -2.848 1 57.12 179 PHE B N 1
ATOM 5790 C CA . PHE B 1 179 ? -12.281 7.707 -3.922 1 57.12 179 PHE B CA 1
ATOM 5791 C C . PHE B 1 179 ? -11.039 6.848 -3.693 1 57.12 179 PHE B C 1
ATOM 5793 O O . PHE B 1 179 ? -11.016 5.672 -4.066 1 57.12 179 PHE B O 1
ATOM 5800 N N . ALA B 1 180 ? -10.234 7.469 -3.055 1 56.81 180 ALA B N 1
ATOM 5801 C CA . ALA B 1 180 ? -9.008 6.742 -2.756 1 56.81 180 ALA B CA 1
ATOM 5802 C C . ALA B 1 180 ? -9.133 5.953 -1.457 1 56.81 180 ALA B C 1
ATOM 5804 O O . ALA B 1 180 ? -8.156 5.375 -0.975 1 56.81 180 ALA B O 1
ATOM 5805 N N . GLY B 1 181 ? -10.375 6.027 -0.881 1 63.91 181 GLY B N 1
ATOM 5806 C CA . GLY B 1 181 ? -10.656 5.211 0.289 1 63.91 181 GLY B CA 1
ATOM 5807 C C . GLY B 1 181 ? -10.555 5.98 1.592 1 63.91 181 GLY B C 1
ATOM 5808 O O . GLY B 1 181 ? -10.625 5.395 2.674 1 63.91 181 GLY B O 1
ATOM 5809 N N . PHE B 1 182 ? -10.477 7.266 1.451 1 69 182 PHE B N 1
ATOM 5810 C CA . PHE B 1 182 ? -10.32 8.07 2.656 1 69 182 PHE B CA 1
ATOM 5811 C C . PHE B 1 182 ? -11.68 8.484 3.215 1 69 182 PHE B C 1
ATOM 5813 O O . PHE B 1 182 ? -12.656 8.586 2.471 1 69 182 PHE B O 1
ATOM 5820 N N . SER B 1 183 ? -11.883 8.484 4.441 1 74.5 183 SER B N 1
ATOM 5821 C CA . SER B 1 183 ? -13.031 9.062 5.125 1 74.5 183 SER B CA 1
ATOM 5822 C C . SER B 1 183 ? -12.602 9.828 6.375 1 74.5 183 SER B C 1
ATOM 5824 O O . SER B 1 183 ? -11.664 9.422 7.066 1 74.5 183 SER B O 1
ATOM 5826 N N . GLY B 1 184 ? -13.188 11.023 6.48 1 81.81 184 GLY B N 1
ATOM 5827 C CA . GLY B 1 184 ? -12.82 11.844 7.621 1 81.81 184 GLY B CA 1
ATOM 5828 C C . GLY B 1 184 ? -14.008 12.242 8.477 1 81.81 184 GLY B C 1
ATOM 5829 O O . GLY B 1 184 ? -15.023 12.719 7.965 1 81.81 184 GLY B O 1
ATOM 5830 N N . ASP B 1 185 ? -13.984 11.875 9.711 1 87.06 185 ASP B N 1
ATOM 5831 C CA . ASP B 1 185 ? -14.945 12.266 10.742 1 87.06 185 ASP B CA 1
ATOM 5832 C C . ASP B 1 185 ? -14.273 13.062 11.852 1 87.06 185 ASP B C 1
ATOM 5834 O O . ASP B 1 185 ? -13.516 12.508 12.656 1 87.06 185 ASP B O 1
ATOM 5838 N N . LYS B 1 186 ? -14.625 14.328 11.953 1 87.94 186 LYS B N 1
ATOM 5839 C CA . LYS B 1 186 ? -13.945 15.242 12.867 1 87.94 186 LYS B CA 1
ATOM 5840 C C . LYS B 1 186 ? -14.133 14.805 14.312 1 87.94 186 LYS B C 1
ATOM 5842 O O . LYS B 1 186 ? -13.156 14.695 15.07 1 87.94 186 LYS B O 1
ATOM 5847 N N . GLU B 1 187 ? -15.398 14.508 14.742 1 90.5 187 GLU B N 1
ATOM 5848 C CA . GLU B 1 187 ? -15.68 14.156 16.141 1 90.5 187 GLU B CA 1
ATOM 5849 C C . GLU B 1 187 ? -15.016 12.836 16.516 1 90.5 187 GLU B C 1
ATOM 5851 O O . GLU B 1 187 ? -14.5 12.695 17.625 1 90.5 187 GLU B O 1
ATOM 5856 N N . PHE B 1 188 ? -15.117 11.93 15.625 1 93 188 PHE B N 1
ATOM 5857 C CA . PHE B 1 188 ? -14.453 10.656 15.859 1 93 188 PHE B CA 1
ATOM 5858 C C . PHE B 1 188 ? -12.945 10.852 15.992 1 93 188 PHE B C 1
ATOM 5860 O O . PHE B 1 188 ? -12.312 10.266 16.875 1 93 188 PHE B O 1
ATOM 5867 N N . GLY B 1 189 ? -12.359 11.617 15.07 1 94.94 189 GLY B N 1
ATOM 5868 C CA . GLY B 1 189 ? -10.938 11.914 15.133 1 94.94 189 GLY B CA 1
ATOM 5869 C C . GLY B 1 189 ? -10.516 12.562 16.438 1 94.94 189 GLY B C 1
ATOM 5870 O O . GLY B 1 189 ? -9.523 12.156 17.047 1 94.94 189 GLY B O 1
ATOM 5871 N N . ILE B 1 190 ? -11.258 13.484 16.906 1 94.44 190 ILE B N 1
ATOM 5872 C CA . ILE B 1 190 ? -10.961 14.188 18.156 1 94.44 190 ILE B CA 1
ATOM 5873 C C . ILE B 1 190 ? -11.055 13.219 19.328 1 94.44 190 ILE B C 1
ATOM 5875 O O . ILE B 1 190 ? -10.203 13.234 20.219 1 94.44 190 ILE B O 1
ATOM 5879 N N . SER B 1 191 ? -12.039 12.398 19.297 1 95.81 191 SER B N 1
ATOM 5880 C CA . SER B 1 191 ? -12.234 11.438 20.375 1 95.81 191 SER B CA 1
ATOM 5881 C C . SER B 1 191 ? -11.07 10.461 20.453 1 95.81 191 SER B C 1
ATOM 5883 O O . SER B 1 191 ? -10.594 10.148 21.547 1 95.81 191 SER B O 1
ATOM 5885 N N . GLN B 1 192 ? -10.617 9.969 19.328 1 95.5 192 GLN B N 1
ATOM 5886 C CA . GLN B 1 192 ? -9.508 9.023 19.297 1 95.5 192 GLN B CA 1
ATOM 5887 C C . GLN B 1 192 ? -8.211 9.672 19.766 1 95.5 192 GLN B C 1
ATOM 5889 O O . GLN B 1 192 ? -7.445 9.07 20.516 1 95.5 192 GLN B O 1
ATOM 5894 N N . LEU B 1 193 ? -7.973 10.852 19.344 1 95.94 193 LEU B N 1
ATOM 5895 C CA . LEU B 1 193 ? -6.762 11.562 19.75 1 95.94 193 LEU B CA 1
ATOM 5896 C C . LEU B 1 193 ? -6.797 11.891 21.234 1 95.94 193 LEU B C 1
ATOM 5898 O O . LEU B 1 193 ? -5.77 11.836 21.922 1 95.94 193 LEU B O 1
ATOM 5902 N N . TYR B 1 194 ? -7.973 12.219 21.688 1 95.62 194 TYR B N 1
ATOM 5903 C CA . TYR B 1 194 ? -8.094 12.516 23.109 1 95.62 194 TYR B CA 1
ATOM 5904 C C . TYR B 1 194 ? -7.832 11.273 23.953 1 95.62 194 TYR B C 1
ATOM 5906 O O . TYR B 1 194 ? -7.133 11.336 24.969 1 95.62 194 TYR B O 1
ATOM 5914 N N . THR B 1 195 ? -8.367 10.172 23.516 1 92.81 195 THR B N 1
ATOM 5915 C CA . THR B 1 195 ? -8.102 8.898 24.172 1 92.81 195 THR B CA 1
ATOM 5916 C C . THR B 1 195 ? -6.617 8.562 24.141 1 92.81 195 THR B C 1
ATOM 5918 O O . THR B 1 195 ? -6.047 8.141 25.141 1 92.81 195 THR B O 1
ATOM 5921 N N . GLY B 1 196 ? -6.059 8.766 23.031 1 92.5 196 GLY B N 1
ATOM 5922 C CA . GLY B 1 196 ? -4.629 8.531 22.906 1 92.5 196 GLY B CA 1
ATOM 5923 C C . GLY B 1 196 ? -3.795 9.438 23.781 1 92.5 196 GLY B C 1
ATOM 5924 O O . GLY B 1 196 ? -2.783 9.008 24.344 1 92.5 196 GLY B O 1
ATOM 5925 N N . ALA B 1 197 ? -4.164 10.625 23.906 1 93.25 197 ALA B N 1
ATOM 5926 C CA . ALA B 1 197 ? -3.434 11.609 24.703 1 93.25 197 ALA B CA 1
ATOM 5927 C C . ALA B 1 197 ? -3.51 11.289 26.188 1 93.25 197 ALA B C 1
ATOM 5929 O O . ALA B 1 197 ? -2.561 11.547 26.938 1 93.25 197 ALA B O 1
ATOM 5930 N N . THR B 1 198 ? -4.566 10.609 26.609 1 89.75 198 THR B N 1
ATOM 5931 C CA . THR B 1 198 ? -4.793 10.391 28.031 1 89.75 198 THR B CA 1
ATOM 5932 C C . THR B 1 198 ? -4.406 8.969 28.422 1 89.75 198 THR B C 1
ATOM 5934 O O . THR B 1 198 ? -4.434 8.617 29.609 1 89.75 198 THR B O 1
ATOM 5937 N N . SER B 1 199 ? -4.082 8.016 27.594 1 86.75 199 SER B N 1
ATOM 5938 C CA . SER B 1 199 ? -3.758 6.617 27.859 1 86.75 199 SER B CA 1
ATOM 5939 C C . SER B 1 199 ? -2.312 6.461 28.328 1 86.75 199 SER B C 1
ATOM 5941 O O . SER B 1 199 ? -1.909 5.387 28.781 1 86.75 199 SER B O 1
ATOM 5943 N N . HIS B 1 200 ? -1.514 7.383 28.484 1 84.5 200 HIS B N 1
ATOM 5944 C CA . HIS B 1 200 ? -0.113 7.379 28.891 1 84.5 200 HIS B CA 1
ATOM 5945 C C . HIS B 1 200 ? 0.688 6.348 28.109 1 84.5 200 HIS B C 1
ATOM 5947 O O . HIS B 1 200 ? 1.218 5.395 28.688 1 84.5 200 HIS B O 1
ATOM 5953 N N . THR B 1 201 ? 0.776 6.461 26.922 1 89 201 THR B N 1
ATOM 5954 C CA . THR B 1 201 ? 1.523 5.617 25.984 1 89 201 THR B CA 1
ATOM 5955 C C . THR B 1 201 ? 2.562 6.438 25.234 1 89 201 THR B C 1
ATOM 5957 O O . THR B 1 201 ? 2.67 7.648 25.422 1 89 201 THR B O 1
ATOM 5960 N N . LEU B 1 202 ? 3.289 5.797 24.406 1 87.94 202 LEU B N 1
ATOM 5961 C CA . LEU B 1 202 ? 4.352 6.426 23.625 1 87.94 202 LEU B CA 1
ATOM 5962 C C . LEU B 1 202 ? 3.785 7.523 22.719 1 87.94 202 LEU B C 1
ATOM 5964 O O . LEU B 1 202 ? 4.473 8.5 22.422 1 87.94 202 LEU B O 1
ATOM 5968 N N . ARG B 1 203 ? 2.559 7.352 22.344 1 91.62 203 ARG B N 1
ATOM 5969 C CA . ARG B 1 203 ? 1.996 8.289 21.375 1 91.62 203 ARG B CA 1
ATOM 5970 C C . ARG B 1 203 ? 1.136 9.336 22.078 1 91.62 203 ARG B C 1
ATOM 5972 O O . ARG B 1 203 ? 0.531 10.188 21.422 1 91.62 203 ARG B O 1
ATOM 5979 N N . SER B 1 204 ? 1.071 9.305 23.375 1 90.25 204 SER B N 1
ATOM 5980 C CA . SER B 1 204 ? 0.277 10.273 24.125 1 90.25 204 SER B CA 1
ATOM 5981 C C . SER B 1 204 ? 0.7 11.703 23.797 1 90.25 204 SER B C 1
ATOM 5983 O O . SER B 1 204 ? -0.147 12.578 23.625 1 90.25 204 SER B O 1
ATOM 5985 N N . MET B 1 205 ? 1.927 11.891 23.719 1 87.12 205 MET B N 1
ATOM 5986 C CA . MET B 1 205 ? 2.457 13.219 23.438 1 87.12 205 MET B CA 1
ATOM 5987 C C . MET B 1 205 ? 2.016 13.695 22.062 1 87.12 205 MET B C 1
ATOM 5989 O O . MET B 1 205 ? 1.548 14.828 21.906 1 87.12 205 MET B O 1
ATOM 5993 N N . LEU B 1 206 ? 2.168 12.836 21.094 1 90.25 206 LEU B N 1
ATOM 5994 C CA . LEU B 1 206 ? 1.826 13.211 19.719 1 90.25 206 LEU B CA 1
ATOM 5995 C C . LEU B 1 206 ? 0.334 13.5 19.594 1 90.25 206 LEU B C 1
ATOM 5997 O O . LEU B 1 206 ? -0.067 14.43 18.891 1 90.25 206 LEU B O 1
ATOM 6001 N N . CYS B 1 207 ? -0.44 12.672 20.234 1 93.19 207 CYS B N 1
ATOM 6002 C CA . CYS B 1 207 ? -1.882 12.891 20.25 1 93.19 207 CYS B CA 1
ATOM 6003 C C . CYS B 1 207 ? -2.225 14.234 20.875 1 93.19 207 CYS B C 1
ATOM 6005 O O . CYS B 1 207 ? -3.033 14.992 20.312 1 93.19 207 CYS B O 1
ATOM 6007 N N . ALA B 1 208 ? -1.601 14.5 21.969 1 93 208 ALA B N 1
ATOM 6008 C CA . ALA B 1 208 ? -1.849 15.758 22.672 1 93 208 ALA B CA 1
ATOM 6009 C C . ALA B 1 208 ? -1.409 16.953 21.828 1 93 208 ALA B C 1
ATOM 6011 O O . ALA B 1 208 ? -2.127 17.953 21.719 1 93 208 ALA B O 1
ATOM 6012 N N . LEU B 1 209 ? -0.266 16.844 21.25 1 92.69 209 LEU B N 1
ATOM 6013 C CA . LEU B 1 209 ? 0.267 17.938 20.453 1 92.69 209 LEU B CA 1
ATOM 6014 C C . LEU B 1 209 ? -0.633 18.219 19.25 1 92.69 209 LEU B C 1
ATOM 6016 O O . LEU B 1 209 ? -0.918 19.375 18.938 1 92.69 209 LEU B O 1
ATOM 6020 N N . LEU B 1 210 ? -1.057 17.188 18.594 1 92.75 210 LEU B N 1
ATOM 6021 C CA . LEU B 1 210 ? -1.914 17.359 17.422 1 92.75 210 LEU B CA 1
ATOM 6022 C C . LEU B 1 210 ? -3.244 18 17.828 1 92.75 210 LEU B C 1
ATOM 6024 O O . LEU B 1 210 ? -3.732 18.906 17.141 1 92.75 210 LEU B O 1
ATOM 6028 N N . LEU B 1 211 ? -3.797 17.578 18.875 1 93.88 211 LEU B N 1
ATOM 6029 C CA . LEU B 1 211 ? -5.07 18.125 19.344 1 93.88 211 LEU B CA 1
ATOM 6030 C C . LEU B 1 211 ? -4.914 19.578 19.766 1 93.88 211 LEU B C 1
ATOM 6032 O O . LEU B 1 211 ? -5.785 20.406 19.5 1 93.88 211 LEU B O 1
ATOM 6036 N N . LEU B 1 212 ? -3.859 19.812 20.5 1 93.94 212 LEU B N 1
ATOM 6037 C CA . LEU B 1 212 ? -3.619 21.188 20.922 1 93.94 212 LEU B CA 1
ATOM 6038 C C . LEU B 1 212 ? -3.426 22.109 19.719 1 93.94 212 LEU B C 1
ATOM 6040 O O . LEU B 1 212 ? -3.93 23.234 19.719 1 93.94 212 LEU B O 1
ATOM 6044 N N . CYS B 1 213 ? -2.715 21.609 18.766 1 92.31 213 CYS B N 1
ATOM 6045 C CA . CYS B 1 213 ? -2.551 22.375 17.547 1 92.31 213 CYS B CA 1
ATOM 6046 C C . CYS B 1 213 ? -3.896 22.625 16.875 1 92.31 213 CYS B C 1
ATOM 6048 O O . CYS B 1 213 ? -4.16 23.719 16.375 1 92.31 213 CYS B O 1
ATOM 6050 N N . PHE B 1 214 ? -4.68 21.656 16.875 1 91 214 PHE B N 1
ATOM 6051 C CA . PHE B 1 214 ? -6 21.781 16.266 1 91 214 PHE B CA 1
ATOM 6052 C C . PHE B 1 214 ? -6.844 22.797 17.031 1 91 214 PHE B C 1
ATOM 6054 O O . PHE B 1 214 ? -7.434 23.703 16.422 1 91 214 PHE B O 1
ATOM 6061 N N . TYR B 1 215 ? -6.867 22.703 18.344 1 91.06 215 TYR B N 1
ATOM 6062 C CA . TYR B 1 215 ? -7.727 23.531 19.172 1 91.06 215 TYR B CA 1
ATOM 6063 C C . TYR B 1 215 ? -7.27 25 19.141 1 91.06 215 TYR B C 1
ATOM 6065 O O . TYR B 1 215 ? -8.094 25.906 19.188 1 91.06 215 TYR B O 1
ATOM 6073 N N . THR B 1 216 ? -6 25.203 19.031 1 92 216 THR B N 1
ATOM 6074 C CA . THR B 1 216 ? -5.516 26.547 19.297 1 92 216 THR B CA 1
ATOM 6075 C C . THR B 1 216 ? -5.051 27.234 18.016 1 92 216 THR B C 1
ATOM 6077 O O . THR B 1 216 ? -4.961 28.453 17.953 1 92 216 THR B O 1
ATOM 6080 N N . PHE B 1 217 ? -4.734 26.469 17.047 1 90.25 217 PHE B N 1
ATOM 6081 C CA . PHE B 1 217 ? -4.223 27.094 15.828 1 90.25 217 PHE B CA 1
ATOM 6082 C C . PHE B 1 217 ? -5.148 26.828 14.648 1 90.25 217 PHE B C 1
ATOM 6084 O O . PHE B 1 217 ? -5.742 27.75 14.094 1 90.25 217 PHE B O 1
ATOM 6091 N N . LEU B 1 218 ? -5.363 25.609 14.328 1 85.62 218 LEU B N 1
ATOM 6092 C CA . LEU B 1 218 ? -6.078 25.281 13.102 1 85.62 218 LEU B CA 1
ATOM 6093 C C . LEU B 1 218 ? -7.527 25.734 13.18 1 85.62 218 LEU B C 1
ATOM 6095 O O . LEU B 1 218 ? -8.039 26.359 12.234 1 85.62 218 LEU B O 1
ATOM 6099 N N . SER B 1 219 ? -8.117 25.406 14.281 1 83 219 SER B N 1
ATOM 6100 C CA . SER B 1 219 ? -9.516 25.797 14.43 1 83 219 SER B CA 1
ATOM 6101 C C . SER B 1 219 ? -9.664 27.312 14.461 1 83 219 SER B C 1
ATOM 6103 O O . SER B 1 219 ? -10.68 27.859 14.016 1 83 219 SER B O 1
ATOM 6105 N N . PHE B 1 220 ? -8.664 27.938 14.898 1 81.88 220 PHE B N 1
ATOM 6106 C CA . PHE B 1 220 ? -8.695 29.391 15.008 1 81.88 220 PHE B CA 1
ATOM 6107 C C . PHE B 1 220 ? -8.453 30.031 13.648 1 81.88 220 PHE B C 1
ATOM 6109 O O . PHE B 1 220 ? -9.18 30.953 13.25 1 81.88 220 PHE B O 1
ATOM 6116 N N . ILE B 1 221 ? -7.516 29.562 12.961 1 78.56 221 ILE B N 1
ATOM 6117 C CA . ILE B 1 221 ? -7.098 30.172 11.711 1 78.56 221 ILE B CA 1
ATOM 6118 C C . ILE B 1 221 ? -8.07 29.797 10.594 1 78.56 221 ILE B C 1
ATOM 6120 O O . ILE B 1 221 ? -8.43 30.625 9.766 1 78.56 221 ILE B O 1
ATOM 6124 N N . LEU B 1 222 ? -8.461 28.562 10.625 1 72.88 222 LEU B N 1
ATOM 6125 C CA . LEU B 1 222 ? -9.289 28.078 9.531 1 72.88 222 LEU B CA 1
ATOM 6126 C C . LEU B 1 222 ? -10.766 28.109 9.914 1 72.88 222 LEU B C 1
ATOM 6128 O O . LEU B 1 222 ? -11.641 27.953 9.055 1 72.88 222 LEU B O 1
ATOM 6132 N N . GLY B 1 223 ? -11.055 28.453 11.117 1 74.56 223 GLY B N 1
ATOM 6133 C CA . GLY B 1 223 ? -12.43 28.484 11.578 1 74.56 223 GLY B CA 1
ATOM 6134 C C . GLY B 1 223 ? -12.992 29.891 11.68 1 74.56 223 GLY B C 1
ATOM 6135 O O . GLY B 1 223 ? -12.641 30.766 10.883 1 74.56 223 GLY B O 1
ATOM 6136 N N . THR B 1 224 ? -14.094 29.922 12.547 1 70.12 224 THR B N 1
ATOM 6137 C CA . THR B 1 224 ? -14.789 31.203 12.703 1 70.12 224 THR B CA 1
ATOM 6138 C C . THR B 1 224 ? -14.172 32.031 13.828 1 70.12 224 THR B C 1
ATOM 6140 O O . THR B 1 224 ? -14.789 32.969 14.328 1 70.12 224 THR B O 1
ATOM 6143 N N . GLY B 1 225 ? -12.992 31.547 14.242 1 64.12 225 GLY B N 1
ATOM 6144 C CA . GLY B 1 225 ? -12.227 32.375 15.172 1 64.12 225 GLY B CA 1
ATOM 6145 C C . GLY B 1 225 ? -12.57 32.094 16.625 1 64.12 225 GLY B C 1
ATOM 6146 O O . GLY B 1 225 ? -12.078 32.781 17.516 1 64.12 225 GLY B O 1
ATOM 6147 N N . GLU B 1 226 ? -13.523 31.266 16.984 1 64.75 226 GLU B N 1
ATOM 6148 C CA . GLU B 1 226 ? -13.859 31.016 18.391 1 64.75 226 GLU B CA 1
ATOM 6149 C C . GLU B 1 226 ? -12.938 29.969 19 1 64.75 226 GLU B C 1
ATOM 6151 O O . GLU B 1 226 ? -12.742 29.953 20.219 1 64.75 226 GLU B O 1
ATOM 6156 N N . GLY B 1 227 ? -12 29.562 18.391 1 64.31 227 GLY B N 1
ATOM 6157 C CA . GLY B 1 227 ? -11.109 28.547 18.922 1 64.31 227 GLY B CA 1
ATOM 6158 C C . GLY B 1 227 ? -11.766 27.656 19.938 1 64.31 227 GLY B C 1
ATOM 6159 O O . GLY B 1 227 ? -12.906 27.906 20.359 1 64.31 227 GLY B O 1
ATOM 6160 N N . GLU B 1 228 ? -11.336 26.516 20.328 1 81.62 228 GLU B N 1
ATOM 6161 C CA . GLU B 1 228 ? -11.789 25.594 21.359 1 81.62 228 GLU B CA 1
ATOM 6162 C C . GLU B 1 228 ? -10.867 25.609 22.578 1 81.62 228 GLU B C 1
ATOM 6164 O O . GLU B 1 228 ? -10.234 24.594 22.891 1 81.62 228 GLU B O 1
ATOM 6169 N N . VAL B 1 229 ? -10.797 26.859 23.266 1 89.06 229 VAL B N 1
ATOM 6170 C CA . VAL B 1 229 ? -9.82 27.141 24.312 1 89.06 229 VAL B CA 1
ATOM 6171 C C . VAL B 1 229 ? -10.109 26.266 25.531 1 89.06 229 VAL B C 1
ATOM 6173 O O . VAL B 1 229 ? -9.188 25.812 26.203 1 89.06 229 VAL B O 1
ATOM 6176 N N . GLU B 1 230 ? -11.336 26.078 25.844 1 91.31 230 GLU B N 1
ATOM 6177 C CA . GLU B 1 230 ? -11.688 25.266 27 1 91.31 230 GLU B CA 1
ATOM 6178 C C . GLU B 1 230 ? -11.203 23.828 26.844 1 91.31 230 GLU B C 1
ATOM 6180 O O . GLU B 1 230 ? -10.672 23.234 27.781 1 91.31 230 GLU B O 1
ATOM 6185 N N . GLU B 1 231 ? -11.445 23.344 25.672 1 92.81 231 GLU B N 1
ATOM 6186 C CA . GLU B 1 231 ? -10.984 21.984 25.391 1 92.81 231 GLU B CA 1
ATOM 6187 C C . GLU B 1 231 ? -9.461 21.906 25.453 1 92.81 231 GLU B C 1
ATOM 6189 O O . GLU B 1 231 ? -8.906 20.922 25.953 1 92.81 231 GLU B O 1
ATOM 6194 N N . ALA B 1 232 ? -8.805 22.922 24.891 1 94.56 232 ALA B N 1
ATOM 6195 C CA . ALA B 1 232 ? -7.344 22.953 24.922 1 94.56 232 ALA B CA 1
ATOM 6196 C C . ALA B 1 232 ? -6.82 22.984 26.344 1 94.56 232 ALA B C 1
ATOM 6198 O O . ALA B 1 232 ? -5.875 22.266 26.672 1 94.56 232 ALA B O 1
ATOM 6199 N N . GLU B 1 233 ? -7.426 23.781 27.188 1 95.19 233 GLU B N 1
ATOM 6200 C CA . GLU B 1 233 ? -6.988 23.891 28.578 1 95.19 233 GLU B CA 1
ATOM 6201 C C . GLU B 1 233 ? -7.234 22.609 29.344 1 95.19 233 GLU B C 1
ATOM 6203 O O . GLU B 1 233 ? -6.422 22.203 30.172 1 95.19 233 GLU B O 1
ATOM 6208 N N . ARG B 1 234 ? -8.32 22.031 29.078 1 94.88 234 ARG B N 1
ATOM 6209 C CA . ARG B 1 234 ? -8.633 20.75 29.719 1 94.88 234 ARG B CA 1
ATOM 6210 C C . ARG B 1 234 ? -7.594 19.688 29.359 1 94.88 234 ARG B C 1
ATOM 6212 O O . ARG B 1 234 ? -7.164 18.922 30.219 1 94.88 234 ARG B O 1
ATOM 6219 N N . LEU B 1 235 ? -7.211 19.672 28.141 1 95.12 235 LEU B N 1
ATOM 6220 C CA . LEU B 1 235 ? -6.23 18.703 27.672 1 95.12 235 LEU B CA 1
ATOM 6221 C C . LEU B 1 235 ? -4.844 19.031 28.219 1 95.12 235 LEU B C 1
ATOM 6223 O O . LEU B 1 235 ? -4.051 18.125 28.484 1 95.12 235 LEU B O 1
ATOM 6227 N N . LEU B 1 236 ? -4.562 20.312 28.375 1 94.88 236 LEU B N 1
ATOM 6228 C CA . LEU B 1 236 ? -3.24 20.797 28.766 1 94.88 236 LEU B CA 1
ATOM 6229 C C . LEU B 1 236 ? -2.984 20.531 30.25 1 94.88 236 LEU B C 1
ATOM 6231 O O . LEU B 1 236 ? -1.839 20.344 30.656 1 94.88 236 LEU B O 1
ATOM 6235 N N . LYS B 1 237 ? -3.953 20.438 31.031 1 94.12 237 LYS B N 1
ATOM 6236 C CA . LYS B 1 237 ? -3.848 20.406 32.469 1 94.12 237 LYS B CA 1
ATOM 6237 C C . LYS B 1 237 ? -2.992 19.234 32.938 1 94.12 237 LYS B C 1
ATOM 6239 O O . LYS B 1 237 ? -2.029 19.422 33.688 1 94.12 237 LYS B O 1
ATOM 6244 N N . PRO B 1 238 ? -3.328 18.047 32.531 1 91.69 238 PRO B N 1
ATOM 6245 C CA . PRO B 1 238 ? -2.516 16.922 33 1 91.69 238 PRO B CA 1
ATOM 6246 C C . PRO B 1 238 ? -1.061 17 32.562 1 91.69 238 PRO B C 1
ATOM 6248 O O . PRO B 1 238 ? -0.156 16.578 33.281 1 91.69 238 PRO B O 1
ATOM 6251 N N . PHE B 1 239 ? -0.804 17.516 31.469 1 91.5 239 PHE B N 1
ATOM 6252 C CA . PHE B 1 239 ? 0.552 17.609 30.938 1 91.5 239 PHE B CA 1
ATOM 6253 C C . PHE B 1 239 ? 1.335 18.719 31.641 1 91.5 239 PHE B C 1
ATOM 6255 O O . PHE B 1 239 ? 2.535 18.578 31.875 1 91.5 239 PHE B O 1
ATOM 6262 N N . ARG B 1 240 ? 0.657 19.812 31.953 1 93.56 240 ARG B N 1
ATOM 6263 C CA . ARG B 1 240 ? 1.3 20.891 32.719 1 93.56 240 ARG B CA 1
ATOM 6264 C C . ARG B 1 240 ? 1.655 20.453 34.125 1 93.56 240 ARG B C 1
ATOM 6266 O O . ARG B 1 240 ? 2.648 20.906 34.688 1 93.56 240 ARG B O 1
ATOM 6273 N N . LEU B 1 241 ? 0.883 19.5 34.656 1 91.31 241 LEU B N 1
ATOM 6274 C CA . LEU B 1 241 ? 1.166 18.953 35.969 1 91.31 241 LEU B CA 1
ATOM 6275 C C . LEU B 1 241 ? 2.357 18 35.938 1 91.31 241 LEU B C 1
ATOM 6277 O O . LEU B 1 241 ? 3.209 18.016 36.812 1 91.31 241 LEU B O 1
ATOM 6281 N N . ARG B 1 242 ? 2.432 17.172 34.906 1 87 242 ARG B N 1
ATOM 6282 C CA . ARG B 1 242 ? 3.496 16.188 34.781 1 87 242 ARG B CA 1
ATOM 6283 C C . ARG B 1 242 ? 4.801 16.844 34.344 1 87 242 ARG B C 1
ATOM 6285 O O . ARG B 1 242 ? 5.883 16.422 34.75 1 87 242 ARG B O 1
ATOM 6292 N N . TYR B 1 243 ? 4.637 17.922 33.531 1 91.44 243 TYR B N 1
ATOM 6293 C CA . TYR B 1 243 ? 5.793 18.641 33 1 91.44 243 TYR B CA 1
ATOM 6294 C C . TYR B 1 243 ? 5.648 20.141 33.219 1 91.44 243 TYR B C 1
ATOM 6296 O O . TYR B 1 243 ? 5.504 20.906 32.25 1 91.44 243 TYR B O 1
ATOM 6304 N N . PRO B 1 244 ? 5.746 20.609 34.344 1 91.19 244 PRO B N 1
ATOM 6305 C CA . PRO B 1 244 ? 5.465 22.016 34.656 1 91.19 244 PRO B CA 1
ATOM 6306 C C . PRO B 1 244 ? 6.398 22.984 33.938 1 91.19 244 PRO B C 1
ATOM 6308 O O . PRO B 1 244 ? 6.016 24.125 33.656 1 91.19 244 PRO B O 1
ATOM 6311 N N . ARG B 1 245 ? 7.555 22.547 33.656 1 91.69 245 ARG B N 1
ATOM 6312 C CA . ARG B 1 245 ? 8.492 23.438 32.969 1 91.69 245 ARG B CA 1
ATOM 6313 C C . ARG B 1 245 ? 8.719 23 31.531 1 91.69 245 ARG B C 1
ATOM 6315 O O . ARG B 1 245 ? 9.711 23.391 30.906 1 91.69 245 ARG B O 1
ATOM 6322 N N . GLY B 1 246 ? 7.875 22.156 31.094 1 91.19 246 GLY B N 1
ATOM 6323 C CA . GLY B 1 246 ? 7.988 21.75 29.703 1 91.19 246 GLY B CA 1
ATOM 6324 C C . GLY B 1 246 ? 7.754 22.875 28.719 1 91.19 246 GLY B C 1
ATOM 6325 O O . GLY B 1 246 ? 6.703 23.516 28.75 1 91.19 246 GLY B O 1
ATOM 6326 N N . ALA B 1 247 ? 8.719 23.156 27.875 1 91.12 247 ALA B N 1
ATOM 6327 C CA . ALA B 1 247 ? 8.656 24.297 26.953 1 91.12 247 ALA B CA 1
ATOM 6328 C C . ALA B 1 247 ? 7.461 24.172 26.016 1 91.12 247 ALA B C 1
ATOM 6330 O O . ALA B 1 247 ? 6.793 25.172 25.719 1 91.12 247 ALA B O 1
ATOM 6331 N N . ILE B 1 248 ? 7.172 23 25.562 1 89.69 248 ILE B N 1
ATOM 6332 C CA . ILE B 1 248 ? 6.105 22.766 24.594 1 89.69 248 ILE B CA 1
ATOM 6333 C C . ILE B 1 248 ? 4.754 23.094 25.219 1 89.69 248 ILE B C 1
ATOM 6335 O O . ILE B 1 248 ? 3.939 23.797 24.609 1 89.69 248 ILE B O 1
ATOM 6339 N N . PHE B 1 249 ? 4.535 22.609 26.438 1 92.25 249 PHE B N 1
ATOM 6340 C CA . PHE B 1 249 ? 3.24 22.797 27.078 1 92.25 249 PHE B CA 1
ATOM 6341 C C . PHE B 1 249 ? 3.096 24.234 27.578 1 92.25 249 PHE B C 1
ATOM 6343 O O . PHE B 1 249 ? 1.992 24.781 27.594 1 92.25 249 PHE B O 1
ATOM 6350 N N . LEU B 1 250 ? 4.238 24.875 27.906 1 95 250 LEU B N 1
ATOM 6351 C CA . LEU B 1 250 ? 4.215 26.297 28.234 1 95 250 LEU B CA 1
ATOM 6352 C C . LEU B 1 250 ? 3.799 27.125 27.016 1 95 250 LEU B C 1
ATOM 6354 O O . LEU B 1 250 ? 3.043 28.094 27.141 1 95 250 LEU B O 1
ATOM 6358 N N . PHE B 1 251 ? 4.242 26.766 25.922 1 94.88 251 PHE B N 1
ATOM 6359 C CA . PHE B 1 251 ? 3.891 27.453 24.688 1 94.88 251 PHE B CA 1
ATOM 6360 C C . PHE B 1 251 ? 2.389 27.375 24.438 1 94.88 251 PHE B C 1
ATOM 6362 O O . PHE B 1 251 ? 1.756 28.406 24.156 1 94.88 251 PHE B O 1
ATOM 6369 N N . PHE B 1 252 ? 1.866 26.188 24.547 1 95.56 252 PHE B N 1
ATOM 6370 C CA . PHE B 1 252 ? 0.441 26.031 24.266 1 95.56 252 PHE B CA 1
ATOM 6371 C C . PHE B 1 252 ? -0.389 26.719 25.359 1 95.56 252 PHE B C 1
ATOM 6373 O O . PHE B 1 252 ? -1.47 27.234 25.078 1 95.56 252 PHE B O 1
ATOM 6380 N N . ALA B 1 253 ? 0.119 26.688 26.562 1 96.38 253 ALA B N 1
ATOM 6381 C CA . ALA B 1 253 ? -0.547 27.453 27.609 1 96.38 253 ALA B CA 1
ATOM 6382 C C . ALA B 1 253 ? -0.568 28.938 27.266 1 96.38 253 ALA B C 1
ATOM 6384 O O . ALA B 1 253 ? -1.562 29.625 27.516 1 96.38 253 ALA B O 1
ATOM 6385 N N . GLY B 1 254 ? 0.549 29.453 26.797 1 97.25 254 GLY B N 1
ATOM 6386 C CA . GLY B 1 254 ? 0.603 30.828 26.344 1 97.25 254 GLY B CA 1
ATOM 6387 C C . GLY B 1 254 ? -0.385 31.125 25.234 1 97.25 254 GLY B C 1
ATOM 6388 O O . GLY B 1 254 ? -1.049 32.156 25.25 1 97.25 254 GLY B O 1
ATOM 6389 N N . ARG B 1 255 ? -0.44 30.203 24.281 1 95.62 255 ARG B N 1
ATOM 6390 C CA . ARG B 1 255 ? -1.363 30.359 23.156 1 95.62 255 ARG B CA 1
ATOM 6391 C C . ARG B 1 255 ? -2.811 30.391 23.641 1 95.62 255 ARG B C 1
ATOM 6393 O O . ARG B 1 255 ? -3.623 31.172 23.141 1 95.62 255 ARG B O 1
ATOM 6400 N N . ALA B 1 256 ? -3.152 29.516 24.578 1 94.12 256 ALA B N 1
ATOM 6401 C CA . ALA B 1 256 ? -4.496 29.516 25.141 1 94.12 256 ALA B CA 1
ATOM 6402 C C . ALA B 1 256 ? -4.836 30.859 25.781 1 94.12 256 ALA B C 1
ATOM 6404 O O . ALA B 1 256 ? -5.934 31.375 25.594 1 94.12 256 ALA B O 1
ATOM 6405 N N . GLU B 1 257 ? -3.91 31.438 26.516 1 95.44 257 GLU B N 1
ATOM 6406 C CA . GLU B 1 257 ? -4.117 32.75 27.125 1 95.44 257 GLU B CA 1
ATOM 6407 C C . GLU B 1 257 ? -4.25 33.844 26.062 1 95.44 257 GLU B C 1
ATOM 6409 O O . GLU B 1 257 ? -5.027 34.781 26.234 1 95.44 257 GLU B O 1
ATOM 6414 N N . GLU B 1 258 ? -3.475 33.688 25.078 1 94.62 258 GLU B N 1
ATOM 6415 C CA . GLU B 1 258 ? -3.533 34.656 23.969 1 94.62 258 GLU B CA 1
ATOM 6416 C C . GLU B 1 258 ? -4.922 34.688 23.328 1 94.62 258 GLU B C 1
ATOM 6418 O O . GLU B 1 258 ? -5.473 35.75 23.078 1 94.62 258 GLU B O 1
ATOM 6423 N N . ILE B 1 259 ? -5.477 33.562 23.078 1 91.75 259 ILE B N 1
ATOM 6424 C CA . ILE B 1 259 ? -6.785 33.438 22.438 1 91.75 259 ILE B CA 1
ATOM 6425 C C . ILE B 1 259 ? -7.859 34 23.359 1 91.75 259 ILE B C 1
ATOM 6427 O O . ILE B 1 259 ? -8.828 34.625 22.906 1 91.75 259 ILE B O 1
ATOM 6431 N N . LYS B 1 260 ? -7.648 33.906 24.688 1 90.62 260 LYS B N 1
ATOM 6432 C CA . LYS B 1 260 ? -8.586 34.438 25.656 1 90.62 260 LYS B CA 1
ATOM 6433 C C . LYS B 1 260 ? -8.469 35.969 25.75 1 90.62 260 LYS B C 1
ATOM 6435 O O . LYS B 1 260 ? -9.32 36.625 26.344 1 90.62 260 LYS B O 1
ATOM 6440 N N . GLY B 1 261 ? -7.422 36.531 25.156 1 91.44 261 GLY B N 1
ATOM 6441 C CA . GLY B 1 261 ? -7.191 37.969 25.203 1 91.44 261 GLY B CA 1
ATOM 6442 C C . GLY B 1 261 ? -6.305 38.375 26.359 1 91.44 261 GLY B C 1
ATOM 6443 O O . GLY B 1 261 ? -6.043 39.594 26.547 1 91.44 261 GLY B O 1
ATOM 6444 N N . ASN B 1 262 ? -5.855 37.406 27.156 1 94.75 262 ASN B N 1
ATOM 6445 C CA . ASN B 1 262 ? -4.945 37.688 28.25 1 94.75 262 ASN B CA 1
ATOM 6446 C C . ASN B 1 262 ? -3.506 37.812 27.766 1 94.75 262 ASN B C 1
ATOM 6448 O O . ASN B 1 262 ? -2.682 36.938 27.984 1 94.75 262 ASN B O 1
ATOM 6452 N N . ILE B 1 263 ? -3.191 38.906 27.25 1 97.12 263 ILE B N 1
ATOM 6453 C CA . ILE B 1 263 ? -1.958 39.125 26.5 1 97.12 263 ILE B CA 1
ATOM 6454 C C . ILE B 1 263 ? -0.766 39.125 27.453 1 97.12 263 ILE B C 1
ATOM 6456 O O . ILE B 1 263 ? 0.279 38.531 27.156 1 97.12 263 ILE B O 1
ATOM 6460 N N . ASP B 1 264 ? -0.88 39.781 28.609 1 97.06 264 ASP B N 1
ATOM 6461 C CA . ASP B 1 264 ? 0.234 39.844 29.547 1 97.06 264 ASP B 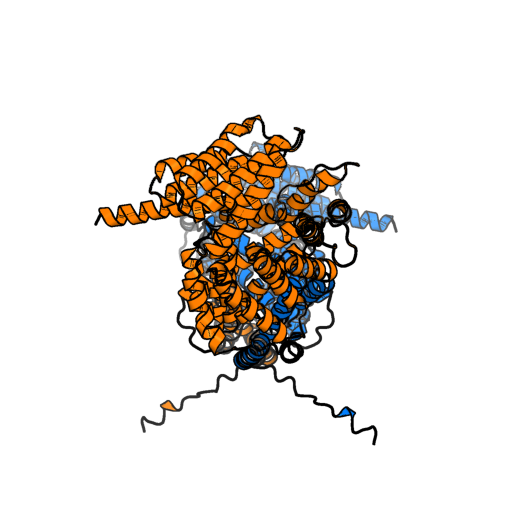CA 1
ATOM 6462 C C . ASP B 1 264 ? 0.597 38.438 30.047 1 97.06 264 ASP B C 1
ATOM 6464 O O . ASP B 1 264 ? 1.777 38.094 30.172 1 97.06 264 ASP B O 1
ATOM 6468 N N . GLU B 1 265 ? -0.426 37.656 30.406 1 97.19 265 GLU B N 1
ATOM 6469 C CA . GLU B 1 265 ? -0.196 36.281 30.844 1 97.19 265 GLU B CA 1
ATOM 6470 C C . GLU B 1 265 ? 0.435 35.469 29.734 1 97.19 265 GLU B C 1
ATOM 6472 O O . GLU B 1 265 ? 1.32 34.625 29.984 1 97.19 265 GLU B O 1
ATOM 6477 N N . ALA B 1 266 ? -0.063 35.625 28.516 1 97.81 266 ALA B N 1
ATOM 6478 C CA . ALA B 1 266 ? 0.497 34.938 27.359 1 97.81 266 ALA B CA 1
ATOM 6479 C C . ALA B 1 266 ? 1.979 35.25 27.188 1 97.81 266 ALA B C 1
ATOM 6481 O O . ALA B 1 266 ? 2.795 34.344 26.984 1 97.81 266 ALA B O 1
ATOM 6482 N N . VAL B 1 267 ? 2.357 36.531 27.266 1 98.06 267 VAL B N 1
ATOM 6483 C CA . VAL B 1 267 ? 3.74 36.969 27.125 1 98.06 267 VAL B CA 1
ATOM 6484 C C . VAL B 1 267 ? 4.617 36.281 28.172 1 98.06 267 VAL B C 1
ATOM 6486 O O . VAL B 1 267 ? 5.711 35.812 27.859 1 98.06 267 VAL B O 1
ATOM 6489 N N . ALA B 1 268 ? 4.141 36.219 29.391 1 97.94 268 ALA B N 1
ATOM 6490 C CA . ALA B 1 268 ? 4.898 35.594 30.469 1 97.94 268 ALA B CA 1
ATOM 6491 C C . ALA B 1 268 ? 5.152 34.125 30.188 1 97.94 268 ALA B C 1
ATOM 6493 O O . ALA B 1 268 ? 6.254 33.625 30.422 1 97.94 268 ALA B O 1
ATOM 6494 N N . LEU B 1 269 ? 4.152 33.469 29.734 1 97.06 269 LEU B N 1
ATOM 6495 C CA . LEU B 1 269 ? 4.25 32.031 29.469 1 97.06 269 LEU B CA 1
ATOM 6496 C C . LEU B 1 269 ? 5.188 31.766 28.297 1 97.06 269 LEU B C 1
ATOM 6498 O O . LEU B 1 269 ? 5.969 30.812 28.328 1 97.06 269 LEU B O 1
ATOM 6502 N N . PHE B 1 270 ? 5.098 32.594 27.188 1 97.38 270 PHE B N 1
ATOM 6503 C CA . PHE B 1 270 ? 6.004 32.438 26.047 1 97.38 270 PHE B CA 1
ATOM 6504 C C . PHE B 1 270 ? 7.449 32.688 26.484 1 97.38 270 PHE B C 1
ATOM 6506 O O . PHE B 1 270 ? 8.352 31.938 26.062 1 97.38 270 PHE B O 1
ATOM 6513 N N . GLU B 1 271 ? 7.645 33.688 27.281 1 96.44 271 GLU B N 1
ATOM 6514 C CA . GLU B 1 271 ? 8.992 34 27.781 1 96.44 271 GLU B CA 1
ATOM 6515 C C . GLU B 1 271 ? 9.508 32.875 28.688 1 96.44 271 GLU B C 1
ATOM 6517 O O . GLU B 1 271 ? 10.688 32.5 28.625 1 96.44 271 GLU B O 1
ATOM 6522 N N . ASP B 1 272 ? 8.625 32.312 29.516 1 94.75 272 ASP B N 1
ATOM 6523 C CA . ASP B 1 272 ? 8.992 31.188 30.359 1 94.75 272 ASP B CA 1
ATOM 6524 C C . ASP B 1 272 ? 9.383 29.984 29.5 1 94.75 272 ASP B C 1
ATOM 6526 O O . ASP B 1 272 ? 10.289 29.234 29.859 1 94.75 272 ASP B O 1
ATOM 6530 N N . GLY B 1 273 ? 8.625 29.812 28.422 1 91.5 273 GLY B N 1
ATOM 6531 C CA . GLY B 1 273 ? 8.961 28.734 27.516 1 91.5 273 GLY B CA 1
ATOM 6532 C C . GLY B 1 273 ? 10.344 28.875 26.906 1 91.5 273 GLY B C 1
ATOM 6533 O O . GLY B 1 273 ? 11.07 27.891 26.75 1 91.5 273 GLY B O 1
ATOM 6534 N N . CYS B 1 274 ? 10.703 30.047 26.531 1 92.5 274 CYS B N 1
ATOM 6535 C CA . CYS B 1 274 ? 12.023 30.312 25.969 1 92.5 274 CYS B CA 1
ATOM 6536 C C . CYS B 1 274 ? 13.117 30.094 27.016 1 92.5 274 CYS B C 1
ATOM 6538 O O . CYS B 1 274 ? 14.18 29.562 26.703 1 92.5 274 CYS B O 1
ATOM 6540 N N . LYS B 1 275 ? 12.875 30.422 28.25 1 93.06 275 LYS B N 1
ATOM 6541 C CA . LYS B 1 275 ? 13.844 30.297 29.328 1 93.06 275 LYS B CA 1
ATOM 6542 C C . LYS B 1 275 ? 14.023 28.844 29.75 1 93.06 275 LYS B C 1
ATOM 6544 O O . LYS B 1 275 ? 15.078 28.453 30.25 1 93.06 275 LYS B O 1
ATOM 6549 N N . ALA B 1 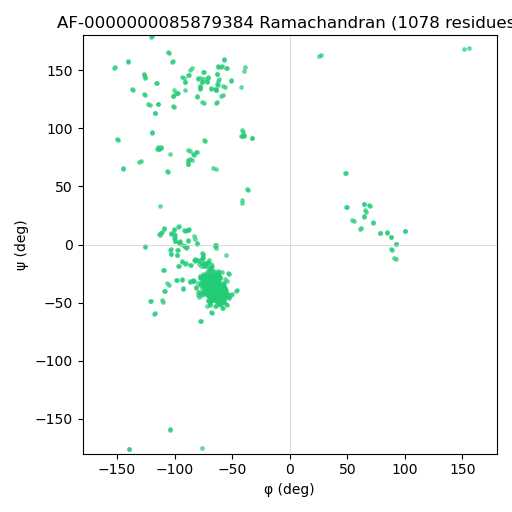276 ? 13 28.062 29.562 1 89.31 276 ALA B N 1
ATOM 6550 C CA . ALA B 1 276 ? 12.961 26.688 30.047 1 89.31 276 ALA B CA 1
ATOM 6551 C C . ALA B 1 276 ? 14.031 25.828 29.375 1 89.31 276 ALA B C 1
ATOM 6553 O O . ALA B 1 276 ? 14.492 24.844 29.953 1 89.31 276 ALA B O 1
ATOM 6554 N N . GLN B 1 277 ? 14.383 26.203 28.156 1 84.44 277 GLN B N 1
ATOM 6555 C CA . GLN B 1 277 ? 15.406 25.422 27.484 1 84.44 277 GLN B CA 1
ATOM 6556 C C . GLN B 1 277 ? 16.172 26.266 26.484 1 84.44 277 GLN B C 1
ATOM 6558 O O . GLN B 1 277 ? 15.641 27.219 25.922 1 84.44 277 GLN B O 1
ATOM 6563 N N . GLN B 1 278 ? 17.438 25.906 26.234 1 85.12 278 GLN B N 1
ATOM 6564 C CA . GLN B 1 278 ? 18.297 26.625 25.312 1 85.12 278 GLN B CA 1
ATOM 6565 C C . GLN B 1 278 ? 18.875 25.688 24.25 1 85.12 278 GLN B C 1
ATOM 6567 O O . GLN B 1 278 ? 19.562 26.125 23.328 1 85.12 278 GLN B O 1
ATOM 6572 N N . ALA B 1 279 ? 18.5 24.469 24.406 1 77.38 279 ALA B N 1
ATOM 6573 C CA . ALA B 1 279 ? 19.078 23.469 23.516 1 77.38 279 ALA B CA 1
ATOM 6574 C C . ALA B 1 279 ? 18.484 23.578 22.109 1 77.38 279 ALA B C 1
ATOM 6576 O O . ALA B 1 279 ? 19.188 23.406 21.125 1 77.38 279 ALA B O 1
ATOM 6577 N N . TRP B 1 280 ? 17.156 23.906 21.984 1 78.56 280 TRP B N 1
ATOM 6578 C CA . TRP B 1 280 ? 16.469 24.047 20.703 1 78.56 280 TRP B CA 1
ATOM 6579 C C . TRP B 1 280 ? 16.078 25.5 20.438 1 78.56 280 TRP B C 1
ATOM 6581 O O . TRP B 1 280 ? 14.922 25.875 20.625 1 78.56 280 TRP B O 1
ATOM 6591 N N . LYS B 1 281 ? 16.953 26.219 19.953 1 81.5 281 LYS B N 1
ATOM 6592 C CA . LYS B 1 281 ? 16.766 27.641 19.719 1 81.5 281 LYS B CA 1
ATOM 6593 C C . LYS B 1 281 ? 15.641 27.891 18.719 1 81.5 281 LYS B C 1
ATOM 6595 O O . LYS B 1 281 ? 14.953 28.906 18.781 1 81.5 281 LYS B O 1
ATOM 6600 N N . GLN B 1 282 ? 15.523 26.938 17.969 1 80.88 282 GLN B N 1
ATOM 6601 C CA . GLN B 1 282 ? 14.492 27.078 16.938 1 80.88 282 GLN B CA 1
ATOM 6602 C C . GLN B 1 282 ? 13.094 27.062 17.562 1 80.88 282 GLN B C 1
ATOM 6604 O O . GLN B 1 282 ? 12.156 27.625 17 1 80.88 282 GLN B O 1
ATOM 6609 N N . PHE B 1 283 ? 13.016 26.453 18.672 1 83.12 283 PHE B N 1
ATOM 6610 C CA . PHE B 1 283 ? 11.758 26.484 19.406 1 83.12 283 PHE B CA 1
ATOM 6611 C C . PHE B 1 283 ? 11.406 27.922 19.812 1 83.12 283 PHE B C 1
ATOM 6613 O O . PHE B 1 283 ? 10.234 28.281 19.828 1 83.12 283 PHE B O 1
ATOM 6620 N N . HIS B 1 284 ? 12.359 28.703 20.031 1 90.88 284 HIS B N 1
ATOM 6621 C CA . HIS B 1 284 ? 12.141 30.078 20.438 1 90.88 284 HIS B CA 1
ATOM 6622 C C . HIS B 1 284 ? 11.453 30.875 19.328 1 90.88 284 HIS B C 1
ATOM 6624 O O . HIS B 1 284 ? 10.711 31.828 19.609 1 90.88 284 HIS B O 1
ATOM 6630 N N . HIS B 1 285 ? 11.773 30.469 18.156 1 91.81 285 HIS B N 1
ATOM 6631 C CA . HIS B 1 285 ? 11.211 31.203 17.016 1 91.81 285 HIS B CA 1
ATOM 6632 C C . HIS B 1 285 ? 9.688 31.156 17.031 1 91.81 285 HIS B C 1
ATOM 6634 O O . HIS B 1 285 ? 9.031 32.125 16.656 1 91.81 285 HIS B O 1
ATOM 6640 N N . MET B 1 286 ? 9.109 30.078 17.438 1 90.75 286 MET B N 1
ATOM 6641 C CA . MET B 1 286 ? 7.652 29.984 17.562 1 90.75 286 MET B CA 1
ATOM 6642 C C . MET B 1 286 ? 7.137 30.953 18.609 1 90.75 286 MET B C 1
ATOM 6644 O O . MET B 1 286 ? 6.113 31.609 18.422 1 90.75 286 MET B O 1
ATOM 6648 N N . CYS B 1 287 ? 7.879 30.984 19.703 1 94.25 287 CYS B N 1
ATOM 6649 C CA . CYS B 1 287 ? 7.516 31.906 20.766 1 94.25 287 CYS B CA 1
ATOM 6650 C C . CYS B 1 287 ? 7.684 33.344 20.312 1 94.25 287 CYS B C 1
ATOM 6652 O O . CYS B 1 287 ? 6.836 34.188 20.594 1 94.25 287 CYS B O 1
ATOM 6654 N N . TYR B 1 288 ? 8.812 33.625 19.609 1 96.75 288 TYR B N 1
ATOM 6655 C CA . TYR B 1 288 ? 9.07 34.969 19.109 1 96.75 288 TYR B CA 1
ATOM 6656 C C . TYR B 1 288 ? 7.941 35.438 18.203 1 96.75 288 TYR B C 1
ATOM 6658 O O . TYR B 1 288 ? 7.551 36.625 18.25 1 96.75 288 TYR B O 1
ATOM 6666 N N . TRP B 1 289 ? 7.461 34.594 17.375 1 95.88 289 TRP B N 1
ATOM 6667 C CA . TRP B 1 289 ? 6.363 34.938 16.469 1 95.88 289 TRP B CA 1
ATOM 6668 C C . TRP B 1 289 ? 5.121 35.344 17.266 1 95.88 289 TRP B C 1
ATOM 6670 O O . TRP B 1 289 ? 4.508 36.375 16.969 1 95.88 289 TRP B O 1
ATOM 6680 N N . GLU B 1 290 ? 4.812 34.531 18.25 1 96.56 290 GLU B N 1
ATOM 6681 C CA . GLU B 1 290 ? 3.631 34.844 19.047 1 96.56 290 GLU B CA 1
ATOM 6682 C C . GLU B 1 290 ? 3.848 36.094 19.891 1 96.56 290 GLU B C 1
ATOM 6684 O O . GLU B 1 290 ? 2.92 36.875 20.094 1 96.56 290 GLU B O 1
ATOM 6689 N N . LEU B 1 291 ? 5.047 36.219 20.422 1 98 291 LEU B N 1
ATOM 6690 C CA . LEU B 1 291 ? 5.371 37.438 21.172 1 98 291 LEU B CA 1
ATOM 6691 C C . LEU B 1 291 ? 5.25 38.688 20.297 1 98 291 LEU B C 1
ATOM 6693 O O . LEU B 1 291 ? 4.77 39.719 20.766 1 98 291 LEU B O 1
ATOM 6697 N N . MET B 1 292 ? 5.715 38.562 19.078 1 98.31 292 MET B N 1
ATOM 6698 C CA . MET B 1 292 ? 5.551 39.656 18.125 1 98.31 292 MET B CA 1
ATOM 6699 C C . MET B 1 292 ? 4.094 40.094 18.031 1 98.31 292 MET B C 1
ATOM 6701 O O . MET B 1 292 ? 3.791 41.281 18.109 1 98.31 292 MET B O 1
ATOM 6705 N N . TRP B 1 293 ? 3.217 39.188 17.938 1 97.56 293 TRP B N 1
ATOM 6706 C CA . TRP B 1 293 ? 1.796 39.5 17.828 1 97.56 293 TRP B CA 1
ATOM 6707 C C . TRP B 1 293 ? 1.251 40.031 19.141 1 97.56 293 TRP B C 1
ATOM 6709 O O . TRP B 1 293 ? 0.423 40.969 19.141 1 97.56 293 TRP B O 1
ATOM 6719 N N . CYS B 1 294 ? 1.668 39.438 20.25 1 98 294 CYS B N 1
ATOM 6720 C CA . CYS B 1 294 ? 1.223 39.969 21.547 1 98 294 CYS B CA 1
ATOM 6721 C C . CYS B 1 294 ? 1.537 41.438 21.672 1 98 294 CYS B C 1
ATOM 6723 O O . CYS B 1 294 ? 0.685 42.219 22.094 1 98 294 CYS B O 1
ATOM 6725 N N . PHE B 1 295 ? 2.697 41.844 21.281 1 98.06 295 PHE B N 1
ATOM 6726 C CA . PHE B 1 295 ? 3.088 43.219 21.391 1 98.06 295 PHE B CA 1
ATOM 6727 C C . PHE B 1 295 ? 2.387 44.062 20.328 1 98.06 295 PHE B C 1
ATOM 6729 O O . PHE B 1 295 ? 2.137 45.25 20.547 1 98.06 295 PHE B O 1
ATOM 6736 N N . THR B 1 296 ? 2.066 43.5 19.234 1 98.19 296 THR B N 1
ATOM 6737 C CA . THR B 1 296 ? 1.247 44.156 18.234 1 98.19 296 THR B CA 1
ATOM 6738 C C . THR B 1 296 ? -0.116 44.531 18.812 1 98.19 296 THR B C 1
ATOM 6740 O O . THR B 1 296 ? -0.586 45.656 18.641 1 98.19 296 THR B O 1
ATOM 6743 N N . PHE B 1 297 ? -0.706 43.594 19.531 1 97.75 297 PHE B N 1
ATOM 6744 C CA . PHE B 1 297 ? -2.025 43.812 20.109 1 97.75 297 PHE B CA 1
ATOM 6745 C C . PHE B 1 297 ? -1.992 45 21.094 1 97.75 297 PHE B C 1
ATOM 6747 O O . PHE B 1 297 ? -2.975 45.719 21.219 1 97.75 297 PHE B O 1
ATOM 6754 N N . LYS B 1 298 ? -0.874 45.188 21.672 1 96.75 298 LYS B N 1
ATOM 6755 C CA . LYS B 1 298 ? -0.713 46.25 22.656 1 96.75 298 LYS B CA 1
ATOM 6756 C C . LYS B 1 298 ? -0.222 47.531 22 1 96.75 298 LYS B C 1
ATOM 6758 O O . LYS B 1 298 ? 0.027 48.531 22.688 1 96.75 298 LYS B O 1
ATOM 6763 N N . LYS B 1 299 ? 0.023 47.562 20.688 1 96.56 299 LYS B N 1
ATOM 6764 C CA . LYS B 1 299 ? 0.508 48.688 19.891 1 96.56 299 LYS B CA 1
ATOM 6765 C C . LYS B 1 299 ? 1.92 49.094 20.312 1 96.56 299 LYS B C 1
ATOM 6767 O O . LYS B 1 299 ? 2.279 50.281 20.25 1 96.56 299 LYS B O 1
ATOM 6772 N N . HIS B 1 300 ? 2.613 48.094 20.891 1 96.25 300 HIS B N 1
ATOM 6773 C CA . HIS B 1 300 ? 4.039 48.281 21.125 1 96.25 300 HIS B CA 1
ATOM 6774 C C . HIS B 1 300 ? 4.852 47.938 19.891 1 96.25 300 HIS B C 1
ATOM 6776 O O . HIS B 1 300 ? 5.539 46.938 19.844 1 96.25 300 HIS B O 1
ATOM 6782 N N . TRP B 1 301 ? 4.902 48.812 18.922 1 96 301 TRP B N 1
ATOM 6783 C CA . TRP B 1 301 ? 5.418 48.594 17.578 1 96 301 TRP B CA 1
ATOM 6784 C C . TRP B 1 301 ? 6.922 48.312 17.625 1 96 301 TRP B C 1
ATOM 6786 O O . TRP B 1 301 ? 7.43 47.5 16.859 1 96 301 TRP B O 1
ATOM 6796 N N . LYS B 1 302 ? 7.645 48.969 18.516 1 94.94 302 LYS B N 1
ATOM 6797 C CA . LYS B 1 302 ? 9.094 48.812 18.594 1 94.94 302 LYS B CA 1
ATOM 6798 C C . LYS B 1 302 ? 9.469 47.406 19.062 1 94.94 302 LYS B C 1
ATOM 6800 O O . LYS B 1 302 ? 10.391 46.781 18.531 1 94.94 302 LYS B O 1
ATOM 6805 N N . MET B 1 303 ? 8.781 47.031 20.125 1 95.69 303 MET B N 1
ATOM 6806 C CA . MET B 1 303 ? 9.031 45.688 20.625 1 95.69 303 MET B CA 1
ATOM 6807 C C . MET B 1 303 ? 8.68 44.625 19.578 1 95.69 303 MET B C 1
ATOM 6809 O O . MET B 1 303 ? 9.398 43.625 19.422 1 95.69 303 MET B O 1
ATOM 6813 N N . ALA B 1 304 ? 7.523 44.781 18.906 1 97.69 304 ALA B N 1
ATOM 6814 C CA . ALA B 1 304 ? 7.125 43.875 17.828 1 97.69 304 ALA B CA 1
ATOM 6815 C C . ALA B 1 304 ? 8.164 43.844 16.719 1 97.69 304 ALA B C 1
ATOM 6817 O O . ALA B 1 304 ? 8.484 42.781 16.172 1 97.69 304 ALA B O 1
ATOM 6818 N N . TYR B 1 305 ? 8.719 45.031 16.391 1 97.38 305 TYR B N 1
ATOM 6819 C CA . TYR B 1 305 ? 9.781 45.156 15.391 1 97.38 305 TYR B CA 1
ATOM 6820 C C . TYR B 1 305 ? 10.992 44.312 15.789 1 97.38 305 TYR B C 1
ATOM 6822 O O . TYR B 1 305 ? 11.602 43.656 14.945 1 97.38 305 TYR B O 1
ATOM 6830 N N . PHE B 1 306 ? 11.336 44.344 17.031 1 96.88 306 PHE B N 1
ATOM 6831 C CA . PHE B 1 306 ? 12.5 43.625 17.516 1 96.88 306 PHE B CA 1
ATOM 6832 C C . PHE B 1 306 ? 12.336 42.125 17.281 1 96.88 306 PHE B C 1
ATOM 6834 O O . PHE B 1 306 ? 13.281 41.438 16.875 1 96.88 306 PHE B O 1
ATOM 6841 N N . TYR B 1 307 ? 11.172 41.625 17.609 1 97.31 307 TYR B N 1
ATOM 6842 C CA . TYR B 1 307 ? 10.938 40.219 17.406 1 97.31 307 TYR B CA 1
ATOM 6843 C C . TYR B 1 307 ? 10.906 39.875 15.914 1 97.31 307 TYR B C 1
ATOM 6845 O O . TYR B 1 307 ? 11.375 38.812 15.5 1 97.31 307 TYR B O 1
ATOM 6853 N N . ALA B 1 308 ? 10.297 40.719 15.07 1 97.75 308 ALA B N 1
ATOM 6854 C CA . ALA B 1 308 ? 10.328 40.531 13.625 1 97.75 308 ALA B CA 1
ATOM 6855 C C . ALA B 1 308 ? 11.766 40.5 13.102 1 97.75 308 ALA B C 1
ATOM 6857 O O . ALA B 1 308 ? 12.102 39.719 12.203 1 97.75 308 ALA B O 1
ATOM 6858 N N . ASP B 1 309 ? 12.555 41.344 13.664 1 96.81 309 ASP B N 1
ATOM 6859 C CA . ASP B 1 309 ? 13.961 41.438 13.281 1 96.81 309 ASP B CA 1
ATOM 6860 C C . ASP B 1 309 ? 14.703 40.156 13.68 1 96.81 309 ASP B C 1
ATOM 6862 O O . ASP B 1 309 ? 15.492 39.625 12.898 1 96.81 309 ASP B O 1
ATOM 6866 N N . LEU B 1 310 ? 14.461 39.719 14.898 1 95.25 310 LEU B N 1
ATOM 6867 C CA . LEU B 1 310 ? 15.078 38.5 15.383 1 95.25 310 LEU B CA 1
ATOM 6868 C C . LEU B 1 310 ? 14.695 37.312 14.484 1 95.25 310 LEU B C 1
ATOM 6870 O O . LEU B 1 310 ? 15.555 36.5 14.125 1 95.25 310 LEU B O 1
ATOM 6874 N N . LEU B 1 311 ? 13.453 37.219 14.133 1 95.44 311 LEU B N 1
ATOM 6875 C CA . LEU B 1 311 ? 12.969 36.156 13.281 1 95.44 311 LEU B CA 1
ATOM 6876 C C . LEU B 1 311 ? 13.578 36.25 11.891 1 95.44 311 LEU B C 1
ATOM 6878 O O . LEU B 1 311 ? 13.938 35.219 11.297 1 95.44 311 LEU B O 1
ATOM 6882 N N . SER B 1 312 ? 13.672 37.406 11.305 1 95.12 312 SER B N 1
ATOM 6883 C CA . SER B 1 312 ? 14.219 37.594 9.969 1 95.12 312 SER B CA 1
ATOM 6884 C C . SER B 1 312 ? 15.68 37.156 9.898 1 95.12 312 SER B C 1
ATOM 6886 O O . SER B 1 312 ? 16.156 36.75 8.844 1 95.12 312 SER B O 1
ATOM 6888 N N . GLN B 1 313 ? 16.328 37.156 11.031 1 93.62 313 GLN B N 1
ATOM 6889 C CA . GLN B 1 313 ? 17.75 36.812 11.07 1 93.62 313 GLN B CA 1
ATOM 6890 C C . GLN B 1 313 ? 17.938 35.312 11.344 1 93.62 313 GLN B C 1
ATOM 6892 O O . GLN B 1 313 ? 18.859 34.688 10.797 1 93.62 313 GLN B O 1
ATOM 6897 N N . GLU B 1 314 ? 17.062 34.812 12.195 1 90.38 314 GLU B N 1
ATOM 6898 C CA . GLU B 1 314 ? 17.375 33.5 12.75 1 90.38 314 GLU B CA 1
ATOM 6899 C C . GLU B 1 314 ? 16.484 32.406 12.133 1 90.38 314 GLU B C 1
ATOM 6901 O O . GLU B 1 314 ? 16.891 31.25 12.023 1 90.38 314 GLU B O 1
ATOM 6906 N N . SER B 1 315 ? 15.305 32.812 11.836 1 88.44 315 SER B N 1
ATOM 6907 C CA . SER B 1 315 ? 14.352 31.812 11.398 1 88.44 315 SER B CA 1
ATOM 6908 C C . SER B 1 315 ? 14.422 31.594 9.891 1 88.44 315 SER B C 1
ATOM 6910 O O . SER B 1 315 ? 14.617 32.562 9.133 1 88.44 315 SER B O 1
ATOM 6912 N N . ARG B 1 316 ? 14.188 30.344 9.461 1 81.56 316 ARG B N 1
ATOM 6913 C CA . ARG B 1 316 ? 14.289 30.016 8.039 1 81.56 316 ARG B CA 1
ATOM 6914 C C . ARG B 1 316 ? 12.922 29.641 7.469 1 81.56 316 ARG B C 1
ATOM 6916 O O . ARG B 1 316 ? 12.812 29.281 6.297 1 81.56 316 ARG B O 1
ATOM 6923 N N . TRP B 1 317 ? 11.906 29.828 8.211 1 79.88 317 TRP B N 1
ATOM 6924 C CA . TRP B 1 317 ? 10.578 29.438 7.75 1 79.88 317 TRP B CA 1
ATOM 6925 C C . TRP B 1 317 ? 10.133 30.328 6.594 1 79.88 317 TRP B C 1
ATOM 6927 O O . TRP B 1 317 ? 9.812 29.844 5.512 1 79.88 317 TRP B O 1
ATOM 6937 N N . SER B 1 318 ? 10.07 31.656 6.801 1 87 318 SER B N 1
ATOM 6938 C CA . SER B 1 318 ? 9.703 32.594 5.75 1 87 318 SER B CA 1
ATOM 6939 C C . SER B 1 318 ? 10.383 33.938 5.961 1 87 318 SER B C 1
ATOM 6941 O O . SER B 1 318 ? 9.812 34.844 6.59 1 87 318 SER B O 1
ATOM 6943 N N . LYS B 1 319 ? 11.453 34.062 5.43 1 91.38 319 LYS B N 1
ATOM 6944 C CA . LYS B 1 319 ? 12.188 35.312 5.562 1 91.38 319 LYS B CA 1
ATOM 6945 C C . LYS B 1 319 ? 11.422 36.469 4.934 1 91.38 319 LYS B C 1
ATOM 6947 O O . LYS B 1 319 ? 11.461 37.594 5.438 1 91.38 319 LYS B O 1
ATOM 6952 N N . ALA B 1 320 ? 10.789 36.156 3.848 1 94.25 320 ALA B N 1
ATOM 6953 C CA . ALA B 1 320 ? 9.992 37.188 3.186 1 94.25 320 ALA B CA 1
ATOM 6954 C C . ALA B 1 320 ? 8.922 37.75 4.125 1 94.25 320 ALA B C 1
ATOM 6956 O O . ALA B 1 320 ? 8.727 38.969 4.199 1 94.25 320 ALA B O 1
ATOM 6957 N N . MET B 1 321 ? 8.297 36.875 4.855 1 94.62 321 MET B N 1
ATOM 6958 C CA . MET B 1 321 ? 7.254 37.281 5.789 1 94.62 321 MET B CA 1
ATOM 6959 C C . MET B 1 321 ? 7.84 38.094 6.938 1 94.62 321 MET B C 1
ATOM 6961 O O . MET B 1 321 ? 7.281 39.125 7.32 1 94.62 321 MET B O 1
ATOM 6965 N N . TYR B 1 322 ? 8.953 37.719 7.441 1 96.19 322 TYR B N 1
ATOM 6966 C CA . TYR B 1 322 ? 9.547 38.375 8.594 1 96.19 322 TYR B CA 1
ATOM 6967 C C . TYR B 1 322 ? 10.055 39.781 8.211 1 96.19 322 TYR B C 1
ATOM 6969 O O . TYR B 1 322 ? 9.883 40.719 8.969 1 96.19 322 TYR B O 1
ATOM 6977 N N . VAL B 1 323 ? 10.68 39.844 7.055 1 97.5 323 VAL B N 1
ATOM 6978 C CA . VAL B 1 323 ? 11.172 41.125 6.59 1 97.5 323 VAL B CA 1
ATOM 6979 C C . VAL B 1 323 ? 10 42.062 6.289 1 97.5 323 VAL B C 1
ATOM 6981 O O . VAL B 1 323 ? 10.07 43.281 6.543 1 97.5 323 VAL B O 1
ATOM 6984 N N . TYR B 1 324 ? 8.984 41.531 5.75 1 98.06 324 TYR B N 1
ATOM 6985 C CA . TYR B 1 324 ? 7.785 42.312 5.535 1 98.06 324 TYR B CA 1
ATOM 6986 C C . TYR B 1 324 ? 7.262 42.906 6.852 1 98.06 324 TYR B C 1
ATOM 6988 O O . TYR B 1 324 ? 6.93 44.062 6.934 1 98.06 324 TYR B O 1
ATOM 6996 N N . MET B 1 325 ? 7.145 42.031 7.855 1 98.25 325 MET B N 1
ATOM 6997 C CA . MET B 1 325 ? 6.633 42.469 9.148 1 98.25 325 MET B CA 1
ATOM 6998 C C . MET B 1 325 ? 7.562 43.5 9.781 1 98.25 325 MET B C 1
ATOM 7000 O O . MET B 1 325 ? 7.102 44.469 10.391 1 98.25 325 MET B O 1
ATOM 7004 N N . LYS B 1 326 ? 8.805 43.219 9.633 1 97.56 326 LYS B N 1
ATOM 7005 C CA . LYS B 1 326 ? 9.797 44.188 10.102 1 97.56 326 LYS B CA 1
ATOM 7006 C C . LYS B 1 326 ? 9.57 45.562 9.484 1 97.56 326 LYS B C 1
ATOM 7008 O O . LYS B 1 326 ? 9.531 46.562 10.195 1 97.56 326 LYS B O 1
ATOM 7013 N N . ALA B 1 327 ? 9.445 45.625 8.195 1 97.88 327 ALA B N 1
ATOM 7014 C CA . ALA B 1 327 ? 9.172 46.875 7.473 1 97.88 327 ALA B CA 1
ATOM 7015 C C . ALA B 1 327 ? 7.84 47.469 7.902 1 97.88 327 ALA B C 1
ATOM 7017 O O . ALA B 1 327 ? 7.727 48.688 8.078 1 97.88 327 ALA B O 1
ATOM 7018 N N . ALA B 1 328 ? 6.871 46.656 8.047 1 98.19 328 ALA B N 1
ATOM 7019 C CA . ALA B 1 328 ? 5.527 47.094 8.422 1 98.19 328 ALA B CA 1
ATOM 7020 C C . ALA B 1 328 ? 5.539 47.781 9.789 1 98.19 328 ALA B C 1
ATOM 7022 O O . ALA B 1 328 ? 4.934 48.844 9.961 1 98.19 328 ALA B O 1
ATOM 7023 N N . TYR B 1 329 ? 6.215 47.25 10.727 1 97.94 329 TYR B N 1
ATOM 7024 C CA . TYR B 1 329 ? 6.266 47.844 12.062 1 97.94 329 TYR B CA 1
ATOM 7025 C C . TYR B 1 329 ? 6.977 49.188 12.039 1 97.94 329 TYR B C 1
ATOM 7027 O O . TYR B 1 329 ? 6.574 50.125 12.734 1 97.94 329 TYR B O 1
ATOM 7035 N N . LEU B 1 330 ? 8.023 49.219 11.273 1 96.12 330 LEU B N 1
ATOM 7036 C CA . LEU B 1 330 ? 8.727 50.5 11.141 1 96.12 330 LEU B CA 1
ATOM 7037 C C . LEU B 1 330 ? 7.809 51.562 10.555 1 96.12 330 LEU B C 1
ATOM 7039 O O . LEU B 1 330 ? 7.867 52.75 10.969 1 96.12 330 LEU B O 1
ATOM 7043 N N . SER B 1 331 ? 7.016 51.156 9.656 1 95.19 331 SER B N 1
ATOM 7044 C CA . SER B 1 331 ? 6.125 52.094 8.984 1 95.19 331 SER B CA 1
ATOM 7045 C C . SER B 1 331 ? 5.035 52.594 9.93 1 95.19 331 SER B C 1
ATOM 7047 O O . SER B 1 331 ? 4.414 53.625 9.68 1 95.19 331 SER B O 1
ATOM 7049 N N . MET B 1 332 ? 4.766 51.875 10.961 1 94.19 332 MET B N 1
ATOM 7050 C CA . MET B 1 332 ? 3.732 52.25 11.914 1 94.19 332 MET B CA 1
ATOM 7051 C C . MET B 1 332 ? 4.266 53.25 12.93 1 94.19 332 MET B C 1
ATOM 7053 O O . MET B 1 332 ? 3.49 53.906 13.625 1 94.19 332 MET B O 1
ATOM 7057 N N . LEU B 1 333 ? 5.566 53.406 12.977 1 92.06 333 LEU B N 1
ATOM 7058 C CA . LEU B 1 333 ? 6.168 54.375 13.898 1 92.06 333 LEU B CA 1
ATOM 7059 C C . LEU B 1 333 ? 6 55.781 13.391 1 92.06 333 LEU B C 1
ATOM 7061 O O . LEU B 1 333 ? 6.098 56.031 12.188 1 92.06 333 LEU B O 1
ATOM 7065 N N . PRO B 1 334 ? 5.711 56.688 14.297 1 87.25 334 PRO B N 1
ATOM 7066 C CA . PRO B 1 334 ? 5.629 58.094 13.875 1 87.25 334 PRO B CA 1
ATOM 7067 C C . PRO B 1 334 ? 6.934 58.594 13.266 1 87.25 334 PRO B C 1
ATOM 7069 O O . PRO B 1 334 ? 8.016 58.094 13.617 1 87.25 334 PRO B O 1
ATOM 7072 N N . ASP B 1 335 ? 6.828 59.562 12.422 1 83.69 335 ASP B N 1
ATOM 7073 C CA . ASP B 1 335 ? 7.973 60.125 11.719 1 83.69 335 ASP B CA 1
ATOM 7074 C C . ASP B 1 335 ? 8.977 60.75 12.695 1 83.69 335 ASP B C 1
ATOM 7076 O O . ASP B 1 335 ? 10.172 60.781 12.414 1 83.69 335 ASP B O 1
ATOM 7080 N N . THR B 1 336 ? 8.508 61.125 13.805 1 85.94 336 THR B N 1
ATOM 7081 C CA . THR B 1 336 ? 9.344 61.812 14.773 1 85.94 336 THR B CA 1
ATOM 7082 C C . THR B 1 336 ? 10.219 60.844 15.539 1 85.94 336 THR B C 1
ATOM 7084 O O . THR B 1 336 ? 11.211 61.219 16.156 1 85.94 336 THR B O 1
ATOM 7087 N N . GLU B 1 337 ? 9.898 59.625 15.414 1 84.81 337 GLU B N 1
ATOM 7088 C CA . GLU B 1 337 ? 10.648 58.625 16.172 1 84.81 337 GLU B CA 1
ATOM 7089 C C . GLU B 1 337 ? 11.797 58.062 15.344 1 84.81 337 GLU B C 1
ATOM 7091 O O . GLU B 1 337 ? 11.648 57.844 14.141 1 84.81 337 GLU B O 1
ATOM 7096 N N . CYS B 1 338 ? 12.836 57.812 16.031 1 81.12 338 CYS B N 1
ATOM 7097 C CA . CYS B 1 338 ? 14 57.219 15.375 1 81.12 338 CYS B CA 1
ATOM 7098 C C . CYS B 1 338 ? 13.758 55.781 15.016 1 81.12 338 CYS B C 1
ATOM 7100 O O . CYS B 1 338 ? 13.156 55.031 15.789 1 81.12 338 CYS B O 1
ATOM 7102 N N . ARG B 1 339 ? 14.234 55.438 13.875 1 83.5 339 ARG B N 1
ATOM 7103 C CA . ARG B 1 339 ? 14.133 54.062 13.414 1 83.5 339 ARG B CA 1
ATOM 7104 C C . ARG B 1 339 ? 15.219 53.188 14.047 1 83.5 339 ARG B C 1
ATOM 7106 O O . ARG B 1 339 ? 16.391 53.562 14.031 1 83.5 339 ARG B O 1
ATOM 7113 N N . PRO B 1 340 ? 14.781 52.094 14.641 1 85.12 340 PRO B N 1
ATOM 7114 C CA . PRO B 1 340 ? 15.773 51.219 15.273 1 85.12 340 PRO B CA 1
ATOM 7115 C C . PRO B 1 340 ? 16.781 50.656 14.266 1 85.12 340 PRO B C 1
ATOM 7117 O O . PRO B 1 340 ? 16.406 50.344 13.141 1 85.12 340 PRO B O 1
ATOM 7120 N N . PHE B 1 341 ? 18.109 50.531 14.664 1 83.31 341 PHE B N 1
ATOM 7121 C CA . PHE B 1 341 ? 19.203 49.906 13.945 1 83.31 341 PHE B CA 1
ATOM 7122 C C . PHE B 1 341 ? 19.469 50.594 12.617 1 83.31 341 PHE B C 1
ATOM 7124 O O . PHE B 1 341 ? 20.125 50.031 11.734 1 83.31 341 PHE B O 1
ATOM 7131 N N . GLY B 1 342 ? 18.875 51.812 12.43 1 83 342 GLY B N 1
ATOM 7132 C CA . GLY B 1 342 ? 19.078 52.562 11.203 1 83 342 GLY B CA 1
ATOM 7133 C C . GLY B 1 342 ? 18.359 51.969 10.008 1 83 342 GLY B C 1
ATOM 7134 O O . GLY B 1 342 ? 18.688 52.281 8.859 1 83 342 GLY B O 1
ATOM 7135 N N . ASP B 1 343 ? 17.391 51.156 10.25 1 89 343 ASP B N 1
ATOM 7136 C CA . ASP B 1 343 ? 16.641 50.531 9.164 1 89 343 ASP B CA 1
ATOM 7137 C C . ASP B 1 343 ? 15.68 51.531 8.508 1 89 343 ASP B C 1
ATOM 7139 O O . ASP B 1 343 ? 15.227 52.469 9.148 1 89 343 ASP B O 1
ATOM 7143 N N . ASN B 1 344 ? 15.523 51.281 7.25 1 92.88 344 ASN B N 1
ATOM 7144 C CA . ASN B 1 344 ? 14.555 52.031 6.465 1 92.88 344 ASN B CA 1
ATOM 7145 C C . ASN B 1 344 ? 13.414 51.156 5.965 1 92.88 344 ASN B C 1
ATOM 7147 O O . ASN B 1 344 ? 13.656 50.125 5.297 1 92.88 344 ASN B O 1
ATOM 7151 N N . GLU B 1 345 ? 12.211 51.5 6.344 1 94.94 345 GLU B N 1
ATOM 7152 C CA . GLU B 1 345 ? 11.062 50.656 6.016 1 94.94 345 GLU B CA 1
ATOM 7153 C C . GLU B 1 345 ? 10.922 50.5 4.508 1 94.94 345 GLU B C 1
ATOM 7155 O O . GLU B 1 345 ? 10.578 49.406 4.031 1 94.94 345 GLU B O 1
ATOM 7160 N N . VAL B 1 346 ? 11.148 51.531 3.67 1 95.94 346 VAL B N 1
ATOM 7161 C CA . VAL B 1 346 ? 11 51.469 2.221 1 95.94 346 VAL B CA 1
ATOM 7162 C C . VAL B 1 346 ? 12.008 50.469 1.646 1 95.94 346 VAL B C 1
ATOM 7164 O O . VAL B 1 346 ? 11.656 49.656 0.79 1 95.94 346 VAL B O 1
ATOM 7167 N N . ASP B 1 347 ? 13.195 50.531 2.121 1 95.75 347 ASP B N 1
ATOM 7168 C CA . ASP B 1 347 ? 14.227 49.594 1.664 1 95.75 347 ASP B CA 1
ATOM 7169 C C . ASP B 1 347 ? 13.891 48.156 2.041 1 95.75 347 ASP B C 1
ATOM 7171 O O . ASP B 1 347 ? 14.148 47.25 1.27 1 95.75 347 ASP B O 1
ATOM 7175 N N . LEU B 1 348 ? 13.414 48.031 3.199 1 97 348 LEU B N 1
ATOM 7176 C CA . LEU B 1 348 ? 13.039 46.688 3.66 1 97 348 LEU B CA 1
ATOM 7177 C C . LEU B 1 348 ? 11.906 46.125 2.816 1 97 348 LEU B C 1
ATOM 7179 O O . LEU B 1 348 ? 11.961 44.969 2.396 1 97 348 LEU B O 1
ATOM 7183 N N . PHE B 1 349 ? 10.836 46.938 2.557 1 97.88 349 PHE B N 1
ATOM 7184 C CA . PHE B 1 349 ? 9.742 46.469 1.705 1 97.88 349 PHE B CA 1
ATOM 7185 C C . PHE B 1 349 ? 10.258 46.062 0.332 1 97.88 349 PHE B C 1
ATOM 7187 O O . PHE B 1 349 ? 9.812 45.062 -0.237 1 97.88 349 PHE B O 1
ATOM 7194 N N . ARG B 1 350 ? 11.234 46.781 -0.196 1 97.12 350 ARG B N 1
ATOM 7195 C CA . ARG B 1 350 ? 11.805 46.531 -1.517 1 97.12 350 ARG B CA 1
ATOM 7196 C C . ARG B 1 350 ? 12.531 45.188 -1.546 1 97.12 350 ARG B C 1
ATOM 7198 O O . ARG B 1 350 ? 12.594 44.531 -2.59 1 97.12 350 ARG B O 1
ATOM 7205 N N . GLN B 1 351 ? 12.938 44.688 -0.438 1 96.38 351 GLN B N 1
ATOM 7206 C CA . GLN B 1 351 ? 13.727 43.469 -0.365 1 96.38 351 GLN B CA 1
ATOM 7207 C C . GLN B 1 351 ? 12.836 42.25 -0.214 1 96.38 351 GLN B C 1
ATOM 7209 O O . GLN B 1 351 ? 13.273 41.125 -0.449 1 96.38 351 GLN B O 1
ATOM 7214 N N . VAL B 1 352 ? 11.625 42.406 0.15 1 96.81 352 VAL B N 1
ATOM 7215 C CA . VAL B 1 352 ? 10.727 41.312 0.519 1 96.81 352 VAL B CA 1
ATOM 7216 C C . VAL B 1 352 ? 10.656 40.281 -0.62 1 96.81 352 VAL B C 1
ATOM 7218 O O . VAL B 1 352 ? 10.797 39.094 -0.397 1 96.81 352 VAL B O 1
ATOM 7221 N N . PRO B 1 353 ? 10.531 40.688 -1.928 1 94.69 353 PRO B N 1
ATOM 7222 C CA . PRO B 1 353 ? 10.391 39.719 -3.018 1 94.69 353 PRO B CA 1
ATOM 7223 C C . PRO B 1 353 ? 11.664 38.906 -3.234 1 94.69 353 PRO B C 1
ATOM 7225 O O . PRO B 1 353 ? 11.594 37.812 -3.77 1 94.69 353 PRO B O 1
ATOM 7228 N N . THR B 1 354 ? 12.758 39.375 -2.766 1 94.25 354 THR B N 1
ATOM 7229 C CA . THR B 1 354 ? 14.023 38.688 -2.984 1 94.25 354 THR B CA 1
ATOM 7230 C C . THR B 1 354 ? 14.133 37.469 -2.084 1 94.25 354 THR B C 1
ATOM 7232 O O . THR B 1 354 ? 14.953 36.562 -2.332 1 94.25 354 THR B O 1
ATOM 7235 N N . TYR B 1 355 ? 13.273 37.469 -1.072 1 92.69 355 TYR B N 1
ATOM 7236 C CA . TYR B 1 355 ? 13.375 36.375 -0.101 1 92.69 355 TYR B CA 1
ATOM 7237 C C . TYR B 1 355 ? 12.32 35.312 -0.365 1 92.69 355 TYR B C 1
ATOM 7239 O O . TYR B 1 355 ? 12.07 34.438 0.482 1 92.69 355 TYR B O 1
ATOM 7247 N N . LYS B 1 356 ? 11.719 35.406 -1.478 1 88.19 356 LYS B N 1
ATOM 7248 C CA . LYS B 1 356 ? 10.695 34.406 -1.815 1 88.19 356 LYS B CA 1
ATOM 7249 C C . LYS B 1 356 ? 11.273 33 -1.795 1 88.19 356 LYS B C 1
ATOM 7251 O O . LYS B 1 356 ? 12.383 32.75 -2.279 1 88.19 356 LYS B O 1
ATOM 7256 N N . GLN B 1 357 ? 10.609 32.156 -1.086 1 78.25 357 GLN B N 1
ATOM 7257 C CA . GLN B 1 357 ? 11.031 30.766 -1.044 1 78.25 357 GLN B CA 1
ATOM 7258 C C . GLN B 1 357 ? 9.875 29.828 -1.396 1 78.25 357 GLN B C 1
ATOM 7260 O O . GLN B 1 357 ? 8.703 30.203 -1.276 1 78.25 357 GLN B O 1
ATOM 7265 N N . LYS B 1 358 ? 10.219 28.656 -2.1 1 70.44 358 LYS B N 1
ATOM 7266 C CA . LYS B 1 358 ? 9.219 27.641 -2.418 1 70.44 358 LYS B CA 1
ATOM 7267 C C . LYS B 1 358 ? 9.297 26.469 -1.446 1 70.44 358 LYS B C 1
ATOM 7269 O O . LYS B 1 358 ? 10.391 26.062 -1.049 1 70.44 358 LYS B O 1
ATOM 7274 N N . ILE B 1 359 ? 8.258 26.312 -0.8 1 62.53 359 ILE B N 1
ATOM 7275 C CA . ILE B 1 359 ? 8.102 25.109 0.004 1 62.53 359 ILE B CA 1
ATOM 7276 C C . ILE B 1 359 ? 7.215 24.109 -0.73 1 62.53 359 ILE B C 1
ATOM 7278 O O . ILE B 1 359 ? 6.078 24.422 -1.09 1 62.53 359 ILE B O 1
ATOM 7282 N N . ALA B 1 360 ? 7.605 22.781 -0.937 1 56.62 360 ALA B N 1
ATOM 7283 C CA . ALA B 1 360 ? 6.875 21.75 -1.678 1 56.62 360 ALA B CA 1
ATOM 7284 C C . ALA B 1 360 ? 6.43 22.281 -3.041 1 56.62 360 ALA B C 1
ATOM 7286 O O . ALA B 1 360 ? 5.285 22.062 -3.449 1 56.62 360 ALA B O 1
ATOM 7287 N N . GLY B 1 361 ? 7.199 23.109 -3.559 1 60.84 361 GLY B N 1
ATOM 7288 C CA . GLY B 1 361 ? 6.969 23.609 -4.906 1 60.84 361 GLY B CA 1
ATOM 7289 C C . GLY B 1 361 ? 6.125 24.859 -4.949 1 60.84 361 GLY B C 1
ATOM 7290 O O . GLY B 1 361 ? 5.973 25.484 -6.004 1 60.84 361 GLY B O 1
ATOM 7291 N N . LYS B 1 362 ? 5.531 25.172 -3.807 1 69.38 362 LYS B N 1
ATOM 7292 C CA . LYS B 1 362 ? 4.68 26.359 -3.783 1 69.38 362 LYS B CA 1
ATOM 7293 C C . LYS B 1 362 ? 5.102 27.328 -2.676 1 69.38 362 LYS B C 1
ATOM 7295 O O . LYS B 1 362 ? 5.625 26.891 -1.643 1 69.38 362 LYS B O 1
ATOM 7300 N N . SER B 1 363 ? 4.973 28.562 -3.035 1 76 363 SER B N 1
ATOM 7301 C CA . SER B 1 363 ? 5.188 29.562 -1.998 1 76 363 SER B CA 1
ATOM 7302 C C . SER B 1 363 ? 3.973 29.688 -1.086 1 76 363 SER B C 1
ATOM 7304 O O . SER B 1 363 ? 2.834 29.641 -1.552 1 76 363 SER B O 1
ATOM 7306 N N . PRO B 1 364 ? 4.168 29.719 0.173 1 81.31 364 PRO B N 1
ATOM 7307 C CA . PRO B 1 364 ? 3.047 29.906 1.096 1 81.31 364 PRO B CA 1
ATOM 7308 C C . PRO B 1 364 ? 2.172 31.094 0.741 1 81.31 364 PRO B C 1
ATOM 7310 O O . PRO B 1 364 ? 2.686 32.156 0.335 1 81.31 364 PRO B O 1
ATOM 7313 N N . PRO B 1 365 ? 0.914 30.938 0.905 1 85.75 365 PRO B N 1
ATOM 7314 C CA . PRO B 1 365 ? -0.013 32 0.542 1 85.75 365 PRO B CA 1
ATOM 7315 C C . PRO B 1 365 ? 0.288 33.312 1.267 1 85.75 365 PRO B C 1
ATOM 7317 O O . PRO B 1 365 ? 0.158 34.406 0.681 1 85.75 365 PRO B O 1
ATOM 7320 N N . THR B 1 366 ? 0.69 33.25 2.496 1 89.12 366 THR B N 1
ATOM 7321 C CA . THR B 1 366 ? 0.974 34.438 3.266 1 89.12 366 THR B CA 1
ATOM 7322 C C . THR B 1 366 ? 2.211 35.156 2.723 1 89.12 366 THR B C 1
ATOM 7324 O O . THR B 1 366 ? 2.281 36.375 2.732 1 89.12 366 THR B O 1
ATOM 7327 N N . GLU B 1 367 ? 3.104 34.406 2.309 1 89.75 367 GLU B N 1
ATOM 7328 C CA . GLU B 1 367 ? 4.301 34.969 1.692 1 89.75 367 GLU B CA 1
ATOM 7329 C C . GLU B 1 367 ? 3.967 35.688 0.377 1 89.75 367 GLU B C 1
ATOM 7331 O O . GLU B 1 367 ? 4.445 36.781 0.115 1 89.75 367 GLU B O 1
ATOM 7336 N N . LYS B 1 368 ? 3.201 35.062 -0.417 1 91.88 368 LYS B N 1
ATOM 7337 C CA . LYS B 1 368 ? 2.768 35.656 -1.674 1 91.88 368 LYS B CA 1
ATOM 7338 C C . LYS B 1 368 ? 2.01 36.969 -1.424 1 91.88 368 LYS B C 1
ATOM 7340 O O . LYS B 1 368 ? 2.158 37.938 -2.178 1 91.88 368 LYS B O 1
ATOM 7345 N N . PHE B 1 369 ? 1.241 36.906 -0.418 1 95.25 369 PHE B N 1
ATOM 7346 C CA . PHE B 1 369 ? 0.486 38.094 -0.039 1 95.25 369 PHE B CA 1
ATOM 7347 C C . PHE B 1 369 ? 1.423 39.219 0.347 1 95.25 369 PHE B C 1
ATOM 7349 O O . PHE B 1 369 ? 1.249 40.375 -0.103 1 95.25 369 PHE B O 1
ATOM 7356 N N . ALA B 1 370 ? 2.371 38.938 1.197 1 96 370 ALA B N 1
ATOM 7357 C CA . ALA B 1 370 ? 3.348 39.938 1.637 1 96 370 ALA B CA 1
ATOM 7358 C C . ALA B 1 370 ? 4.129 40.5 0.452 1 96 370 ALA B C 1
ATOM 7360 O O . ALA B 1 370 ? 4.367 41.688 0.378 1 96 370 ALA B O 1
ATOM 7361 N N . ILE B 1 371 ? 4.5 39.656 -0.439 1 95.5 371 ILE B N 1
ATOM 7362 C CA . ILE B 1 371 ? 5.27 40.031 -1.612 1 95.5 371 ILE B CA 1
ATOM 7363 C C . ILE B 1 371 ? 4.426 40.938 -2.504 1 95.5 371 ILE B C 1
ATOM 7365 O O . ILE B 1 371 ? 4.914 41.938 -3.021 1 95.5 371 ILE B O 1
ATOM 7369 N N . ARG B 1 372 ? 3.236 40.562 -2.717 1 95.81 372 ARG B N 1
ATOM 7370 C CA . ARG B 1 372 ? 2.33 41.375 -3.533 1 95.81 372 ARG B CA 1
ATOM 7371 C C . ARG B 1 372 ? 2.152 42.781 -2.943 1 95.81 372 ARG B C 1
ATOM 7373 O O . ARG B 1 372 ? 2.152 43.75 -3.674 1 95.81 372 ARG B O 1
ATOM 7380 N N . LYS B 1 373 ? 1.948 42.875 -1.63 1 97.06 373 LYS B N 1
ATOM 7381 C CA . LYS B 1 373 ? 1.801 44.188 -0.963 1 97.06 373 LYS B CA 1
ATOM 7382 C C . LYS B 1 373 ? 3.084 45 -1.062 1 97.06 373 LYS B C 1
ATOM 7384 O O . LYS B 1 373 ? 3.035 46.219 -1.264 1 97.06 373 LYS B O 1
ATOM 7389 N N . ALA B 1 374 ? 4.164 44.312 -0.954 1 97.06 374 ALA B N 1
ATOM 7390 C CA . ALA B 1 374 ? 5.465 45 -0.957 1 97.06 374 ALA B CA 1
ATOM 7391 C C . ALA B 1 374 ? 5.797 45.531 -2.34 1 97.06 374 ALA B C 1
ATOM 7393 O O . ALA B 1 374 ? 6.598 46.469 -2.471 1 97.06 374 ALA B O 1
ATOM 7394 N N . ARG B 1 375 ? 5.27 45 -3.367 1 94.56 375 ARG B N 1
ATOM 7395 C CA . ARG B 1 375 ? 5.531 45.406 -4.738 1 94.56 375 ARG B CA 1
ATOM 7396 C C . ARG B 1 375 ? 5.223 46.875 -4.926 1 94.56 375 ARG B C 1
ATOM 7398 O O . ARG B 1 375 ? 5.797 47.531 -5.797 1 94.56 375 ARG B O 1
ATOM 7405 N N . ARG B 1 376 ? 4.281 47.344 -4.148 1 94.5 376 ARG B N 1
ATOM 7406 C CA . ARG B 1 376 ? 3.92 48.781 -4.199 1 94.5 376 ARG B CA 1
ATOM 7407 C C . ARG B 1 376 ? 5.145 49.656 -4 1 94.5 376 ARG B C 1
ATOM 7409 O O . ARG B 1 376 ? 5.199 50.781 -4.512 1 94.5 376 ARG B O 1
ATOM 7416 N N . TYR B 1 377 ? 6.168 49.219 -3.389 1 96.5 377 TYR B N 1
ATOM 7417 C CA . TYR B 1 377 ? 7.316 50.031 -2.99 1 96.5 377 TYR B CA 1
ATOM 7418 C C . TYR B 1 377 ? 8.43 49.938 -4.031 1 96.5 377 TYR B C 1
ATOM 7420 O O . TYR B 1 377 ? 9.469 50.594 -3.889 1 96.5 377 TYR B O 1
ATOM 7428 N N . LYS B 1 378 ? 8.242 49.25 -5.059 1 93.69 378 LYS B N 1
ATOM 7429 C CA . LYS B 1 378 ? 9.203 49.188 -6.156 1 93.69 378 LYS B CA 1
ATOM 7430 C C . LYS B 1 378 ? 9.328 50.531 -6.844 1 93.69 378 LYS B C 1
ATOM 7432 O O . LYS B 1 378 ? 10.375 50.875 -7.402 1 93.69 378 LYS B O 1
ATOM 7437 N N . ALA B 1 379 ? 8.25 51.281 -6.844 1 92.38 379 ALA B N 1
ATOM 7438 C CA . ALA B 1 379 ? 8.234 52.594 -7.461 1 92.38 379 ALA B CA 1
ATOM 7439 C C . ALA B 1 379 ? 9.219 53.531 -6.766 1 92.38 379 ALA B C 1
ATOM 7441 O O . ALA B 1 379 ? 9.484 53.406 -5.566 1 92.38 379 ALA B O 1
ATOM 7442 N N . SER B 1 380 ? 9.742 54.562 -7.465 1 92 380 SER B N 1
ATOM 7443 C CA . SER B 1 380 ? 10.688 55.531 -6.918 1 92 380 SER B CA 1
ATOM 7444 C C . SER B 1 380 ? 10.055 56.344 -5.801 1 92 380 SER B C 1
ATOM 7446 O O . SER B 1 380 ? 10.688 56.594 -4.773 1 92 380 SER B O 1
ATOM 7448 N N . ASN B 1 381 ? 8.852 56.781 -5.992 1 91.5 381 ASN B N 1
ATOM 7449 C CA . ASN B 1 381 ? 8.047 57.438 -4.969 1 91.5 381 ASN B CA 1
ATOM 7450 C C . ASN B 1 381 ? 6.82 56.625 -4.602 1 91.5 381 ASN B C 1
ATOM 7452 O O . ASN B 1 381 ? 5.707 56.938 -5.035 1 91.5 381 ASN B O 1
ATOM 7456 N N . PRO B 1 382 ? 7.059 55.656 -3.717 1 94.06 382 PRO B N 1
ATOM 7457 C CA . PRO B 1 382 ? 5.977 54.719 -3.459 1 94.06 382 PRO B CA 1
ATOM 7458 C C . PRO B 1 382 ? 4.863 55.312 -2.596 1 94.06 382 PRO B C 1
ATOM 7460 O O . PRO B 1 382 ? 5.137 56.125 -1.705 1 94.06 382 PRO B O 1
ATOM 7463 N N . VAL B 1 383 ? 3.662 54.938 -2.932 1 93.94 383 VAL B N 1
ATOM 7464 C CA . VAL B 1 383 ? 2.527 55.219 -2.059 1 93.94 383 VAL B CA 1
ATOM 7465 C C . VAL B 1 383 ? 2.559 54.281 -0.852 1 93.94 383 VAL B C 1
ATOM 7467 O O . VAL B 1 383 ? 2.561 53.031 -1.006 1 93.94 383 VAL B O 1
ATOM 7470 N N . ARG B 1 384 ? 2.605 54.781 0.29 1 94 384 ARG B N 1
ATOM 7471 C CA . ARG B 1 384 ? 2.777 54 1.509 1 94 384 ARG B CA 1
ATOM 7472 C C . ARG B 1 384 ? 1.526 53.188 1.815 1 94 384 ARG B C 1
ATOM 7474 O O . ARG B 1 384 ? 0.406 53.656 1.577 1 94 384 ARG B O 1
ATOM 7481 N N . LEU B 1 385 ? 1.72 52 2.334 1 96.94 385 LEU B N 1
ATOM 7482 C CA . LEU B 1 385 ? 0.612 51.219 2.855 1 96.94 385 LEU B CA 1
ATOM 7483 C C . LEU B 1 385 ? 0.037 51.844 4.117 1 96.94 385 LEU B C 1
ATOM 7485 O O . LEU B 1 385 ? 0.787 52.281 4.996 1 96.94 385 LEU B O 1
ATOM 7489 N N . PRO B 1 386 ? -1.213 51.938 4.188 1 96.19 386 PRO B N 1
ATOM 7490 C CA . PRO B 1 386 ? -1.784 52.688 5.305 1 96.19 386 PRO B CA 1
ATOM 7491 C C . PRO B 1 386 ? -1.631 51.969 6.645 1 96.19 386 PRO B C 1
ATOM 7493 O O . PRO B 1 386 ? -1.297 52.594 7.652 1 96.19 386 PRO B O 1
ATOM 7496 N N . VAL B 1 387 ? -1.949 50.719 6.742 1 97.5 387 VAL B N 1
ATOM 7497 C CA . VAL B 1 387 ? -1.895 49.969 8 1 97.5 387 VAL B CA 1
ATOM 7498 C C . VAL B 1 387 ? -1.462 48.531 7.73 1 97.5 387 VAL B C 1
ATOM 7500 O O . VAL B 1 387 ? -2.18 47.562 8.07 1 97.5 387 VAL B O 1
ATOM 7503 N N . PRO B 1 388 ? -0.25 48.344 7.27 1 97.81 388 PRO B N 1
ATOM 7504 C CA . PRO B 1 388 ? 0.178 47 6.859 1 97.81 388 PRO B CA 1
ATOM 7505 C C . PRO B 1 388 ? 0.181 46 8.016 1 97.81 388 PRO B C 1
ATOM 7507 O O . PRO B 1 388 ? -0.144 44.844 7.82 1 97.81 388 PRO B O 1
ATOM 7510 N N . VAL B 1 389 ? 0.534 46.438 9.219 1 98.19 389 VAL B N 1
ATOM 7511 C CA . VAL B 1 389 ? 0.566 45.531 10.383 1 98.19 389 VAL B CA 1
ATOM 7512 C C . VAL B 1 389 ? -0.844 45.031 10.688 1 98.19 389 VAL B C 1
ATOM 7514 O O . VAL B 1 389 ? -1.049 43.844 10.945 1 98.19 389 VAL B O 1
ATOM 7517 N N . LEU B 1 390 ? -1.812 45.938 10.664 1 98.31 390 LEU B N 1
ATOM 7518 C CA . LEU B 1 390 ? -3.186 45.594 11.008 1 98.31 390 LEU B CA 1
ATOM 7519 C C . LEU B 1 390 ? -3.814 44.719 9.938 1 98.31 390 LEU B C 1
ATOM 7521 O O . LEU B 1 390 ? -4.641 43.844 10.242 1 98.31 390 LEU B O 1
ATOM 7525 N N . GLU B 1 391 ? -3.422 44.969 8.688 1 98 391 GLU B N 1
ATOM 7526 C CA . GLU B 1 391 ? -3.895 44.125 7.609 1 98 391 GLU B CA 1
ATOM 7527 C C . GLU B 1 391 ? -3.42 42.688 7.809 1 98 391 GLU B C 1
ATOM 7529 O O . GLU B 1 391 ? -4.195 41.719 7.637 1 98 391 GLU B O 1
ATOM 7534 N N . MET B 1 392 ? -2.154 42.531 8.164 1 96.88 392 MET B N 1
ATOM 7535 C CA . MET B 1 392 ? -1.622 41.188 8.43 1 96.88 392 MET B CA 1
ATOM 7536 C C . MET B 1 392 ? -2.256 40.594 9.68 1 96.88 392 MET B C 1
ATOM 7538 O O . MET B 1 392 ? -2.453 39.375 9.758 1 96.88 392 MET B O 1
ATOM 7542 N N . MET B 1 393 ? -2.48 41.469 10.633 1 96.5 393 MET B N 1
ATOM 7543 C CA . MET B 1 393 ? -3.172 41.031 11.836 1 96.5 393 MET B CA 1
ATOM 7544 C C . MET B 1 393 ? -4.512 40.406 11.5 1 96.5 393 MET B C 1
ATOM 7546 O O . MET B 1 393 ? -4.906 39.406 12.102 1 96.5 393 MET B O 1
ATOM 7550 N N . TYR B 1 394 ? -5.219 40.969 10.547 1 95.94 394 TYR B N 1
ATOM 7551 C CA . TYR B 1 394 ? -6.484 40.375 10.102 1 95.94 394 TYR B CA 1
ATOM 7552 C C . TYR B 1 394 ? -6.273 39 9.492 1 95.94 394 TYR B C 1
ATOM 7554 O O . TYR B 1 394 ? -7.047 38.094 9.75 1 95.94 394 TYR B O 1
ATOM 7562 N N . MET B 1 395 ? -5.195 38.875 8.656 1 93.25 395 MET B N 1
ATOM 7563 C CA . MET B 1 395 ? -4.918 37.625 7.984 1 93.25 395 MET B CA 1
ATOM 7564 C C . MET B 1 395 ? -4.648 36.531 8.992 1 93.25 395 MET B C 1
ATOM 7566 O O . MET B 1 395 ? -4.953 35.344 8.742 1 93.25 395 MET B O 1
ATOM 7570 N N . TRP B 1 396 ? -4.129 36.906 10.102 1 90.88 396 TRP B N 1
ATOM 7571 C CA . TRP B 1 396 ? -3.795 35.906 11.117 1 90.88 396 TRP B CA 1
ATOM 7572 C C . TRP B 1 396 ? -4.867 35.875 12.203 1 90.88 396 TRP B C 1
ATOM 7574 O O . TRP B 1 396 ? -4.633 35.344 13.289 1 90.88 396 TRP B O 1
ATOM 7584 N N . ASN B 1 397 ? -5.984 36.562 12.016 1 90.69 397 ASN B N 1
ATOM 7585 C CA . ASN B 1 397 ? -7.168 36.562 12.859 1 90.69 397 ASN B CA 1
ATOM 7586 C C . ASN B 1 397 ? -6.898 37.25 14.203 1 90.69 397 ASN B C 1
ATOM 7588 O O . ASN B 1 397 ? -7.434 36.812 15.234 1 90.69 397 ASN B O 1
ATOM 7592 N N . GLY B 1 398 ? -6.082 38.188 14.141 1 92.88 398 GLY B N 1
ATOM 7593 C CA . GLY B 1 398 ? -5.723 38.906 15.359 1 92.88 398 GLY B CA 1
ATOM 7594 C C . GLY B 1 398 ? -6.871 39.719 15.938 1 92.88 398 GLY B C 1
ATOM 7595 O O . GLY B 1 398 ? -6.945 39.906 17.156 1 92.88 398 GLY B O 1
ATOM 7596 N N . PHE B 1 399 ? -7.82 40.188 15.102 1 94.5 399 PHE B N 1
ATOM 7597 C CA . PHE B 1 399 ? -8.945 40.969 15.586 1 94.5 399 PHE B CA 1
ATOM 7598 C C . PHE B 1 399 ? -9.914 40.094 16.391 1 94.5 399 PHE B C 1
ATOM 7600 O O . PHE B 1 399 ? -10.57 40.594 17.312 1 94.5 399 PHE B O 1
ATOM 7607 N N . SER B 1 400 ? -9.953 38.844 16.016 1 90.25 400 SER B N 1
ATOM 7608 C CA . SER B 1 400 ? -10.734 37.875 16.812 1 90.25 400 SER B CA 1
ATOM 7609 C C . SER B 1 400 ? -10.07 37.625 18.156 1 90.25 400 SER B C 1
ATOM 7611 O O . SER B 1 400 ? -10.758 37.438 19.172 1 90.25 400 SER B O 1
ATOM 7613 N N . MET B 1 401 ? -8.789 37.688 18.156 1 89.44 401 MET B N 1
ATOM 7614 C CA . MET B 1 401 ? -8.016 37.438 19.359 1 89.44 401 MET B CA 1
ATOM 7615 C C . MET B 1 401 ? -8.258 38.5 20.422 1 89.44 401 MET B C 1
ATOM 7617 O O . MET B 1 401 ? -8.203 38.219 21.609 1 89.44 401 MET B O 1
ATOM 7621 N N . ILE B 1 402 ? -8.492 39.688 20.016 1 93.56 402 ILE B N 1
ATOM 7622 C CA . ILE B 1 402 ? -8.578 40.812 20.969 1 93.56 402 ILE B CA 1
ATOM 7623 C C . ILE B 1 402 ? -10.047 41.188 21.188 1 93.56 402 ILE B C 1
ATOM 7625 O O . ILE B 1 402 ? -10.344 42.188 21.797 1 93.56 402 ILE B O 1
ATOM 7629 N N . SER B 1 403 ? -10.953 40.406 20.688 1 92.12 403 SER B N 1
ATOM 7630 C CA . SER B 1 403 ? -12.375 40.75 20.703 1 92.12 403 SER B CA 1
ATOM 7631 C C . SER B 1 403 ? -12.898 40.875 22.141 1 92.12 403 SER B C 1
ATOM 7633 O O . SER B 1 403 ? -13.844 41.625 22.391 1 92.12 403 SER B O 1
ATOM 7635 N N . LYS B 1 404 ? -12.281 40.188 23.062 1 90 404 LYS B N 1
ATOM 7636 C CA . LYS B 1 404 ? -12.773 40.188 24.438 1 90 404 LYS B CA 1
ATOM 7637 C C . LYS B 1 404 ? -12.062 41.219 25.281 1 90 404 LYS B C 1
ATOM 7639 O O . LYS B 1 404 ? -12.344 41.375 26.469 1 90 404 LYS B O 1
ATOM 7644 N N . GLN B 1 405 ? -11.211 41.969 24.703 1 94.19 405 GLN B N 1
ATOM 7645 C CA . GLN B 1 405 ? -10.469 43.031 25.391 1 94.19 405 GLN B CA 1
ATOM 7646 C C . GLN B 1 405 ? -10.75 44.406 24.781 1 94.19 405 GLN B C 1
ATOM 7648 O O . GLN B 1 405 ? -10.008 44.844 23.906 1 94.19 405 GLN B O 1
ATOM 7653 N N . PRO B 1 406 ? -11.641 45.125 25.344 1 95.31 406 PRO B N 1
ATOM 7654 C CA . PRO B 1 406 ? -12.078 46.375 24.766 1 95.31 406 PRO B CA 1
ATOM 7655 C C . PRO B 1 406 ? -10.938 47.406 24.625 1 95.31 406 PRO B C 1
ATOM 7657 O O . PRO B 1 406 ? -10.898 48.156 23.672 1 95.31 406 PRO B O 1
ATOM 7660 N N . GLU B 1 407 ? -10.031 47.375 25.562 1 95.81 407 GLU B N 1
ATOM 7661 C CA . GLU B 1 407 ? -8.938 48.344 25.547 1 95.81 407 GLU B CA 1
ATOM 7662 C C . GLU B 1 407 ? -8.039 48.125 24.328 1 95.81 407 GLU B C 1
ATOM 7664 O O . GLU B 1 407 ? -7.562 49.094 23.719 1 95.81 407 GLU B O 1
ATOM 7669 N N . LEU B 1 408 ? -7.836 46.906 24.031 1 96.38 408 LEU B N 1
ATOM 7670 C CA . LEU B 1 408 ? -6.996 46.562 22.875 1 96.38 408 LEU B CA 1
ATOM 7671 C C . LEU B 1 408 ? -7.691 46.969 21.578 1 96.38 408 LEU B C 1
ATOM 7673 O O . LEU B 1 408 ? -7.059 47.531 20.688 1 96.38 408 LEU B O 1
ATOM 7677 N N . THR B 1 409 ? -8.969 46.719 21.5 1 97.38 409 THR B N 1
ATOM 7678 C CA . THR B 1 409 ? -9.75 47.094 20.328 1 97.38 409 THR B CA 1
ATOM 7679 C C . THR B 1 409 ? -9.773 48.594 20.156 1 97.38 409 THR B C 1
ATOM 7681 O O . THR B 1 409 ? -9.711 49.094 19.031 1 97.38 409 THR B O 1
ATOM 7684 N N . GLU B 1 410 ? -9.875 49.25 21.25 1 97.44 410 GLU B N 1
ATOM 7685 C CA . GLU B 1 410 ? -9.875 50.719 21.203 1 97.44 410 GLU B CA 1
ATOM 7686 C C . GLU B 1 410 ? -8.562 51.25 20.656 1 97.44 410 GLU B C 1
ATOM 7688 O O . GLU B 1 410 ? -8.555 52.219 19.891 1 97.44 410 GLU B O 1
ATOM 7693 N N . GLY B 1 411 ? -7.516 50.656 21.109 1 96.56 411 GLY B N 1
ATOM 7694 C CA . GLY B 1 411 ? -6.219 51.062 20.578 1 96.56 411 GLY B CA 1
ATOM 7695 C C . GLY B 1 411 ? -6.109 50.844 19.078 1 96.56 411 GLY B C 1
ATOM 7696 O O . GLY B 1 411 ? -5.574 51.719 18.375 1 96.56 411 GLY B O 1
ATOM 7697 N N . MET B 1 412 ? -6.609 49.781 18.578 1 97.56 412 MET B N 1
ATOM 7698 C CA . MET B 1 412 ? -6.59 49.5 17.141 1 97.56 412 MET B CA 1
ATOM 7699 C C . MET B 1 412 ? -7.465 50.5 16.375 1 97.56 412 MET B C 1
ATOM 7701 O O . MET B 1 412 ? -7.09 50.969 15.305 1 97.56 412 MET B O 1
ATOM 7705 N N . MET B 1 413 ? -8.602 50.812 16.969 1 97.94 413 MET B N 1
ATOM 7706 C CA . MET B 1 413 ? -9.516 51.75 16.359 1 97.94 413 MET B CA 1
ATOM 7707 C C . MET B 1 413 ? -8.859 53.125 16.219 1 97.94 413 MET B C 1
ATOM 7709 O O . MET B 1 413 ? -9 53.781 15.195 1 97.94 413 MET B O 1
ATOM 7713 N N . GLU B 1 414 ? -8.125 53.469 17.203 1 97.5 414 GLU B N 1
ATOM 7714 C CA . GLU B 1 414 ? -7.418 54.75 17.156 1 97.5 414 GLU B CA 1
ATOM 7715 C C . GLU B 1 414 ? -6.43 54.812 16 1 97.5 414 GLU B C 1
ATOM 7717 O O . GLU B 1 414 ? -6.34 55.812 15.289 1 97.5 414 GLU B O 1
ATOM 7722 N N . THR B 1 415 ? -5.73 53.719 15.859 1 97.31 415 THR B N 1
ATOM 7723 C CA . THR B 1 415 ? -4.762 53.625 14.773 1 97.31 415 THR B CA 1
ATOM 7724 C C . THR B 1 415 ? -5.461 53.688 13.422 1 97.31 415 THR B C 1
ATOM 7726 O O . THR B 1 415 ? -4.973 54.375 12.5 1 97.31 415 THR B O 1
ATOM 7729 N N . LEU B 1 416 ? -6.59 53.094 13.305 1 98.25 416 LEU B N 1
ATOM 7730 C CA . LEU B 1 416 ? -7.344 53.062 12.055 1 98.25 416 LEU B CA 1
ATOM 7731 C C . LEU B 1 416 ? -7.926 54.438 11.727 1 98.25 416 LEU B C 1
ATOM 7733 O O . LEU B 1 416 ? -7.938 54.844 10.57 1 98.25 416 LEU B O 1
ATOM 7737 N N . LEU B 1 417 ? -8.391 55.094 12.734 1 97.88 417 LEU B N 1
ATOM 7738 C CA . LEU B 1 417 ? -8.953 56.406 12.523 1 97.88 417 LEU B CA 1
ATOM 7739 C C . LEU B 1 417 ? -7.871 57.406 12.07 1 97.88 417 LEU B C 1
ATOM 7741 O O . LEU B 1 417 ? -8.125 58.25 11.211 1 97.88 417 LEU B O 1
ATOM 7745 N N . GLU B 1 418 ? -6.742 57.281 12.656 1 96.38 418 GLU B N 1
ATOM 7746 C CA . GLU B 1 418 ? -5.621 58.094 12.234 1 96.38 418 GLU B CA 1
ATOM 7747 C C . GLU B 1 418 ? -5.246 57.812 10.781 1 96.38 418 GLU B C 1
ATOM 7749 O O . GLU B 1 418 ? -4.938 58.75 10.023 1 96.38 418 GLU B O 1
ATOM 7754 N N . ALA B 1 419 ? -5.234 56.594 10.43 1 96.69 419 ALA B N 1
ATOM 7755 C CA . ALA B 1 419 ? -4.926 56.219 9.062 1 96.69 419 ALA B CA 1
ATOM 7756 C C . ALA B 1 419 ? -5.992 56.719 8.094 1 96.69 419 ALA B C 1
ATOM 7758 O O . ALA B 1 419 ? -5.68 57.125 6.969 1 96.69 419 ALA B O 1
ATOM 7759 N N . GLU B 1 420 ? -7.176 56.594 8.531 1 97.5 420 GLU B N 1
ATOM 7760 C CA . GLU B 1 420 ? -8.289 57.062 7.719 1 97.5 420 GLU B CA 1
ATOM 7761 C C . GLU B 1 420 ? -8.156 58.562 7.461 1 97.5 420 GLU B C 1
ATOM 7763 O O . GLU B 1 420 ? -8.359 59.031 6.332 1 97.5 420 GLU B O 1
ATOM 7768 N N . ARG B 1 421 ? -7.812 59.312 8.453 1 96.88 421 ARG B N 1
ATOM 7769 C CA . ARG B 1 421 ? -7.637 60.75 8.328 1 96.88 421 ARG B CA 1
ATOM 7770 C C . ARG B 1 421 ? -6.488 61.094 7.379 1 96.88 421 ARG B C 1
ATOM 7772 O O . ARG B 1 421 ? -6.59 62 6.562 1 96.88 421 ARG B O 1
ATOM 7779 N N . THR B 1 422 ? -5.5 60.406 7.516 1 95.12 422 THR B N 1
ATOM 7780 C CA . THR B 1 422 ? -4.332 60.594 6.664 1 95.12 422 THR B CA 1
ATOM 7781 C C . THR B 1 422 ? -4.672 60.312 5.207 1 95.12 422 THR B C 1
ATOM 7783 O O . THR B 1 422 ? -4.246 61.031 4.305 1 95.12 422 THR B O 1
ATOM 7786 N N . LEU B 1 423 ? -5.367 59.281 4.984 1 96.12 423 LEU B N 1
ATOM 7787 C CA . LEU B 1 423 ? -5.75 58.906 3.633 1 96.12 423 LEU B CA 1
ATOM 7788 C C . LEU B 1 423 ? -6.68 59.938 3.006 1 96.12 423 LEU B C 1
ATOM 7790 O O . LEU B 1 423 ? -6.562 60.25 1.816 1 96.12 423 LEU B O 1
ATOM 7794 N N . GLN B 1 424 ? -7.562 60.406 3.848 1 95 424 GLN B N 1
ATOM 7795 C CA . GLN B 1 424 ? -8.516 61.406 3.363 1 95 424 GLN B CA 1
ATOM 7796 C C . GLN B 1 424 ? -7.82 62.719 3.029 1 95 424 GLN B C 1
ATOM 7798 O O . GLN B 1 424 ? -8.258 63.469 2.137 1 95 424 GLN B O 1
ATOM 7803 N N . ALA B 1 425 ? -6.75 62.969 3.645 1 94.75 425 ALA B N 1
ATOM 7804 C CA . ALA B 1 425 ? -6.016 64.25 3.453 1 94.75 425 ALA B CA 1
ATOM 7805 C C . ALA B 1 425 ? -5.059 64.125 2.27 1 94.75 425 ALA B C 1
ATOM 7807 O O . ALA B 1 425 ? -4.617 65.125 1.728 1 94.75 425 ALA B O 1
ATOM 7808 N N . ALA B 1 426 ? -4.762 63 1.865 1 92.56 426 ALA B N 1
ATOM 7809 C CA . ALA B 1 426 ? -3.807 62.781 0.783 1 92.56 426 ALA B CA 1
ATOM 7810 C C . ALA B 1 426 ? -4.488 62.875 -0.579 1 92.56 426 ALA B C 1
ATOM 7812 O O . ALA B 1 426 ? -5.68 62.562 -0.704 1 92.56 426 ALA B O 1
ATOM 7813 N N . PRO B 1 427 ? -3.736 63.281 -1.641 1 93.81 427 PRO B N 1
ATOM 7814 C CA . PRO B 1 427 ? -4.309 63.281 -2.99 1 93.81 427 PRO B CA 1
ATOM 7815 C C . PRO B 1 427 ? -4.699 61.875 -3.479 1 93.81 427 PRO B C 1
ATOM 7817 O O . PRO B 1 427 ? -4.027 60.906 -3.154 1 93.81 427 PRO B O 1
ATOM 7820 N N . GLU B 1 428 ? -5.734 61.875 -4.254 1 94 428 GLU B N 1
ATOM 7821 C CA . GLU B 1 428 ? -6.215 60.594 -4.793 1 94 428 GLU B CA 1
ATOM 7822 C C . GLU B 1 428 ? -5.168 59.938 -5.699 1 94 428 GLU B C 1
ATOM 7824 O O . GLU B 1 428 ? -4.477 60.656 -6.449 1 94 428 GLU B O 1
ATOM 7829 N N . ASN B 1 429 ? -5.023 58.719 -5.574 1 94.19 429 ASN B N 1
ATOM 7830 C CA . ASN B 1 429 ? -4.145 57.906 -6.426 1 94.19 429 ASN B CA 1
ATOM 7831 C C . ASN B 1 429 ? -4.773 56.562 -6.781 1 94.19 429 ASN B C 1
ATOM 7833 O O . ASN B 1 429 ? -5.945 56.312 -6.48 1 94.19 429 ASN B O 1
ATOM 7837 N N . GLU B 1 430 ? -4.082 55.656 -7.488 1 94.56 430 GLU B N 1
ATOM 7838 C CA . GLU B 1 430 ? -4.648 54.438 -8.023 1 94.56 430 GLU B CA 1
ATOM 7839 C C . GLU B 1 430 ? -4.984 53.438 -6.902 1 94.56 430 GLU B C 1
ATOM 7841 O O . GLU B 1 430 ? -5.801 52.531 -7.09 1 94.56 430 GLU B O 1
ATOM 7846 N N . TYR B 1 431 ? -4.438 53.719 -5.648 1 96.44 431 TYR B N 1
ATOM 7847 C CA . TYR B 1 431 ? -4.633 52.781 -4.539 1 96.44 431 TYR B CA 1
ATOM 7848 C C . TYR B 1 431 ? -5.684 53.312 -3.57 1 96.44 431 TYR B C 1
ATOM 7850 O O . TYR B 1 431 ? -6.078 52.625 -2.633 1 96.44 431 TYR B O 1
ATOM 7858 N N . SER B 1 432 ? -6.219 54.469 -3.701 1 96.88 432 SER B N 1
ATOM 7859 C CA . SER B 1 432 ? -7.043 55.156 -2.715 1 96.88 432 SER B CA 1
ATOM 7860 C C . SER B 1 432 ? -8.281 54.344 -2.359 1 96.88 432 SER B C 1
ATOM 7862 O O . SER B 1 432 ? -8.625 54.219 -1.185 1 96.88 432 SER B O 1
ATOM 7864 N N . VAL B 1 433 ? -8.883 53.781 -3.418 1 97.62 433 VAL B N 1
ATOM 7865 C CA . VAL B 1 433 ? -10.094 53 -3.158 1 97.62 433 VAL B CA 1
ATOM 7866 C C . VAL B 1 433 ? -9.734 51.719 -2.393 1 97.62 433 VAL B C 1
ATOM 7868 O O . VAL B 1 433 ? -10.414 51.375 -1.425 1 97.62 433 VAL B O 1
ATOM 7871 N N . ASP B 1 434 ? -8.711 51.062 -2.812 1 98.06 434 ASP B N 1
ATOM 7872 C CA . ASP B 1 434 ? -8.258 49.844 -2.135 1 98.06 434 ASP B CA 1
ATOM 7873 C C . ASP B 1 434 ? -7.906 50.125 -0.677 1 98.06 434 ASP B C 1
ATOM 7875 O O . ASP B 1 434 ? -8.336 49.406 0.225 1 98.06 434 ASP B O 1
ATOM 7879 N N . ASP B 1 435 ? -7.148 51.156 -0.505 1 98.31 435 ASP B N 1
ATOM 7880 C CA . ASP B 1 435 ? -6.699 51.531 0.836 1 98.31 435 ASP B CA 1
ATOM 7881 C C . ASP B 1 435 ? -7.883 51.906 1.729 1 98.31 435 ASP B C 1
ATOM 7883 O O . ASP B 1 435 ? -7.898 51.562 2.916 1 98.31 435 ASP B O 1
ATOM 7887 N N . THR B 1 436 ? -8.82 52.594 1.188 1 98.19 436 THR B N 1
ATOM 7888 C CA . THR B 1 436 ? -10.023 52.969 1.934 1 98.19 436 THR B CA 1
ATOM 7889 C C . THR B 1 436 ? -10.789 51.688 2.342 1 98.19 436 THR B C 1
ATOM 7891 O O . THR B 1 436 ? -11.266 51.594 3.475 1 98.19 436 THR B O 1
ATOM 7894 N N . CYS B 1 437 ? -10.852 50.75 1.438 1 98.56 437 CYS B N 1
ATOM 7895 C CA . CYS B 1 437 ? -11.586 49.531 1.702 1 98.56 437 CYS B CA 1
ATOM 7896 C C . CYS B 1 437 ? -10.883 48.688 2.77 1 98.56 437 CYS B C 1
ATOM 7898 O O . CYS B 1 437 ? -11.539 48.031 3.58 1 98.56 437 CYS B O 1
ATOM 7900 N N . VAL B 1 438 ? -9.523 48.688 2.787 1 98.62 438 VAL B N 1
ATOM 7901 C CA . VAL B 1 438 ? -8.773 47.969 3.824 1 98.62 438 VAL B CA 1
ATOM 7902 C C . VAL B 1 438 ? -9.117 48.562 5.191 1 98.62 438 VAL B C 1
ATOM 7904 O O . VAL B 1 438 ? -9.406 47.812 6.137 1 98.62 438 VAL B O 1
ATOM 7907 N N . ILE B 1 439 ? -9.094 49.844 5.266 1 98.69 439 ILE B N 1
ATOM 7908 C CA . ILE B 1 439 ? -9.359 50.531 6.52 1 98.69 439 ILE B CA 1
ATOM 7909 C C . ILE B 1 439 ? -10.797 50.281 6.957 1 98.69 439 ILE B C 1
ATOM 7911 O O . ILE B 1 439 ? -11.062 50.031 8.141 1 98.69 439 ILE B O 1
ATOM 7915 N N . LEU B 1 440 ? -11.742 50.281 5.98 1 98.62 440 LEU B N 1
ATOM 7916 C CA . LEU B 1 440 ? -13.148 50.062 6.281 1 98.62 440 LEU B CA 1
ATOM 7917 C C . LEU B 1 440 ? -13.367 48.656 6.816 1 98.62 440 LEU B C 1
ATOM 7919 O O . LEU B 1 440 ? -14.125 48.469 7.77 1 98.62 440 LEU B O 1
ATOM 7923 N N . LEU B 1 441 ? -12.758 47.719 6.215 1 98.75 441 LEU B N 1
ATOM 7924 C CA . LEU B 1 441 ? -12.883 46.344 6.668 1 98.75 441 LEU B CA 1
ATOM 7925 C C . LEU B 1 441 ? -12.398 46.188 8.109 1 98.75 441 LEU B C 1
ATOM 7927 O O . LEU B 1 441 ? -13.094 45.594 8.945 1 98.75 441 LEU B O 1
ATOM 7931 N N . LEU B 1 442 ? -11.234 46.75 8.359 1 98.75 442 LEU B N 1
ATOM 7932 C CA . LEU B 1 442 ? -10.625 46.625 9.68 1 98.75 442 LEU B CA 1
ATOM 7933 C C . LEU B 1 442 ? -11.398 47.406 10.719 1 98.75 442 LEU B C 1
ATOM 7935 O O . LEU B 1 442 ? -11.562 46.969 11.859 1 98.75 442 LEU B O 1
ATOM 7939 N N . LYS B 1 443 ? -11.828 48.594 10.273 1 98.62 443 LYS B N 1
ATOM 7940 C CA . LYS B 1 443 ? -12.68 49.406 11.148 1 98.62 443 LYS B CA 1
ATOM 7941 C C . LYS B 1 443 ? -13.961 48.656 11.5 1 98.62 443 LYS B C 1
ATOM 7943 O O . LYS B 1 443 ? -14.414 48.688 12.648 1 98.62 443 LYS B O 1
ATOM 7948 N N . GLY B 1 444 ? -14.578 48 10.523 1 98.56 444 GLY B N 1
ATOM 7949 C CA . GLY B 1 444 ? -15.758 47.188 10.766 1 98.56 444 GLY B CA 1
ATOM 7950 C C . GLY B 1 444 ? -15.539 46.125 11.805 1 98.56 444 GLY B C 1
ATOM 7951 O O . GLY B 1 444 ? -16.422 45.844 12.625 1 98.56 444 GLY B O 1
ATOM 7952 N N . LEU B 1 445 ? -14.391 45.5 11.781 1 97.88 445 LEU B N 1
ATOM 7953 C CA . LEU B 1 445 ? -14.055 44.438 12.742 1 97.88 445 LEU B CA 1
ATOM 7954 C C . LEU B 1 445 ? -13.961 45.031 14.148 1 97.88 445 LEU B C 1
ATOM 7956 O O . LEU B 1 445 ? -14.422 44.406 15.109 1 97.88 445 LEU B O 1
ATOM 7960 N N . CYS B 1 446 ? -13.305 46.188 14.258 1 98.19 446 CYS B N 1
ATOM 7961 C CA . CYS B 1 446 ? -13.203 46.844 15.562 1 98.19 446 CYS B CA 1
ATOM 7962 C C . CYS B 1 446 ? -14.586 47.219 16.078 1 98.19 446 CYS B C 1
ATOM 7964 O O . CYS B 1 446 ? -14.875 47.031 17.266 1 98.19 446 CYS B O 1
ATOM 7966 N N . LEU B 1 447 ? -15.43 47.75 15.203 1 98.38 447 LEU B N 1
ATOM 7967 C CA . LEU B 1 447 ? -16.781 48.125 15.586 1 98.38 447 LEU B CA 1
ATOM 7968 C C . LEU B 1 447 ? -17.594 46.906 16 1 98.38 447 LEU B C 1
ATOM 7970 O O . LEU B 1 447 ? -18.375 47 16.953 1 98.38 447 LEU B O 1
ATOM 7974 N N . LYS B 1 448 ? -17.406 45.875 15.336 1 96.5 448 LYS B N 1
ATOM 7975 C CA . LYS B 1 448 ? -18.047 44.625 15.711 1 96.5 448 LYS B CA 1
ATOM 7976 C C . LYS B 1 448 ? -17.625 44.156 17.109 1 96.5 448 LYS B C 1
ATOM 7978 O O . LYS B 1 448 ? -18.469 43.781 17.922 1 96.5 448 LYS B O 1
ATOM 7983 N N . ASN B 1 449 ? -16.328 44.25 17.359 1 95.38 449 ASN B N 1
ATOM 7984 C CA . ASN B 1 449 ? -15.805 43.875 18.672 1 95.38 449 ASN B CA 1
ATOM 7985 C C . ASN B 1 449 ? -16.375 44.781 19.781 1 95.38 449 ASN B C 1
ATOM 7987 O O . ASN B 1 449 ? -16.5 44.344 20.922 1 95.38 449 ASN B O 1
ATOM 7991 N N . GLN B 1 450 ? -16.75 45.969 19.406 1 96.31 450 GLN B N 1
ATOM 7992 C CA . GLN B 1 450 ? -17.266 46.938 20.359 1 96.31 450 GLN B CA 1
ATOM 7993 C C . GLN B 1 450 ? -18.781 46.812 20.5 1 96.31 450 GLN B C 1
ATOM 7995 O O . GLN B 1 450 ? -19.406 47.562 21.25 1 96.31 450 GLN B O 1
ATOM 8000 N N . GLY B 1 451 ? -19.375 45.969 19.766 1 94.62 451 GLY B N 1
ATOM 8001 C CA . GLY B 1 451 ? -20.812 45.719 19.844 1 94.62 451 GLY B CA 1
ATOM 8002 C C . GLY B 1 451 ? -21.625 46.688 19.016 1 94.62 451 GLY B C 1
ATOM 8003 O O . GLY B 1 451 ? -22.844 46.75 19.141 1 94.62 451 GLY B O 1
ATOM 8004 N N . GLN B 1 452 ? -20.938 47.5 18.172 1 97.06 452 GLN B N 1
ATOM 8005 C CA . GLN B 1 452 ? -21.625 48.406 17.281 1 97.06 452 GLN B CA 1
ATOM 8006 C C . GLN B 1 452 ? -22 47.719 15.961 1 97.06 452 GLN B C 1
ATOM 8008 O O . GLN B 1 452 ? -21.391 48 14.922 1 97.06 452 GLN B O 1
ATOM 8013 N N . THR B 1 453 ? -23.031 47 15.961 1 96.38 453 THR B N 1
ATOM 8014 C CA . THR B 1 453 ? -23.391 46.062 14.891 1 96.38 453 THR B CA 1
ATOM 8015 C C . THR B 1 453 ? -23.766 46.812 13.617 1 96.38 453 THR B C 1
ATOM 8017 O O . THR B 1 453 ? -23.312 46.469 12.531 1 96.38 453 THR B O 1
ATOM 8020 N N . GLN B 1 454 ? -24.531 47.875 13.758 1 97.19 454 GLN B N 1
ATOM 8021 C CA . GLN B 1 454 ? -24.969 48.594 12.586 1 97.19 454 GLN B CA 1
ATOM 8022 C C . GLN B 1 454 ? -23.812 49.312 11.906 1 97.19 454 GLN B C 1
ATOM 8024 O O . GLN B 1 454 ? -23.703 49.312 10.672 1 97.19 454 GLN B O 1
ATOM 8029 N N . ALA B 1 455 ? -23.031 49.938 12.742 1 98.06 455 ALA B N 1
ATOM 8030 C CA . ALA B 1 455 ? -21.875 50.625 12.195 1 98.06 455 ALA B CA 1
ATOM 8031 C C . ALA B 1 455 ? -20.922 49.656 11.516 1 98.06 455 ALA B C 1
ATOM 8033 O O . ALA B 1 455 ? -20.312 50 10.484 1 98.06 455 ALA B O 1
ATOM 8034 N N . ALA B 1 456 ? -20.734 48.531 12.109 1 98.31 456 ALA B N 1
ATOM 8035 C CA . ALA B 1 456 ? -19.891 47.5 11.508 1 98.31 456 ALA B CA 1
ATOM 8036 C C . ALA B 1 456 ? -20.453 47.031 10.172 1 98.31 456 ALA B C 1
ATOM 8038 O O . ALA B 1 456 ? -19.719 46.906 9.188 1 98.31 456 ALA B O 1
ATOM 8039 N N . GLU B 1 457 ? -21.719 46.75 10.141 1 98.06 457 GLU B N 1
ATOM 8040 C CA . GLU B 1 457 ? -22.391 46.344 8.906 1 98.06 457 GLU B CA 1
ATOM 8041 C C . GLU B 1 457 ? -22.219 47.375 7.809 1 98.06 457 GLU B C 1
ATOM 8043 O O . GLU B 1 457 ? -22 47.031 6.645 1 98.06 457 GLU B O 1
ATOM 8048 N N . ASP B 1 458 ? -22.359 48.594 8.188 1 98.44 458 ASP B N 1
ATOM 8049 C CA . ASP B 1 458 ? -22.219 49.688 7.223 1 98.44 458 ASP B CA 1
ATOM 8050 C C . ASP B 1 458 ? -20.812 49.688 6.609 1 98.44 458 ASP B C 1
ATOM 8052 O O . ASP B 1 458 ? -20.656 49.969 5.422 1 98.44 458 ASP B O 1
ATOM 8056 N N . CYS B 1 459 ? -19.828 49.438 7.406 1 98.56 459 CYS B N 1
ATOM 8057 C CA . CYS B 1 459 ? -18.453 49.375 6.91 1 98.56 459 CYS B CA 1
ATOM 8058 C C . CYS B 1 459 ? -18.312 48.25 5.887 1 98.56 459 CYS B C 1
ATOM 8060 O O . CYS B 1 459 ? -17.734 48.438 4.816 1 98.56 459 CYS B O 1
ATOM 8062 N N . PHE B 1 460 ? -18.828 47.094 6.203 1 98.56 460 PHE B N 1
ATOM 8063 C CA . PHE B 1 460 ? -18.719 45.938 5.312 1 98.56 460 PHE B CA 1
ATOM 8064 C C . PHE B 1 460 ? -19.5 46.188 4.023 1 98.56 460 PHE B C 1
ATOM 8066 O O . PHE B 1 460 ? -19.047 45.781 2.943 1 98.56 460 PHE B O 1
ATOM 8073 N N . LYS B 1 461 ? -20.625 46.812 4.133 1 98.06 461 LYS B N 1
ATOM 8074 C CA . LYS B 1 461 ? -21.438 47.125 2.963 1 98.06 461 LYS B CA 1
ATOM 8075 C C . LYS B 1 461 ? -20.719 48.094 2.037 1 98.06 461 LYS B C 1
ATOM 8077 O O . LYS B 1 461 ? -20.828 48 0.814 1 98.06 461 LYS B O 1
ATOM 8082 N N . GLN B 1 462 ? -20.078 49 2.633 1 98.38 462 GLN B N 1
ATOM 8083 C CA . GLN B 1 462 ? -19.328 49.969 1.834 1 98.38 462 GLN B CA 1
ATOM 8084 C C . GLN B 1 462 ? -18.219 49.281 1.044 1 98.38 462 GLN B C 1
ATOM 8086 O O . GLN B 1 462 ? -17.953 49.656 -0.102 1 98.38 462 GLN B O 1
ATOM 8091 N N . VAL B 1 463 ? -17.516 48.344 1.664 1 98.56 463 VAL B N 1
ATOM 8092 C CA . VAL B 1 463 ? -16.5 47.594 0.957 1 98.56 463 VAL B CA 1
ATOM 8093 C C . VAL B 1 463 ? -17.141 46.812 -0.193 1 98.56 463 VAL B C 1
ATOM 8095 O O . VAL B 1 463 ? -16.609 46.812 -1.309 1 98.56 463 VAL B O 1
ATOM 8098 N N . TYR B 1 464 ? -18.25 46.219 0.083 1 97.75 464 TYR B N 1
ATOM 8099 C CA . TYR B 1 464 ? -18.969 45.438 -0.928 1 97.75 464 TYR B CA 1
ATOM 8100 C C . TYR B 1 464 ? -19.391 46.312 -2.086 1 97.75 464 TYR B C 1
ATOM 8102 O O . TYR B 1 464 ? -19.297 45.938 -3.25 1 97.75 464 TYR B O 1
ATOM 8110 N N . SER B 1 465 ? -19.844 47.5 -1.788 1 97.44 465 SER B N 1
ATOM 8111 C CA . SER B 1 465 ? -20.312 48.438 -2.803 1 97.44 465 SER B CA 1
ATOM 8112 C C . SER B 1 465 ? -19.172 48.938 -3.666 1 97.44 465 SER B C 1
ATOM 8114 O O . SER B 1 465 ? -19.391 49.438 -4.777 1 97.44 465 SER B O 1
ATOM 8116 N N . SER B 1 466 ? -17.984 48.812 -3.174 1 97.12 466 SER B N 1
ATOM 8117 C CA . SER B 1 466 ? -16.812 49.281 -3.896 1 97.12 466 SER B CA 1
ATOM 8118 C C . SER B 1 466 ? -16.219 48.188 -4.781 1 97.12 466 SER B C 1
ATOM 8120 O O . SER B 1 466 ? -15.117 48.344 -5.301 1 97.12 466 SER B O 1
ATOM 8122 N N . GLU B 1 467 ? -16.859 47.156 -4.977 1 96 467 GLU B N 1
ATOM 8123 C CA . GLU B 1 467 ? -16.391 45.969 -5.656 1 96 467 GLU B CA 1
ATOM 8124 C C . GLU B 1 467 ? -15.828 46.281 -7.039 1 96 467 GLU B C 1
ATOM 8126 O O . GLU B 1 467 ? -14.773 45.781 -7.426 1 96 467 GLU B O 1
ATOM 8131 N N . LYS B 1 468 ? -16.516 47.125 -7.789 1 96.06 468 LYS B N 1
ATOM 8132 C CA . LYS B 1 468 ? -16.125 47.438 -9.164 1 96.06 468 LYS B CA 1
ATOM 8133 C C . LYS B 1 468 ? -14.961 48.406 -9.203 1 96.06 468 LYS B C 1
ATOM 8135 O O . LYS B 1 468 ? -14.273 48.531 -10.219 1 96.06 468 LYS B O 1
ATOM 8140 N N . LYS B 1 469 ? -14.727 49.094 -8.094 1 97.12 469 LYS B N 1
ATOM 8141 C CA . LYS B 1 469 ? -13.703 50.125 -8.062 1 97.12 469 LYS B CA 1
ATOM 8142 C C . LYS B 1 469 ? -12.391 49.594 -7.5 1 97.12 469 LYS B C 1
ATOM 8144 O O . LYS B 1 469 ? -11.344 50.219 -7.672 1 97.12 469 LYS B O 1
ATOM 8149 N N . VAL B 1 470 ? -12.422 48.469 -6.781 1 96.94 470 VAL B N 1
ATOM 8150 C CA . VAL B 1 470 ? -11.211 47.875 -6.23 1 96.94 470 VAL B CA 1
ATOM 8151 C C . VAL B 1 470 ? -10.305 47.438 -7.367 1 96.94 470 VAL B C 1
ATOM 8153 O O . VAL B 1 470 ? -10.75 46.75 -8.297 1 96.94 470 VAL B O 1
ATOM 8156 N N . LYS B 1 471 ? -9.078 47.719 -7.348 1 96.25 471 LYS B N 1
ATOM 8157 C CA . LYS B 1 471 ? -8.188 47.469 -8.477 1 96.25 471 LYS B CA 1
ATOM 8158 C C . LYS B 1 471 ? -7.227 46.312 -8.164 1 96.25 471 LYS B C 1
ATOM 8160 O O . LYS B 1 471 ? -6.883 45.531 -9.055 1 96.25 471 LYS B O 1
ATOM 8165 N N . PHE B 1 472 ? -6.699 46.219 -6.938 1 95.56 472 PHE B N 1
ATOM 8166 C CA . PHE B 1 472 ? -5.625 45.281 -6.648 1 95.56 472 PHE B CA 1
ATOM 8167 C C . PHE B 1 472 ? -6.039 44.281 -5.559 1 95.56 472 PHE B C 1
ATOM 8169 O O . PHE B 1 472 ? -5.832 43.094 -5.688 1 95.56 472 PHE B O 1
ATOM 8176 N N . ASP B 1 473 ? -6.598 44.781 -4.453 1 97.19 473 ASP B N 1
ATOM 8177 C CA . ASP B 1 473 ? -6.891 43.969 -3.273 1 97.19 473 ASP B CA 1
ATOM 8178 C C . ASP B 1 473 ? -8.25 43.312 -3.395 1 97.19 473 ASP B C 1
ATOM 8180 O O . ASP B 1 473 ? -9.148 43.562 -2.59 1 97.19 473 ASP B O 1
ATOM 8184 N N . HIS B 1 474 ? -8.289 42.312 -4.25 1 97.31 474 HIS B N 1
ATOM 8185 C CA . HIS B 1 474 ? -9.555 41.656 -4.59 1 97.31 474 HIS B CA 1
ATOM 8186 C C . HIS B 1 474 ? -10.023 40.75 -3.469 1 97.31 474 HIS B C 1
ATOM 8188 O O . HIS B 1 474 ? -11.164 40.281 -3.477 1 97.31 474 HIS B O 1
ATOM 8194 N N . TYR B 1 475 ? -9.18 40.5 -2.447 1 97.69 475 TYR B N 1
ATOM 8195 C CA . TYR B 1 475 ? -9.57 39.688 -1.318 1 97.69 475 TYR B CA 1
ATOM 8196 C C . TYR B 1 475 ? -10.547 40.406 -0.412 1 97.69 475 TYR B C 1
ATOM 8198 O O . TYR B 1 475 ? -11.242 39.781 0.396 1 97.69 475 TYR B O 1
ATOM 8206 N N . LEU B 1 476 ? -10.688 41.75 -0.525 1 98.56 476 LEU B N 1
ATOM 8207 C CA . LEU B 1 476 ? -11.422 42.594 0.415 1 98.56 476 LEU B CA 1
ATOM 8208 C C . LEU B 1 476 ? -12.922 42.312 0.338 1 98.56 476 LEU B C 1
ATOM 8210 O O . LEU B 1 476 ? -13.586 42.188 1.368 1 98.56 476 LEU B O 1
ATOM 8214 N N . VAL B 1 477 ? -13.414 42.125 -0.865 1 98.12 477 VAL B N 1
ATOM 8215 C CA . VAL B 1 477 ? -14.852 42.031 -1.052 1 98.12 477 VAL B CA 1
ATOM 8216 C C . VAL B 1 477 ? -15.352 40.688 -0.488 1 98.12 477 VAL B C 1
ATOM 8218 O O . VAL B 1 477 ? -16.266 40.656 0.339 1 98.12 477 VAL B O 1
ATOM 8221 N N . PRO B 1 478 ? -14.766 39.562 -0.898 1 97.81 478 PRO B N 1
ATOM 8222 C CA . PRO B 1 478 ? -15.234 38.312 -0.31 1 97.81 478 PRO B CA 1
ATOM 8223 C C . PRO B 1 478 ? -15.023 38.25 1.201 1 97.81 478 PRO B C 1
ATOM 8225 O O . PRO B 1 478 ? -15.836 37.656 1.918 1 97.81 478 PRO B O 1
ATOM 8228 N N . ASN B 1 479 ? -13.992 38.812 1.743 1 97.56 479 ASN B N 1
ATOM 8229 C CA . ASN B 1 479 ? -13.766 38.844 3.186 1 97.56 479 ASN B CA 1
ATOM 8230 C C . ASN B 1 479 ? -14.758 39.75 3.906 1 97.56 479 ASN B C 1
ATOM 8232 O O . ASN B 1 479 ? -15.141 39.469 5.043 1 97.56 479 ASN B O 1
ATOM 8236 N N . ALA B 1 480 ? -15.109 40.875 3.229 1 98.5 480 ALA B N 1
ATOM 8237 C CA . ALA B 1 480 ? -16.156 41.719 3.805 1 98.5 480 ALA B CA 1
ATOM 8238 C C . ALA B 1 480 ? -17.484 40.969 3.9 1 98.5 480 ALA B C 1
ATOM 8240 O O . ALA B 1 480 ? -18.203 41.094 4.887 1 98.5 480 ALA B O 1
ATOM 8241 N N . LEU B 1 481 ? -17.781 40.219 2.836 1 98.06 481 LEU B N 1
ATOM 8242 C CA . LEU B 1 481 ? -19 39.406 2.844 1 98.06 481 LEU B CA 1
ATOM 8243 C C . LEU B 1 481 ? -18.938 38.344 3.943 1 98.06 481 LEU B C 1
ATOM 8245 O O . LEU B 1 481 ? -19.938 38.094 4.613 1 98.06 481 LEU B O 1
ATOM 8249 N N . LEU B 1 482 ? -17.844 37.75 4.113 1 96.44 482 LEU B N 1
ATOM 8250 C CA . LEU B 1 482 ? -17.641 36.781 5.168 1 96.44 482 LEU B CA 1
ATOM 8251 C C . LEU B 1 482 ? -17.859 37.406 6.543 1 96.44 482 LEU B C 1
ATOM 8253 O O . LEU B 1 482 ? -18.609 36.844 7.363 1 96.44 482 LEU B O 1
ATOM 8257 N N . GLU B 1 483 ? -17.172 38.531 6.793 1 96.62 483 GLU B N 1
ATOM 8258 C CA . GLU B 1 483 ? -17.281 39.188 8.094 1 96.62 483 GLU B CA 1
ATOM 8259 C C . GLU B 1 483 ? -18.703 39.656 8.359 1 96.62 483 GLU B C 1
ATOM 8261 O O . GLU B 1 483 ? -19.172 39.625 9.5 1 96.62 483 GLU B O 1
ATOM 8266 N N . MET B 1 484 ? -19.344 40.125 7.316 1 97.25 484 MET B N 1
ATOM 8267 C CA . MET B 1 484 ? -20.75 40.5 7.434 1 97.25 484 MET B CA 1
ATOM 8268 C C . MET B 1 484 ? -21.609 39.312 7.797 1 97.25 484 MET B C 1
ATOM 8270 O O . MET B 1 484 ? -22.531 39.406 8.617 1 97.25 484 MET B O 1
ATOM 8274 N N . SER B 1 485 ? -21.359 38.188 7.164 1 96.38 485 SER B N 1
ATOM 8275 C CA . SER B 1 485 ? -22.109 36.969 7.457 1 96.38 485 SER B CA 1
ATOM 8276 C C . SER B 1 485 ? -21.906 36.531 8.906 1 96.38 485 SER B C 1
ATOM 8278 O O . SER B 1 485 ? -22.844 36.094 9.555 1 96.38 485 SER B O 1
ATOM 8280 N N . LEU B 1 486 ? -20.656 36.594 9.383 1 93.94 486 LEU B N 1
ATOM 8281 C CA . LEU B 1 486 ? -20.391 36.25 10.773 1 93.94 486 LEU B CA 1
ATOM 8282 C C . LEU B 1 486 ? -21.141 37.156 11.727 1 93.94 486 LEU B C 1
ATOM 8284 O O . LEU B 1 486 ? -21.625 36.719 12.773 1 93.94 486 LEU B O 1
ATOM 8288 N N . LEU B 1 487 ? -21.219 38.438 11.367 1 95.31 487 LEU B N 1
ATOM 8289 C CA . LEU B 1 487 ? -22.016 39.406 12.125 1 95.31 487 LEU B CA 1
ATOM 8290 C C . LEU B 1 487 ? -23.484 38.969 12.148 1 95.31 487 LEU B C 1
ATOM 8292 O O . LEU B 1 487 ? -24.141 39.062 13.188 1 95.31 487 LEU B O 1
ATOM 8296 N N . TYR B 1 488 ? -23.953 38.531 11.008 1 95.62 488 TYR B N 1
ATOM 8297 C CA . TYR B 1 488 ? -25.344 38.094 10.891 1 95.62 488 TYR B CA 1
ATOM 8298 C C . TYR B 1 488 ? -25.578 36.844 11.719 1 95.62 488 TYR B C 1
ATOM 8300 O O . TYR B 1 488 ? -26.641 36.688 12.32 1 95.62 488 TYR B O 1
ATOM 8308 N N . ILE B 1 489 ? -24.703 35.938 11.766 1 92.06 489 ILE B N 1
ATOM 8309 C CA . ILE B 1 489 ? -24.812 34.75 12.578 1 92.06 489 ILE B CA 1
ATOM 8310 C C . ILE B 1 489 ? -24.922 35.125 14.055 1 92.06 489 ILE B C 1
ATOM 8312 O O . ILE B 1 489 ? -25.766 34.594 14.773 1 92.06 489 ILE B O 1
ATOM 8316 N N . ASP B 1 490 ? -24.109 36.062 14.469 1 89.56 490 ASP B N 1
ATOM 8317 C CA . ASP B 1 490 ? -24.094 36.5 15.867 1 89.56 490 ASP B CA 1
ATOM 8318 C C . ASP B 1 490 ? -25.391 37.188 16.25 1 89.56 490 ASP B C 1
ATOM 8320 O O . ASP B 1 490 ? -25.812 37.156 17.406 1 89.56 490 ASP B O 1
ATOM 8324 N N . THR B 1 491 ? -26.031 37.781 15.242 1 93.12 491 THR B N 1
ATOM 8325 C CA . THR B 1 491 ? -27.266 38.5 15.508 1 93.12 491 THR B CA 1
ATOM 8326 C C . THR B 1 491 ? -28.484 37.688 15.172 1 93.12 491 THR B C 1
ATOM 8328 O O . THR B 1 491 ? -29.609 38.188 15.156 1 93.12 491 THR B O 1
ATOM 8331 N N . GLY B 1 492 ? -28.297 36.375 14.789 1 91.69 492 GLY B N 1
ATOM 8332 C CA . GLY B 1 492 ? -29.391 35.406 14.617 1 91.69 492 GLY B CA 1
ATOM 8333 C C . GLY B 1 492 ? -29.969 35.438 13.219 1 91.69 492 GLY B C 1
ATOM 8334 O O . GLY B 1 492 ? -30.984 34.781 12.961 1 91.69 492 GLY B O 1
ATOM 8335 N N . LYS B 1 493 ? -29.406 36.156 12.32 1 94.38 493 LYS B N 1
ATOM 8336 C CA . LYS B 1 493 ? -29.859 36.219 10.93 1 94.38 493 LYS B CA 1
ATOM 8337 C C . LYS B 1 493 ? -29.188 35.125 10.102 1 94.38 493 LYS B C 1
ATOM 8339 O O . LYS B 1 493 ? -28.453 35.406 9.164 1 94.38 493 LYS B O 1
ATOM 8344 N N . LYS B 1 494 ? -29.516 33.938 10.242 1 94.06 494 LYS B N 1
ATOM 8345 C CA . LYS B 1 494 ? -28.828 32.781 9.711 1 94.06 494 LYS B CA 1
ATOM 8346 C C . LYS B 1 494 ? -29.031 32.656 8.203 1 94.06 494 LYS B C 1
ATOM 8348 O O . LYS B 1 494 ? -28.109 32.312 7.465 1 94.06 494 LYS B O 1
ATOM 8353 N N . GLU B 1 495 ? -30.219 32.906 7.723 1 94.19 495 GLU B N 1
ATOM 8354 C CA . GLU B 1 495 ? -30.516 32.75 6.301 1 94.19 495 GLU B CA 1
ATOM 8355 C C . GLU B 1 495 ? -29.719 33.75 5.465 1 94.19 495 GLU B C 1
ATOM 8357 O O . GLU B 1 495 ? -29.188 33.406 4.414 1 94.19 495 GLU B O 1
ATOM 8362 N N . GLN B 1 496 ? -29.75 34.969 5.941 1 95.44 496 GLN B N 1
ATOM 8363 C CA . GLN B 1 496 ? -28.969 36 5.242 1 95.44 496 GLN B CA 1
ATOM 8364 C C . GLN B 1 496 ? -27.484 35.656 5.258 1 95.44 496 GLN B C 1
ATOM 8366 O O . GLN B 1 496 ? -26.781 35.906 4.273 1 95.44 496 GLN B O 1
ATOM 8371 N N . ALA B 1 497 ? -27.047 35.156 6.379 1 96.31 497 ALA B N 1
ATOM 8372 C CA . ALA B 1 497 ? -25.641 34.781 6.512 1 96.31 497 ALA B CA 1
ATOM 8373 C C . ALA B 1 497 ? -25.281 33.688 5.5 1 96.31 497 ALA B C 1
ATOM 8375 O O . ALA B 1 497 ? -24.234 33.781 4.855 1 96.31 497 ALA B O 1
ATOM 8376 N N . ILE B 1 498 ? -26.141 32.719 5.363 1 95.81 498 ILE B N 1
ATOM 8377 C CA . ILE B 1 498 ? -25.891 31.625 4.441 1 95.81 498 ILE B CA 1
ATOM 8378 C C . ILE B 1 498 ? -25.812 32.156 3.01 1 95.81 498 ILE B C 1
ATOM 8380 O O . ILE B 1 498 ? -24.953 31.734 2.234 1 95.81 498 ILE B O 1
ATOM 8384 N N . HIS B 1 499 ? -26.688 33 2.727 1 96.06 499 HIS B N 1
ATOM 8385 C CA . HIS B 1 499 ? -26.719 33.594 1.388 1 96.06 499 HIS B CA 1
ATOM 8386 C C . HIS B 1 499 ? -25.438 34.344 1.074 1 96.06 499 HIS B C 1
ATOM 8388 O O . HIS B 1 499 ? -24.859 34.156 -0.007 1 96.06 499 HIS B O 1
ATOM 8394 N N . LEU B 1 500 ? -24.969 35.125 1.95 1 96.88 500 LEU B N 1
ATOM 8395 C CA . LEU B 1 500 ? -23.75 35.906 1.755 1 96.88 500 LEU B CA 1
ATOM 8396 C C . LEU B 1 500 ? -22.531 35 1.679 1 96.88 500 LEU B C 1
ATOM 8398 O O . LEU B 1 500 ? -21.594 35.281 0.915 1 96.88 500 LEU B O 1
ATOM 8402 N N . LEU B 1 501 ? -22.5 34 2.492 1 95.94 501 LEU B N 1
ATOM 8403 C CA . LEU B 1 501 ? -21.406 33.062 2.473 1 95.94 501 LEU B CA 1
ATOM 8404 C C . LEU B 1 501 ? -21.328 32.344 1.127 1 95.94 501 LEU B C 1
ATOM 8406 O O . LEU B 1 501 ? -20.234 32.125 0.592 1 95.94 501 LEU B O 1
ATOM 8410 N N . GLN B 1 502 ? -22.453 31.969 0.615 1 95.25 502 GLN B N 1
ATOM 8411 C CA . GLN B 1 502 ? -22.484 31.328 -0.692 1 95.25 502 GLN B CA 1
ATOM 8412 C C . GLN B 1 502 ? -22 32.281 -1.787 1 95.25 502 GLN B C 1
ATOM 8414 O O . GLN B 1 502 ? -21.297 31.844 -2.713 1 95.25 502 GLN B O 1
ATOM 8419 N N . LYS B 1 503 ? -22.391 33.469 -1.647 1 95.75 503 LYS B N 1
ATOM 8420 C CA . LYS B 1 503 ? -21.922 34.469 -2.594 1 95.75 503 LYS B CA 1
ATOM 8421 C C . LYS B 1 503 ? -20.406 34.625 -2.535 1 95.75 503 LYS B C 1
ATOM 8423 O O . LYS B 1 503 ? -19.75 34.719 -3.57 1 95.75 503 LYS B O 1
ATOM 8428 N N . ALA B 1 504 ? -19.875 34.75 -1.345 1 95.94 504 ALA B N 1
ATOM 8429 C CA . ALA B 1 504 ? -18.422 34.875 -1.157 1 95.94 504 ALA B CA 1
ATOM 8430 C C . ALA B 1 504 ? -17.688 33.688 -1.717 1 95.94 504 ALA B C 1
ATOM 8432 O O . ALA B 1 504 ? -16.578 33.812 -2.252 1 95.94 504 ALA B O 1
ATOM 8433 N N . LYS B 1 505 ? -18.25 32.562 -1.601 1 92.69 505 LYS B N 1
ATOM 8434 C CA . LYS B 1 505 ? -17.641 31.297 -2.016 1 92.69 505 LYS B CA 1
ATOM 8435 C C . LYS B 1 505 ? -17.672 31.156 -3.535 1 92.69 505 LYS B C 1
ATOM 8437 O O . LYS B 1 505 ? -16.688 30.719 -4.141 1 92.69 505 LYS B O 1
ATOM 8442 N N . LYS B 1 506 ? -18.719 31.516 -4.23 1 93.06 506 LYS B N 1
ATOM 8443 C CA . LYS B 1 506 ? -18.969 31.156 -5.625 1 93.06 506 LYS B CA 1
ATOM 8444 C C . LYS B 1 506 ? -18.562 32.281 -6.562 1 93.06 506 LYS B C 1
ATOM 8446 O O . LYS B 1 506 ? -18.109 32.062 -7.68 1 93.06 506 LYS B O 1
ATOM 8451 N N . ASN B 1 507 ? -18.656 33.5 -6.09 1 94.12 507 ASN B N 1
ATOM 8452 C CA . ASN B 1 507 ? -18.609 34.625 -7.02 1 94.12 507 ASN B CA 1
ATOM 8453 C C . ASN B 1 507 ? -17.188 35.156 -7.16 1 94.12 507 ASN B C 1
ATOM 8455 O O . ASN B 1 507 ? -16.906 35.938 -8.062 1 94.12 507 ASN B O 1
ATOM 8459 N N . TYR B 1 508 ? -16.328 34.812 -6.297 1 95.12 508 TYR B N 1
ATOM 8460 C CA . TYR B 1 508 ? -14.984 35.406 -6.312 1 95.12 508 TYR B CA 1
ATOM 8461 C C . TYR B 1 508 ? -13.922 34.312 -6.363 1 95.12 508 TYR B C 1
ATOM 8463 O O . TYR B 1 508 ? -13.961 33.344 -5.582 1 95.12 508 TYR B O 1
ATOM 8471 N N . LYS B 1 509 ? -13.023 34.469 -7.312 1 92.69 509 LYS B N 1
ATOM 8472 C CA . LYS B 1 509 ? -11.984 33.438 -7.492 1 92.69 509 LYS B CA 1
ATOM 8473 C C . LYS B 1 509 ? -10.641 34.094 -7.816 1 92.69 509 LYS B C 1
ATOM 8475 O O . LYS B 1 509 ? -10.586 35.281 -8.195 1 92.69 509 LYS B O 1
ATOM 8480 N N . GLU B 1 510 ? -9.5 33.406 -7.559 1 92.06 510 GLU B N 1
ATOM 8481 C CA . GLU B 1 510 ? -8.133 33.75 -7.945 1 92.06 510 GLU B CA 1
ATOM 8482 C C . GLU B 1 510 ? -7.672 35.031 -7.266 1 92.06 510 GLU B C 1
ATOM 8484 O O . GLU B 1 510 ? -7.043 35.875 -7.895 1 92.06 510 GLU B O 1
ATOM 8489 N N . TYR B 1 511 ? -8.102 35.25 -6.062 1 94.19 511 TYR B N 1
ATOM 8490 C CA . TYR B 1 511 ? -7.609 36.375 -5.285 1 94.19 511 TYR B CA 1
ATOM 8491 C C . TYR B 1 511 ? -6.633 35.906 -4.207 1 94.19 511 TYR B C 1
ATOM 8493 O O . TYR B 1 511 ? -6.496 34.719 -3.957 1 94.19 511 TYR B O 1
ATOM 8501 N N . SER B 1 512 ? -5.898 36.844 -3.646 1 94.06 512 SER B N 1
ATOM 8502 C CA . SER B 1 512 ? -4.875 36.562 -2.65 1 94.06 512 SER B CA 1
ATOM 8503 C C . SER B 1 512 ? -5.492 35.969 -1.388 1 94.06 512 SER B C 1
ATOM 8505 O O . SER B 1 512 ? -6.52 36.438 -0.904 1 94.06 512 SER B O 1
ATOM 8507 N N . MET B 1 513 ? -4.91 34.906 -0.882 1 92.62 513 MET B N 1
ATOM 8508 C CA . MET B 1 513 ? -5.332 34.25 0.354 1 92.62 513 MET B CA 1
ATOM 8509 C C . MET B 1 513 ? -6.719 33.625 0.199 1 92.62 513 MET B C 1
ATOM 8511 O O . MET B 1 513 ? -7.504 33.625 1.149 1 92.62 513 MET B O 1
ATOM 8515 N N . GLU B 1 514 ? -7.055 33.25 -1.003 1 92.44 514 GLU B N 1
ATOM 8516 C CA . GLU B 1 514 ? -8.367 32.688 -1.306 1 92.44 514 GLU B CA 1
ATOM 8517 C C . GLU B 1 514 ? -8.633 31.422 -0.472 1 92.44 514 GLU B C 1
ATOM 8519 O O . GLU B 1 514 ? -9.75 31.219 0.01 1 92.44 514 GLU B O 1
ATOM 8524 N N . SER B 1 515 ? -7.594 30.594 -0.318 1 84.69 515 SER B N 1
ATOM 8525 C CA . SER B 1 515 ? -7.758 29.344 0.426 1 84.69 515 SER B CA 1
ATOM 8526 C C . SER B 1 515 ? -8.195 29.609 1.863 1 84.69 515 SER B C 1
ATOM 8528 O O . SER B 1 515 ? -9.078 28.938 2.389 1 84.69 515 SER B O 1
ATOM 8530 N N . ARG B 1 516 ? -7.574 30.547 2.438 1 88.62 516 ARG B N 1
ATOM 8531 C CA . ARG B 1 516 ? -7.941 30.906 3.803 1 88.62 516 ARG B CA 1
ATOM 8532 C C . ARG B 1 516 ? -9.414 31.312 3.887 1 88.62 516 ARG B C 1
ATOM 8534 O O . ARG B 1 516 ? -10.125 30.875 4.797 1 88.62 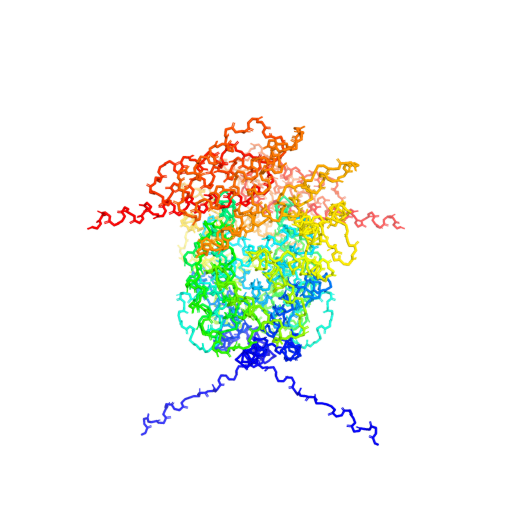516 ARG B O 1
ATOM 8541 N N . THR B 1 517 ? -9.859 32.188 2.973 1 91.75 517 THR B N 1
ATOM 8542 C CA . THR B 1 517 ? -11.242 32.656 2.947 1 91.75 517 THR B CA 1
ATOM 8543 C C . THR B 1 517 ? -12.203 31.5 2.738 1 91.75 517 THR B C 1
ATOM 8545 O O . THR B 1 517 ? -13.242 31.422 3.4 1 91.75 517 THR B O 1
ATOM 8548 N N . GLN B 1 518 ? -11.789 30.625 1.835 1 88.5 518 GLN B N 1
ATOM 8549 C CA . GLN B 1 518 ? -12.641 29.469 1.526 1 88.5 518 GLN B CA 1
ATOM 8550 C C . GLN B 1 518 ? -12.773 28.547 2.732 1 88.5 518 GLN B C 1
ATOM 8552 O O . GLN B 1 518 ? -13.859 28.016 2.998 1 88.5 518 GLN B O 1
ATOM 8557 N N . PHE B 1 519 ? -11.703 28.359 3.406 1 84.94 519 PHE B N 1
ATOM 8558 C CA . PHE B 1 519 ? -11.742 27.516 4.598 1 84.94 519 PHE B CA 1
ATOM 8559 C C . PHE B 1 519 ? -12.641 28.125 5.664 1 84.94 519 PHE B C 1
ATOM 8561 O O . PHE B 1 519 ? -13.398 27.422 6.324 1 84.94 519 PHE B O 1
ATOM 8568 N N . ARG B 1 520 ? -12.555 29.391 5.848 1 89.12 520 ARG B N 1
ATOM 8569 C CA . ARG B 1 520 ? -13.367 30.078 6.844 1 89.12 520 ARG B CA 1
ATOM 8570 C C . ARG B 1 520 ? -14.844 30.062 6.465 1 89.12 520 ARG B C 1
ATOM 8572 O O . ARG B 1 520 ? -15.703 29.906 7.332 1 89.12 520 ARG B O 1
ATOM 8579 N N . VAL B 1 521 ? -15.109 30.25 5.172 1 90.81 521 VAL B N 1
ATOM 8580 C CA . VAL B 1 521 ? -16.484 30.172 4.676 1 90.81 521 VAL B CA 1
ATOM 8581 C C . VAL B 1 521 ? -17.031 28.766 4.934 1 90.81 521 VAL B C 1
ATOM 8583 O O . VAL B 1 521 ? -18.172 28.625 5.387 1 90.81 521 VAL B O 1
ATOM 8586 N N . HIS B 1 522 ? -16.219 27.812 4.641 1 84.62 522 HIS B N 1
ATOM 8587 C CA . HIS B 1 522 ? -16.625 26.438 4.855 1 84.62 522 HIS B CA 1
ATOM 8588 C C . HIS B 1 522 ? -16.906 26.172 6.332 1 84.62 522 HIS B C 1
ATOM 8590 O O . HIS B 1 522 ? -17.875 25.5 6.676 1 84.62 522 HIS B O 1
ATOM 8596 N N . ALA B 1 523 ? -16.031 26.594 7.129 1 84.38 523 ALA B N 1
ATOM 8597 C CA . ALA B 1 523 ? -16.203 26.422 8.57 1 84.38 523 ALA B CA 1
ATOM 8598 C C . ALA B 1 523 ? -17.484 27.078 9.062 1 84.38 523 ALA B C 1
ATOM 8600 O O . ALA B 1 523 ? -18.188 26.516 9.898 1 84.38 523 ALA B O 1
ATOM 8601 N N . ALA B 1 524 ? -17.797 28.266 8.602 1 88.56 524 ALA B N 1
ATOM 8602 C CA . ALA B 1 524 ? -19 29 8.992 1 88.56 524 ALA B CA 1
ATOM 8603 C C . ALA B 1 524 ? -20.25 28.266 8.523 1 88.56 524 ALA B C 1
ATOM 8605 O O . ALA B 1 524 ? -21.234 28.156 9.266 1 88.56 524 ALA B O 1
ATOM 8606 N N . LEU B 1 525 ? -20.172 27.75 7.312 1 87.75 525 LEU B N 1
ATOM 8607 C CA . LEU B 1 525 ? -21.312 27.031 6.754 1 87.75 525 LEU B CA 1
ATOM 8608 C C . LEU B 1 525 ? -21.562 25.734 7.523 1 87.75 525 LEU B C 1
ATOM 8610 O O . LEU B 1 525 ? -22.703 25.359 7.762 1 87.75 525 LEU B O 1
ATOM 8614 N N . THR B 1 526 ? -20.484 25.062 7.828 1 80.31 526 THR B N 1
ATOM 8615 C CA . THR B 1 526 ? -20.594 23.812 8.578 1 80.31 526 THR B CA 1
ATOM 8616 C C . THR B 1 526 ? -21.188 24.062 9.961 1 80.31 526 THR B C 1
ATOM 8618 O O . THR B 1 526 ? -21.984 23.25 10.445 1 80.31 526 THR B O 1
ATOM 8621 N N . LYS B 1 527 ? -20.734 25.141 10.562 1 78.81 527 LYS B N 1
ATOM 8622 C CA . LYS B 1 527 ? -21.266 25.5 11.867 1 78.81 527 LYS B CA 1
ATOM 8623 C C . LYS B 1 527 ? -22.766 25.797 11.797 1 78.81 527 LYS B C 1
ATOM 8625 O O . LYS B 1 527 ? -23.516 25.469 12.703 1 78.81 527 LYS B O 1
ATOM 8630 N N . LEU B 1 528 ? -23.219 26.453 10.75 1 85.94 528 LEU B N 1
ATOM 8631 C CA . LEU B 1 528 ? -24.625 26.812 10.555 1 85.94 528 LEU B CA 1
ATOM 8632 C C . LEU B 1 528 ? -25.469 25.578 10.273 1 85.94 528 LEU B C 1
ATOM 8634 O O . LEU B 1 528 ? -26.625 25.5 10.711 1 85.94 528 LEU B O 1
ATOM 8638 N N . LYS B 1 529 ? -24.984 24.578 9.508 1 76.19 529 LYS B N 1
ATOM 8639 C CA . LYS B 1 529 ? -25.703 23.328 9.219 1 76.19 529 LYS B CA 1
ATOM 8640 C C . LYS B 1 529 ? -25.859 22.484 10.477 1 76.19 529 LYS B C 1
ATOM 8642 O O . LYS B 1 529 ? -26.891 21.844 10.68 1 76.19 529 LYS B O 1
ATOM 8647 N N . ALA B 1 530 ? -24.828 22.5 11.156 1 64.44 530 ALA B N 1
ATOM 8648 C CA . ALA B 1 530 ? -24.859 21.719 12.391 1 64.44 530 ALA B CA 1
ATOM 8649 C C . ALA B 1 530 ? -25.891 22.266 13.367 1 64.44 530 ALA B C 1
ATOM 8651 O O . ALA B 1 530 ? -26.547 21.516 14.086 1 64.44 530 ALA B O 1
ATOM 8652 N N . ASP B 1 531 ? -25.969 23.453 13.383 1 58.62 531 ASP B N 1
ATOM 8653 C CA . ASP B 1 531 ? -26.938 24.125 14.242 1 58.62 531 ASP B CA 1
ATOM 8654 C C . ASP B 1 531 ? -28.375 23.844 13.789 1 58.62 531 ASP B C 1
ATOM 8656 O O . ASP B 1 531 ? -29.281 23.75 14.617 1 58.62 531 ASP B O 1
ATOM 8660 N N . THR B 1 532 ? -28.391 23.641 12.539 1 54.84 532 THR B N 1
ATOM 8661 C CA . THR B 1 532 ? -29.719 23.328 12.023 1 54.84 532 THR B CA 1
ATOM 8662 C C . THR B 1 532 ? -30.078 21.875 12.32 1 54.84 532 THR B C 1
ATOM 8664 O O . THR B 1 532 ? -31.234 21.562 12.656 1 54.84 532 THR B O 1
ATOM 8667 N N . ASN B 1 533 ? -29.125 20.969 12.141 1 49 533 ASN B N 1
ATOM 8668 C CA . ASN B 1 533 ? -29.406 19.578 12.492 1 49 533 ASN B CA 1
ATOM 8669 C C . ASN B 1 533 ? -29.625 19.422 14 1 49 533 ASN B C 1
ATOM 8671 O O . ASN B 1 533 ? -30.438 18.594 14.422 1 49 533 ASN B O 1
ATOM 8675 N N . ASP B 1 534 ? -28.922 20.062 14.805 1 44.41 534 ASP B N 1
ATOM 8676 C CA . ASP B 1 534 ? -29.172 20.062 16.25 1 44.41 534 ASP B CA 1
ATOM 8677 C C . ASP B 1 534 ? -30.5 20.703 16.578 1 44.41 534 ASP B C 1
ATOM 8679 O O . ASP B 1 534 ? -31.172 20.297 17.531 1 44.41 534 ASP B O 1
ATOM 8683 N N . GLN B 1 535 ? -30.969 21.734 15.961 1 42.56 535 GLN B N 1
ATOM 8684 C CA . GLN B 1 535 ? -32.281 22.312 16.172 1 42.56 535 GLN B CA 1
ATOM 8685 C C . GLN B 1 535 ? -33.375 21.391 15.672 1 42.56 535 GLN B C 1
ATOM 8687 O O . GLN B 1 535 ? -34.469 21.312 16.281 1 42.56 535 GLN B O 1
ATOM 8692 N N . ASP B 1 536 ? -33.312 20.781 14.68 1 36.59 536 ASP B N 1
ATOM 8693 C CA . ASP B 1 536 ? -34.344 19.844 14.25 1 36.59 536 ASP B CA 1
ATOM 8694 C C . ASP B 1 536 ? -34.438 18.656 15.219 1 36.59 536 ASP B C 1
ATOM 8696 O O . ASP B 1 536 ? -35.5 18.094 15.406 1 36.59 536 ASP B O 1
ATOM 8700 N N . GLU B 1 537 ? -33.438 18.297 15.719 1 35.5 537 GLU B N 1
ATOM 8701 C CA . GLU B 1 537 ? -33.562 17.281 16.75 1 35.5 537 GLU B CA 1
ATOM 8702 C C . GLU B 1 537 ? -34.156 17.859 18.031 1 35.5 537 GLU B C 1
ATOM 8704 O O . GLU B 1 537 ? -34.812 17.141 18.797 1 35.5 537 GLU B O 1
ATOM 8709 N N . ILE B 1 538 ? -33.875 19.094 18.422 1 36.81 538 ILE B N 1
ATOM 8710 C CA . ILE B 1 538 ? -34.562 19.656 19.578 1 36.81 538 ILE B CA 1
ATOM 8711 C C . ILE B 1 538 ? -36.062 19.844 19.266 1 36.81 538 ILE B C 1
ATOM 8713 O O . ILE B 1 538 ? -36.906 19.719 20.141 1 36.81 538 ILE B O 1
ATOM 8717 N N . THR B 1 539 ? -36.562 20.188 18.172 1 31.7 539 THR B N 1
ATOM 8718 C CA . THR B 1 539 ? -37.969 20.359 17.938 1 31.7 539 THR B CA 1
ATOM 8719 C C . THR B 1 539 ? -38.656 19 17.75 1 31.7 539 THR B C 1
ATOM 8721 O O . THR B 1 539 ? -39.875 18.922 17.719 1 31.7 539 THR B O 1
ATOM 8724 N N . THR B 1 540 ? -38 18.156 17.328 1 28.02 540 THR B N 1
ATOM 8725 C CA . THR B 1 540 ? -38.719 16.891 17.281 1 28.02 540 THR B CA 1
ATOM 8726 C C . THR B 1 540 ? -38.844 16.297 18.672 1 28.02 540 THR B C 1
ATOM 8728 O O . THR B 1 540 ? -39.469 15.242 18.859 1 28.02 540 THR B O 1
ATOM 8731 N N . LEU B 1 541 ? -38.031 17.109 19.5 1 21.73 541 LEU B N 1
ATOM 8732 C CA . LEU B 1 541 ? -38.5 16.672 20.812 1 21.73 541 LEU B CA 1
ATOM 8733 C C . LEU B 1 541 ? -39.594 17.578 21.359 1 21.73 541 LEU B C 1
ATOM 8735 O O . LEU B 1 541 ? -40.406 17.156 22.172 1 21.73 541 LEU B O 1
#

Organism: NCBI:txid630221

Secondary structure (DSSP, 8-state):
--SSTT-----------HHHHHHHHHHHHHHHHTT-HHHHHHHHGGGTTT-HHHHHHHHHHHHHHHHHH--HHHHHHHHHHTT--HHHHHHHHHHHHHHHHHHHHHHHH--SHHHHHHHHHHHHHHHHHHHHHHHHHHH-TT--SHHHHHHHHHHHHHHHHHHHHHHTS-HHHHHHHHHTT----HHHHHHHHHHHHHS-STTHHHHHHHHHHIIIIIHHHHSSS-TTHHHHHHHHHHHHHH-TT-HHHHHHHHHHHHHHT-HHHHHHHHHHHHHH-SS-HHHHHHHHHHHHHHHHHTT-HHHHHHHHHHHHHH--S-HHHHHHHHHHHHHHS-TTSPPGGG--HHHHHHHGGGG---BTTB--HHHHHHHHHHGGGGSSSPPPPS-HHHHHHHHTTHHHHTTT-HHHHHHHHHHHHHHHHHHHHSPP-TTHHHHHHHHHHHHHHHHHHTT-HHHHHHHHHHHHHTTTT--S-TTHHHHHHHHHHHHHHHTT-HHHHHHHHHHHHHS--S-TTHHHHHHHHHHHHHHHHHHHHHHHHHHT-/--SGGG-----------HHHHHHHHHHHHHHHHTT-HHHHHHHHGGGTTT-HHHHHHHHHHHHHHHHHH--HHHHHHHHHHSS--HHHHHHHHHHHHHHHHHHHHHHHH--SHHHHHHHHHHHHHHHHHHHHHHHHHHH-TT--SHHHHHHHHHHHHHHHHHHHHHHTS-HHHHHHHHHTT----HHHHHHHHHHHHHS-STTHHHHHHHHHHIIIIIHHHHSSS-TTHHHHHHHHHHHHHH-TT-HHHHHHHHHHHHHHT-HHHHHHHHHHHHHH-SS-HHHHHHHHHHHHHHHHHTT-HHHHHHHHHHHHHH--S-HHHHHHHHHHHHHHS-TTSPPGGG--HHHHHHHGGGG---BTTB--HHHHHHHHHHGGGGSSSPPPPS-HHHHHHHHTTHHHHTTT-HHHHHHHHHHHHHHHHHHHHSPP-TTHHHHHHHHHHHHHHHHHHTT-HHHHHHHHHHHHHTTTT--S-TTHHHHHHHHHHHHHHHTT-HHHHHHHHHHHHHS--S-TTHHHHHHHHHHHHHHHHHHHHHHHHHHT-

Solvent-accessible surface area (backbone atoms only — not comparable to full-atom values): 54658 Å² total; per-residue (Å²): 130,84,76,64,71,73,71,64,84,72,64,74,80,67,66,64,33,71,64,58,50,52,52,52,46,46,52,26,50,52,32,37,49,58,54,35,50,67,60,17,48,61,67,25,55,81,38,20,49,51,35,45,64,29,16,50,52,45,22,50,54,35,39,52,49,15,69,51,40,56,38,66,66,42,42,53,50,24,60,64,49,55,68,58,10,52,48,39,51,47,38,48,51,52,49,28,51,47,31,44,53,48,20,54,46,32,43,63,71,36,42,44,69,67,36,48,50,53,21,49,50,31,43,52,54,21,48,54,49,34,53,52,50,44,54,46,57,69,72,48,70,74,68,73,52,76,67,38,52,42,44,50,18,44,40,24,32,48,48,9,51,47,10,34,56,45,43,71,44,57,64,74,60,37,52,60,40,32,74,72,69,49,74,48,43,46,68,60,9,50,51,30,18,50,51,13,34,69,64,75,35,81,36,9,59,58,18,41,51,53,50,41,43,38,24,66,43,48,38,26,65,38,26,82,42,72,40,42,51,68,60,37,51,62,64,42,47,64,50,40,68,76,28,70,64,9,32,69,56,29,37,53,51,12,49,47,29,34,58,66,36,38,44,70,62,13,47,51,28,29,51,47,21,44,70,52,42,73,87,56,60,41,57,38,49,61,37,36,55,52,45,21,51,47,28,47,58,69,66,37,41,67,63,19,25,50,32,23,46,50,39,40,72,70,43,60,80,51,39,23,44,22,34,35,48,26,17,29,28,53,65,71,48,59,86,88,53,81,56,72,96,73,56,51,36,65,62,35,26,52,46,19,62,78,43,66,59,69,52,46,56,38,56,54,57,66,42,52,45,46,32,59,63,25,54,51,40,68,46,95,80,46,71,77,74,79,54,55,54,60,55,51,31,52,76,67,42,43,63,54,26,33,38,78,27,67,68,41,36,50,54,52,45,53,54,48,51,53,40,50,51,52,56,70,72,44,81,86,56,94,52,48,58,37,53,51,35,54,48,30,47,52,49,17,52,40,29,44,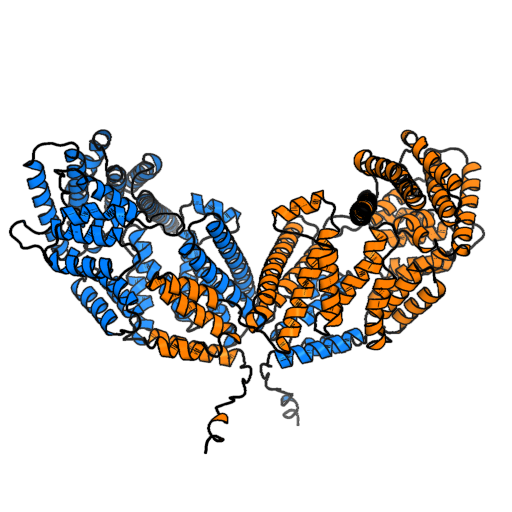50,69,67,37,55,66,65,14,47,51,26,24,48,51,35,48,71,37,54,88,66,47,77,76,62,64,39,53,39,42,50,26,34,42,54,44,19,53,51,25,49,75,71,68,39,49,69,61,18,52,52,35,36,50,46,33,62,71,74,55,76,96,38,65,54,44,66,54,53,49,39,23,46,49,38,46,51,51,53,54,50,49,51,47,55,53,48,54,51,57,70,71,99,130,81,76,66,71,73,70,63,84,73,65,74,80,66,65,64,34,70,65,57,49,51,52,53,46,45,51,25,49,52,31,38,51,57,54,34,51,68,60,17,49,62,66,25,54,82,38,20,55,50,35,44,64,31,17,47,51,45,23,50,53,36,39,52,49,15,69,50,42,56,37,65,66,41,39,52,49,24,59,62,47,59,48,74,10,50,48,40,48,47,36,50,51,53,49,28,51,46,31,44,52,48,21,54,48,32,43,63,71,38,42,44,68,68,36,47,51,52,22,48,50,30,43,52,54,23,48,54,50,33,53,54,50,46,54,46,58,70,70,49,71,73,68,72,52,77,66,41,51,42,44,51,18,45,41,24,32,49,48,10,51,49,10,34,57,46,43,70,43,58,65,75,60,38,52,58,40,31,74,72,69,52,74,46,42,47,69,59,8,49,50,30,18,51,51,13,32,68,63,76,34,81,37,11,61,58,18,41,51,53,49,42,42,38,24,66,42,49,38,26,66,37,26,82,43,71,41,42,52,68,60,36,50,61,65,42,47,64,51,40,68,77,28,71,64,8,35,69,57,28,38,52,51,12,50,47,30,34,58,66,36,40,43,71,62,13,47,51,28,29,52,48,21,44,69,54,43,75,86,56,60,41,56,37,50,59,37,35,55,52,45,21,50,48,29,46,57,71,68,36,40,67,63,20,25,50,33,23,46,50,38,40,73,70,42,59,81,53,37,22,43,23,35,35,49,25,17,29,28,51,64,70,48,59,86,86,53,83,55,73,96,74,57,51,36,65,62,36,26,52,46,19,62,77,41,66,60,69,52,45,56,37,56,54,55,68,44,54,46,47,32,60,62,28,52,51,42,67,47,93,80,46,72,76,74,78,52,56,53,60,56,51,31,50,76,67,44,43,64,53,26,33,39,79,28,64,70,41,38,50,54,52,45,52,54,48,51,53,40,51,51,52,56,70,71,44,82,86,56,94,54,46,58,39,54,51,36,54,48,29,44,53,49,16,53,40,28,44,51,69,67,38,55,66,65,14,46,50,26,23,48,52,34,48,72,37,55,87,65,47,79,76,63,65,40,52,38,43,50,25,33,42,54,44,18,55,52,26,48,77,70,66,39,51,67,63,18,52,53,34,36,49,46,34,61,72,74,55,76,96,38,66,54,44,67,55,52,50,39,23,45,48,40,46,51,51,53,53,50,49,51,47,57,53,46,53,56,55,68,74,97

Foldseek 3Di:
DVVPVVPPCPPVVPVDDPVVVVVLLVVLVVCVVVVVLVVSLVSLVVCLQADLSSLQSNLVSLVVVCVVVVDPVSVVVSVVSNPHHLVVLVVLLVQLVVLQVVLVVLLQPDQDPVSPVSSVVSPLVSLVSLVVSVVVCVPCVPPDDPSVLQSLLSSLLSVLLQQQVLVLDDPVVSVVVVVSVGHHDNVSSLVSLLCSLVSPYPCVVVSLLSNLCCQQAVCCLLALNLGNLVVNCVSLVVVCVVPVQALSSLQSVLSSCLLVQNLVSSLVSLVSSCVSDDPCVQSNLSSLQVNLLSCVLVVVLVSNLVSLVVCCPPPDPAVLLSLLSNLLSQVLDDPPDDRPPNDHSLVSLVCSVVRFDDRSNHTDLSSVVSNLVSVQSVDPDGDDQLRSNLLVCVSSPVLSSNLNPLVSLVVVLVSLVVSVVVLVPDDDDLCSLVSLLSSLQSNLSSCVSVVVLVSSLVSLVVSLVCQVSHDAQNVSNLVSLQVNLSSCVVVPNNVSSLVSLVCSQPVDDDGRPSVSSNSHSVNSVVVSVVVVVVVVVVVVD/DVVPVVPPCPPVVPVDDPVVLVVLLVVLVVCVVVVVLVVSLVSLVVCLQADLSSLQSNLVSLVVVCVVVVDPVSVVVSVVSNDDNLVNLVVLLVQLVVLQVVLVVLLQPDQDPVSPVSSVVSPLVSLVSLVVSVVVCVVCVPPDDPSVLQSLLSSLLSVLLQQQVLVLDDPVVSVVVVVSVGHHDNVSSLVSLLCSLVSPYPCVVVSLLSNLCCQQAVCCLLALNLGNLVVNCVSLVVVCVVPVQALSSLQSVLSSCLLVQNLVSSLVSLVSSCVSDDPCVQSNLSSLQVNLLSCVLVVVLVSNLVSLVVCCPPPLPANLLSLLSNLLSQVLDDPPDDDPPNDDSLVSLVCSVVRFDDRSNHTDLSSVVSNLVSVQSVDPDGDDQLRSNLLVCVSSPVLSSNLNPLVSLVVVLVSLVVSLVVLVPDDDDLCSLVSLLSSLQSNLSSCVSVVNLVSSLVSLVVSLVCQVSHDAQNVSNLVSLQVNLSSCVVVVNNVSSLVSLVCSQPVDDDGRPSVSSNSHSVNSVVVSVVVVVVVVVVVVD

InterPro domains:
  IPR011990 Tetratricopeptide-like helical domain superfamily [G3DSA:1.25.40.10] (203-539)
  IPR011990 Tetratricopeptide-like helical domain superfamily [SSF48452] (244-509)
  IPR019412 IML2-like/Tetratricopeptide repeat protein 39-like [PF10300] (85-449)
  IPR019412 IML2-like/Tetratricopeptide repeat protein 39-like [PTHR31859] (87-527)
  IPR019734 Tetratricopeptide repeat [PF13174] (480-509)
  IPR019734 Tetratricopeptide repeat [SM00028] (247-280)
  IPR019734 Tetratricopeptide repeat [SM00028] (437-470)
  IPR019734 Tetratricopeptide repeat [SM00028] (478-511)

Sequence (1082 aa):
SQLLLFSVFLYPCVQMSLQACLDECMEALDLFLNNHFNESLDKLRPRSKESMYHALIYATVLEMQAMMTFQHDDIVHAGNTMKSAQEQLHAEVCYAECLLHRAALTFLQDENMVSFIKGGIKVRNSYLIYKELYAFVQSDPAFKGPNHKHLEGGVSFGIGAFNLTLSLFPARLLKLLEFAGFSGDKEFGISQLYTGATSHTLRSMLCALLLLCFYTFLSFILGTGEGEVEEAERLLKPFRLRYPRGAIFLFFAGRAEEIKGNIDEAVALFEDGCKAQQAWKQFHHMCYWELMWCFTFKKHWKMAYFYADLLSQESRWSKAMYVYMKAAYLSMLPDTECRPFGDNEVDLFRQVPTYKQKIAGKSPPTEKFAIRKARRYKASNPVRLPVPVLEMMYMWNGFSMISKQPELTEGMMETLLEAERTLQAAPENEYSVDDTCVILLLKGLCLKNQGQTQAAEDCFKQVYSSEKKVKFDHYLVPNALLEMSLLYIDTGKKEQAIHLLQKAKKNYKEYSMESRTQFRVHAALTKLKADTNDQDEITTLSQLLLFSVFLYPCVQMSLQACLDECMEALDLFLNNHFNESLDKLRPRSKESMYHALIYATVLEMQAMMTFQHDDIVHAGNTMKSAQEQLHAEVCYAECLLHRAALTFLQDENMVSFIKGGIKVRNSYLIYKELYAFVQSDPAFKGPNHKHLEGGVSFGIGAFNLTLSLFPARLLKLLEFAGFSGDKEFGISQLYTGATSHTLRSMLCALLLLCFYTFLSFILGTGEGEVEEAERLLKPFRLRYPRGAIFLFFAGRAEEIKGNIDEAVALFEDGCKAQQAWKQFHHMCYWELMWCFTFKKHWKMAYFYADLLSQESRWSKAMYVYMKAAYLSMLPDTECRPFGDNEVDLFRQVPTYKQKIAGKSPPTEKFAIRKARRYKASNPVRLPVPVLEMMYMWNGFSMISKQPELTEGMMETLLEAERTLQAAPENEYSVDDTCVILLLKGLCLKNQGQTQAAEDCFKQVYSSEKKVKFDHYLVPNALLEMSLLYIDTGKKEQAIHLLQKAKKNYKEYSMESRTQFRVHAALTKLKADTNDQDEITTL

Nearest PDB structures (foldseek):
  4buj-assembly2_F  TM=3.890E-01  e=6.385E-04  Saccharomyces cerevisiae S288C
  8f5p-assembly1_D  TM=3.042E-01  e=2.266E-04  Leishmania tarentolae
  3ieg-assembly2_B  TM=2.264E-01  e=1.052E-03  Mus musculus
  5jj6-assembly3_B  TM=2.156E-01  e=5.912E-01  Caenorhabditis elegans
  5jj6-assembly2_A  TM=2.050E-01  e=1.274E+00  Caenorhabditis elegans